Protein AF-0000000082298832 (afdb_homodimer)

Foldseek 3Di:
DDDCVDDPPPPPPPPPPPVPPPPWAPQPPCDPVNARFLEFALLPFFDATPVLVVLLVVLVPDDPVDFDDVVLLQLLLVLLCVLQVHDSLQKAKAFDLLQVLLLVLVLVLVVQQVDPDQQAAEEEDEPQADVSNPVSNVVSQVVCVPPPRHHYYDYQYADPPLCFPQVSLVVCCVVQLSHAAEYEEEQAGSQFFTGHPQLSVQVSCVVSVYAYEYAHQSPGLQAHHHCVSRVHQKYKYACGHNLSFDRTMIMMGGDLVCLVSGAAPDDDDQQADCPVDDPCVPDPPQADPVGHDDHGDSGNNNHYYDDGDDSNRSSSSSVSSVCSVPPHDNVCSQVLLCVLQVLVVVLCVVPVQAWDWSSHDGTRQKGWIAGHVCLDPLVRVVVLQVCCCPVPNYHFDRGPRTTIGGDGNPRHSVSNNVVSVVSCVSVVVSVVVD/DDDPDPDPPPPPPPPPPPPPPPCKAPQPPCDPVNARFLEFALLPFFDATPVLVVLLVVLVPDDPVDFDDVVLLQLLLVLLCVLQVHDSLQKAKAFDLLQVLLLVLVLVLVVQQVDPDQQAAEEEDEPQADVSNPVSNVVSQVVCVPPPRHHYYDYQYADPVLPFDQVSLVVCCVVQLSHAAEYEEEQAGSQFFTGHPLLSVLVSCVVSVYAYEYAHQSPGLQAHHHCVRSVHQKYKYACGHNLSFDRTMIMMGGHLVCLVSGAAPDDDDQQADPPPDDPCVPDPPQADPVGHDDHGDSGNNNHYYDDGDDSNRSSSSSVSSVCSVPPHDNVCSQVLLCVLQVLVVVLCVVVVQAWDWSSHDGTRQKGWIAGHVCLDPLVNVVVLQVCCCPVPNYHFDRGPRTTIGGDGNPRHSVSNNVVSVVSCVSVVVSVVVD

Sequence (868 aa):
MVENPKSFEEDRIESTSCGGCNPMFDPNINTSSGRDVIYLNNAGQAWLDPDVQAVGRESVNYPPFVQPSAEISSKIRQSFAQLIQAQPKEIAIVPSTAFAITMAAKNILRLCEKGKGHERNKILLLQDQMCSAVYPWQGICDESEQSDYPLSLHIVPYPKDGSGWTDAVLSHLSAHANEILVACLPPLHWSDGAIVDLSQIDPVCRANRILLVIDATQAVGIMPLNVQQLQPAMLACSIHKWLRGPSGASLVYIDKSLFETWSPLDQHGRSRDMKDGPSWESYPNEMTTKGYPDKFLPDARKFDGGGKPNPIILPMLQKSLEQVLERVNLHTCQSQLRTIVNPLLTWITANPDRFEMPKSPHVYHLIGIRPTDGWLSVTQMLKIAKTLQTDHQIFLAVRCGAFRISPYLNTTEHDMNEFVRIFDGVVTKFWSGRMVENPKSFEEDRIESTSCGGCNPMFDPNINTSSGRDVIYLNNAGQAWLDPDVQAVGRESVNYPPFVQPSAEISSKIRQSFAQLIQAQPKEIAIVPSTAFAITMAAKNILRLCEKGKGHERNKILLLQDQMCSAVYPWQGICDESEQSDYPLSLHIVPYPKDGSGWTDAVLSHLSAHANEILVACLPPLHWSDGAIVDLSQIDPVCRANRILLVIDATQAVGIMPLNVQQLQPAMLACSIHKWLRGPSGASLVYIDKSLFETWSPLDQHGRSRDMKDGPSWESYPNEMTTKGYPDKFLPDARKFDGGGKPNPIILPMLQKSLEQVLERVNLHTCQSQLRTIVNPLLTWITANPDRFEMPKSPHVYHLIGIRPTDGWLSVTQMLKIAKTLQTDHQIFLAVRCGAFRISPYLNTTEHDMNEFVRIFDGVVTKFWSGR

Solvent-accessible surface area (backbone atoms only — not comparable to full-atom values): 45494 Å² total; per-residue (Å²): 139,72,84,72,79,75,78,83,75,79,74,78,77,76,79,74,82,77,70,74,71,72,82,61,72,74,76,74,66,63,44,92,79,70,52,75,71,42,71,20,34,31,80,76,36,23,66,68,47,62,70,31,33,51,45,28,41,53,35,50,66,51,52,58,86,63,59,66,46,77,55,54,60,49,50,38,25,42,50,52,15,60,66,30,50,53,53,41,60,28,34,19,52,29,52,13,40,14,43,51,44,20,27,53,34,53,39,52,51,52,51,52,70,72,42,93,69,72,79,38,39,24,37,35,36,53,57,71,51,64,46,38,74,40,36,18,53,44,48,47,21,62,71,20,56,86,46,99,66,48,37,42,60,40,64,43,68,78,61,82,82,53,66,25,50,40,52,50,52,49,52,49,47,67,76,38,42,75,35,37,38,33,38,47,46,41,57,38,44,90,42,33,18,38,38,24,52,52,83,69,46,47,60,57,30,57,76,54,69,25,43,34,35,31,52,32,36,92,34,49,58,56,38,77,49,47,47,70,82,35,80,44,51,31,40,30,23,39,29,24,21,50,35,34,16,56,64,62,35,15,44,30,42,42,38,74,87,42,63,82,77,50,58,49,74,48,29,36,61,86,22,34,55,58,78,94,43,74,57,71,58,31,44,58,79,57,42,54,73,74,39,59,86,79,51,57,36,97,43,28,48,34,48,29,47,53,55,68,81,34,51,38,53,51,59,18,32,39,48,18,44,51,46,40,68,72,69,48,53,46,86,48,42,49,61,54,33,43,60,34,46,38,55,49,52,52,51,35,69,75,33,58,75,53,30,39,69,63,78,26,68,56,52,46,53,32,33,16,38,27,45,31,93,58,77,55,52,59,68,56,49,50,51,50,45,48,47,34,35,76,77,58,41,31,39,56,43,60,20,46,51,12,50,23,43,7,46,55,92,84,55,43,54,66,53,33,46,52,45,45,55,52,49,50,57,60,50,43,67,65,51,71,77,104,138,79,82,72,80,78,77,79,72,78,74,77,76,76,79,74,86,66,75,70,72,72,79,60,71,72,76,73,68,63,45,91,79,71,53,75,73,43,71,20,34,31,78,76,35,22,66,67,47,55,68,31,33,52,46,28,42,52,34,48,66,51,54,59,86,63,58,68,46,76,57,54,59,49,52,38,25,42,48,52,15,61,65,31,50,55,53,42,60,25,34,20,51,29,54,12,40,14,43,52,43,22,27,52,34,52,39,52,50,52,51,52,72,71,41,91,68,71,78,38,39,25,36,34,35,52,58,70,50,64,46,38,75,39,37,18,54,43,48,48,20,62,70,21,56,86,47,100,65,47,36,42,61,39,65,44,69,77,60,82,81,52,69,24,52,40,53,51,52,51,51,50,47,67,75,37,42,76,35,36,38,33,39,46,46,40,58,38,44,90,41,33,18,37,38,25,53,49,80,69,44,32,60,56,29,57,76,56,69,24,42,35,36,32,52,31,36,91,33,48,58,56,38,78,50,49,46,70,80,46,60,41,51,30,38,29,23,39,29,22,22,50,36,34,16,56,64,61,34,14,46,30,41,43,37,76,88,41,64,81,77,49,60,49,74,47,30,35,61,83,21,34,54,59,78,95,44,72,58,70,57,31,44,57,79,58,40,55,74,71,39,60,86,77,52,56,36,95,41,28,49,32,49,30,45,52,52,68,82,33,52,38,55,51,58,18,32,39,48,19,42,52,46,39,68,73,69,47,54,46,88,49,42,48,62,54,33,43,61,34,45,36,56,49,54,52,50,35,70,74,34,59,74,53,29,38,66,63,77,28,68,54,52,47,54,32,35,16,37,27,45,30,93,59,77,57,51,59,70,57,48,50,52,50,48,48,47,34,35,76,76,58,39,31,39,56,44,61,22,45,52,12,49,23,43,8,47,55,91,86,55,42,56,66,52,34,47,54,46,45,55,51,49,50,56,61,51,45,68,66,50,71,78,103

InterPro domains:
  IPR000192 Aminotransferase class V domain [PF00266] (70-273)

Nearest PDB structures (foldseek):
  7s3v-assembly1_A  TM=8.031E-01  e=6.432E-20  Homo sapiens
  3e9k-assembly1_A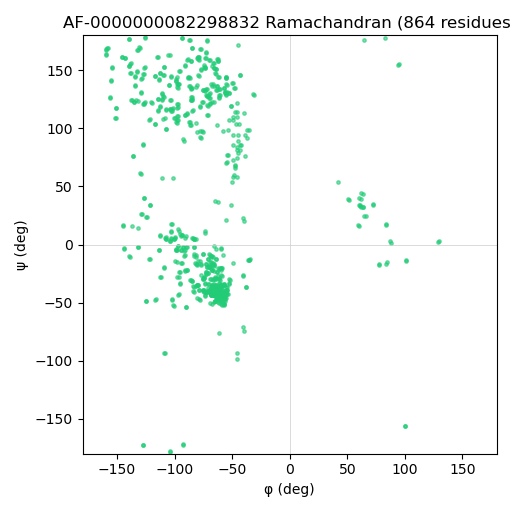-2  TM=7.953E-01  e=7.465E-19  Homo sapiens
  2hzp-assembly1_A-2  TM=7.963E-01  e=1.690E-18  Homo sapiens
  8dl5-assembly1_A  TM=7.812E-01  e=7.913E-19  Penicillium expansum
  8dl5-assembly1_B  TM=7.648E-01  e=6.642E-19  Penicillium expansum

pLDDT: mean 88.07, std 19.81, range [18.5, 98.94]

Structure (mmCIF, N/CA/C/O backbone):
data_AF-0000000082298832-model_v1
#
loop_
_entity.id
_entity.type
_entity.pdbx_description
1 polymer Aminotransferase
#
loop_
_atom_site.group_PDB
_atom_site.id
_atom_site.type_symbol
_atom_site.label_atom_id
_atom_site.label_alt_id
_atom_site.label_comp_id
_atom_site.label_asym_id
_atom_site.label_entity_id
_atom_site.label_seq_id
_atom_site.pdbx_PDB_ins_code
_atom_site.Cartn_x
_atom_site.Cartn_y
_atom_site.Cartn_z
_atom_site.occupancy
_atom_sit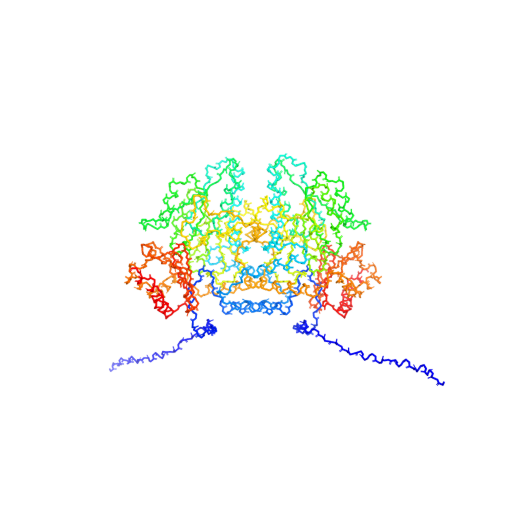e.B_iso_or_equiv
_atom_site.auth_seq_id
_atom_site.auth_comp_id
_atom_site.auth_asym_id
_atom_site.auth_atom_id
_atom_site.pdbx_PDB_model_num
ATOM 1 N N . MET A 1 1 ? -25.359 -76.875 36.125 1 22.11 1 MET A N 1
ATOM 2 C CA . MET A 1 1 ? -26.516 -76.438 35.375 1 22.11 1 MET A CA 1
ATOM 3 C C . MET A 1 1 ? -26.281 -75 34.875 1 22.11 1 MET A C 1
ATOM 5 O O . MET A 1 1 ? -27.203 -74.375 34.406 1 22.11 1 MET A O 1
ATOM 9 N N . VAL A 1 2 ? -25.141 -74.562 35.156 1 18.5 2 VAL A N 1
ATOM 10 C CA . VAL A 1 2 ? -24.688 -73.188 35.344 1 18.5 2 VAL A CA 1
ATOM 11 C C . VAL A 1 2 ? -24.891 -72.375 34.062 1 18.5 2 VAL A C 1
ATOM 13 O O . VAL A 1 2 ? -25.469 -71.312 34.062 1 18.5 2 VAL A O 1
ATOM 16 N N . GLU A 1 3 ? -24.078 -72.562 33.094 1 21.36 3 GLU A N 1
ATOM 17 C CA . GLU A 1 3 ? -23.25 -71.438 32.531 1 21.36 3 GLU A CA 1
ATOM 18 C C . GLU A 1 3 ? -23.844 -70.938 31.25 1 21.36 3 GLU A C 1
ATOM 20 O O . GLU A 1 3 ? -23.75 -71.562 30.188 1 21.36 3 GLU A O 1
ATOM 25 N N . ASN A 1 4 ? -25.141 -70.5 31.344 1 21.45 4 ASN A N 1
ATOM 26 C CA . ASN A 1 4 ? -25.875 -70.25 30.109 1 21.45 4 ASN A CA 1
ATOM 27 C C . ASN A 1 4 ? -25.234 -69.125 29.312 1 21.45 4 ASN A C 1
ATOM 29 O O . ASN A 1 4 ? -25.062 -68 29.828 1 21.45 4 ASN A O 1
ATOM 33 N N . PRO A 1 5 ? -24.484 -69.25 28.25 1 22.58 5 PRO A N 1
ATOM 34 C CA . PRO A 1 5 ? -23.578 -68.312 27.547 1 22.58 5 PRO A CA 1
ATOM 35 C C . PRO A 1 5 ? -24.312 -67.125 26.922 1 22.58 5 PRO A C 1
ATOM 37 O O . PRO A 1 5 ? -24.859 -67.25 25.828 1 22.58 5 PRO A O 1
ATOM 40 N N . LYS A 1 6 ? -25.328 -66.625 27.625 1 22.44 6 LYS A N 1
ATOM 41 C CA . LYS A 1 6 ? -26.344 -66 26.766 1 22.44 6 LYS A CA 1
ATOM 42 C C . LYS A 1 6 ? -25.719 -65.125 25.703 1 22.44 6 LYS A C 1
ATOM 44 O O . LYS A 1 6 ? -24.609 -64.625 25.891 1 22.44 6 LYS A O 1
ATOM 49 N N . SER A 1 7 ? -26.531 -64.562 24.656 1 19.77 7 SER A N 1
ATOM 50 C CA . SER A 1 7 ? -26.719 -64.062 23.312 1 19.77 7 SER A CA 1
ATOM 51 C C . SER A 1 7 ? -26.25 -62.625 23.188 1 19.77 7 SER A C 1
ATOM 53 O O . SER A 1 7 ? -26.562 -61.812 24.047 1 19.77 7 SER A O 1
ATOM 55 N N . PHE A 1 8 ? -25.109 -62.344 22.578 1 23.92 8 PHE A N 1
ATOM 56 C CA . PHE A 1 8 ? -24.438 -61.094 22.25 1 23.92 8 PHE A CA 1
ATOM 57 C C . PHE A 1 8 ? -25.422 -60.125 21.609 1 23.92 8 PHE A C 1
ATOM 59 O O . PHE A 1 8 ? -25.875 -60.312 20.484 1 23.92 8 PHE A O 1
ATOM 66 N N . GLU A 1 9 ? -26.391 -59.656 22.281 1 21.86 9 GLU A N 1
ATOM 67 C CA . GLU A 1 9 ? -27.391 -58.781 21.703 1 21.86 9 GLU A CA 1
ATOM 68 C C . GLU A 1 9 ? -26.734 -57.625 20.922 1 21.86 9 GLU A C 1
ATOM 70 O O . GLU A 1 9 ? -25.828 -56.969 21.406 1 21.86 9 GLU A O 1
ATOM 75 N N . GLU A 1 10 ? -26.844 -57.656 19.594 1 22.05 10 GLU A N 1
ATOM 76 C CA . GLU A 1 10 ? -26.438 -56.75 18.516 1 22.05 10 GLU A CA 1
ATOM 77 C C . GLU A 1 10 ? -26.875 -55.312 18.797 1 22.05 10 GLU A C 1
ATOM 79 O O . GLU A 1 10 ? -28.062 -55.031 18.859 1 22.05 10 GLU A O 1
ATOM 84 N N . ASP A 1 11 ? -26.281 -54.656 19.688 1 20.55 11 ASP A N 1
ATOM 85 C CA . ASP A 1 11 ? -26.609 -53.281 20.062 1 20.55 11 ASP A CA 1
ATOM 86 C C . ASP A 1 11 ? -26.828 -52.406 18.828 1 20.55 11 ASP A C 1
ATOM 88 O O . ASP A 1 11 ? -25.969 -52.344 17.938 1 20.55 11 ASP A O 1
ATOM 92 N N . ARG A 1 12 ? -28.031 -52.094 18.484 1 21.94 12 ARG A N 1
ATOM 93 C CA . ARG A 1 12 ? -28.562 -51.125 17.516 1 21.94 12 ARG A CA 1
ATOM 94 C C . ARG A 1 12 ? -27.859 -49.781 17.641 1 21.94 12 ARG A C 1
ATOM 96 O O . ARG A 1 12 ? -28 -49.094 18.641 1 21.94 12 ARG A O 1
ATOM 103 N N . ILE A 1 13 ? -26.641 -49.625 17.188 1 21.12 13 ILE A N 1
ATOM 104 C CA . ILE A 1 13 ? -25.969 -48.344 17.125 1 21.12 13 ILE A CA 1
ATOM 105 C C . ILE A 1 13 ? -26.844 -47.344 16.359 1 21.12 13 ILE A C 1
ATOM 107 O O . ILE A 1 13 ? -27.125 -47.531 15.172 1 21.12 13 ILE A O 1
ATOM 111 N N . GLU A 1 14 ? -27.844 -46.812 16.938 1 21.06 14 GLU A N 1
ATOM 112 C CA . GLU A 1 14 ? -28.672 -45.75 16.359 1 21.06 14 GLU A CA 1
ATOM 113 C C . GLU A 1 14 ? -27.812 -44.625 15.82 1 21.06 14 GLU A C 1
ATOM 115 O O . GLU A 1 14 ? -27 -44.031 16.547 1 21.06 14 GLU A O 1
ATOM 120 N N . SER A 1 15 ? -27.438 -44.594 14.531 1 20.83 15 SER A N 1
ATOM 121 C CA . SER A 1 15 ? -26.781 -43.625 13.664 1 20.83 15 SER A CA 1
ATOM 122 C C . SER A 1 15 ? -27.422 -42.25 13.789 1 20.83 15 SER A C 1
ATOM 124 O O . SER A 1 15 ? -28.547 -42.031 13.32 1 20.83 15 SER A O 1
ATOM 126 N N . THR A 1 16 ? -27.484 -41.594 14.875 1 23.52 16 THR A N 1
ATOM 127 C CA . THR A 1 16 ? -28.016 -40.25 14.984 1 23.52 16 THR A CA 1
ATOM 128 C C . THR A 1 16 ? -27.406 -39.344 13.93 1 23.52 16 THR A C 1
ATOM 130 O O . THR A 1 16 ? -26.172 -39.25 13.805 1 23.52 16 THR A O 1
ATOM 133 N N . SER A 1 17 ? -28.125 -38.938 12.859 1 21.97 17 SER A N 1
ATOM 134 C CA . SER A 1 17 ? -28.047 -38.094 11.672 1 21.97 17 SER A CA 1
ATOM 135 C C . SER A 1 17 ? -27.547 -36.688 12.023 1 21.97 17 SER A C 1
ATOM 137 O O . SER A 1 17 ? -28.297 -35.875 12.57 1 21.97 17 SER A O 1
ATOM 139 N N . CYS A 1 18 ? -26.469 -36.469 12.664 1 21.91 18 CYS A N 1
ATOM 140 C CA . CYS A 1 18 ? -25.797 -35.219 13.039 1 21.91 18 CYS A CA 1
ATOM 141 C C . CYS A 1 18 ? -25.625 -34.312 11.828 1 21.91 18 CYS A C 1
ATOM 143 O O . CYS A 1 18 ? -24.531 -34.25 11.266 1 21.91 18 CYS A O 1
ATOM 145 N N . GLY A 1 19 ? -26.516 -34.281 10.891 1 24.39 19 GLY A N 1
ATOM 146 C CA . GLY A 1 19 ? -26.422 -33.438 9.695 1 24.39 19 GLY A CA 1
ATOM 147 C C . GLY A 1 19 ? -26.25 -31.969 10 1 24.39 19 GLY A C 1
ATOM 148 O O . GLY A 1 19 ? -27.188 -31.188 9.812 1 24.39 19 GLY A O 1
ATOM 149 N N . GLY A 1 20 ? -25.812 -31.562 11.117 1 24.8 20 GLY A N 1
ATOM 150 C CA . GLY A 1 20 ? -25.75 -30.125 11.297 1 24.8 20 GLY A CA 1
ATOM 151 C C . GLY A 1 20 ? -25.078 -29.406 10.141 1 24.8 20 GLY A C 1
ATOM 152 O O . GLY A 1 20 ? -23.906 -29.656 9.852 1 24.8 20 GLY A O 1
ATOM 153 N N . CYS A 1 21 ? -25.844 -29.078 9.086 1 25.55 21 CYS A N 1
ATOM 154 C CA . CYS A 1 21 ? -25.484 -28.203 7.98 1 25.55 21 CYS A CA 1
ATOM 155 C C . CYS A 1 21 ? -24.828 -26.922 8.492 1 25.55 21 CYS A C 1
ATOM 157 O O . CYS A 1 21 ? -25.375 -26.234 9.344 1 25.55 21 CYS A O 1
ATOM 159 N N . ASN A 1 22 ? -23.656 -26.922 8.742 1 27.3 22 ASN A N 1
ATOM 160 C CA . ASN A 1 22 ? -22.938 -25.688 9.086 1 27.3 22 ASN A CA 1
ATOM 161 C C . ASN A 1 22 ? -23.422 -24.5 8.25 1 27.3 22 ASN A C 1
ATOM 163 O O . ASN A 1 22 ? -23.359 -24.531 7.02 1 27.3 22 ASN A O 1
ATOM 167 N N . PRO A 1 23 ? -24.375 -23.703 8.75 1 32.94 23 PRO A N 1
ATOM 168 C CA . PRO A 1 23 ? -24.953 -22.516 8.094 1 32.94 23 PRO A CA 1
ATOM 169 C C . PRO A 1 23 ? -23.906 -21.672 7.367 1 32.94 23 PRO A C 1
ATOM 171 O O . PRO A 1 23 ? -24.078 -20.453 7.227 1 32.94 23 PRO A O 1
ATOM 174 N N . MET A 1 24 ? -22.828 -22.219 7.004 1 32.09 24 MET A N 1
ATOM 175 C CA . MET A 1 24 ? -21.75 -21.406 6.488 1 32.09 24 MET A CA 1
ATOM 176 C C . MET A 1 24 ? -22.266 -20.391 5.473 1 32.09 24 MET A C 1
ATOM 178 O O . MET A 1 24 ? -22 -19.188 5.582 1 32.09 24 MET A O 1
ATOM 182 N N . PHE A 1 25 ? -22.094 -20.781 4.078 1 32.03 25 PHE A N 1
ATOM 183 C CA . PHE A 1 25 ? -22.281 -19.922 2.922 1 32.03 25 PHE A CA 1
ATOM 184 C C . PHE A 1 25 ? -23.766 -19.75 2.613 1 32.03 25 PHE A C 1
ATOM 186 O O . PHE A 1 25 ? -24.531 -20.703 2.652 1 32.03 25 PHE A O 1
ATOM 193 N N . ASP A 1 26 ? -24.391 -18.719 3.029 1 33.47 26 ASP A N 1
ATOM 194 C CA . ASP A 1 26 ? -25.703 -18.562 2.404 1 33.47 26 ASP A CA 1
ATOM 195 C C . ASP A 1 26 ? -25.625 -18.781 0.895 1 33.47 26 ASP A C 1
ATOM 197 O O . ASP A 1 26 ? -25.031 -17.969 0.177 1 33.47 26 ASP A O 1
ATOM 201 N N . PRO A 1 27 ? -25.625 -19.922 0.351 1 35.47 27 PRO A N 1
ATOM 202 C CA . PRO A 1 27 ? -25.641 -20.188 -1.088 1 35.47 27 PRO A CA 1
ATOM 203 C C . PRO A 1 27 ? -26.578 -19.25 -1.852 1 35.47 27 PRO A C 1
ATOM 205 O O . PRO A 1 27 ? -26.609 -19.281 -3.084 1 35.47 27 PRO A O 1
ATOM 208 N N . ASN A 1 28 ? -27.547 -18.766 -1.211 1 34.56 28 ASN A N 1
ATOM 209 C CA . ASN A 1 28 ? -28.625 -18.094 -1.935 1 34.56 28 ASN A CA 1
ATOM 210 C C . ASN A 1 28 ? -28.188 -16.719 -2.455 1 34.56 28 ASN A C 1
ATOM 212 O O . ASN A 1 28 ? -28.75 -15.695 -2.076 1 34.56 28 ASN A O 1
ATOM 216 N N . ILE A 1 29 ? -26.906 -16.344 -2.451 1 37.78 29 ILE A N 1
ATOM 217 C CA . ILE A 1 29 ? -26.766 -15.117 -3.221 1 37.78 29 ILE A CA 1
ATOM 218 C C . ILE A 1 29 ? -27.344 -15.312 -4.621 1 37.78 29 ILE A C 1
ATOM 220 O O . ILE A 1 29 ? -26.797 -16.078 -5.422 1 37.78 29 ILE A O 1
ATOM 224 N N . ASN A 1 30 ? -28.578 -15.398 -4.742 1 33.94 30 ASN A N 1
ATOM 225 C CA . ASN A 1 30 ? -29.312 -15.406 -5.996 1 33.94 30 ASN A CA 1
ATOM 226 C C . ASN A 1 30 ? -28.797 -14.359 -6.973 1 33.94 30 ASN A C 1
ATOM 228 O O . ASN A 1 30 ? -28.781 -13.172 -6.664 1 33.94 30 ASN A O 1
ATOM 232 N N . THR A 1 31 ? -27.797 -14.68 -7.727 1 40.84 31 THR A N 1
ATOM 233 C CA . THR A 1 31 ? -27.578 -13.766 -8.844 1 40.84 31 THR A CA 1
ATOM 234 C C . THR A 1 31 ? -28.891 -13.398 -9.508 1 40.84 31 THR A C 1
ATOM 236 O O . THR A 1 31 ? -29.906 -14.078 -9.305 1 40.84 31 THR A O 1
ATOM 239 N N . SER A 1 32 ? -28.969 -12.227 -9.977 1 37.06 32 SER A N 1
ATOM 240 C CA . SER A 1 32 ? -30.156 -11.781 -10.695 1 37.06 32 SER A CA 1
ATOM 241 C C . SER A 1 32 ? -30.734 -12.891 -11.57 1 37.06 32 SER A C 1
ATOM 243 O O . SER A 1 32 ? -31.891 -12.828 -11.984 1 37.06 32 SER A O 1
ATOM 245 N N . SER A 1 33 ? -29.922 -13.695 -12.156 1 38.88 33 SER A N 1
ATOM 246 C CA . SER A 1 33 ? -30.453 -14.586 -13.188 1 38.88 33 SER A CA 1
ATOM 247 C C . SER A 1 33 ? -31.078 -15.836 -12.562 1 38.88 33 SER A C 1
ATOM 249 O O . SER A 1 33 ? -31.609 -16.688 -13.273 1 38.88 33 SER A O 1
ATOM 251 N N . GLY A 1 34 ? -31.203 -16.016 -11.328 1 44.81 34 GLY A N 1
ATOM 252 C CA . GLY A 1 34 ? -31.812 -17.188 -10.742 1 44.81 34 GLY A CA 1
ATOM 253 C C . GLY A 1 34 ? -30.891 -18.391 -10.742 1 44.81 34 GLY A C 1
ATOM 254 O O . GLY A 1 34 ? -31.25 -19.453 -10.219 1 44.81 34 GLY A O 1
ATOM 255 N N . ARG A 1 35 ? -29.844 -18.375 -11.516 1 48.88 35 ARG A N 1
ATOM 256 C CA . ARG A 1 35 ? -28.984 -19.547 -11.617 1 48.88 35 ARG A CA 1
ATOM 257 C C . ARG A 1 35 ? -27.906 -19.531 -10.555 1 48.88 35 ARG A C 1
ATOM 259 O O . ARG A 1 35 ? -27.438 -18.453 -10.148 1 48.88 35 ARG A O 1
ATOM 266 N N . ASP A 1 36 ? -27.594 -20.703 -10.07 1 80.12 36 ASP A N 1
ATOM 267 C CA . ASP A 1 36 ? -26.547 -20.922 -9.07 1 80.12 36 ASP A CA 1
ATOM 268 C C . ASP A 1 36 ? -25.172 -20.625 -9.641 1 80.12 36 ASP A C 1
ATOM 270 O O . ASP A 1 36 ? -24.875 -20.969 -10.789 1 80.12 36 ASP A O 1
ATOM 274 N N . VAL A 1 37 ? -24.359 -19.719 -9.07 1 91.25 37 VAL A N 1
ATOM 275 C CA . VAL A 1 37 ? -23 -19.359 -9.453 1 91.25 37 VAL A CA 1
ATOM 276 C C . VAL A 1 37 ? -22.047 -20.531 -9.148 1 91.25 37 VAL A C 1
ATOM 278 O O . VAL A 1 37 ? -22.094 -21.109 -8.062 1 91.25 37 VAL A O 1
ATOM 281 N N . ILE A 1 38 ? -21.359 -21.031 -10.188 1 96.62 38 ILE A N 1
ATOM 282 C CA . ILE A 1 38 ? -20.234 -21.953 -9.992 1 96.62 38 ILE A CA 1
ATOM 283 C C . ILE A 1 38 ? -18.922 -21.172 -10.086 1 96.62 38 ILE A C 1
ATOM 285 O O . ILE A 1 38 ? -18.5 -20.781 -11.18 1 96.62 38 ILE A O 1
ATOM 289 N N . TYR A 1 39 ? -18.344 -20.969 -8.945 1 95.88 39 TYR A N 1
ATOM 290 C CA . TYR A 1 39 ? -17.141 -20.109 -8.891 1 95.88 39 TYR A CA 1
ATOM 291 C C . TYR A 1 39 ? -15.883 -20.969 -8.82 1 95.88 39 TYR A C 1
ATOM 293 O O . TYR A 1 39 ? -15.594 -21.578 -7.789 1 95.88 39 TYR A O 1
ATOM 301 N N . LEU A 1 40 ? -15.109 -21 -9.922 1 97.81 40 LEU A N 1
ATOM 302 C CA . LEU A 1 40 ? -13.891 -21.781 -10.055 1 97.81 40 LEU A CA 1
ATOM 303 C C . LEU A 1 40 ? -12.695 -20.891 -10.359 1 97.81 40 LEU A C 1
ATOM 305 O O . LEU A 1 40 ? -11.828 -21.25 -11.156 1 97.81 40 LEU A O 1
ATOM 309 N N . ASN A 1 41 ? -12.703 -19.672 -9.805 1 97.19 41 ASN A N 1
ATOM 310 C CA . ASN A 1 41 ? -11.617 -18.719 -10.008 1 97.19 41 ASN A CA 1
ATOM 311 C C . ASN A 1 41 ? -11.078 -18.203 -8.672 1 97.19 41 ASN A C 1
ATOM 313 O O . ASN A 1 41 ? -10.766 -17.016 -8.547 1 97.19 41 ASN A O 1
ATOM 317 N N . ASN A 1 42 ? -10.961 -19.094 -7.652 1 97.19 42 ASN A N 1
ATOM 318 C CA . ASN A 1 42 ? -10.461 -18.719 -6.336 1 97.19 42 ASN A CA 1
ATOM 319 C C . ASN A 1 42 ? -8.977 -18.344 -6.383 1 97.19 42 ASN A C 1
ATOM 321 O O . ASN A 1 42 ? -8.477 -17.656 -5.496 1 97.19 42 ASN A O 1
ATOM 325 N N . ALA A 1 43 ? -8.25 -18.797 -7.398 1 97.75 43 ALA A N 1
ATOM 326 C CA . ALA A 1 43 ? -6.848 -18.438 -7.586 1 97.75 43 ALA A CA 1
ATOM 327 C C . ALA A 1 43 ? -6.711 -16.984 -8.047 1 97.75 43 ALA A C 1
ATOM 329 O O . ALA A 1 43 ? -5.617 -16.422 -8.008 1 97.75 43 ALA A O 1
ATOM 330 N N . GLY A 1 44 ? -7.781 -16.375 -8.523 1 95.06 44 GLY A N 1
ATOM 331 C CA . GLY A 1 44 ? -7.812 -14.961 -8.852 1 95.06 44 GLY A CA 1
ATOM 332 C C . GLY A 1 44 ? -8.234 -14.094 -7.688 1 95.06 44 GLY A C 1
ATOM 333 O O . GLY A 1 44 ? -7.527 -13.148 -7.324 1 95.06 44 GLY A O 1
ATOM 334 N N . GLN A 1 45 ? -9.328 -14.406 -7.145 1 93.69 45 GLN A N 1
ATOM 335 C CA . GLN A 1 45 ? -9.906 -13.75 -5.98 1 93.69 45 GLN A CA 1
ATOM 336 C C . GLN A 1 45 ? -10.859 -14.688 -5.242 1 93.69 45 GLN A C 1
ATOM 338 O O . GLN A 1 45 ? -11.82 -15.195 -5.832 1 93.69 45 GLN A O 1
ATOM 343 N N . ALA A 1 46 ? -10.594 -14.805 -3.977 1 93.56 46 ALA A N 1
ATOM 344 C CA . ALA A 1 46 ? -11.477 -15.672 -3.189 1 93.56 46 ALA A CA 1
ATOM 345 C C . ALA A 1 46 ? -12.797 -14.977 -2.881 1 93.56 46 ALA A C 1
ATOM 347 O O . ALA A 1 46 ? -12.844 -13.75 -2.758 1 93.56 46 ALA A O 1
ATOM 348 N N . TRP A 1 47 ? -13.812 -15.812 -2.75 1 90.81 47 TRP A N 1
ATOM 349 C CA . TRP A 1 47 ? -15.07 -15.32 -2.184 1 90.81 47 TRP A CA 1
ATOM 350 C C . TRP A 1 47 ? -14.914 -15.016 -0.696 1 90.81 47 TRP A C 1
ATOM 352 O O . TRP A 1 47 ? -14.383 -15.836 0.057 1 90.81 47 TRP A O 1
ATOM 362 N N . LEU A 1 48 ? -15.352 -13.805 -0.33 1 94.06 48 LEU A N 1
ATOM 363 C CA . LEU A 1 48 ? -15.305 -13.492 1.095 1 94.06 48 LEU A CA 1
ATOM 364 C C . LEU A 1 48 ? -16.391 -14.25 1.85 1 94.06 48 LEU A C 1
ATOM 366 O O . LEU A 1 48 ? -17.547 -14.289 1.417 1 94.06 48 LEU A O 1
ATOM 370 N N . ASP A 1 49 ? -16 -14.844 2.943 1 95.31 49 ASP A N 1
ATOM 371 C CA . ASP A 1 49 ? -16.969 -15.492 3.836 1 95.31 49 ASP A CA 1
ATOM 372 C C . ASP A 1 49 ? -17.953 -14.484 4.402 1 95.31 49 ASP A C 1
ATOM 374 O O . ASP A 1 49 ? -17.594 -13.352 4.711 1 95.31 49 ASP A O 1
ATOM 378 N N . PRO A 1 50 ? -19.234 -14.906 4.586 1 95.19 50 PRO A N 1
ATOM 379 C CA . PRO A 1 50 ? -20.25 -14 5.141 1 95.19 50 PRO A CA 1
ATOM 380 C C . PRO A 1 50 ? -19.828 -13.391 6.477 1 95.19 50 PRO A C 1
ATOM 382 O O . PRO A 1 50 ? -20.125 -12.234 6.758 1 95.19 50 PRO A O 1
ATOM 385 N N . ASP A 1 51 ? -19.125 -14.172 7.332 1 96.94 51 ASP A N 1
ATOM 386 C CA . ASP A 1 51 ? -18.672 -13.641 8.617 1 96.94 51 ASP A CA 1
ATOM 387 C C . ASP A 1 51 ? -17.594 -12.57 8.414 1 96.94 51 ASP A C 1
ATOM 389 O O . ASP A 1 51 ? -17.531 -11.602 9.18 1 96.94 51 ASP A O 1
ATOM 393 N N . VAL A 1 52 ? -16.734 -12.781 7.438 1 97.5 52 VAL A N 1
ATOM 394 C CA . VAL A 1 52 ? -15.711 -11.789 7.105 1 97.5 52 VAL A CA 1
ATOM 395 C C . VAL A 1 52 ? -16.375 -10.523 6.57 1 97.5 52 VAL A C 1
ATOM 397 O O . VAL A 1 52 ? -15.984 -9.406 6.938 1 97.5 52 VAL A O 1
ATOM 400 N N . GLN A 1 53 ? -17.406 -10.68 5.719 1 96.94 53 GLN A N 1
ATOM 401 C CA . GLN A 1 53 ? -18.172 -9.547 5.215 1 96.94 53 GLN A CA 1
ATOM 402 C C . GLN A 1 53 ? -18.844 -8.789 6.352 1 96.94 53 GLN A C 1
ATOM 404 O O . GLN A 1 53 ? -18.891 -7.555 6.352 1 96.94 53 GLN A O 1
ATOM 409 N N . ALA A 1 54 ? -19.406 -9.555 7.309 1 97.5 54 ALA A N 1
ATOM 410 C CA . ALA A 1 54 ? -20.062 -8.93 8.453 1 97.5 54 ALA A CA 1
ATOM 411 C C . ALA A 1 54 ? -19.094 -8.047 9.234 1 97.5 54 ALA A C 1
ATOM 413 O O . ALA A 1 54 ? -19.453 -6.938 9.641 1 97.5 54 ALA A O 1
ATOM 414 N N . VAL A 1 55 ? -17.891 -8.531 9.445 1 96.94 55 VAL A N 1
ATOM 415 C CA . VAL A 1 55 ? -16.859 -7.742 10.125 1 96.94 55 VAL A CA 1
ATOM 416 C C . VAL A 1 55 ? -16.547 -6.484 9.32 1 96.94 55 VAL A C 1
ATOM 418 O O . VAL A 1 55 ? -16.375 -5.402 9.883 1 96.94 55 VAL A O 1
ATOM 421 N N . GLY A 1 56 ? -16.469 -6.613 7.965 1 96.31 56 GLY A N 1
ATOM 422 C CA . GLY A 1 56 ? -16.234 -5.461 7.105 1 96.31 56 GLY A CA 1
ATOM 423 C C . GLY A 1 56 ? -17.328 -4.41 7.219 1 96.31 56 GLY A C 1
ATOM 424 O O . GLY A 1 56 ? -17.031 -3.221 7.352 1 96.31 56 GLY A O 1
ATOM 425 N N . ARG A 1 57 ? -18.562 -4.863 7.195 1 96.44 57 ARG A N 1
ATOM 426 C CA . ARG A 1 57 ? -19.703 -3.941 7.309 1 96.44 57 ARG A CA 1
ATOM 427 C C . ARG A 1 57 ? -19.672 -3.219 8.648 1 96.44 57 ARG A C 1
ATOM 429 O O . ARG A 1 57 ? -19.953 -2.02 8.719 1 96.44 57 ARG A O 1
ATOM 436 N N . GLU A 1 58 ? -19.328 -3.934 9.648 1 94.94 58 GLU A N 1
ATOM 437 C CA . GLU A 1 58 ? -19.234 -3.33 10.969 1 94.94 58 GLU A CA 1
ATOM 438 C C . GLU A 1 58 ? -18.078 -2.326 11.031 1 94.94 58 GLU A C 1
ATOM 440 O O . GLU A 1 58 ? -18.234 -1.232 11.586 1 94.94 58 GLU A O 1
ATOM 445 N N . SER A 1 59 ? -16.953 -2.65 10.492 1 93.69 59 SER A N 1
ATOM 446 C CA . SER A 1 59 ? -15.758 -1.828 10.547 1 93.69 59 SER A CA 1
ATOM 447 C C . SER A 1 59 ? -15.953 -0.513 9.805 1 93.69 59 SER A C 1
ATOM 449 O O . SER A 1 59 ? -15.398 0.517 10.195 1 93.69 59 SER A O 1
ATOM 451 N N . VAL A 1 60 ? -16.688 -0.521 8.734 1 93.81 60 VAL A N 1
ATOM 452 C CA . VAL A 1 60 ? -16.953 0.669 7.934 1 93.81 60 VAL A CA 1
ATOM 453 C C . VAL A 1 60 ? -17.719 1.693 8.766 1 93.81 60 VAL A C 1
ATOM 455 O O . VAL A 1 60 ? -17.641 2.896 8.516 1 93.81 60 VAL A O 1
ATOM 458 N N . ASN A 1 61 ? -18.406 1.237 9.773 1 91.12 61 ASN A N 1
ATOM 459 C CA . ASN A 1 61 ? -19.281 2.092 10.57 1 91.12 61 ASN A CA 1
ATOM 460 C C . ASN A 1 61 ? -18.562 2.625 11.812 1 91.12 61 ASN A C 1
ATOM 462 O O . ASN A 1 61 ? -19.109 3.461 12.539 1 91.12 61 ASN A O 1
ATOM 466 N N . TYR A 1 62 ? -17.344 2.186 12.039 1 85.75 62 TYR A N 1
ATOM 467 C CA . TYR A 1 62 ? -16.656 2.613 13.25 1 85.75 62 TYR A CA 1
ATOM 468 C C . TYR A 1 62 ? -16.344 4.105 13.203 1 85.75 62 TYR A C 1
ATOM 470 O O . TYR A 1 62 ? -15.977 4.637 12.148 1 85.75 62 TYR A O 1
ATOM 478 N N . PRO A 1 63 ? -16.594 4.758 14.344 1 86.81 63 PRO A N 1
ATOM 479 C CA . PRO A 1 63 ? -16.141 6.148 14.43 1 86.81 63 PRO A CA 1
ATOM 480 C C . PRO A 1 63 ? -14.617 6.281 14.312 1 86.81 63 PRO A C 1
ATOM 482 O O . PRO A 1 63 ? -13.891 5.305 14.516 1 86.81 63 PRO A O 1
ATOM 485 N N . PRO A 1 64 ? -14.203 7.43 13.969 1 83.25 64 PRO A N 1
ATOM 486 C CA . PRO A 1 64 ? -12.781 7.613 13.688 1 83.25 64 PRO A CA 1
ATOM 487 C C . PRO A 1 64 ? -11.906 7.418 14.922 1 83.25 64 PRO A C 1
ATOM 489 O O . PRO A 1 64 ? -10.688 7.258 14.805 1 83.25 64 PRO A O 1
ATOM 492 N N . PHE A 1 65 ? -12.5 7.477 16.062 1 80.06 65 PHE A N 1
ATOM 493 C CA . PHE A 1 65 ? -11.695 7.359 17.266 1 80.06 65 PHE A CA 1
ATOM 494 C C . PHE A 1 65 ? -11.602 5.902 17.719 1 80.06 65 PHE A C 1
ATOM 496 O O . PHE A 1 65 ? -10.867 5.582 18.656 1 80.06 65 PHE A O 1
ATOM 503 N N . VAL A 1 66 ? -12.344 5.059 17.016 1 70.62 66 VAL A N 1
ATOM 504 C CA . VAL A 1 66 ? -12.18 3.621 17.219 1 70.62 66 VAL A CA 1
ATOM 505 C C . VAL A 1 66 ? -11.156 3.07 16.219 1 70.62 66 VAL A C 1
ATOM 507 O O . VAL A 1 66 ? -11.367 3.111 15.008 1 70.62 66 VAL A O 1
ATOM 510 N N . GLN A 1 67 ? -9.961 3.053 16.594 1 63.31 67 GLN A N 1
ATOM 511 C CA . GLN A 1 67 ? -8.898 2.594 15.703 1 63.31 67 GLN A CA 1
ATOM 512 C C . GLN A 1 67 ? -8.539 1.138 15.984 1 63.31 67 GLN A C 1
ATOM 514 O O . GLN A 1 67 ? -8.672 0.667 17.109 1 63.31 67 GLN A O 1
ATOM 519 N N . PRO A 1 68 ? -8.375 0.507 14.727 1 61.31 68 PRO A N 1
ATOM 520 C CA . PRO A 1 68 ? -7.844 -0.827 15 1 61.31 68 PRO A CA 1
ATOM 521 C C . PRO A 1 68 ? -6.617 -0.792 15.914 1 61.31 68 PRO A C 1
ATOM 523 O O . PRO A 1 68 ? -5.719 0.028 15.719 1 61.31 68 PRO A O 1
ATOM 526 N N . SER A 1 69 ? -6.766 -1.375 16.938 1 58.28 69 SER A N 1
ATOM 527 C CA . SER A 1 69 ? -5.715 -1.354 17.938 1 58.28 69 SER A CA 1
ATOM 528 C C . SER A 1 69 ? -4.449 -2.045 17.438 1 58.28 69 SER A C 1
ATOM 530 O O . SER A 1 69 ? -4.488 -2.764 16.438 1 58.28 69 SER A O 1
ATOM 532 N N . ALA A 1 70 ? -3.402 -1.58 17.859 1 67.62 70 ALA A N 1
ATOM 533 C CA . ALA A 1 70 ? -2.164 -2.354 17.812 1 67.62 70 ALA A CA 1
ATOM 534 C C . ALA A 1 70 ? -2.434 -3.836 18.047 1 67.62 70 ALA A C 1
ATOM 536 O O . ALA A 1 70 ? -1.696 -4.695 17.562 1 67.62 70 ALA A O 1
ATOM 537 N N . GLU A 1 71 ? -3.57 -4.062 18.484 1 83.19 71 GLU A N 1
ATOM 538 C CA . GLU A 1 71 ? -3.916 -5.434 18.844 1 83.19 71 GLU A CA 1
ATOM 539 C C . GLU A 1 71 ? -4.297 -6.254 17.625 1 83.19 71 GLU A C 1
ATOM 541 O O . GLU A 1 71 ? -3.939 -7.426 17.516 1 83.19 71 GLU A O 1
ATOM 546 N N . ILE A 1 72 ? -4.934 -5.633 16.656 1 91.25 72 ILE A N 1
ATOM 547 C CA . ILE A 1 72 ? -5.379 -6.367 15.469 1 91.25 72 ILE A CA 1
ATOM 548 C C . ILE A 1 72 ? -4.168 -6.801 14.648 1 91.25 72 ILE A C 1
ATOM 550 O O . ILE A 1 72 ? -4.102 -7.941 14.188 1 91.25 72 ILE A O 1
ATOM 554 N N . SER A 1 73 ? -3.209 -5.895 14.484 1 94 73 SER A N 1
ATOM 555 C CA . SER A 1 73 ? -1.988 -6.242 13.766 1 94 73 SER A CA 1
ATOM 556 C C . SER A 1 73 ? -1.241 -7.379 14.453 1 94 73 SER A C 1
ATOM 558 O O . SER A 1 73 ? -0.705 -8.266 13.789 1 94 73 SER A O 1
ATOM 560 N N . SER A 1 74 ? -1.24 -7.359 15.797 1 95.12 74 SER A N 1
ATOM 561 C CA . SER A 1 74 ? -0.575 -8.414 16.562 1 95.12 74 SER A CA 1
ATOM 562 C C . SER A 1 74 ? -1.252 -9.758 16.344 1 95.12 74 SER A C 1
ATOM 564 O O . SER A 1 74 ? -0.579 -10.781 16.172 1 95.12 74 SER A O 1
ATOM 566 N N . LYS A 1 75 ? -2.533 -9.758 16.359 1 96.69 75 LYS A N 1
ATOM 567 C CA . LYS A 1 75 ? -3.289 -10.984 16.156 1 96.69 75 LYS A CA 1
ATOM 568 C C . LYS A 1 75 ? -3.082 -11.531 14.742 1 96.69 75 LYS A C 1
ATOM 570 O O . LYS A 1 75 ? -2.977 -12.742 14.547 1 96.69 75 LYS A O 1
ATOM 575 N N . ILE A 1 76 ? -3.016 -10.633 13.789 1 98.12 76 ILE A N 1
ATOM 576 C CA . ILE A 1 76 ? -2.768 -11.016 12.406 1 98.12 76 ILE A CA 1
ATOM 577 C C . ILE A 1 76 ? -1.395 -11.672 12.289 1 98.12 76 ILE A C 1
ATOM 579 O O . ILE A 1 76 ? -1.261 -12.742 11.688 1 98.12 76 ILE A O 1
ATOM 583 N N . ARG A 1 77 ? -0.373 -11.07 12.898 1 98.31 77 ARG A N 1
ATOM 584 C CA . ARG A 1 77 ? 0.978 -11.617 12.875 1 98.31 77 ARG A CA 1
ATOM 585 C C . ARG A 1 77 ? 1.021 -12.992 13.531 1 98.31 77 ARG A C 1
ATOM 587 O O . ARG A 1 77 ? 1.687 -13.906 13.031 1 98.31 77 ARG A O 1
ATOM 594 N N . GLN A 1 78 ? 0.28 -13.141 14.609 1 98.56 78 GLN A N 1
ATOM 595 C CA . GLN A 1 78 ? 0.234 -14.422 15.32 1 98.56 78 GLN A CA 1
ATOM 596 C C . GLN A 1 78 ? -0.404 -15.508 14.453 1 98.56 78 GLN A C 1
ATOM 598 O O . GLN A 1 78 ? 0.128 -16.609 14.344 1 98.56 78 GLN A O 1
ATOM 603 N N . SER A 1 79 ? -1.512 -15.18 13.914 1 98.75 79 SER A N 1
ATOM 604 C CA . SER A 1 79 ? -2.242 -16.141 13.102 1 98.75 79 SER A CA 1
ATOM 605 C C . SER A 1 79 ? -1.436 -16.562 11.875 1 98.75 79 SER A C 1
ATOM 607 O O . SER A 1 79 ? -1.359 -17.75 11.555 1 98.75 79 SER A O 1
ATOM 609 N N . PHE A 1 80 ? -0.871 -15.609 11.188 1 98.88 80 PHE A N 1
ATOM 610 C CA . PHE A 1 80 ? -0.087 -15.93 10 1 98.88 80 PHE A CA 1
ATOM 611 C C . PHE A 1 80 ? 1.142 -16.75 10.367 1 98.88 80 PHE A C 1
ATOM 613 O O . PHE A 1 80 ? 1.489 -17.703 9.664 1 98.88 80 PHE A O 1
ATOM 620 N N . ALA A 1 81 ? 1.82 -16.328 11.43 1 98.88 81 ALA A N 1
ATOM 621 C CA . ALA A 1 81 ? 2.973 -17.078 11.922 1 98.88 81 ALA A CA 1
ATOM 622 C C . ALA A 1 81 ? 2.604 -18.531 12.188 1 98.88 81 ALA A C 1
ATOM 624 O O . ALA A 1 81 ? 3.363 -19.438 11.852 1 98.88 81 ALA A O 1
ATOM 625 N N . GLN A 1 82 ? 1.5 -18.719 12.758 1 98.44 82 GLN A N 1
ATOM 626 C CA . GLN A 1 82 ? 1.04 -20.078 13.039 1 98.44 82 GLN A CA 1
ATOM 627 C C . GLN A 1 82 ? 0.833 -20.859 11.742 1 98.44 82 GLN A C 1
ATOM 629 O O . GLN A 1 82 ? 1.215 -22.016 11.648 1 98.44 82 GLN A O 1
ATOM 634 N N . LEU A 1 83 ? 0.303 -20.266 10.758 1 98.25 83 LEU A N 1
ATOM 635 C CA . LEU A 1 83 ? -0.016 -20.922 9.484 1 98.25 83 LEU A CA 1
ATOM 636 C C . LEU A 1 83 ? 1.251 -21.406 8.797 1 98.25 83 LEU A C 1
ATOM 638 O O . LEU A 1 83 ? 1.236 -22.453 8.133 1 98.25 83 LEU A O 1
ATOM 642 N N . ILE A 1 84 ? 2.359 -20.656 8.891 1 98.62 84 ILE A N 1
ATOM 643 C CA . ILE A 1 84 ? 3.553 -21 8.133 1 98.62 84 ILE A CA 1
ATOM 644 C C . ILE A 1 84 ? 4.668 -21.438 9.086 1 98.62 84 ILE A C 1
ATOM 646 O O . ILE A 1 84 ? 5.824 -21.547 8.688 1 98.62 84 ILE A O 1
ATOM 650 N N . GLN A 1 85 ? 4.367 -21.594 10.422 1 98.25 85 GLN A N 1
ATOM 651 C CA . GLN A 1 85 ? 5.281 -22.047 11.469 1 98.25 85 GLN A CA 1
ATOM 652 C C . GLN A 1 85 ? 6.441 -21.062 11.641 1 98.25 85 GLN A C 1
ATOM 654 O O . GLN A 1 85 ? 7.605 -21.469 11.656 1 98.25 85 GLN A O 1
ATOM 659 N N . ALA A 1 86 ? 6.172 -19.859 11.648 1 98.69 86 ALA A N 1
ATOM 660 C CA . ALA A 1 86 ? 7.109 -18.781 11.938 1 98.69 86 ALA A CA 1
ATOM 661 C C . ALA A 1 86 ? 6.891 -18.234 13.344 1 98.69 86 ALA A C 1
ATOM 663 O O . ALA A 1 86 ? 6.168 -18.828 14.148 1 98.69 86 ALA A O 1
ATOM 664 N N . GLN A 1 87 ? 7.633 -17.234 13.75 1 98.62 87 GLN A N 1
ATOM 665 C CA . GLN A 1 87 ? 7.387 -16.422 14.93 1 98.62 87 GLN A CA 1
ATOM 666 C C . GLN A 1 87 ? 6.703 -15.102 14.547 1 98.62 87 GLN A C 1
ATOM 668 O O . GLN A 1 87 ? 7.008 -14.516 13.508 1 98.62 87 GLN A O 1
ATOM 673 N N . PRO A 1 88 ? 5.738 -14.656 15.391 1 98.5 88 PRO A N 1
ATOM 674 C CA . PRO A 1 88 ? 5.035 -13.414 15.07 1 98.5 88 PRO A CA 1
ATOM 675 C C . PRO A 1 88 ? 5.988 -12.25 14.805 1 98.5 88 PRO A C 1
ATOM 677 O O . PRO A 1 88 ? 5.719 -11.406 13.938 1 98.5 88 PRO A O 1
ATOM 680 N N . LYS A 1 89 ? 7.133 -12.18 15.461 1 98.38 89 LYS A N 1
ATOM 681 C CA . LYS A 1 89 ? 8.102 -11.102 15.328 1 98.38 89 LYS A CA 1
ATOM 682 C C . LYS A 1 89 ? 8.789 -11.133 13.969 1 98.38 89 LYS A C 1
ATOM 684 O O . LYS A 1 89 ? 9.492 -10.188 13.602 1 98.38 89 LYS A O 1
ATOM 689 N N . GLU A 1 90 ? 8.57 -12.172 13.172 1 98.81 90 GLU A N 1
ATOM 690 C CA . GLU A 1 90 ? 9.188 -12.32 11.859 1 98.81 90 GLU A CA 1
ATOM 691 C C . GLU A 1 90 ? 8.219 -11.914 10.75 1 98.81 90 GLU A C 1
ATOM 693 O O . GLU A 1 90 ? 8.508 -12.094 9.562 1 98.81 90 GLU A O 1
ATOM 698 N N . ILE A 1 91 ? 7.023 -11.375 11.156 1 98.81 91 ILE A N 1
ATOM 699 C CA . ILE A 1 91 ? 5.977 -11.117 10.18 1 98.81 91 ILE A CA 1
ATOM 700 C C . ILE A 1 91 ? 5.812 -9.609 9.977 1 98.81 91 ILE A C 1
ATOM 702 O O . ILE A 1 91 ? 5.621 -8.867 10.945 1 98.81 91 ILE A O 1
ATOM 706 N N . ALA A 1 92 ? 5.867 -9.156 8.75 1 98.56 92 ALA A N 1
ATOM 707 C CA . ALA A 1 92 ? 5.562 -7.785 8.359 1 98.56 92 ALA A CA 1
ATOM 708 C C . ALA A 1 92 ? 4.246 -7.711 7.59 1 98.56 92 ALA A C 1
ATOM 710 O O . ALA A 1 92 ? 3.805 -8.703 7.004 1 98.56 92 ALA A O 1
ATOM 711 N N . ILE A 1 93 ? 3.582 -6.609 7.645 1 97.88 93 ILE A N 1
ATOM 712 C CA . ILE A 1 93 ? 2.365 -6.316 6.895 1 97.88 93 ILE A CA 1
ATOM 713 C C . ILE A 1 93 ? 2.646 -5.223 5.867 1 97.88 93 ILE A C 1
ATOM 715 O O . ILE A 1 93 ? 3.057 -4.117 6.219 1 97.88 93 ILE A O 1
ATOM 719 N N . VAL A 1 94 ? 2.473 -5.547 4.594 1 97.94 94 VAL A N 1
ATOM 720 C CA . VAL A 1 94 ? 2.82 -4.621 3.52 1 97.94 94 VAL A CA 1
ATOM 721 C C . VAL A 1 94 ? 1.655 -4.504 2.539 1 97.94 94 VAL A C 1
ATOM 723 O O . VAL A 1 94 ? 0.69 -5.266 2.619 1 97.94 94 VAL A O 1
ATOM 726 N N . PRO A 1 95 ? 1.707 -3.566 1.644 1 96.44 95 PRO A N 1
ATOM 727 C CA . PRO A 1 95 ? 0.538 -3.309 0.8 1 96.44 95 PRO A CA 1
ATOM 728 C C . PRO A 1 95 ? 0.337 -4.379 -0.272 1 96.44 95 PRO A C 1
ATOM 730 O O . PRO A 1 95 ? -0.788 -4.59 -0.732 1 96.44 95 PRO A O 1
ATOM 733 N N . SER A 1 96 ? 1.434 -5.023 -0.736 1 97.19 96 SER A N 1
ATOM 734 C CA . SER A 1 96 ? 1.295 -6 -1.812 1 97.19 96 SER A CA 1
ATOM 735 C C . SER A 1 96 ? 2.488 -6.949 -1.855 1 97.19 96 SER A C 1
ATOM 737 O O . SER A 1 96 ? 3.527 -6.676 -1.252 1 97.19 96 SER A O 1
ATOM 739 N N . THR A 1 97 ? 2.281 -8.016 -2.541 1 98.12 97 THR A N 1
ATOM 740 C CA . THR A 1 97 ? 3.383 -8.953 -2.758 1 98.12 97 THR A CA 1
ATOM 741 C C . THR A 1 97 ? 4.477 -8.312 -3.609 1 98.12 97 THR A C 1
ATOM 743 O O . THR A 1 97 ? 5.664 -8.523 -3.365 1 98.12 97 THR A O 1
ATOM 746 N N . ALA A 1 98 ? 4.066 -7.531 -4.621 1 97.69 98 ALA A N 1
ATOM 747 C CA . ALA A 1 98 ? 5.039 -6.809 -5.434 1 97.69 98 ALA A CA 1
ATOM 748 C C . ALA A 1 98 ? 5.898 -5.887 -4.574 1 97.69 98 ALA A C 1
ATOM 750 O O . ALA A 1 98 ? 7.105 -5.766 -4.793 1 97.69 98 ALA A O 1
ATOM 751 N N . PHE A 1 99 ? 5.285 -5.203 -3.598 1 98.5 99 PHE A N 1
ATOM 752 C CA . PHE A 1 99 ? 6.004 -4.359 -2.648 1 98.5 99 PHE A CA 1
ATOM 753 C C . PHE A 1 99 ? 7.066 -5.168 -1.908 1 98.5 99 PHE A C 1
ATOM 755 O O . PHE A 1 99 ? 8.219 -4.746 -1.816 1 98.5 99 PHE A O 1
ATOM 762 N N . ALA A 1 100 ? 6.703 -6.328 -1.433 1 98.81 100 ALA A N 1
ATOM 763 C CA . ALA A 1 100 ? 7.59 -7.184 -0.649 1 98.81 100 ALA A CA 1
ATOM 764 C C . ALA A 1 100 ? 8.766 -7.668 -1.49 1 98.81 100 ALA A C 1
ATOM 766 O O . ALA A 1 100 ? 9.922 -7.598 -1.057 1 98.81 100 ALA A O 1
ATOM 767 N N . ILE A 1 101 ? 8.477 -8.164 -2.662 1 98.88 101 ILE A N 1
ATOM 768 C CA . ILE A 1 101 ? 9.539 -8.727 -3.492 1 98.88 101 ILE A CA 1
ATOM 769 C C . ILE A 1 101 ? 10.438 -7.605 -4.012 1 98.88 101 ILE A C 1
ATOM 771 O O . ILE A 1 101 ? 11.648 -7.781 -4.141 1 98.88 101 ILE A O 1
ATOM 775 N N . THR A 1 102 ? 9.883 -6.398 -4.289 1 98.81 102 THR A N 1
ATOM 776 C CA . THR A 1 102 ? 10.711 -5.25 -4.633 1 98.81 102 THR A CA 1
ATOM 777 C C . THR A 1 102 ? 11.672 -4.914 -3.49 1 98.81 102 THR A C 1
ATOM 779 O O . THR A 1 102 ? 12.836 -4.59 -3.725 1 98.81 102 THR A O 1
ATOM 782 N N . MET A 1 103 ? 11.141 -4.953 -2.266 1 98.75 103 MET A N 1
ATOM 783 C CA . MET A 1 103 ? 11.992 -4.707 -1.1 1 98.75 103 MET A CA 1
ATOM 784 C C . MET A 1 103 ? 13.156 -5.684 -1.062 1 98.75 103 MET A C 1
ATOM 786 O O . MET A 1 103 ? 14.305 -5.277 -0.849 1 98.75 103 MET A O 1
ATOM 790 N N . ALA A 1 104 ? 12.922 -6.973 -1.282 1 98.75 104 ALA A N 1
ATOM 791 C CA . ALA A 1 104 ? 13.984 -7.969 -1.33 1 98.75 104 ALA A CA 1
ATOM 792 C C . ALA A 1 104 ? 14.984 -7.652 -2.441 1 98.75 104 ALA A C 1
ATOM 794 O O . ALA A 1 104 ? 16.203 -7.652 -2.215 1 98.75 104 ALA A O 1
ATOM 795 N N . ALA A 1 105 ? 14.453 -7.355 -3.627 1 98.56 105 ALA A N 1
ATOM 796 C CA . ALA A 1 105 ? 15.297 -7.078 -4.789 1 98.56 105 ALA A CA 1
ATOM 797 C C . ALA A 1 105 ? 16.203 -5.879 -4.535 1 98.56 105 ALA A C 1
ATOM 799 O O . ALA A 1 105 ? 17.406 -5.93 -4.812 1 98.56 105 ALA A O 1
ATOM 800 N N . LYS A 1 106 ? 15.656 -4.82 -3.992 1 97.44 106 LYS A N 1
ATOM 801 C CA . LYS A 1 106 ? 16.422 -3.604 -3.74 1 97.44 106 LYS A CA 1
ATOM 802 C C . LYS A 1 106 ? 17.516 -3.85 -2.697 1 97.44 106 LYS A C 1
ATOM 804 O O . LYS A 1 106 ? 18.594 -3.268 -2.775 1 97.44 106 LYS A O 1
ATOM 809 N N . ASN A 1 107 ? 17.203 -4.637 -1.687 1 97.06 107 ASN A N 1
ATOM 810 C CA . ASN A 1 107 ? 18.219 -4.977 -0.696 1 97.06 107 ASN A CA 1
ATOM 811 C C . ASN A 1 107 ? 19.344 -5.801 -1.311 1 97.06 107 ASN A C 1
ATOM 813 O O . ASN A 1 107 ? 20.516 -5.594 -0.988 1 97.06 107 ASN A O 1
ATOM 817 N N . ILE A 1 108 ? 19 -6.727 -2.203 1 95.62 108 ILE A N 1
ATOM 818 C CA . ILE A 1 108 ? 20 -7.531 -2.895 1 95.62 108 ILE A CA 1
ATOM 819 C C . ILE A 1 108 ? 20.891 -6.625 -3.75 1 95.62 108 ILE A C 1
ATOM 821 O O . ILE A 1 108 ? 22.109 -6.754 -3.734 1 95.62 108 ILE A O 1
ATOM 825 N N . LEU A 1 109 ? 20.25 -5.719 -4.48 1 94.38 109 LEU A N 1
ATOM 826 C CA . LEU A 1 109 ? 21 -4.777 -5.305 1 94.38 109 LEU A CA 1
ATOM 827 C C . LEU A 1 109 ? 22 -3.982 -4.457 1 94.38 109 LEU A C 1
ATOM 829 O O . LEU A 1 109 ? 23.172 -3.859 -4.812 1 94.38 109 LEU A O 1
ATOM 833 N N . ARG A 1 110 ? 21.531 -3.461 -3.371 1 90.31 110 ARG A N 1
ATOM 834 C CA . ARG A 1 110 ? 22.359 -2.652 -2.482 1 90.31 110 ARG A CA 1
ATOM 835 C C . ARG A 1 110 ? 23.547 -3.457 -1.952 1 90.31 110 ARG A C 1
ATOM 837 O O . ARG A 1 110 ? 24.672 -2.955 -1.897 1 90.31 110 ARG A O 1
ATOM 844 N N . LEU A 1 111 ? 23.266 -4.676 -1.554 1 88.38 111 LEU A N 1
ATOM 845 C CA . LEU A 1 111 ? 24.312 -5.52 -0.987 1 88.38 111 LEU A CA 1
ATOM 846 C C . LEU A 1 111 ? 25.344 -5.887 -2.045 1 88.38 111 LEU A C 1
ATOM 848 O O . LEU A 1 111 ? 26.531 -5.961 -1.751 1 88.38 111 LEU A O 1
ATOM 852 N N . CYS A 1 112 ? 24.891 -6.078 -3.234 1 88.31 112 CYS A N 1
ATOM 853 C CA . CYS A 1 112 ? 25.812 -6.398 -4.332 1 88.31 112 CYS A CA 1
ATOM 854 C C . CYS A 1 112 ? 26.672 -5.199 -4.68 1 88.31 112 CYS A C 1
ATOM 856 O O . CYS A 1 112 ? 27.859 -5.355 -4.988 1 88.31 112 CYS A O 1
ATOM 858 N N . GLU A 1 113 ? 26.125 -4.051 -4.645 1 82.94 113 GLU A N 1
ATOM 859 C CA . GLU A 1 113 ? 26.875 -2.836 -4.957 1 82.94 113 GLU A CA 1
ATOM 860 C C . GLU A 1 113 ? 27.938 -2.549 -3.898 1 82.94 113 GLU A C 1
ATOM 862 O O . GLU A 1 113 ? 29.016 -2.043 -4.211 1 82.94 113 GLU A O 1
ATOM 867 N N . LYS A 1 114 ? 27.641 -2.855 -2.707 1 76.94 114 LYS A N 1
ATOM 868 C CA . LYS A 1 114 ? 28.578 -2.602 -1.615 1 76.94 114 LYS A CA 1
ATOM 869 C C . LYS A 1 114 ? 29.656 -3.674 -1.561 1 76.94 114 LYS A C 1
ATOM 871 O O . LYS A 1 114 ? 30.781 -3.416 -1.096 1 76.94 114 LYS A O 1
ATOM 876 N N . GLY A 1 115 ? 29.297 -4.891 -1.885 1 69.69 115 GLY A N 1
ATOM 877 C CA . GLY A 1 115 ? 30.219 -6.004 -1.718 1 69.69 115 GLY A CA 1
ATOM 878 C C . GLY A 1 115 ? 31.062 -6.266 -2.945 1 69.69 115 GLY A C 1
ATOM 879 O O . GLY A 1 115 ? 30.625 -6.043 -4.074 1 69.69 115 GLY A O 1
ATOM 880 N N . LYS A 1 116 ? 32.375 -6.066 -3.02 1 53.88 116 LYS A N 1
ATOM 881 C CA . LYS A 1 116 ? 33.375 -6.219 -4.082 1 53.88 116 LYS A CA 1
ATOM 882 C C . LYS A 1 116 ? 33.438 -7.66 -4.566 1 53.88 116 LYS A C 1
ATOM 884 O O . LYS A 1 116 ? 34 -7.934 -5.641 1 53.88 116 LYS A O 1
ATOM 889 N N . GLY A 1 117 ? 32.688 -8.531 -3.959 1 52.81 117 GLY A N 1
ATOM 890 C CA . GLY A 1 117 ? 33.281 -9.805 -4.344 1 52.81 117 GLY A CA 1
ATOM 891 C C . GLY A 1 117 ? 32.25 -10.852 -4.707 1 52.81 117 GLY A C 1
ATOM 892 O O . GLY A 1 117 ? 32.531 -12.047 -4.672 1 52.81 117 GLY A O 1
ATOM 893 N N . HIS A 1 118 ? 30.953 -10.406 -4.961 1 60.81 118 HIS A N 1
ATOM 894 C CA . HIS A 1 118 ? 30.141 -11.578 -5.238 1 60.81 118 HIS A CA 1
ATOM 895 C C . HIS A 1 118 ? 30.234 -11.984 -6.707 1 60.81 118 HIS A C 1
ATOM 897 O O . HIS A 1 118 ? 30.188 -11.133 -7.594 1 60.81 118 HIS A O 1
ATOM 903 N N . GLU A 1 119 ? 30.828 -13.203 -6.863 1 76.44 119 GLU A N 1
ATOM 904 C CA . GLU A 1 119 ? 30.922 -13.766 -8.203 1 76.44 119 GLU A CA 1
ATOM 905 C C . GLU A 1 119 ? 29.547 -14.141 -8.742 1 76.44 119 GLU A C 1
ATOM 907 O O . GLU A 1 119 ? 29.328 -14.172 -9.961 1 76.44 119 GLU A O 1
ATOM 912 N N . ARG A 1 120 ? 28.531 -14.102 -7.895 1 92.38 120 ARG A N 1
ATOM 913 C CA . ARG A 1 120 ? 27.203 -14.523 -8.344 1 92.38 120 ARG A CA 1
ATOM 914 C C . ARG A 1 120 ? 26.359 -13.328 -8.734 1 92.38 120 ARG A C 1
ATOM 916 O O . ARG A 1 120 ? 26.297 -12.336 -8 1 92.38 120 ARG A O 1
ATOM 923 N N . ASN A 1 121 ? 25.672 -13.43 -9.867 1 95 121 ASN A N 1
ATOM 924 C CA . ASN A 1 121 ? 24.953 -12.258 -10.344 1 95 121 ASN A CA 1
ATOM 925 C C . ASN A 1 121 ? 23.641 -12.648 -11.023 1 95 121 ASN A C 1
ATOM 927 O O . ASN A 1 121 ? 23.047 -11.852 -11.758 1 95 121 ASN A O 1
ATOM 931 N N . LYS A 1 122 ? 23.172 -13.883 -10.805 1 97.25 122 LYS A N 1
ATOM 932 C CA . LYS A 1 122 ? 21.953 -14.32 -11.492 1 97.25 122 LYS A CA 1
ATOM 933 C C . LYS A 1 122 ? 20.812 -14.539 -10.508 1 97.25 122 LYS A C 1
ATOM 935 O O . LYS A 1 122 ? 21.031 -15.016 -9.391 1 97.25 122 LYS A O 1
ATOM 940 N N . ILE A 1 123 ? 19.656 -14.164 -10.945 1 98.38 123 ILE A N 1
ATOM 941 C CA . ILE A 1 123 ? 18.406 -14.398 -10.227 1 98.38 123 ILE A CA 1
ATOM 942 C C . ILE A 1 123 ? 17.594 -15.492 -10.93 1 98.38 123 ILE A C 1
ATOM 944 O O . ILE A 1 123 ? 17.156 -15.305 -12.062 1 98.38 123 ILE A O 1
ATOM 948 N N . LEU A 1 124 ? 17.391 -16.578 -10.297 1 98.81 124 LEU A N 1
ATOM 949 C CA . LEU A 1 124 ? 16.672 -17.703 -10.883 1 98.81 124 LEU A CA 1
ATOM 950 C C . LEU A 1 124 ? 15.172 -17.547 -10.719 1 98.81 124 LEU A C 1
ATOM 952 O O . LEU A 1 124 ? 14.68 -17.328 -9.617 1 98.81 124 LEU A O 1
ATOM 956 N N . LEU A 1 125 ? 14.445 -17.609 -11.789 1 98.56 125 LEU A N 1
ATOM 957 C CA . LEU A 1 125 ? 12.992 -17.562 -11.875 1 98.56 125 LEU A CA 1
ATOM 958 C C . LEU A 1 125 ? 12.461 -18.656 -12.781 1 98.56 125 LEU A C 1
ATOM 960 O O . LEU A 1 125 ? 13.227 -19.297 -13.508 1 98.56 125 LEU A O 1
ATOM 964 N N . LEU A 1 126 ? 11.164 -18.875 -12.734 1 97.69 126 LEU A N 1
ATOM 965 C CA . LEU A 1 126 ? 10.516 -19.812 -13.641 1 97.69 126 LEU A CA 1
ATOM 966 C C . LEU A 1 126 ? 9.938 -19.094 -14.852 1 97.69 126 LEU A C 1
ATOM 968 O O . LEU A 1 126 ? 9.516 -17.938 -14.75 1 97.69 126 LEU A O 1
ATOM 972 N N . GLN A 1 127 ? 9.93 -19.828 -15.945 1 96.25 127 GLN A N 1
ATOM 973 C CA . GLN A 1 127 ? 9.227 -19.312 -17.109 1 96.25 127 GLN A CA 1
ATOM 974 C C . GLN A 1 127 ? 7.773 -18.984 -16.781 1 96.25 127 GLN A C 1
ATOM 976 O O . GLN A 1 127 ? 7.062 -19.812 -16.203 1 96.25 127 GLN A O 1
ATOM 981 N N . ASP A 1 128 ? 7.32 -17.766 -17.125 1 94.69 128 ASP A N 1
ATOM 982 C CA . ASP A 1 128 ? 5.949 -17.297 -17 1 94.69 128 ASP A CA 1
ATOM 983 C C . ASP A 1 128 ? 5.508 -17.297 -15.531 1 94.69 128 ASP A C 1
ATOM 985 O O . ASP A 1 128 ? 4.359 -17.641 -15.227 1 94.69 128 ASP A O 1
ATOM 989 N N . GLN A 1 129 ? 6.426 -17.047 -14.664 1 96.38 129 GLN A N 1
ATOM 990 C CA . GLN A 1 129 ? 6.086 -16.812 -13.266 1 96.38 129 GLN A CA 1
ATOM 991 C C . GLN A 1 129 ? 5.246 -15.555 -13.102 1 96.38 129 GLN A C 1
ATOM 993 O O . GLN A 1 129 ? 5.266 -14.672 -13.969 1 96.38 129 GLN A O 1
ATOM 998 N N . MET A 1 130 ? 4.398 -15.539 -12.078 1 95.38 130 MET A N 1
ATOM 999 C CA . MET A 1 130 ? 3.568 -14.352 -11.859 1 95.38 130 MET A CA 1
ATOM 1000 C C . MET A 1 130 ? 4.414 -13.086 -11.875 1 95.38 130 MET A C 1
ATOM 1002 O O . MET A 1 130 ? 5.488 -13.039 -11.273 1 95.38 130 MET A O 1
ATOM 1006 N N . CYS A 1 131 ? 3.959 -12.023 -12.484 1 94 131 CYS A N 1
ATOM 1007 C CA . CYS A 1 131 ? 4.762 -10.844 -12.805 1 94 131 CYS A CA 1
ATOM 1008 C C . CYS A 1 131 ? 5.156 -10.094 -11.539 1 94 131 CYS A C 1
ATOM 1010 O O . CYS A 1 131 ? 6.191 -9.43 -11.508 1 94 131 CYS A O 1
ATOM 1012 N N . SER A 1 132 ? 4.328 -10.148 -10.477 1 95 132 SER A N 1
ATOM 1013 C CA . SER A 1 132 ? 4.684 -9.5 -9.219 1 95 132 SER A CA 1
ATOM 1014 C C . SER A 1 132 ? 5.977 -10.078 -8.648 1 95 132 SER A C 1
ATOM 1016 O O . SER A 1 132 ? 6.641 -9.43 -7.836 1 95 132 SER A O 1
ATOM 1018 N N . ALA A 1 133 ? 6.328 -11.281 -9.086 1 97.19 133 ALA A N 1
ATOM 1019 C CA . ALA A 1 133 ? 7.559 -11.922 -8.625 1 97.19 133 ALA A CA 1
ATOM 1020 C C . ALA A 1 133 ? 8.648 -11.836 -9.695 1 97.19 133 ALA A C 1
ATOM 1022 O O . ALA A 1 133 ? 9.719 -12.43 -9.547 1 97.19 133 ALA A O 1
ATOM 1023 N N . VAL A 1 134 ? 8.406 -11.148 -10.797 1 97.06 134 VAL A N 1
ATOM 1024 C CA . VAL A 1 134 ? 9.383 -11.07 -11.875 1 97.06 134 VAL A CA 1
ATOM 1025 C C . VAL A 1 134 ? 9.852 -9.633 -12.047 1 97.06 134 VAL A C 1
ATOM 1027 O O . VAL A 1 134 ? 11.055 -9.359 -12.031 1 97.06 134 VAL A O 1
ATOM 1030 N N . TYR A 1 135 ? 8.977 -8.695 -12.086 1 96.69 135 TYR A N 1
ATOM 1031 C CA . TYR A 1 135 ? 9.289 -7.305 -12.414 1 96.69 135 TYR A CA 1
ATOM 1032 C C . TYR A 1 135 ? 10.25 -6.703 -11.398 1 96.69 135 TYR A C 1
ATOM 1034 O O . TYR A 1 135 ? 11.125 -5.914 -11.758 1 96.69 135 TYR A O 1
ATOM 1042 N N . PRO A 1 136 ? 10.125 -7 -10.094 1 98.38 136 PRO A N 1
ATOM 1043 C CA . PRO A 1 136 ? 11.102 -6.465 -9.141 1 98.38 136 PRO A CA 1
ATOM 1044 C C . PRO A 1 136 ? 12.539 -6.84 -9.492 1 98.38 136 PRO A C 1
ATOM 1046 O O . PRO A 1 136 ? 13.438 -5.992 -9.445 1 98.38 136 PRO A O 1
ATOM 1049 N N . TRP A 1 137 ? 12.727 -8.047 -9.914 1 98.44 137 TRP A N 1
ATOM 1050 C CA . TRP A 1 137 ? 14.062 -8.523 -10.258 1 98.44 137 TRP A CA 1
ATOM 1051 C C . TRP A 1 137 ? 14.516 -7.957 -11.602 1 98.44 137 TRP A C 1
ATOM 1053 O O . TRP A 1 137 ? 15.68 -7.598 -11.766 1 98.44 137 TRP A O 1
ATOM 1063 N N . GLN A 1 138 ? 13.531 -7.906 -12.539 1 96.62 138 GLN A N 1
ATOM 1064 C CA . GLN A 1 138 ? 13.828 -7.23 -13.797 1 96.62 138 GLN A CA 1
ATOM 1065 C C . GLN A 1 138 ? 14.289 -5.797 -13.555 1 96.62 138 GLN A C 1
ATOM 1067 O O . GLN A 1 138 ? 15.211 -5.312 -14.219 1 96.62 138 GLN A O 1
ATOM 1072 N N . GLY A 1 139 ? 13.633 -5.164 -12.656 1 96.19 139 GLY A N 1
ATOM 1073 C CA . GLY A 1 139 ? 13.945 -3.779 -12.336 1 96.19 139 GLY A CA 1
ATOM 1074 C C . GLY A 1 139 ? 15.375 -3.582 -11.867 1 96.19 139 GLY A C 1
ATOM 1075 O O . GLY A 1 139 ? 16.062 -2.668 -12.32 1 96.19 139 GLY A O 1
ATOM 1076 N N . ILE A 1 140 ? 15.844 -4.445 -10.961 1 96.62 140 ILE A N 1
ATOM 1077 C CA . ILE A 1 140 ? 17.188 -4.246 -10.438 1 96.62 140 ILE A CA 1
ATOM 1078 C C . ILE A 1 140 ? 18.219 -4.672 -11.477 1 96.62 140 ILE A C 1
ATOM 1080 O O . ILE A 1 140 ? 19.344 -4.172 -11.484 1 96.62 140 ILE A O 1
ATOM 1084 N N . CYS A 1 141 ? 17.875 -5.664 -12.352 1 96.62 141 CYS A N 1
ATOM 1085 C CA . CYS A 1 141 ? 18.766 -6 -13.461 1 96.62 141 CYS A CA 1
ATOM 1086 C C . CYS A 1 141 ? 18.984 -4.797 -14.375 1 96.62 141 CYS A C 1
ATOM 1088 O O . CYS A 1 141 ? 20.109 -4.5 -14.758 1 96.62 141 CYS A O 1
ATOM 1090 N N . ASP A 1 142 ? 17.891 -4.09 -14.656 1 94.25 142 ASP A N 1
ATOM 1091 C CA . ASP A 1 142 ? 17.984 -2.881 -15.469 1 94.25 142 ASP A CA 1
ATOM 1092 C C . ASP A 1 142 ? 18.828 -1.812 -14.773 1 94.25 142 ASP A C 1
ATOM 1094 O O . ASP A 1 142 ? 19.656 -1.165 -15.406 1 94.25 142 ASP A O 1
ATOM 1098 N N . GLU A 1 143 ? 18.625 -1.649 -13.531 1 92.19 143 GLU A N 1
ATOM 1099 C CA . GLU A 1 143 ? 19.297 -0.615 -12.758 1 92.19 143 GLU A CA 1
ATOM 1100 C C . GLU A 1 143 ? 20.797 -0.896 -12.664 1 92.19 143 GLU A C 1
ATOM 1102 O O . GLU A 1 143 ? 21.609 0.033 -12.594 1 92.19 143 GLU A O 1
ATOM 1107 N N . SER A 1 144 ? 21.156 -2.137 -12.695 1 92.75 144 SER A N 1
ATOM 1108 C CA . SER A 1 144 ? 22.547 -2.512 -12.477 1 92.75 144 SER A CA 1
ATOM 1109 C C . SER A 1 144 ? 23.281 -2.723 -13.797 1 92.75 144 SER A C 1
ATOM 1111 O O . SER A 1 144 ? 24.469 -3.043 -13.812 1 92.75 144 SER A O 1
ATOM 1113 N N . GLU A 1 145 ? 22.594 -2.574 -14.859 1 91.06 145 GLU A N 1
ATOM 1114 C CA . GLU A 1 145 ? 23.125 -2.936 -16.172 1 91.06 145 GLU A CA 1
ATOM 1115 C C . GLU A 1 145 ? 24.469 -2.246 -16.438 1 91.06 145 GLU A C 1
ATOM 1117 O O . GLU A 1 145 ? 25.391 -2.852 -16.984 1 91.06 145 GLU A O 1
ATOM 1122 N N . GLN A 1 146 ? 24.641 -0.989 -16.047 1 86.19 146 GLN A N 1
ATOM 1123 C CA . GLN A 1 146 ? 25.844 -0.229 -16.344 1 86.19 146 GLN A CA 1
ATOM 1124 C C . GLN A 1 146 ? 26.75 -0.131 -15.109 1 86.19 146 GLN A C 1
ATOM 1126 O O . GLN A 1 146 ? 27.703 0.641 -15.094 1 86.19 146 GLN A O 1
ATOM 1131 N N . SER A 1 147 ? 26.375 -0.928 -14.133 1 86 147 SER A N 1
ATOM 1132 C CA . SER A 1 147 ? 27.172 -0.904 -12.914 1 86 147 SER A CA 1
ATOM 1133 C C . SER A 1 147 ? 28.359 -1.871 -13.008 1 86 147 SER A C 1
ATOM 1135 O O . SER A 1 147 ? 28.5 -2.588 -14 1 86 147 SER A O 1
ATOM 1137 N N . ASP A 1 148 ? 29.234 -1.901 -12.008 1 84.81 148 ASP A N 1
ATOM 1138 C CA . ASP A 1 148 ? 30.375 -2.811 -11.93 1 84.81 148 ASP A CA 1
ATOM 1139 C C . ASP A 1 148 ? 29.922 -4.242 -11.664 1 84.81 148 ASP A C 1
ATOM 1141 O O . ASP A 1 148 ? 30.688 -5.188 -11.836 1 84.81 148 ASP A O 1
ATOM 1145 N N . TYR A 1 149 ? 28.688 -4.305 -11.32 1 88.12 149 TYR A N 1
ATOM 1146 C CA . TYR A 1 149 ? 28.141 -5.613 -10.969 1 88.12 149 TYR A CA 1
ATOM 1147 C C . TYR A 1 149 ? 26.766 -5.816 -11.602 1 88.12 149 TYR A C 1
ATOM 1149 O O . TYR A 1 149 ? 25.75 -5.848 -10.898 1 88.12 149 TYR A O 1
ATOM 1157 N N . PRO A 1 150 ? 26.734 -6.078 -12.805 1 93 150 PRO A N 1
ATOM 1158 C CA . PRO A 1 150 ? 25.438 -6.234 -13.469 1 93 150 PRO A CA 1
ATOM 1159 C C . PRO A 1 150 ? 24.734 -7.539 -13.094 1 93 150 PRO A C 1
ATOM 1161 O O . PRO A 1 150 ? 25.344 -8.609 -13.125 1 93 150 PRO A O 1
ATOM 1164 N N . LEU A 1 151 ? 23.562 -7.395 -12.711 1 96.06 151 LEU A N 1
ATOM 1165 C CA . LEU A 1 151 ? 22.703 -8.539 -12.406 1 96.06 151 LEU A CA 1
ATOM 1166 C C . LEU A 1 151 ? 21.922 -8.977 -13.641 1 96.06 151 LEU A C 1
ATOM 1168 O O . LEU A 1 151 ? 21.703 -8.18 -14.555 1 96.06 151 LEU A O 1
ATOM 1172 N N . SER A 1 152 ? 21.547 -10.25 -13.703 1 97 152 SER A N 1
ATOM 1173 C CA . SER A 1 152 ? 20.734 -10.766 -14.805 1 97 152 SER A CA 1
ATOM 1174 C C . SER A 1 152 ? 19.766 -11.852 -14.336 1 97 152 SER A C 1
ATOM 1176 O O . SER A 1 152 ? 19.953 -12.414 -13.25 1 97 152 SER A O 1
ATOM 1178 N N . LEU A 1 153 ? 18.766 -12.117 -15.117 1 98.19 153 LEU A N 1
ATOM 1179 C CA . LEU A 1 153 ? 17.797 -13.172 -14.812 1 98.19 153 LEU A CA 1
ATOM 1180 C C . LEU A 1 153 ? 18.281 -14.516 -15.344 1 98.19 153 LEU A C 1
ATOM 1182 O O . LEU A 1 153 ? 19 -14.57 -16.359 1 98.19 153 LEU A O 1
ATOM 1186 N N . HIS A 1 154 ? 18.031 -15.531 -14.656 1 98.38 154 HIS A N 1
ATOM 1187 C CA . HIS A 1 154 ? 18.156 -16.922 -15.086 1 98.38 154 HIS A CA 1
ATOM 1188 C C . HIS A 1 154 ? 16.797 -17.625 -15.07 1 98.38 154 HIS A C 1
ATOM 1190 O O . HIS A 1 154 ? 16.328 -18.062 -14.016 1 98.38 154 HIS A O 1
ATOM 1196 N N . ILE A 1 155 ? 16.234 -17.797 -16.266 1 97.88 155 ILE A N 1
ATOM 1197 C CA . ILE A 1 155 ? 14.867 -18.312 -16.375 1 97.88 155 ILE A CA 1
ATOM 1198 C C . ILE A 1 155 ? 14.906 -19.812 -16.641 1 97.88 155 ILE A C 1
ATOM 1200 O O . ILE A 1 155 ? 15.5 -20.266 -17.625 1 97.88 155 ILE A O 1
ATOM 1204 N N . VAL A 1 156 ? 14.305 -20.578 -15.766 1 97.5 156 VAL A N 1
ATOM 1205 C CA . VAL A 1 156 ? 14.117 -22.016 -15.992 1 97.5 156 VAL A CA 1
ATOM 1206 C C . VAL A 1 156 ? 12.961 -22.234 -16.953 1 97.5 156 VAL A C 1
ATOM 1208 O O . VAL A 1 156 ? 11.82 -21.859 -16.672 1 97.5 156 VAL A O 1
ATOM 1211 N N . PRO A 1 157 ? 13.203 -22.828 -18.062 1 94.81 157 PRO A N 1
ATOM 1212 C CA . PRO A 1 157 ? 12.117 -23.062 -19.016 1 94.81 157 PRO A CA 1
ATOM 1213 C C . PRO A 1 157 ? 11.125 -24.125 -18.531 1 94.81 157 PRO A C 1
ATOM 1215 O O . PRO A 1 157 ? 11.461 -24.922 -17.656 1 94.81 157 PRO A O 1
ATOM 1218 N N . TYR A 1 158 ? 9.945 -24.062 -19.109 1 89.44 158 TYR A N 1
ATOM 1219 C CA . TYR A 1 158 ? 8.969 -25.109 -18.828 1 89.44 158 TYR A CA 1
ATOM 1220 C C . TYR A 1 158 ? 9.531 -26.484 -19.156 1 89.44 158 TYR A C 1
ATOM 1222 O O . TYR A 1 158 ? 10.062 -26.703 -20.25 1 89.44 158 TYR A O 1
ATOM 1230 N N . PRO A 1 159 ? 9.367 -27.375 -18.188 1 87.5 159 PRO A N 1
ATOM 1231 C CA . PRO A 1 159 ? 9.852 -28.719 -18.516 1 87.5 159 PRO A CA 1
ATOM 1232 C C . PRO A 1 159 ? 9 -29.422 -19.562 1 87.5 159 PRO A C 1
ATOM 1234 O O . PRO A 1 159 ? 7.77 -29.453 -19.453 1 87.5 159 PRO A O 1
ATOM 1237 N N . LYS A 1 160 ? 9.641 -29.891 -20.641 1 76.56 160 LYS A N 1
ATOM 1238 C CA . LYS A 1 160 ? 8.906 -30.516 -21.75 1 76.56 160 LYS A CA 1
ATOM 1239 C C . LYS A 1 160 ? 8.938 -32.031 -21.625 1 76.56 160 LYS A C 1
ATOM 1241 O O . LYS A 1 160 ? 8.117 -32.719 -22.25 1 76.56 160 LYS A O 1
ATOM 1246 N N . ASP A 1 161 ? 9.758 -32.531 -20.859 1 71.69 161 ASP A N 1
ATOM 1247 C CA . ASP A 1 161 ? 9.992 -33.969 -20.859 1 71.69 161 ASP A CA 1
ATOM 1248 C C . ASP A 1 161 ? 9.195 -34.656 -19.75 1 71.69 161 ASP A C 1
ATOM 1250 O O . ASP A 1 161 ? 9.445 -35.812 -19.438 1 71.69 161 ASP A O 1
ATOM 1254 N N . GLY A 1 162 ? 8.273 -33.938 -19.203 1 74.31 162 GLY A N 1
ATOM 1255 C CA . GLY A 1 162 ? 7.488 -34.562 -18.156 1 74.31 162 GLY A CA 1
ATOM 1256 C C . GLY A 1 162 ? 8.156 -34.5 -16.797 1 74.31 162 GLY A C 1
ATOM 1257 O O . GLY A 1 162 ? 7.551 -34.875 -15.781 1 74.31 162 GLY A O 1
ATOM 1258 N N . SER A 1 163 ? 9.523 -34.219 -16.641 1 78.69 163 SER A N 1
ATOM 1259 C CA . SER A 1 163 ? 10.281 -34.188 -15.391 1 78.69 163 SER A CA 1
ATOM 1260 C C . SER A 1 163 ? 9.711 -33.156 -14.422 1 78.69 163 SER A C 1
ATOM 1262 O O . SER A 1 163 ? 10 -33.219 -13.219 1 78.69 163 SER A O 1
ATOM 1264 N N . GLY A 1 164 ? 8.812 -32.344 -14.516 1 92.5 164 GLY A N 1
ATOM 1265 C CA . GLY A 1 164 ? 8.18 -31.344 -13.664 1 92.5 164 GLY A CA 1
ATOM 1266 C C . GLY A 1 164 ? 9.109 -30.219 -13.281 1 92.5 164 GLY A C 1
ATOM 1267 O O . GLY A 1 164 ? 10.312 -30.266 -13.547 1 92.5 164 GLY A O 1
ATOM 1268 N N . TRP A 1 165 ? 8.656 -29.188 -12.57 1 96.38 165 TRP A N 1
ATOM 1269 C CA . TRP A 1 165 ? 9.375 -27.969 -12.203 1 96.38 165 TRP A CA 1
ATOM 1270 C C . TRP A 1 165 ? 10.477 -28.281 -11.195 1 96.38 165 TRP A C 1
ATOM 1272 O O . TRP A 1 165 ? 11.57 -27.703 -11.273 1 96.38 165 TRP A O 1
ATOM 1282 N N . THR A 1 166 ? 10.211 -29.188 -10.227 1 97.44 166 THR A N 1
ATOM 1283 C CA . THR A 1 166 ? 11.188 -29.5 -9.18 1 97.44 166 THR A CA 1
ATOM 1284 C C . THR A 1 166 ? 12.492 -29.984 -9.789 1 97.44 166 THR A C 1
ATOM 1286 O O . THR A 1 166 ? 13.562 -29.453 -9.5 1 97.44 166 THR A O 1
ATOM 1289 N N . ASP A 1 167 ? 12.383 -30.953 -10.68 1 96.25 167 ASP A N 1
ATOM 1290 C CA . ASP A 1 167 ? 13.562 -31.516 -11.328 1 96.25 167 ASP A CA 1
ATOM 1291 C C . ASP A 1 167 ? 14.273 -30.484 -12.188 1 96.25 167 ASP A C 1
ATOM 1293 O O . ASP A 1 167 ? 15.508 -30.406 -12.203 1 96.25 167 ASP A O 1
ATOM 1297 N N . ALA A 1 168 ? 13.523 -29.734 -12.898 1 96.69 168 ALA A N 1
ATOM 1298 C CA . ALA A 1 168 ? 14.094 -28.703 -13.758 1 96.69 168 ALA A CA 1
ATOM 1299 C C . ALA A 1 168 ? 14.883 -27.672 -12.938 1 96.69 168 ALA A C 1
ATOM 1301 O O . ALA A 1 168 ? 16.016 -27.328 -13.289 1 96.69 168 ALA A O 1
ATOM 1302 N N . VAL A 1 169 ? 14.32 -27.172 -11.844 1 98.31 169 VAL A N 1
ATOM 1303 C CA . VAL A 1 169 ? 14.969 -26.188 -10.977 1 98.31 169 VAL A CA 1
ATOM 1304 C C . VAL A 1 169 ? 16.234 -26.781 -10.391 1 98.31 169 VAL A C 1
ATOM 1306 O O . VAL A 1 169 ? 17.297 -26.141 -10.398 1 98.31 169 VAL A O 1
ATOM 1309 N N . LEU A 1 170 ? 16.156 -28.047 -9.891 1 97.88 170 LEU A N 1
ATOM 1310 C CA . LEU A 1 170 ? 17.312 -28.703 -9.297 1 97.88 170 LEU A CA 1
ATOM 1311 C C . LEU A 1 170 ? 18.438 -28.844 -10.312 1 97.88 170 LEU A C 1
ATOM 1313 O O . LEU A 1 170 ? 19.609 -28.672 -9.977 1 97.88 170 LEU A O 1
ATOM 1317 N N . SER A 1 171 ? 18.062 -29.203 -11.5 1 96.88 171 SER A N 1
ATOM 1318 C CA . SER A 1 171 ? 19.062 -29.328 -12.57 1 96.88 171 SER A CA 1
ATOM 1319 C C . SER A 1 171 ? 19.766 -28 -12.812 1 96.88 171 SER A C 1
ATOM 1321 O O . SER A 1 171 ? 21 -27.969 -12.945 1 96.88 171 SER A O 1
ATOM 1323 N N . HIS A 1 172 ? 19.062 -26.906 -12.883 1 97.69 172 HIS A N 1
ATOM 1324 C CA . HIS A 1 172 ? 19.641 -25.594 -13.125 1 97.69 172 HIS A CA 1
ATOM 1325 C C . HIS A 1 172 ? 20.484 -25.141 -11.93 1 97.69 172 HIS A C 1
ATOM 1327 O O . HIS A 1 172 ? 21.531 -24.516 -12.102 1 97.69 172 HIS A O 1
ATOM 1333 N N . LEU A 1 173 ? 19.984 -25.406 -10.727 1 97.94 173 LEU A N 1
ATOM 1334 C CA . LEU A 1 173 ? 20.75 -25.047 -9.531 1 97.94 173 LEU A CA 1
ATOM 1335 C C . LEU A 1 173 ? 22.078 -25.797 -9.5 1 97.94 173 LEU A C 1
ATOM 1337 O O . LEU A 1 173 ? 23.109 -25.219 -9.102 1 97.94 173 LEU A O 1
ATOM 1341 N N . SER A 1 174 ? 22.031 -27.016 -9.906 1 95.75 174 SER A N 1
ATOM 1342 C CA . SER A 1 174 ? 23.266 -27.812 -9.93 1 95.75 174 SER A CA 1
ATOM 1343 C C . SER A 1 174 ? 24.234 -27.297 -10.992 1 95.75 174 SER A C 1
ATOM 1345 O O . SER A 1 174 ? 25.422 -27.188 -10.742 1 95.75 174 SER A O 1
ATOM 1347 N N . ALA A 1 175 ? 23.75 -27 -12.078 1 96.88 175 ALA A N 1
ATOM 1348 C CA . ALA A 1 175 ? 24.562 -26.609 -13.219 1 96.88 175 ALA A CA 1
ATOM 1349 C C . ALA A 1 175 ? 25.109 -25.203 -13.055 1 96.88 175 ALA A C 1
ATOM 1351 O O . ALA A 1 175 ? 26.188 -24.875 -13.562 1 96.88 175 ALA A O 1
ATOM 1352 N N . HIS A 1 176 ? 24.406 -24.344 -12.312 1 96.88 176 HIS A N 1
ATOM 1353 C CA . HIS A 1 176 ? 24.75 -22.922 -12.281 1 96.88 176 HIS A CA 1
ATOM 1354 C C . HIS A 1 176 ? 24.875 -22.422 -10.852 1 96.88 176 HIS A C 1
ATOM 1356 O O . HIS A 1 176 ? 24.656 -21.234 -10.578 1 96.88 176 HIS A O 1
ATOM 1362 N N . ALA A 1 177 ? 25.188 -23.25 -9.938 1 94.31 177 ALA A N 1
ATOM 1363 C CA . ALA A 1 177 ? 25.219 -22.922 -8.516 1 94.31 177 ALA A CA 1
ATOM 1364 C C . ALA A 1 177 ? 26.156 -21.75 -8.234 1 94.31 177 ALA A C 1
ATOM 1366 O O . ALA A 1 177 ? 25.906 -20.938 -7.355 1 94.31 177 ALA A O 1
ATOM 1367 N N . ASN A 1 178 ? 27.203 -21.656 -8.977 1 94.81 178 ASN A N 1
ATOM 1368 C CA . ASN A 1 178 ? 28.219 -20.641 -8.727 1 94.81 178 ASN A CA 1
ATOM 1369 C C . ASN A 1 178 ? 27.844 -19.312 -9.352 1 94.81 178 ASN A C 1
ATOM 1371 O O . ASN A 1 178 ? 28.516 -18.297 -9.125 1 94.81 178 ASN A O 1
ATOM 1375 N N . GLU A 1 179 ? 26.734 -19.281 -10.031 1 96.31 179 GLU A N 1
ATOM 1376 C CA . GLU A 1 179 ? 26.297 -18.062 -10.703 1 96.31 179 GLU A CA 1
ATOM 1377 C C . GLU A 1 179 ? 25.031 -17.5 -10.047 1 96.31 179 GLU A C 1
ATOM 1379 O O . GLU A 1 179 ? 24.781 -16.281 -10.117 1 96.31 179 GLU A O 1
ATOM 1384 N N . ILE A 1 180 ? 24.25 -18.297 -9.477 1 97.69 180 ILE A N 1
ATOM 1385 C CA . ILE A 1 180 ? 22.938 -17.906 -8.977 1 97.69 180 ILE A CA 1
ATOM 1386 C C . ILE A 1 180 ? 23.078 -17.312 -7.574 1 97.69 180 ILE A C 1
ATOM 1388 O O . ILE A 1 180 ? 23.672 -17.922 -6.688 1 97.69 180 ILE A O 1
ATOM 1392 N N . LEU A 1 181 ? 22.547 -16.141 -7.41 1 96.44 181 LEU A N 1
ATOM 1393 C CA . LEU A 1 181 ? 22.578 -15.406 -6.152 1 96.44 181 LEU A CA 1
ATOM 1394 C C . LEU A 1 181 ? 21.281 -15.617 -5.371 1 96.44 181 LEU A C 1
ATOM 1396 O O . LEU A 1 181 ? 21.297 -15.75 -4.148 1 96.44 181 LEU A O 1
ATOM 1400 N N . VAL A 1 182 ? 20.172 -15.562 -6.062 1 98 182 VAL A N 1
ATOM 1401 C CA . VAL A 1 182 ? 18.828 -15.648 -5.5 1 98 182 VAL A CA 1
ATOM 1402 C C . VAL A 1 182 ? 17.984 -16.609 -6.332 1 98 182 VAL A C 1
ATOM 1404 O O . VAL A 1 182 ? 18.094 -16.641 -7.559 1 98 182 VAL A O 1
ATOM 1407 N N . ALA A 1 183 ? 17.25 -17.422 -5.703 1 98.81 183 ALA A N 1
ATOM 1408 C CA . ALA A 1 183 ? 16.156 -18.156 -6.32 1 98.81 183 ALA A CA 1
ATOM 1409 C C . ALA A 1 183 ? 14.805 -17.641 -5.82 1 98.81 183 ALA A C 1
ATOM 1411 O O . ALA A 1 183 ? 14.477 -17.781 -4.641 1 98.81 183 ALA A O 1
ATOM 1412 N N . CYS A 1 184 ? 14.07 -16.953 -6.648 1 98.88 184 CYS A N 1
ATOM 1413 C CA . CYS A 1 184 ? 12.711 -16.531 -6.332 1 98.88 184 CYS A CA 1
ATOM 1414 C C . CYS A 1 184 ? 11.688 -17.484 -6.941 1 98.88 184 CYS A C 1
ATOM 1416 O O . CYS A 1 184 ? 11.461 -17.469 -8.148 1 98.88 184 CYS A O 1
ATOM 1418 N N . LEU A 1 185 ? 11.039 -18.297 -6.133 1 98.88 185 LEU A N 1
ATOM 1419 C CA . LEU A 1 185 ? 10.219 -19.391 -6.609 1 98.88 185 LEU A CA 1
ATOM 1420 C C . LEU A 1 185 ? 8.883 -19.438 -5.883 1 98.88 185 LEU A C 1
ATOM 1422 O O . LEU A 1 185 ? 8.797 -19.062 -4.711 1 98.88 185 LEU A O 1
ATOM 1426 N N . PRO A 1 186 ? 7.852 -19.797 -6.543 1 98.75 186 PRO A N 1
ATOM 1427 C CA . PRO A 1 186 ? 6.598 -20.156 -5.883 1 98.75 186 PRO A CA 1
ATOM 1428 C C . PRO A 1 186 ? 6.523 -21.641 -5.531 1 98.75 186 PRO A C 1
ATOM 1430 O O . PRO A 1 186 ? 7.262 -22.453 -6.098 1 98.75 186 PRO A O 1
ATOM 1433 N N . PRO A 1 187 ? 5.664 -22.031 -4.578 1 98.62 187 PRO A N 1
ATOM 1434 C CA . PRO A 1 187 ? 5.488 -23.453 -4.27 1 98.62 187 PRO A CA 1
ATOM 1435 C C . PRO A 1 187 ? 4.797 -24.219 -5.395 1 98.62 187 PRO A C 1
ATOM 1437 O O . PRO A 1 187 ? 4.871 -25.453 -5.445 1 98.62 187 PRO A O 1
ATOM 1440 N N . LEU A 1 188 ? 4.152 -23.531 -6.227 1 98.31 188 LEU A N 1
ATOM 1441 C CA . LEU A 1 188 ? 3.5 -24.078 -7.41 1 98.31 188 LEU A CA 1
ATOM 1442 C C . LEU A 1 188 ? 3.363 -23.016 -8.492 1 98.31 188 LEU A C 1
ATOM 1444 O O . LEU A 1 188 ? 3.355 -21.812 -8.195 1 98.31 188 LEU A O 1
ATOM 1448 N N . HIS A 1 189 ? 3.34 -23.453 -9.695 1 97.12 189 HIS A N 1
ATOM 1449 C CA . HIS A 1 189 ? 3.17 -22.484 -10.773 1 97.12 189 HIS A CA 1
ATOM 1450 C C . HIS A 1 189 ? 1.728 -22 -10.859 1 97.12 189 HIS A C 1
ATOM 1452 O O . HIS A 1 189 ? 0.795 -22.812 -10.875 1 97.12 189 HIS A O 1
ATOM 1458 N N . TRP A 1 190 ? 1.495 -20.766 -10.953 1 97.19 190 TRP A N 1
ATOM 1459 C CA . TRP A 1 190 ? 0.209 -20.094 -10.789 1 97.19 190 TRP A CA 1
ATOM 1460 C C . TRP A 1 190 ? -0.725 -20.422 -11.953 1 97.19 190 TRP A C 1
ATOM 1462 O O . TRP A 1 190 ? -1.941 -20.25 -11.844 1 97.19 190 TRP A O 1
ATOM 1472 N N . SER A 1 191 ? -0.241 -20.875 -13.078 1 95.5 191 SER A N 1
ATOM 1473 C CA . SER A 1 191 ? -1.044 -21.047 -14.289 1 95.5 191 SER A CA 1
ATOM 1474 C C . SER A 1 191 ? -1.744 -22.406 -14.297 1 95.5 191 SER A C 1
ATOM 1476 O O . SER A 1 191 ? -2.828 -22.547 -14.867 1 95.5 191 SER A O 1
ATOM 1478 N N . ASP A 1 192 ? -1.04 -23.453 -13.617 1 95.44 192 ASP A N 1
ATOM 1479 C CA . ASP A 1 192 ? -1.607 -24.781 -13.828 1 95.44 192 ASP A CA 1
ATOM 1480 C C . ASP A 1 192 ? -1.491 -25.641 -12.57 1 95.44 192 ASP A C 1
ATOM 1482 O O . ASP A 1 192 ? -1.899 -26.797 -12.562 1 95.44 192 ASP A O 1
ATOM 1486 N N . GLY A 1 193 ? -0.891 -25.141 -11.578 1 97.12 193 GLY A N 1
ATOM 1487 C CA . GLY A 1 193 ? -0.854 -25.844 -10.305 1 97.12 193 GLY A CA 1
ATOM 1488 C C . GLY A 1 193 ? 0.293 -26.828 -10.203 1 97.12 193 GLY A C 1
ATOM 1489 O O . GLY A 1 193 ? 0.429 -27.516 -9.195 1 97.12 193 GLY A O 1
ATOM 1490 N N . ALA A 1 194 ? 1.15 -26.891 -11.25 1 96.19 194 ALA A N 1
ATOM 1491 C CA . ALA A 1 194 ? 2.309 -27.781 -11.18 1 96.19 194 ALA A CA 1
ATOM 1492 C C . ALA A 1 194 ? 3.182 -27.453 -9.977 1 96.19 194 ALA A C 1
ATOM 1494 O O . ALA A 1 194 ? 3.514 -26.281 -9.734 1 96.19 194 ALA A O 1
ATOM 1495 N N . ILE A 1 195 ? 3.596 -28.453 -9.266 1 97.12 195 ILE A N 1
ATOM 1496 C CA . ILE A 1 195 ? 4.25 -28.281 -7.977 1 97.12 195 ILE A CA 1
ATOM 1497 C C . ILE A 1 195 ? 5.723 -27.938 -8.188 1 97.12 195 ILE A C 1
ATOM 1499 O O . ILE A 1 195 ? 6.375 -28.484 -9.07 1 97.12 195 ILE A O 1
ATOM 1503 N N . VAL A 1 196 ? 6.23 -27 -7.477 1 98.06 196 VAL A N 1
ATOM 1504 C CA . VAL A 1 196 ? 7.641 -26.734 -7.219 1 98.06 196 VAL A CA 1
ATOM 1505 C C . VAL A 1 196 ? 7.988 -27.109 -5.781 1 98.06 196 VAL A C 1
ATOM 1507 O O . VAL A 1 196 ? 7.758 -26.344 -4.852 1 98.06 196 VAL A O 1
ATOM 1510 N N . ASP A 1 197 ? 8.578 -28.281 -5.629 1 97.88 197 ASP A N 1
ATOM 1511 C CA . ASP A 1 197 ? 8.797 -28.812 -4.293 1 97.88 197 ASP A CA 1
ATOM 1512 C C . ASP A 1 197 ? 9.961 -28.109 -3.598 1 97.88 197 ASP A C 1
ATOM 1514 O O . ASP A 1 197 ? 11.109 -28.547 -3.695 1 97.88 197 ASP A O 1
ATOM 1518 N N . LEU A 1 198 ? 9.617 -27.141 -2.773 1 98.56 198 LEU A N 1
ATOM 1519 C CA . LEU A 1 198 ? 10.625 -26.312 -2.117 1 98.56 198 LEU A CA 1
ATOM 1520 C C . LEU A 1 198 ? 11.375 -27.109 -1.051 1 98.56 198 LEU A C 1
ATOM 1522 O O . LEU A 1 198 ? 12.477 -26.734 -0.653 1 98.56 198 LEU A O 1
ATOM 1526 N N . SER A 1 199 ? 10.758 -28.172 -0.517 1 97.75 199 SER A N 1
ATOM 1527 C CA . SER A 1 199 ? 11.438 -28.984 0.479 1 97.75 199 SER A CA 1
ATOM 1528 C C . SER A 1 199 ? 12.656 -29.688 -0.12 1 97.75 199 SER A C 1
ATOM 1530 O O . SER A 1 199 ? 13.625 -29.969 0.586 1 97.75 199 SER A O 1
ATOM 1532 N N . GLN A 1 200 ? 12.617 -29.969 -1.393 1 97.88 200 GLN A N 1
ATOM 1533 C CA . GLN A 1 200 ? 13.766 -30.547 -2.088 1 97.88 200 GLN A CA 1
ATOM 1534 C C . GLN A 1 200 ? 14.734 -29.469 -2.549 1 97.88 200 GLN A C 1
ATOM 1536 O O . GLN A 1 200 ? 15.945 -29.688 -2.594 1 97.88 200 GLN A O 1
ATOM 1541 N N . ILE A 1 201 ? 14.273 -28.328 -2.857 1 98.5 201 ILE A N 1
ATOM 1542 C CA . ILE A 1 201 ? 15.047 -27.266 -3.49 1 98.5 201 ILE A CA 1
ATOM 1543 C C . ILE A 1 201 ? 15.812 -26.484 -2.428 1 98.5 201 ILE A C 1
ATOM 1545 O O . ILE A 1 201 ? 16.984 -26.141 -2.629 1 98.5 201 ILE A O 1
ATOM 1549 N N . ASP A 1 202 ? 15.188 -26.234 -1.3 1 98.31 202 ASP A N 1
ATOM 1550 C CA . ASP A 1 202 ? 15.727 -25.375 -0.251 1 98.31 202 ASP A CA 1
ATOM 1551 C C . ASP A 1 202 ? 17.078 -25.875 0.231 1 98.31 202 ASP A C 1
ATOM 1553 O O . ASP A 1 202 ? 18.016 -25.094 0.388 1 98.31 202 ASP A O 1
ATOM 1557 N N . PRO A 1 203 ? 17.297 -27.203 0.502 1 97.75 203 PRO A N 1
ATOM 1558 C CA . PRO A 1 203 ? 18.594 -27.688 0.944 1 97.75 203 PRO A CA 1
ATOM 1559 C C . PRO A 1 203 ? 19.703 -27.406 -0.065 1 97.75 203 PRO A C 1
ATOM 1561 O O . PRO A 1 203 ? 20.844 -27.109 0.325 1 97.75 203 PRO A O 1
ATOM 1564 N N . VAL A 1 204 ? 19.391 -27.5 -1.336 1 98 204 VAL A N 1
ATOM 1565 C CA . VAL A 1 204 ? 20.375 -27.219 -2.379 1 98 204 VAL A CA 1
ATOM 1566 C C . VAL A 1 204 ? 20.734 -25.734 -2.369 1 98 204 VAL A C 1
ATOM 1568 O O . VAL A 1 204 ? 21.906 -25.375 -2.484 1 98 204 VAL A O 1
ATOM 1571 N N . CYS A 1 205 ? 19.75 -24.859 -2.213 1 97.75 205 CYS A N 1
ATOM 1572 C CA . CYS A 1 205 ? 19.984 -23.438 -2.105 1 97.75 205 CYS A CA 1
ATOM 1573 C C . CYS A 1 205 ? 20.875 -23.125 -0.907 1 97.75 205 CYS A C 1
ATOM 1575 O O . CYS A 1 205 ? 21.875 -22.406 -1.038 1 97.75 205 CYS A O 1
ATOM 1577 N N . ARG A 1 206 ? 20.594 -23.719 0.197 1 96.62 206 ARG A N 1
ATOM 1578 C CA . ARG A 1 206 ? 21.344 -23.484 1.426 1 96.62 206 ARG A CA 1
ATOM 1579 C C . ARG A 1 206 ? 22.781 -23.953 1.293 1 96.62 206 ARG A C 1
ATOM 1581 O O . ARG A 1 206 ? 23.719 -23.25 1.677 1 96.62 206 ARG A O 1
ATOM 1588 N N . ALA A 1 207 ? 22.938 -25.078 0.742 1 96.88 207 ALA A N 1
ATOM 1589 C CA . ALA A 1 207 ? 24.266 -25.641 0.575 1 96.88 207 ALA A CA 1
ATOM 1590 C C . ALA A 1 207 ? 25.141 -24.766 -0.316 1 96.88 207 ALA A C 1
ATOM 1592 O O . ALA A 1 207 ? 26.359 -24.734 -0.173 1 96.88 207 ALA A O 1
ATOM 1593 N N . ASN A 1 208 ? 24.516 -24.062 -1.161 1 95.69 208 ASN A N 1
ATOM 1594 C CA . ASN A 1 208 ? 25.266 -23.234 -2.107 1 95.69 208 ASN A CA 1
ATOM 1595 C C . ASN A 1 208 ? 25.125 -21.75 -1.768 1 95.69 208 ASN A C 1
ATOM 1597 O O . ASN A 1 208 ? 25.5 -20.891 -2.568 1 95.69 208 ASN A O 1
ATOM 1601 N N . ARG A 1 209 ? 24.484 -21.391 -0.65 1 94.12 209 ARG A N 1
ATOM 1602 C CA . ARG A 1 209 ? 24.328 -20.031 -0.15 1 94.12 209 ARG A CA 1
ATOM 1603 C C . ARG A 1 209 ? 23.516 -19.172 -1.124 1 94.12 209 ARG A C 1
ATOM 1605 O O . ARG A 1 209 ? 23.859 -18.031 -1.385 1 94.12 209 ARG A O 1
ATOM 1612 N N . ILE A 1 210 ? 22.594 -19.797 -1.802 1 96.5 210 ILE A N 1
ATOM 1613 C CA . ILE A 1 210 ? 21.625 -19.125 -2.648 1 96.5 210 ILE A CA 1
ATOM 1614 C C . ILE A 1 210 ? 20.422 -18.688 -1.811 1 96.5 210 ILE A C 1
ATOM 1616 O O . ILE A 1 210 ? 19.828 -19.5 -1.094 1 96.5 210 ILE A O 1
ATOM 1620 N N . LEU A 1 211 ? 20.062 -17.438 -1.806 1 97.25 211 LEU A N 1
ATOM 1621 C CA . LEU A 1 211 ? 18.922 -16.938 -1.057 1 97.25 211 LEU A CA 1
ATOM 1622 C C . LEU A 1 211 ? 17.609 -17.391 -1.697 1 97.25 211 LEU A C 1
ATOM 1624 O O . LEU A 1 211 ? 17.422 -17.266 -2.91 1 97.25 211 LEU A O 1
ATOM 1628 N N . LEU A 1 212 ? 16.797 -17.953 -0.926 1 98.62 212 LEU A N 1
ATOM 1629 C CA . LEU A 1 212 ? 15.477 -18.375 -1.4 1 98.62 212 LEU A CA 1
ATOM 1630 C C . LEU A 1 212 ? 14.422 -17.328 -1.031 1 98.62 212 LEU A C 1
ATOM 1632 O O . LEU A 1 212 ? 14.242 -17.016 0.146 1 98.62 212 LEU A O 1
ATOM 1636 N N . VAL A 1 213 ? 13.773 -16.719 -1.994 1 98.88 213 VAL A N 1
ATOM 1637 C CA . VAL A 1 213 ? 12.625 -15.828 -1.848 1 98.88 213 VAL A CA 1
ATOM 1638 C C . VAL A 1 213 ? 11.375 -16.5 -2.402 1 98.88 213 VAL A C 1
ATOM 1640 O O . VAL A 1 213 ? 11.375 -17 -3.533 1 98.88 213 VAL A O 1
ATOM 1643 N N . ILE A 1 214 ? 10.297 -16.484 -1.613 1 98.88 214 ILE A N 1
ATOM 1644 C CA . ILE A 1 214 ? 9.148 -17.297 -1.988 1 98.88 214 ILE A CA 1
ATOM 1645 C C . ILE A 1 214 ? 7.926 -16.406 -2.178 1 98.88 214 ILE A C 1
ATOM 1647 O O . ILE A 1 214 ? 7.582 -15.617 -1.294 1 98.88 214 ILE A O 1
ATOM 1651 N N . ASP A 1 215 ? 7.297 -16.422 -3.334 1 98.81 215 ASP A N 1
ATOM 1652 C CA . ASP A 1 215 ? 5.918 -15.953 -3.502 1 98.81 215 ASP A CA 1
ATOM 1653 C C . ASP A 1 215 ? 4.926 -17.078 -3.209 1 98.81 215 ASP A C 1
ATOM 1655 O O . ASP A 1 215 ? 4.672 -17.922 -4.062 1 98.81 215 ASP A O 1
ATOM 1659 N N . ALA A 1 216 ? 4.336 -17.016 -2.059 1 98.75 216 ALA A N 1
ATOM 1660 C CA . ALA A 1 216 ? 3.523 -18.125 -1.578 1 98.75 216 ALA A CA 1
ATOM 1661 C C . ALA A 1 216 ? 2.035 -17.828 -1.73 1 98.75 216 ALA A C 1
ATOM 1663 O O . ALA A 1 216 ? 1.196 -18.484 -1.104 1 98.75 216 ALA A O 1
ATOM 1664 N N . THR A 1 217 ? 1.671 -16.844 -2.574 1 98.5 217 THR A N 1
ATOM 1665 C CA . THR A 1 217 ? 0.309 -16.344 -2.715 1 98.5 217 THR A CA 1
ATOM 1666 C C . THR A 1 217 ? -0.647 -17.469 -3.096 1 98.5 217 THR A C 1
ATOM 1668 O O . THR A 1 217 ? -1.787 -17.5 -2.627 1 98.5 217 THR A O 1
ATOM 1671 N N . GLN A 1 218 ? -0.173 -18.422 -3.9 1 98.69 218 GLN A N 1
ATOM 1672 C CA . GLN A 1 218 ? -1.066 -19.469 -4.375 1 98.69 218 GLN A CA 1
ATOM 1673 C C . GLN A 1 218 ? -1.004 -20.688 -3.467 1 98.69 218 GLN A C 1
ATOM 1675 O O . GLN A 1 218 ? -1.587 -21.734 -3.779 1 98.69 218 GLN A O 1
ATOM 1680 N N . ALA A 1 219 ? -0.311 -20.625 -2.295 1 98.56 219 ALA A N 1
ATOM 1681 C CA . ALA A 1 219 ? -0.083 -21.828 -1.507 1 98.56 219 ALA A CA 1
ATOM 1682 C C . ALA A 1 219 ? -0.588 -21.656 -0.077 1 98.56 219 ALA A C 1
ATOM 1684 O O . ALA A 1 219 ? -1.313 -22.516 0.44 1 98.56 219 ALA A O 1
ATOM 1685 N N . VAL A 1 220 ? -0.227 -20.547 0.583 1 98.62 220 VAL A N 1
ATOM 1686 C CA . VAL A 1 220 ? -0.521 -20.375 2.002 1 98.62 220 VAL A CA 1
ATOM 1687 C C . VAL A 1 220 ? -2.033 -20.359 2.219 1 98.62 220 VAL A C 1
ATOM 1689 O O . VAL A 1 220 ? -2.752 -19.641 1.52 1 98.62 220 VAL A O 1
ATOM 1692 N N . GLY A 1 221 ? -2.492 -21.078 3.148 1 98.31 221 GLY A N 1
ATOM 1693 C CA . GLY A 1 221 ? -3.906 -21.141 3.482 1 98.31 221 GLY A CA 1
ATOM 1694 C C . GLY A 1 221 ? -4.586 -22.391 2.932 1 98.31 221 GLY A C 1
ATOM 1695 O O . GLY A 1 221 ? -5.703 -22.719 3.336 1 98.31 221 GLY A O 1
ATOM 1696 N N . ILE A 1 222 ? -3.873 -23.156 1.913 1 98.12 222 ILE A N 1
ATOM 1697 C CA . ILE A 1 222 ? -4.543 -24.281 1.28 1 98.12 222 ILE A CA 1
ATOM 1698 C C . ILE A 1 222 ? -3.557 -25.438 1.118 1 98.12 222 ILE A C 1
ATOM 1700 O O . ILE A 1 222 ? -3.953 -26.562 0.775 1 98.12 222 ILE A O 1
ATOM 1704 N N . MET A 1 223 ? -2.299 -25.203 1.346 1 95.94 223 MET A N 1
ATOM 1705 C CA . MET A 1 223 ? -1.266 -26.234 1.438 1 95.94 223 MET A CA 1
ATOM 1706 C C . MET A 1 223 ? -0.292 -25.922 2.57 1 95.94 223 MET A C 1
ATOM 1708 O O . MET A 1 223 ? -0.099 -24.766 2.93 1 95.94 223 MET A O 1
ATOM 1712 N N . PRO A 1 224 ? 0.343 -26.953 3.135 1 95.94 224 PRO A N 1
ATOM 1713 C CA . PRO A 1 224 ? 1.29 -26.719 4.227 1 95.94 224 PRO A CA 1
ATOM 1714 C C . PRO A 1 224 ? 2.588 -26.062 3.744 1 95.94 224 PRO A C 1
ATOM 1716 O O . PRO A 1 224 ? 3.139 -26.469 2.717 1 95.94 224 PRO A O 1
ATOM 1719 N N . LEU A 1 225 ? 3.021 -25.094 4.395 1 96.94 225 LEU A N 1
ATOM 1720 C CA . LEU A 1 225 ? 4.316 -24.438 4.23 1 96.94 225 LEU A CA 1
ATOM 1721 C C . LEU A 1 225 ? 4.945 -24.125 5.586 1 96.94 225 LEU A C 1
ATOM 1723 O O . LEU A 1 225 ? 4.309 -23.516 6.441 1 96.94 225 LEU A O 1
ATOM 1727 N N . ASN A 1 226 ? 6.152 -24.594 5.82 1 97.81 226 ASN A N 1
ATOM 1728 C CA . ASN A 1 226 ? 6.863 -24.469 7.086 1 97.81 226 ASN A CA 1
ATOM 1729 C C . ASN A 1 226 ? 8.195 -23.75 6.906 1 97.81 226 ASN A C 1
ATOM 1731 O O . ASN A 1 226 ? 9.18 -24.344 6.465 1 97.81 226 ASN A O 1
ATOM 1735 N N . VAL A 1 227 ? 8.258 -22.484 7.379 1 98.31 227 VAL A N 1
ATOM 1736 C CA . VAL A 1 227 ? 9.445 -21.688 7.113 1 98.31 227 VAL A CA 1
ATOM 1737 C C . VAL A 1 227 ? 10.578 -22.125 8.039 1 98.31 227 VAL A C 1
ATOM 1739 O O . VAL A 1 227 ? 11.742 -21.781 7.816 1 98.31 227 VAL A O 1
ATOM 1742 N N . GLN A 1 228 ? 10.25 -22.828 9.109 1 96.94 228 GLN A N 1
ATOM 1743 C CA . GLN A 1 228 ? 11.305 -23.375 9.945 1 96.94 228 GLN A CA 1
ATOM 1744 C C . GLN A 1 228 ? 12.055 -24.5 9.227 1 96.94 228 GLN A C 1
ATOM 1746 O O . GLN A 1 228 ? 13.266 -24.656 9.383 1 96.94 228 GLN A O 1
ATOM 1751 N N . GLN A 1 229 ? 11.18 -25.25 8.602 1 96 229 GLN A N 1
ATOM 1752 C CA . GLN A 1 229 ? 11.781 -26.328 7.812 1 96 229 GLN A CA 1
ATOM 1753 C C . GLN A 1 229 ? 12.445 -25.781 6.555 1 96 229 GLN A C 1
ATOM 1755 O O . GLN A 1 229 ? 13.555 -26.188 6.203 1 96 229 GLN A O 1
ATOM 1760 N N . LEU A 1 230 ? 11.594 -24.812 6.051 1 93.44 230 LEU A N 1
ATOM 1761 C CA . LEU A 1 230 ? 12.164 -24.062 4.941 1 93.44 230 LEU A CA 1
ATOM 1762 C C . LEU A 1 230 ? 13 -22.891 5.445 1 93.44 230 LEU A C 1
ATOM 1764 O O . LEU A 1 230 ? 12.68 -22.297 6.477 1 93.44 230 LEU A O 1
ATOM 1768 N N . GLN A 1 231 ? 14.062 -22.5 5.16 1 94.69 231 GLN A N 1
ATOM 1769 C CA . GLN A 1 231 ? 14.875 -21.375 5.602 1 94.69 231 GLN A CA 1
ATOM 1770 C C . GLN A 1 231 ? 15.023 -20.328 4.496 1 94.69 231 GLN A C 1
ATOM 1772 O O . GLN A 1 231 ? 16.141 -19.938 4.156 1 94.69 231 GLN A O 1
ATOM 1777 N N . PRO A 1 232 ? 13.742 -19.875 4.078 1 98.62 232 PRO A N 1
ATOM 1778 C CA . PRO A 1 232 ? 13.844 -18.828 3.066 1 98.62 232 PRO A CA 1
ATOM 1779 C C . PRO A 1 232 ? 14.281 -17.484 3.652 1 98.62 232 PRO A C 1
ATOM 1781 O O . PRO A 1 232 ? 14.117 -17.25 4.852 1 98.62 232 PRO A O 1
ATOM 1784 N N . ALA A 1 233 ? 14.875 -16.703 2.814 1 98.5 233 ALA A N 1
ATOM 1785 C CA . ALA A 1 233 ? 15.156 -15.32 3.205 1 98.5 233 ALA A CA 1
ATOM 1786 C C . ALA A 1 233 ? 13.867 -14.547 3.441 1 98.5 233 ALA A C 1
ATOM 1788 O O . ALA A 1 233 ? 13.773 -13.75 4.379 1 98.5 233 ALA A O 1
ATOM 1789 N N . MET A 1 234 ? 12.883 -14.781 2.609 1 98.88 234 MET A N 1
ATOM 1790 C CA . MET A 1 234 ? 11.602 -14.086 2.668 1 98.88 234 MET A CA 1
ATOM 1791 C C . MET A 1 234 ? 10.492 -14.93 2.041 1 98.88 234 MET A C 1
ATOM 1793 O O . MET A 1 234 ? 10.734 -15.656 1.078 1 98.88 234 MET A O 1
ATOM 1797 N N . LEU A 1 235 ? 9.344 -14.898 2.611 1 98.94 235 LEU A N 1
ATOM 1798 C CA . LEU A 1 235 ? 8.117 -15.461 2.068 1 98.94 235 LEU A CA 1
ATOM 1799 C C . LEU A 1 235 ? 6.996 -14.43 2.066 1 98.94 235 LEU A C 1
ATOM 1801 O O . LEU A 1 235 ? 6.668 -13.859 3.111 1 98.94 235 LEU A O 1
ATOM 1805 N N . ALA A 1 236 ? 6.453 -14.133 0.894 1 98.88 236 ALA A N 1
ATOM 1806 C CA . ALA A 1 236 ? 5.371 -13.156 0.757 1 98.88 236 ALA A CA 1
ATOM 1807 C C . ALA A 1 236 ? 4.074 -13.836 0.32 1 98.88 236 ALA A C 1
ATOM 1809 O O . ALA A 1 236 ? 4.098 -14.797 -0.454 1 98.88 236 ALA A O 1
ATOM 1810 N N . CYS A 1 237 ? 2.967 -13.281 0.778 1 98.75 237 CYS A N 1
ATOM 1811 C CA . CYS A 1 237 ? 1.671 -13.875 0.46 1 98.75 237 CYS A CA 1
ATOM 1812 C C . CYS A 1 237 ? 0.581 -12.805 0.429 1 98.75 237 CYS A C 1
ATOM 1814 O O . CYS A 1 237 ? 0.312 -12.156 1.441 1 98.75 237 CYS A O 1
ATOM 1816 N N . SER A 1 238 ? -0.018 -12.648 -0.746 1 98.12 238 SER A N 1
ATOM 1817 C CA . SER A 1 238 ? -1.205 -11.805 -0.811 1 98.12 238 SER A CA 1
ATOM 1818 C C . SER A 1 238 ? -2.361 -12.414 -0.026 1 98.12 238 SER A C 1
ATOM 1820 O O . SER A 1 238 ? -2.512 -13.641 0.019 1 98.12 238 SER A O 1
ATOM 1822 N N . ILE A 1 239 ? -3.256 -11.609 0.477 1 97.81 239 ILE A N 1
ATOM 1823 C CA . ILE A 1 239 ? -4.215 -12.086 1.468 1 97.81 239 ILE A CA 1
ATOM 1824 C C . ILE A 1 239 ? -5.539 -12.422 0.785 1 97.81 239 ILE A C 1
ATOM 1826 O O . ILE A 1 239 ? -6.426 -13.023 1.397 1 97.81 239 ILE A O 1
ATOM 1830 N N . HIS A 1 240 ? -5.711 -12.172 -0.52 1 96.62 240 HIS A N 1
ATOM 1831 C CA . HIS A 1 240 ? -7.043 -12.156 -1.111 1 96.62 240 HIS A CA 1
ATOM 1832 C C . HIS A 1 240 ? -7.348 -13.461 -1.835 1 96.62 240 HIS A C 1
ATOM 1834 O O . HIS A 1 240 ? -8.32 -13.547 -2.586 1 96.62 240 HIS A O 1
ATOM 1840 N N . LYS A 1 241 ? -6.52 -14.453 -1.81 1 97.06 241 LYS A N 1
ATOM 1841 C CA . LYS A 1 241 ? -6.758 -15.727 -2.479 1 97.06 241 LYS A CA 1
ATOM 1842 C C . LYS A 1 241 ? -7.047 -16.828 -1.467 1 97.06 241 LYS A C 1
ATOM 1844 O O . LYS A 1 241 ? -8.125 -16.875 -0.875 1 97.06 241 LYS A O 1
ATOM 1849 N N . TRP A 1 242 ? -6.062 -17.578 -1.038 1 98.44 242 TRP A N 1
ATOM 1850 C CA . TRP A 1 242 ? -6.32 -18.781 -0.268 1 98.44 242 TRP A CA 1
ATOM 1851 C C . TRP A 1 242 ? -6.332 -18.484 1.229 1 98.44 242 TRP A C 1
ATOM 1853 O O . TRP A 1 242 ? -6.754 -19.328 2.031 1 98.44 242 TRP A O 1
ATOM 1863 N N . LEU A 1 243 ? -5.93 -17.281 1.583 1 98.44 243 LEU A N 1
ATOM 1864 C CA . LEU A 1 243 ? -6.156 -16.797 2.941 1 98.44 243 LEU A CA 1
ATOM 1865 C C . LEU A 1 243 ? -7.574 -16.266 3.1 1 98.44 243 LEU A C 1
ATOM 1867 O O . LEU A 1 243 ? -7.98 -15.875 4.199 1 98.44 243 LEU A O 1
ATOM 1871 N N . ARG A 1 244 ? -8.258 -16.125 2.066 1 97.19 244 ARG A N 1
ATOM 1872 C CA . ARG A 1 244 ? -9.68 -15.828 2 1 97.19 244 ARG A CA 1
ATOM 1873 C C . ARG A 1 244 ? -9.977 -14.438 2.555 1 97.19 244 ARG A C 1
ATOM 1875 O O . ARG A 1 244 ? -11.039 -14.203 3.135 1 97.19 244 ARG A O 1
ATOM 1882 N N . GLY A 1 245 ? -9.023 -13.57 2.533 1 96.69 245 GLY A N 1
ATOM 1883 C CA . GLY A 1 245 ? -9.188 -12.211 3.016 1 96.69 245 GLY A CA 1
ATOM 1884 C C . GLY A 1 245 ? -9.578 -11.234 1.923 1 96.69 245 GLY A C 1
ATOM 1885 O O . GLY A 1 245 ? -9.766 -11.625 0.77 1 96.69 245 GLY A O 1
ATOM 1886 N N . PRO A 1 246 ? -9.773 -9.992 2.369 1 94.62 246 PRO A N 1
ATOM 1887 C CA . PRO A 1 246 ? -10 -8.938 1.379 1 94.62 246 PRO A CA 1
ATOM 1888 C C . PRO A 1 246 ? -8.734 -8.562 0.618 1 94.62 246 PRO A C 1
ATOM 1890 O O . PRO A 1 246 ? -7.648 -9.039 0.949 1 94.62 246 PRO A O 1
ATOM 1893 N N . SER A 1 247 ? -8.891 -7.82 -0.541 1 91.62 247 SER A N 1
ATOM 1894 C CA . SER A 1 247 ? -7.715 -7.242 -1.185 1 91.62 247 SER A CA 1
ATOM 1895 C C . SER A 1 247 ? -7.18 -6.055 -0.392 1 91.62 247 SER A C 1
ATOM 1897 O O . SER A 1 247 ? -7.918 -5.422 0.361 1 91.62 247 SER A O 1
ATOM 1899 N N . GLY A 1 248 ? -5.816 -5.852 -0.541 1 92 248 GLY A N 1
ATOM 1900 C CA . GLY A 1 248 ? -5.332 -4.598 0.015 1 92 248 GLY A CA 1
ATOM 1901 C C . GLY A 1 248 ? -4.137 -4.773 0.936 1 92 248 GLY A C 1
ATOM 1902 O O . GLY A 1 248 ? -3.66 -3.809 1.533 1 92 248 GLY A O 1
ATOM 1903 N N . ALA A 1 249 ? -3.641 -5.996 1.085 1 95.62 249 ALA A N 1
ATOM 1904 C CA . ALA A 1 249 ? -2.447 -6.207 1.901 1 95.62 249 ALA A CA 1
ATOM 1905 C C . ALA A 1 249 ? -1.768 -7.527 1.548 1 95.62 249 ALA A C 1
ATOM 1907 O O . ALA A 1 249 ? -2.312 -8.328 0.787 1 95.62 249 ALA A O 1
ATOM 1908 N N . SER A 1 250 ? -0.596 -7.668 2.027 1 98.12 250 SER A N 1
ATOM 1909 C CA . SER A 1 250 ? 0.169 -8.914 1.999 1 98.12 250 SER A CA 1
ATOM 1910 C C . SER A 1 250 ? 0.888 -9.148 3.324 1 98.12 250 SER A C 1
ATOM 1912 O O . SER A 1 250 ? 1.199 -8.195 4.043 1 98.12 250 SER A O 1
ATOM 1914 N N . LEU A 1 251 ? 1.024 -10.32 3.658 1 98.81 251 LEU A N 1
ATOM 1915 C CA . LEU A 1 251 ? 1.786 -10.734 4.832 1 98.81 251 LEU A CA 1
ATOM 1916 C C . LEU A 1 251 ? 3.133 -11.328 4.426 1 98.81 251 LEU A C 1
ATOM 1918 O O . LEU A 1 251 ? 3.219 -12.07 3.443 1 98.81 251 LEU A O 1
ATOM 1922 N N . VAL A 1 252 ? 4.195 -10.945 5.18 1 98.88 252 VAL A N 1
ATOM 1923 C CA . VAL A 1 252 ? 5.551 -11.258 4.73 1 98.88 252 VAL A CA 1
ATOM 1924 C C . VAL A 1 252 ? 6.371 -11.797 5.898 1 98.88 252 VAL A C 1
ATOM 1926 O O . VAL A 1 252 ? 6.484 -11.141 6.938 1 98.88 252 VAL A O 1
ATOM 1929 N N . TYR A 1 253 ? 6.887 -12.984 5.727 1 98.94 253 TYR A N 1
ATOM 1930 C CA . TYR A 1 253 ? 7.922 -13.5 6.609 1 98.94 253 TYR A CA 1
ATOM 1931 C C . TYR A 1 253 ? 9.305 -13.047 6.156 1 98.94 253 TYR A C 1
ATOM 1933 O O . TYR A 1 253 ? 9.625 -13.109 4.965 1 98.94 253 TYR A O 1
ATOM 1941 N N . ILE A 1 254 ? 10.094 -12.609 7.062 1 98.88 254 ILE A N 1
ATOM 1942 C CA . ILE A 1 254 ? 11.492 -12.281 6.809 1 98.88 254 ILE A CA 1
ATOM 1943 C C . ILE A 1 254 ? 12.375 -12.969 7.844 1 98.88 254 ILE A C 1
ATOM 1945 O O . ILE A 1 254 ? 12.133 -12.875 9.047 1 98.88 254 ILE A O 1
ATOM 1949 N N . ASP A 1 255 ? 13.414 -13.641 7.379 1 98.62 255 ASP A N 1
ATOM 1950 C CA . ASP A 1 255 ? 14.352 -14.312 8.273 1 98.62 255 ASP A CA 1
ATOM 1951 C C . ASP A 1 255 ? 15.031 -13.312 9.211 1 98.62 255 ASP A C 1
ATOM 1953 O O . ASP A 1 255 ? 15.5 -12.258 8.766 1 98.62 255 ASP A O 1
ATOM 1957 N N . LYS A 1 256 ? 15.102 -13.633 10.469 1 97.81 256 LYS A N 1
ATOM 1958 C CA . LYS A 1 256 ? 15.609 -12.734 11.5 1 97.81 256 LYS A CA 1
ATOM 1959 C C . LYS A 1 256 ? 17.047 -12.32 11.211 1 97.81 256 LYS A C 1
ATOM 1961 O O . LYS A 1 256 ? 17.484 -11.234 11.586 1 97.81 256 LYS A O 1
ATOM 1966 N N . SER A 1 257 ? 17.812 -13.141 10.516 1 97.25 257 SER A N 1
ATOM 1967 C CA . SER A 1 257 ? 19.219 -12.844 10.219 1 97.25 257 SER A CA 1
ATOM 1968 C C . SER A 1 257 ? 19.344 -11.648 9.289 1 97.25 257 SER A C 1
ATOM 1970 O O . SER A 1 257 ? 20.422 -11.07 9.156 1 97.25 257 SER A O 1
ATOM 1972 N N . LEU A 1 258 ? 18.25 -11.266 8.633 1 97.38 258 LEU A N 1
ATOM 1973 C CA . LEU A 1 258 ? 18.297 -10.195 7.645 1 97.38 258 LEU A CA 1
ATOM 1974 C C . LEU A 1 258 ? 17.828 -8.875 8.242 1 97.38 258 LEU A C 1
ATOM 1976 O O . LEU A 1 258 ? 17.891 -7.836 7.59 1 97.38 258 LEU A O 1
ATOM 1980 N N . PHE A 1 259 ? 17.344 -8.852 9.523 1 97.56 259 PHE A N 1
ATOM 1981 C CA . PHE A 1 259 ? 16.781 -7.664 10.148 1 97.56 259 PHE A CA 1
ATOM 1982 C C . PHE A 1 259 ? 17.797 -6.531 10.188 1 97.56 259 PHE A C 1
ATOM 1984 O O . PHE A 1 259 ? 17.438 -5.363 10 1 97.56 259 PHE A O 1
ATOM 1991 N N . GLU A 1 260 ? 19.016 -6.855 10.383 1 95.19 260 GLU A N 1
ATOM 1992 C CA . GLU A 1 260 ? 20.047 -5.84 10.531 1 95.19 260 GLU A CA 1
ATOM 1993 C C . GLU A 1 260 ? 20.5 -5.305 9.18 1 95.19 260 GLU A C 1
ATOM 1995 O O . GLU A 1 260 ? 20.766 -4.105 9.031 1 95.19 260 GLU A O 1
ATOM 2000 N N . THR A 1 261 ? 20.531 -6.145 8.203 1 94.56 261 THR A N 1
ATOM 2001 C CA . THR A 1 261 ? 21.172 -5.762 6.949 1 94.56 261 THR A CA 1
ATOM 2002 C C . THR A 1 261 ? 20.141 -5.238 5.957 1 94.56 261 THR A C 1
ATOM 2004 O O . THR A 1 261 ? 20.453 -4.383 5.125 1 94.56 261 THR A O 1
ATOM 2007 N N . TRP A 1 262 ? 18.891 -5.793 6 1 97.12 262 TRP A N 1
ATOM 2008 C CA . TRP A 1 262 ? 17.875 -5.344 5.055 1 97.12 262 TRP A CA 1
ATOM 2009 C C . TRP A 1 262 ? 17.266 -4.023 5.508 1 97.12 262 TRP A C 1
ATOM 2011 O O . TRP A 1 262 ? 17.172 -3.754 6.711 1 97.12 262 TRP A O 1
ATOM 2021 N N . SER A 1 263 ? 16.922 -3.213 4.555 1 96.69 263 SER A N 1
ATOM 2022 C CA . SER A 1 263 ? 16.219 -1.959 4.785 1 96.69 263 SER A CA 1
ATOM 2023 C C . SER A 1 263 ? 14.789 -2.031 4.27 1 96.69 263 SER A C 1
ATOM 2025 O O . SER A 1 263 ? 14.508 -2.721 3.285 1 96.69 263 SER A O 1
ATOM 2027 N N . PRO A 1 264 ? 13.852 -1.353 4.953 1 97.94 264 PRO A N 1
ATOM 2028 C CA . PRO A 1 264 ? 12.484 -1.279 4.43 1 97.94 264 PRO A CA 1
ATOM 2029 C C . PRO A 1 264 ? 12.414 -0.577 3.074 1 97.94 264 PRO A C 1
ATOM 2031 O O . PRO A 1 264 ? 13.344 0.14 2.695 1 97.94 264 PRO A O 1
ATOM 2034 N N . LEU A 1 265 ? 11.344 -0.875 2.348 1 98.31 265 LEU A N 1
ATOM 2035 C CA . LEU A 1 265 ? 11.195 -0.264 1.031 1 98.31 265 LEU A CA 1
ATOM 2036 C C . LEU A 1 265 ? 10.805 1.205 1.155 1 98.31 265 LEU A C 1
ATOM 2038 O O . LEU A 1 265 ? 11.312 2.051 0.414 1 98.31 265 LEU A O 1
ATOM 2042 N N . ASP A 1 266 ? 9.875 1.517 2.029 1 98.06 266 ASP A N 1
ATOM 2043 C CA . ASP A 1 266 ? 9.523 2.908 2.297 1 98.06 266 ASP A CA 1
ATOM 2044 C C . ASP A 1 266 ? 9.875 3.297 3.73 1 98.06 266 ASP A C 1
ATOM 2046 O O . ASP A 1 266 ? 10.18 2.436 4.559 1 98.06 266 ASP A O 1
ATOM 2050 N N . GLN A 1 267 ? 9.961 4.566 3.982 1 97.5 267 GLN A N 1
ATOM 2051 C CA . GLN A 1 267 ? 10.391 5.102 5.27 1 97.5 267 GLN A CA 1
ATOM 2052 C C . GLN A 1 267 ? 9.258 5.852 5.961 1 97.5 267 GLN A C 1
ATOM 2054 O O . GLN A 1 267 ? 8.648 6.75 5.375 1 97.5 267 GLN A O 1
ATOM 2059 N N . HIS A 1 268 ? 8.945 5.492 7.148 1 94.5 268 HIS A N 1
ATOM 2060 C CA . HIS A 1 268 ? 7.867 6.102 7.922 1 94.5 268 HIS A CA 1
ATOM 2061 C C . HIS A 1 268 ? 8.055 5.863 9.414 1 94.5 268 HIS A C 1
ATOM 2063 O O . HIS A 1 268 ? 8.898 5.059 9.82 1 94.5 268 HIS A O 1
ATOM 2069 N N . GLY A 1 269 ? 7.285 6.543 10.195 1 91.25 269 GLY A N 1
ATOM 2070 C CA . GLY A 1 269 ? 7.453 6.516 11.641 1 91.25 269 GLY A CA 1
ATOM 2071 C C . GLY A 1 269 ? 7.004 5.207 12.266 1 91.25 269 GLY A C 1
ATOM 2072 O O . GLY A 1 269 ? 7.512 4.812 13.32 1 91.25 269 GLY A O 1
ATOM 2073 N N . ARG A 1 270 ? 6.156 4.43 11.703 1 88.62 270 ARG A N 1
ATOM 2074 C CA . ARG A 1 270 ? 5.582 3.229 12.297 1 88.62 270 ARG A CA 1
ATOM 2075 C C . ARG A 1 270 ? 6.617 2.109 12.383 1 88.62 270 ARG A C 1
ATOM 2077 O O . ARG A 1 270 ? 6.43 1.139 13.117 1 88.62 270 ARG A O 1
ATOM 2084 N N . SER A 1 271 ? 7.637 2.213 11.617 1 92.12 271 SER A N 1
ATOM 2085 C CA . SER A 1 271 ? 8.695 1.21 11.633 1 92.12 271 SER A CA 1
ATOM 2086 C C . SER A 1 271 ? 9.773 1.555 12.656 1 92.12 271 SER A C 1
ATOM 2088 O O . SER A 1 271 ? 10.727 0.799 12.836 1 92.12 271 SER A O 1
ATOM 2090 N N . ARG A 1 272 ? 9.594 2.729 13.336 1 91.69 272 ARG A N 1
ATOM 2091 C CA . ARG A 1 272 ? 10.609 3.203 14.266 1 91.69 272 ARG A CA 1
ATOM 2092 C C . ARG A 1 272 ? 10.195 2.945 15.711 1 91.69 272 ARG A C 1
ATOM 2094 O O . ARG A 1 272 ? 9 2.941 16.031 1 91.69 272 ARG A O 1
ATOM 2101 N N . ASP A 1 273 ? 11.203 2.639 16.531 1 85.94 273 ASP A N 1
ATOM 2102 C CA . ASP A 1 273 ? 11.023 2.42 17.953 1 85.94 273 ASP A CA 1
ATOM 2103 C C . ASP A 1 273 ? 10.891 3.744 18.703 1 85.94 273 ASP A C 1
ATOM 2105 O O . ASP A 1 273 ? 11.898 4.348 19.078 1 85.94 273 ASP A O 1
ATOM 2109 N N . MET A 1 274 ? 9.672 4.102 18.828 1 67.94 274 MET A N 1
ATOM 2110 C CA . MET A 1 274 ? 9.461 5.402 19.469 1 67.94 274 MET A CA 1
ATOM 2111 C C . MET A 1 274 ? 9.312 5.258 20.969 1 67.94 274 MET A C 1
ATOM 2113 O O . MET A 1 274 ? 8.734 6.125 21.625 1 67.94 274 MET A O 1
ATOM 2117 N N . LYS A 1 275 ? 9.516 3.885 21.688 1 59.5 275 LYS A N 1
ATOM 2118 C CA . LYS A 1 275 ? 9.312 3.549 23.094 1 59.5 275 LYS A CA 1
ATOM 2119 C C . LYS A 1 275 ? 9.82 4.66 24 1 59.5 275 LYS A C 1
ATOM 2121 O O . LYS A 1 275 ? 9.148 5.051 24.953 1 59.5 275 LYS A O 1
ATOM 2126 N N . ASP A 1 276 ? 11.227 4.754 24.016 1 48.44 276 ASP A N 1
ATOM 2127 C CA . ASP A 1 276 ? 11.797 5.52 25.125 1 48.44 276 ASP A CA 1
ATOM 2128 C C . ASP A 1 276 ? 11.406 6.992 25.031 1 48.44 276 ASP A C 1
ATOM 2130 O O . ASP A 1 276 ? 11.773 7.793 25.906 1 48.44 276 ASP A O 1
ATOM 2134 N N . GLY A 1 277 ? 10.688 7.488 24.078 1 47.31 277 GLY A N 1
ATOM 2135 C CA . GLY A 1 277 ? 10.5 8.93 24.109 1 47.31 277 GLY A CA 1
ATOM 2136 C C . GLY A 1 277 ? 9.047 9.344 24.031 1 47.31 277 GLY A C 1
ATOM 2137 O O . GLY A 1 277 ? 8.172 8.516 23.781 1 47.31 277 GLY A O 1
ATOM 2138 N N . PRO A 1 278 ? 8.781 10.414 24.688 1 45.72 278 PRO A N 1
ATOM 2139 C CA . PRO A 1 278 ? 7.496 11.055 24.422 1 45.72 278 PRO A CA 1
ATOM 2140 C C . PRO A 1 278 ? 7.043 10.875 22.969 1 45.72 278 PRO A C 1
ATOM 2142 O O . PRO A 1 278 ? 7.875 10.695 22.078 1 45.72 278 PRO A O 1
ATOM 2145 N N . SER A 1 279 ? 5.824 10.438 22.75 1 58.34 279 SER A N 1
ATOM 2146 C CA . SER A 1 279 ? 5.336 10.328 21.391 1 58.34 279 SER A CA 1
ATOM 2147 C C . SER A 1 279 ? 5.848 11.469 20.516 1 58.34 279 SER A C 1
ATOM 2149 O O . SER A 1 279 ? 5.613 12.641 20.828 1 58.34 279 SER A O 1
ATOM 2151 N N . TRP A 1 280 ? 6.836 11.328 19.75 1 64.44 280 TRP A N 1
ATOM 2152 C CA . TRP A 1 280 ? 7.441 12.328 18.875 1 64.44 280 TRP A CA 1
ATOM 2153 C C . TRP A 1 280 ? 6.379 13.25 18.297 1 64.44 280 TRP A C 1
ATOM 2155 O O . TRP A 1 280 ? 6.68 14.383 17.906 1 64.44 280 TRP A O 1
ATOM 2165 N N . GLU A 1 281 ? 5.188 12.844 18.453 1 80.5 281 GLU A N 1
ATOM 2166 C CA . GLU A 1 281 ? 4.141 13.664 17.859 1 80.5 281 GLU A CA 1
ATOM 2167 C C . GLU A 1 281 ? 3.65 14.734 18.828 1 80.5 281 GLU A C 1
ATOM 2169 O O . GLU A 1 281 ? 3.182 15.789 18.406 1 80.5 281 GLU A O 1
ATOM 2174 N N . SER A 1 282 ? 3.889 14.484 20.156 1 84.38 282 SER A N 1
ATOM 2175 C CA . SER A 1 282 ? 3.26 15.359 21.125 1 84.38 282 SER A CA 1
ATOM 2176 C C . SER A 1 282 ? 4.223 16.453 21.594 1 84.38 282 SER A C 1
ATOM 2178 O O . SER A 1 282 ? 3.799 17.547 21.953 1 84.38 282 SER A O 1
ATOM 2180 N N . TYR A 1 283 ? 5.512 16.172 21.562 1 82.88 283 TYR A N 1
ATOM 2181 C CA . TYR A 1 283 ? 6.5 17.094 22.094 1 82.88 283 TYR A CA 1
ATOM 2182 C C . TYR A 1 283 ? 7.125 17.922 20.984 1 82.88 283 TYR A C 1
ATOM 2184 O O . TYR A 1 283 ? 7.379 17.406 19.891 1 82.88 283 TYR A O 1
ATOM 2192 N N . PRO A 1 284 ? 7.387 19.172 21.266 1 84.5 284 PRO A N 1
ATOM 2193 C CA . PRO A 1 284 ? 8.055 20 20.281 1 84.5 284 PRO A CA 1
ATOM 2194 C C . PRO A 1 284 ? 9.562 19.766 20.219 1 84.5 284 PRO A C 1
ATOM 2196 O O . PRO A 1 284 ? 10.148 19.25 21.172 1 84.5 284 PRO A O 1
ATOM 2199 N N . ASN A 1 285 ? 10.172 20.125 19.125 1 84.56 285 ASN A N 1
ATOM 2200 C CA . ASN A 1 285 ? 11.617 20.141 18.922 1 84.56 285 ASN A CA 1
ATOM 2201 C C . ASN A 1 285 ? 12.219 18.75 19.062 1 84.56 285 ASN A C 1
ATOM 2203 O O . ASN A 1 285 ? 13.258 18.578 19.719 1 84.56 285 ASN A O 1
ATOM 2207 N N . GLU A 1 286 ? 11.492 17.844 18.562 1 82.25 286 GLU A N 1
ATOM 2208 C CA . GLU A 1 286 ? 11.984 16.469 18.625 1 82.25 286 GLU A CA 1
ATOM 2209 C C . GLU A 1 286 ? 12.992 16.188 17.516 1 82.25 286 GLU A C 1
ATOM 2211 O O . GLU A 1 286 ? 13.727 15.203 17.562 1 82.25 286 GLU A O 1
ATOM 2216 N N . MET A 1 287 ? 13 17.016 16.531 1 90.31 287 MET A N 1
ATOM 2217 C CA . MET A 1 287 ? 13.922 16.844 15.414 1 90.31 287 MET A CA 1
ATOM 2218 C C . MET A 1 287 ? 15.258 17.516 15.711 1 90.31 287 MET A C 1
ATOM 2220 O O . MET A 1 287 ? 15.297 18.625 16.25 1 90.31 287 MET A O 1
ATOM 2224 N N . THR A 1 288 ? 16.328 16.875 15.414 1 90.81 288 THR A N 1
ATOM 2225 C CA . THR A 1 288 ? 17.656 17.484 15.352 1 90.81 288 THR A CA 1
ATOM 2226 C C . THR A 1 288 ? 17.953 17.953 13.93 1 90.81 288 THR A C 1
ATOM 2228 O O . THR A 1 288 ? 17.094 17.906 13.055 1 90.81 288 THR A O 1
ATOM 2231 N N . THR A 1 289 ? 19.234 18.359 13.742 1 91.5 289 THR A N 1
ATOM 2232 C CA . THR A 1 289 ? 19.672 18.766 12.406 1 91.5 289 THR A CA 1
ATOM 2233 C C . THR A 1 289 ? 19.703 17.562 11.469 1 91.5 289 THR A C 1
ATOM 2235 O O . THR A 1 289 ? 19.781 17.719 10.25 1 91.5 289 THR A O 1
ATOM 2238 N N . LYS A 1 290 ? 19.562 16.406 12.047 1 92.88 290 LYS A N 1
ATOM 2239 C CA . LYS A 1 290 ? 19.594 15.18 11.242 1 92.88 290 LYS A CA 1
ATOM 2240 C C . LYS A 1 290 ? 18.203 14.562 11.125 1 92.88 290 LYS A C 1
ATOM 2242 O O . LYS A 1 290 ? 18.047 13.477 10.57 1 92.88 290 LYS A O 1
ATOM 2247 N N . GLY A 1 291 ? 17.234 15.242 11.641 1 93.69 291 GLY A N 1
ATOM 2248 C CA . GLY A 1 291 ? 15.875 14.742 11.57 1 93.69 291 GLY A CA 1
ATOM 2249 C C . GLY A 1 291 ? 15.406 14.078 12.852 1 93.69 291 GLY A C 1
ATOM 2250 O O . GLY A 1 291 ? 15.82 14.477 13.945 1 93.69 291 GLY A O 1
ATOM 2251 N N . TYR A 1 292 ? 14.43 13.203 12.758 1 93.12 292 TYR A N 1
ATOM 2252 C CA . TYR A 1 292 ? 13.836 12.492 13.891 1 93.12 292 TYR A CA 1
ATOM 2253 C C . TYR A 1 292 ? 14.719 11.336 14.328 1 93.12 292 TYR A C 1
ATOM 2255 O O . TYR A 1 292 ? 15.57 10.875 13.57 1 93.12 292 TYR A O 1
ATOM 2263 N N . PRO A 1 293 ? 14.492 10.859 15.57 1 89 293 PRO A N 1
ATOM 2264 C CA . PRO A 1 293 ? 15.156 9.609 15.945 1 89 293 PRO A CA 1
ATOM 2265 C C . PRO A 1 293 ? 14.867 8.469 14.977 1 89 293 PRO A C 1
ATOM 2267 O O . PRO A 1 293 ? 13.727 8.305 14.539 1 89 293 PRO A O 1
ATOM 2270 N N . ASP A 1 294 ? 15.859 7.699 14.641 1 90.06 294 ASP A N 1
ATOM 2271 C CA . ASP A 1 294 ? 15.742 6.809 13.492 1 90.06 294 ASP A CA 1
ATOM 2272 C C . ASP A 1 294 ? 16.031 5.363 13.883 1 90.06 294 ASP A C 1
ATOM 2274 O O . ASP A 1 294 ? 16.406 4.547 13.039 1 90.06 294 ASP A O 1
ATOM 2278 N N . LYS A 1 295 ? 15.852 5.039 15.141 1 91.44 295 LYS A N 1
ATOM 2279 C CA . LYS A 1 295 ? 16.031 3.646 15.539 1 91.44 295 LYS A CA 1
ATOM 2280 C C . LYS A 1 295 ? 14.836 2.797 15.117 1 91.44 295 LYS A C 1
ATOM 2282 O O . LYS A 1 295 ? 13.695 3.078 15.492 1 91.44 295 LYS A O 1
ATOM 2287 N N . PHE A 1 296 ? 15.055 1.752 14.328 1 94.62 296 PHE A N 1
ATOM 2288 C CA . PHE A 1 296 ? 14 0.86 13.867 1 94.62 296 PHE A CA 1
ATOM 2289 C C . PHE A 1 296 ? 13.523 -0.048 14.992 1 94.62 296 PHE A C 1
ATOM 2291 O O . PHE A 1 296 ? 14.266 -0.319 15.938 1 94.62 296 PHE A O 1
ATOM 2298 N N . LEU A 1 297 ? 12.25 -0.463 14.883 1 94 297 LEU A N 1
ATOM 2299 C CA . LEU A 1 297 ? 11.789 -1.578 15.703 1 94 297 LEU A CA 1
ATOM 2300 C C . LEU A 1 297 ? 12.672 -2.807 15.492 1 94 297 LEU A C 1
ATOM 2302 O O . LEU A 1 297 ? 13.133 -3.059 14.375 1 94 297 LEU A O 1
ATOM 2306 N N . PRO A 1 298 ? 12.945 -3.623 16.469 1 94.19 298 PRO A N 1
ATOM 2307 C CA . PRO A 1 298 ? 13.945 -4.691 16.406 1 94.19 298 PRO A CA 1
ATOM 2308 C C . PRO A 1 298 ? 13.406 -5.965 15.75 1 94.19 298 PRO A C 1
ATOM 2310 O O . PRO A 1 298 ? 14.047 -7.02 15.828 1 94.19 298 PRO A O 1
ATOM 2313 N N . ASP A 1 299 ? 12.188 -5.93 15.25 1 96.94 299 ASP A N 1
ATOM 2314 C CA . ASP A 1 299 ? 11.562 -7.094 14.617 1 96.94 299 ASP A CA 1
ATOM 2315 C C . ASP A 1 299 ? 11.031 -6.75 13.234 1 96.94 299 ASP A C 1
ATOM 2317 O O . ASP A 1 299 ? 11.398 -5.727 12.656 1 96.94 299 ASP A O 1
ATOM 2321 N N . ALA A 1 300 ? 10.289 -7.688 12.586 1 98.19 300 ALA A N 1
ATOM 2322 C CA . ALA A 1 300 ? 9.898 -7.566 11.188 1 98.19 300 ALA A CA 1
ATOM 2323 C C . ALA A 1 300 ? 8.969 -6.375 10.977 1 98.19 300 ALA A C 1
ATOM 2325 O O . ALA A 1 300 ? 8.719 -5.969 9.836 1 98.19 300 ALA A O 1
ATOM 2326 N N . ARG A 1 301 ? 8.414 -5.75 12.102 1 96.62 301 ARG A N 1
ATOM 2327 C CA . ARG A 1 301 ? 7.609 -4.539 11.984 1 96.62 301 ARG A CA 1
ATOM 2328 C C . ARG A 1 301 ? 8.406 -3.406 11.352 1 96.62 301 ARG A C 1
ATOM 2330 O O . ARG A 1 301 ? 7.832 -2.461 10.805 1 96.62 301 ARG A O 1
ATOM 2337 N N . LYS A 1 302 ? 9.75 -3.51 11.383 1 97.12 302 LYS A N 1
ATOM 2338 C CA . LYS A 1 302 ? 10.656 -2.613 10.672 1 97.12 302 LYS A CA 1
ATOM 2339 C C . LYS A 1 302 ? 10.289 -2.523 9.195 1 97.12 302 LYS A C 1
ATOM 2341 O O . LYS A 1 302 ? 10.469 -1.477 8.57 1 97.12 302 LYS A O 1
ATOM 2346 N N . PHE A 1 303 ? 9.734 -3.578 8.672 1 98.44 303 PHE A N 1
ATOM 2347 C CA . PHE A 1 303 ? 9.547 -3.701 7.23 1 98.44 303 PHE A CA 1
ATOM 2348 C C . PHE A 1 303 ? 8.094 -3.453 6.852 1 98.44 303 PHE A C 1
ATOM 2350 O O . PHE A 1 303 ? 7.723 -3.574 5.684 1 98.44 303 PHE A O 1
ATOM 2357 N N . ASP A 1 304 ? 7.203 -3.092 7.852 1 97.19 304 ASP A N 1
ATOM 2358 C CA . ASP A 1 304 ? 5.816 -2.764 7.535 1 97.19 304 ASP A CA 1
ATOM 2359 C C . ASP A 1 304 ? 5.738 -1.646 6.496 1 97.19 304 ASP A C 1
ATOM 2361 O O . ASP A 1 304 ? 6.586 -0.752 6.477 1 97.19 304 ASP A O 1
ATOM 2365 N N . GLY A 1 305 ? 4.73 -1.758 5.598 1 95.88 305 GLY A N 1
ATOM 2366 C CA . GLY A 1 305 ? 4.457 -0.612 4.746 1 95.88 305 GLY A CA 1
ATOM 2367 C C . GLY A 1 305 ? 3.941 0.592 5.512 1 95.88 305 GLY A C 1
ATOM 2368 O O . GLY A 1 305 ? 3.334 0.445 6.574 1 95.88 305 GLY A O 1
ATOM 2369 N N . GLY A 1 306 ? 4.148 1.734 4.926 1 92.62 306 GLY A N 1
ATOM 2370 C CA . GLY A 1 306 ? 3.672 2.963 5.539 1 92.62 306 GLY A CA 1
ATOM 2371 C C . GLY A 1 306 ? 2.164 3.117 5.477 1 92.62 306 GLY A C 1
ATOM 2372 O O . GLY A 1 306 ? 1.476 2.295 4.871 1 92.62 306 GLY A O 1
ATOM 2373 N N . GLY A 1 307 ? 1.68 4.191 6.121 1 86.62 307 GLY A N 1
ATOM 2374 C CA . GLY A 1 307 ? 0.25 4.449 6.188 1 86.62 307 GLY A CA 1
ATOM 2375 C C . GLY A 1 307 ? -0.396 3.912 7.449 1 86.62 307 GLY A C 1
ATOM 2376 O O . GLY A 1 307 ? 0.08 2.934 8.031 1 86.62 307 GLY A O 1
ATOM 2377 N N . LYS A 1 308 ? -1.438 4.512 7.766 1 77.81 308 LYS A N 1
ATOM 2378 C CA . LYS A 1 308 ? -2.234 4.039 8.891 1 77.81 308 LYS A CA 1
ATOM 2379 C C . LYS A 1 308 ? -2.781 2.641 8.633 1 77.81 308 LYS A C 1
ATOM 2381 O O . LYS A 1 308 ? -3.225 2.34 7.52 1 77.81 308 LYS A O 1
ATOM 2386 N N . PRO A 1 309 ? -2.664 1.803 9.719 1 83.12 309 PRO A N 1
ATOM 2387 C CA . PRO A 1 309 ? -3.354 0.52 9.555 1 83.12 309 PRO A CA 1
ATOM 2388 C C . PRO A 1 309 ? -4.816 0.683 9.156 1 83.12 309 PRO A C 1
ATOM 2390 O O . PRO A 1 309 ? -5.547 1.459 9.773 1 83.12 309 PRO A O 1
ATOM 2393 N N . ASN A 1 310 ? -5.18 -0.008 8.164 1 89.06 310 ASN A N 1
ATOM 2394 C CA . ASN A 1 310 ? -6.523 0.174 7.629 1 89.06 310 ASN A CA 1
ATOM 2395 C C . ASN A 1 310 ? -7.582 -0.391 8.57 1 89.06 310 ASN A C 1
ATOM 2397 O O . ASN A 1 310 ? -7.629 -1.601 8.805 1 89.06 310 ASN A O 1
ATOM 2401 N N . PRO A 1 311 ? -8.453 0.393 9.039 1 91.5 311 PRO A N 1
ATOM 2402 C CA . PRO A 1 311 ? -9.398 -0.055 10.062 1 91.5 311 PRO A CA 1
ATOM 2403 C C . PRO A 1 311 ? -10.508 -0.943 9.492 1 91.5 311 PRO A C 1
ATOM 2405 O O . PRO A 1 311 ? -11.305 -1.503 10.258 1 91.5 311 PRO A O 1
ATOM 2408 N N . ILE A 1 312 ? -10.57 -1.056 8.219 1 94.12 312 ILE A N 1
ATOM 2409 C CA . ILE A 1 312 ? -11.602 -1.884 7.594 1 94.12 312 ILE A CA 1
ATOM 2410 C C . ILE A 1 312 ? -10.992 -3.217 7.16 1 94.12 312 ILE A C 1
ATOM 2412 O O . ILE A 1 312 ? -11.477 -4.281 7.559 1 94.12 312 ILE A O 1
ATOM 2416 N N . ILE A 1 313 ? -9.844 -3.203 6.492 1 94.75 313 ILE A N 1
ATOM 2417 C CA . ILE A 1 313 ? -9.242 -4.359 5.844 1 94.75 313 ILE A CA 1
ATOM 2418 C C . ILE A 1 313 ? -8.625 -5.285 6.895 1 94.75 313 ILE A C 1
ATOM 2420 O O . ILE A 1 313 ? -8.766 -6.504 6.812 1 94.75 313 ILE A O 1
ATOM 2424 N N . LEU A 1 314 ? -7.988 -4.742 7.934 1 95.12 314 LEU A N 1
ATOM 2425 C CA . LEU A 1 314 ? -7.223 -5.562 8.867 1 95.12 314 LEU A CA 1
ATOM 2426 C C . LEU A 1 314 ? -8.148 -6.387 9.75 1 95.12 314 LEU A C 1
ATOM 2428 O O . LEU A 1 314 ? -7.895 -7.57 10 1 95.12 314 LEU A O 1
ATOM 2432 N N . PRO A 1 315 ? -9.289 -5.785 10.234 1 95.44 315 PRO A N 1
ATOM 2433 C CA . PRO A 1 315 ? -10.219 -6.641 10.977 1 95.44 315 PRO A CA 1
ATOM 2434 C C . PRO A 1 315 ? -10.789 -7.77 10.117 1 95.44 315 PRO A C 1
ATOM 2436 O O . PRO A 1 315 ? -10.969 -8.891 10.602 1 95.44 315 PRO A O 1
ATOM 2439 N N . MET A 1 316 ? -11.102 -7.469 8.898 1 96.94 316 MET A N 1
ATOM 2440 C CA . MET A 1 316 ? -11.578 -8.508 7.988 1 96.94 316 MET A CA 1
ATOM 2441 C C . MET A 1 316 ? -10.531 -9.609 7.828 1 96.94 316 MET A C 1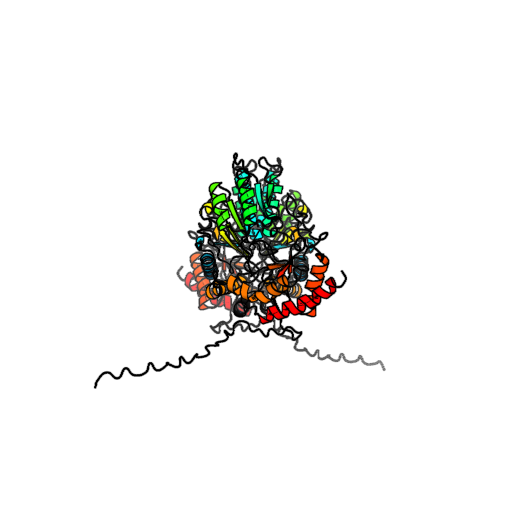
ATOM 2443 O O . MET A 1 316 ? -10.859 -10.797 7.855 1 96.94 316 MET A O 1
ATOM 2447 N N . LEU A 1 317 ? -9.273 -9.227 7.648 1 97.69 317 LEU A N 1
ATOM 2448 C CA . LEU A 1 317 ? -8.172 -10.164 7.488 1 97.69 317 LEU A CA 1
ATOM 2449 C C . LEU A 1 317 ? -8.016 -11.023 8.742 1 97.69 317 LEU A C 1
ATOM 2451 O O . LEU A 1 317 ? -7.797 -12.234 8.641 1 97.69 317 LEU A O 1
ATOM 2455 N N . GLN A 1 318 ? -8.094 -10.391 9.891 1 97.44 318 GLN A N 1
ATOM 2456 C CA . GLN A 1 318 ? -8 -11.148 11.133 1 97.44 318 GLN A CA 1
ATOM 2457 C C . GLN A 1 318 ? -9.047 -12.258 11.188 1 97.44 318 GLN A C 1
ATOM 2459 O O . GLN A 1 318 ? -8.727 -13.398 11.531 1 97.44 318 GLN A O 1
ATOM 2464 N N . LYS A 1 319 ? -10.25 -11.906 10.844 1 97.75 319 LYS A N 1
ATOM 2465 C CA . LYS A 1 319 ? -11.344 -12.875 10.859 1 97.75 319 LYS A CA 1
ATOM 2466 C C . LYS A 1 319 ? -11.094 -14 9.852 1 97.75 319 LYS A C 1
ATOM 2468 O O . LYS A 1 319 ? -11.336 -15.172 10.156 1 97.75 319 LYS A O 1
ATOM 2473 N N . SER A 1 320 ? -10.633 -13.648 8.672 1 98.31 320 SER A N 1
ATOM 2474 C CA . SER A 1 320 ? -10.383 -14.664 7.652 1 98.31 320 SER A CA 1
ATOM 2475 C C . SER A 1 320 ? -9.273 -15.617 8.078 1 98.31 320 SER A C 1
ATOM 2477 O O . SER A 1 320 ? -9.375 -16.828 7.863 1 98.31 320 SER A O 1
ATOM 2479 N N . LEU A 1 321 ? -8.203 -15.094 8.664 1 98.62 321 LEU A N 1
ATOM 2480 C CA . LEU A 1 321 ? -7.105 -15.93 9.133 1 98.62 321 LEU A CA 1
ATOM 2481 C C . LEU A 1 321 ? -7.578 -16.891 10.211 1 98.62 321 LEU A C 1
ATOM 2483 O O . LEU A 1 321 ? -7.184 -18.062 10.227 1 98.62 321 LEU A O 1
ATOM 2487 N N . GLU A 1 322 ? -8.398 -16.391 11.102 1 98 322 GLU A N 1
ATOM 2488 C CA . GLU A 1 322 ? -8.984 -17.25 12.125 1 98 322 GLU A CA 1
ATOM 2489 C C . GLU A 1 322 ? -9.766 -18.391 11.492 1 98 322 GLU A C 1
ATOM 2491 O O . GLU A 1 322 ? -9.641 -19.547 11.922 1 98 322 GLU A O 1
ATOM 2496 N N . GLN A 1 323 ? -10.5 -18.094 10.523 1 97.88 323 GLN A N 1
ATOM 2497 C CA . GLN A 1 323 ? -11.32 -19.109 9.852 1 97.88 323 GLN A CA 1
ATOM 2498 C C . GLN A 1 323 ? -10.453 -20.125 9.125 1 97.88 323 GLN A C 1
ATOM 2500 O O . GLN A 1 323 ? -10.742 -21.328 9.156 1 97.88 323 GLN A O 1
ATOM 2505 N N . VAL A 1 324 ? -9.422 -19.672 8.445 1 98.19 324 VAL A N 1
ATOM 2506 C CA . VAL A 1 324 ? -8.523 -20.594 7.746 1 98.19 324 VAL A CA 1
ATOM 2507 C C . VAL A 1 324 ? -7.871 -21.547 8.742 1 98.19 324 VAL A C 1
ATOM 2509 O O . VAL A 1 324 ? -7.832 -22.766 8.523 1 98.19 324 VAL A O 1
ATOM 2512 N N . LEU A 1 325 ? -7.406 -21.016 9.875 1 98 325 LEU A N 1
ATOM 2513 C CA . LEU A 1 325 ? -6.746 -21.812 10.898 1 98 325 LEU A CA 1
ATOM 2514 C C . LEU A 1 325 ? -7.715 -22.828 11.5 1 98 325 LEU A C 1
ATOM 2516 O O . LEU A 1 325 ? -7.32 -23.953 11.82 1 98 325 LEU A O 1
ATOM 2520 N N . GLU A 1 326 ? -8.953 -22.453 11.617 1 97.06 326 GLU A N 1
ATOM 2521 C CA . GLU A 1 326 ? -9.953 -23.281 12.289 1 97.06 326 GLU A CA 1
ATOM 2522 C C . GLU A 1 326 ? -10.531 -24.312 11.336 1 97.06 326 GLU A C 1
ATOM 2524 O O . GLU A 1 326 ? -10.797 -25.453 11.734 1 97.06 326 GLU A O 1
ATOM 2529 N N . ARG A 1 327 ? -10.672 -23.938 10.109 1 95.31 327 ARG A N 1
ATOM 2530 C CA . ARG A 1 327 ? -11.562 -24.719 9.25 1 95.31 327 ARG A CA 1
ATOM 2531 C C . ARG A 1 327 ? -10.766 -25.5 8.211 1 95.31 327 ARG A C 1
ATOM 2533 O O . ARG A 1 327 ? -11.289 -26.422 7.594 1 95.31 327 ARG A O 1
ATOM 2540 N N . VAL A 1 328 ? -9.586 -25.109 7.949 1 97 328 VAL A N 1
ATOM 2541 C CA . VAL A 1 328 ? -8.836 -25.75 6.875 1 97 328 VAL A CA 1
ATOM 2542 C C . VAL A 1 328 ? -7.793 -26.703 7.469 1 97 328 VAL A C 1
ATOM 2544 O O . VAL A 1 328 ? -6.926 -26.266 8.234 1 97 328 VAL A O 1
ATOM 2547 N N . ASN A 1 329 ? -7.922 -27.938 7.203 1 96.62 329 ASN A N 1
ATOM 2548 C CA . ASN A 1 329 ? -6.848 -28.891 7.48 1 96.62 329 ASN A CA 1
ATOM 2549 C C . ASN A 1 329 ? -5.859 -28.984 6.324 1 96.62 329 ASN A C 1
ATOM 2551 O O . ASN A 1 329 ? -6.117 -29.672 5.332 1 96.62 329 ASN A O 1
ATOM 2555 N N . LEU A 1 330 ? -4.699 -28.422 6.453 1 96.06 330 LEU A N 1
ATOM 2556 C CA . LEU A 1 330 ? -3.725 -28.234 5.383 1 96.06 330 LEU A CA 1
ATOM 2557 C C . LEU A 1 330 ? -3.145 -29.578 4.938 1 96.06 330 LEU A C 1
ATOM 2559 O O . LEU A 1 330 ? -2.617 -29.688 3.828 1 96.06 330 LEU A O 1
ATOM 2563 N N . HIS A 1 331 ? -3.338 -30.594 5.719 1 93.94 331 HIS A N 1
ATOM 2564 C CA . HIS A 1 331 ? -2.75 -31.891 5.402 1 93.94 331 HIS A CA 1
ATOM 2565 C C . HIS A 1 331 ? -3.729 -32.781 4.625 1 93.94 331 HIS A C 1
ATOM 2567 O O . HIS A 1 331 ? -3.32 -33.719 3.955 1 93.94 331 HIS A O 1
ATOM 2573 N N . THR A 1 332 ? -4.996 -32.438 4.621 1 95.25 332 THR A N 1
ATOM 2574 C CA . THR A 1 332 ? -5.965 -33.312 3.965 1 95.25 332 THR A CA 1
ATOM 2575 C C . THR A 1 332 ? -6.715 -32.562 2.871 1 95.25 332 THR A C 1
ATOM 2577 O O . THR A 1 332 ? -7.41 -33.156 2.055 1 95.25 332 THR A O 1
ATOM 2580 N N . CYS A 1 333 ? -6.555 -31.266 2.883 1 95.25 333 CYS A N 1
ATOM 2581 C CA . CYS A 1 333 ? -7.387 -30.469 1.989 1 95.25 333 CYS A CA 1
ATOM 2582 C C . CYS A 1 333 ? -7.156 -30.859 0.535 1 95.25 333 CYS A C 1
ATOM 2584 O O . CYS A 1 333 ? -8.094 -30.875 -0.263 1 95.25 333 CYS A O 1
ATOM 2586 N N . GLN A 1 334 ? -5.949 -31.234 0.152 1 96.31 334 GLN A N 1
ATOM 2587 C CA . GLN A 1 334 ? -5.684 -31.609 -1.23 1 96.31 334 GLN A CA 1
ATOM 2588 C C . GLN A 1 334 ? -6.418 -32.906 -1.598 1 96.31 334 GLN A C 1
ATOM 2590 O O . GLN A 1 334 ? -6.918 -33.031 -2.717 1 96.31 334 GLN A O 1
ATOM 2595 N N . SER A 1 335 ? -6.434 -33.844 -0.685 1 96.06 335 SER A N 1
ATOM 2596 C CA . SER A 1 335 ? -7.191 -35.062 -0.924 1 96.06 335 SER A CA 1
ATOM 2597 C C . SER A 1 335 ? -8.68 -34.781 -1.082 1 96.06 335 SER A C 1
ATOM 2599 O O . SER A 1 335 ? -9.344 -35.375 -1.93 1 96.06 335 SER A O 1
ATOM 2601 N N . GLN A 1 336 ? -9.195 -33.938 -0.278 1 95.88 336 GLN A N 1
ATOM 2602 C CA . GLN A 1 336 ? -10.586 -33.5 -0.381 1 95.88 336 GLN A CA 1
ATOM 2603 C C . GLN A 1 336 ? -10.867 -32.844 -1.724 1 95.88 336 GLN A C 1
ATOM 2605 O O . GLN A 1 336 ? -11.867 -33.125 -2.375 1 95.88 336 GLN A O 1
ATOM 2610 N N . LEU A 1 337 ? -10 -31.969 -2.127 1 97.25 337 LEU A N 1
ATOM 2611 C CA . LEU A 1 337 ? -10.164 -31.234 -3.377 1 97.25 337 LEU A CA 1
ATOM 2612 C C . LEU A 1 337 ? -10.047 -32.188 -4.574 1 97.25 337 LEU A C 1
ATOM 2614 O O . LEU A 1 337 ? -10.75 -32 -5.578 1 97.25 337 LEU A O 1
ATOM 2618 N N . ARG A 1 338 ? -9.188 -33.156 -4.453 1 96.56 338 ARG A N 1
ATOM 2619 C CA . ARG A 1 338 ? -9.094 -34.188 -5.504 1 96.56 338 ARG A CA 1
ATOM 2620 C C . ARG A 1 338 ? -10.43 -34.875 -5.707 1 96.56 338 ARG A C 1
ATOM 2622 O O . ARG A 1 338 ? -10.836 -35.125 -6.844 1 96.56 338 ARG A O 1
ATOM 2629 N N . THR A 1 339 ? -11.047 -35.188 -4.645 1 96.94 339 THR A N 1
ATOM 2630 C CA . THR A 1 339 ? -12.359 -35.844 -4.707 1 96.94 339 THR A CA 1
ATOM 2631 C C . THR A 1 339 ? -13.383 -34.906 -5.352 1 96.94 339 THR A C 1
ATOM 2633 O O . THR A 1 339 ? -14.18 -35.344 -6.18 1 96.94 339 THR A O 1
ATOM 2636 N N . ILE A 1 340 ? -13.305 -33.688 -4.973 1 96.12 340 ILE A N 1
ATOM 2637 C CA . ILE A 1 340 ? -14.242 -32.688 -5.473 1 96.12 340 ILE A CA 1
ATOM 2638 C C . ILE A 1 340 ? -14.086 -32.562 -6.984 1 96.12 340 ILE A C 1
ATOM 2640 O O . ILE A 1 340 ? -15.086 -32.469 -7.711 1 96.12 340 ILE A O 1
ATOM 2644 N N . VAL A 1 341 ? -12.867 -32.625 -7.535 1 97.12 341 VAL A N 1
ATOM 2645 C CA . VAL A 1 341 ? -12.648 -32.312 -8.945 1 97.12 341 VAL A CA 1
ATOM 2646 C C . VAL A 1 341 ? -12.672 -33.625 -9.758 1 97.12 341 VAL A C 1
ATOM 2648 O O . VAL A 1 341 ? -12.414 -33.594 -10.969 1 97.12 341 VAL A O 1
ATOM 2651 N N . ASN A 1 342 ? -13.039 -34.719 -9.172 1 96.88 342 ASN A N 1
ATOM 2652 C CA . ASN A 1 342 ? -13.031 -36.031 -9.805 1 96.88 342 ASN A CA 1
ATOM 2653 C C . ASN A 1 342 ? -13.859 -36.031 -11.094 1 96.88 342 ASN A C 1
ATOM 2655 O O . ASN A 1 342 ? -13.477 -36.656 -12.078 1 96.88 342 ASN A O 1
ATOM 2659 N N . PRO A 1 343 ? -15.07 -35.406 -11.117 1 97.69 343 PRO A N 1
ATOM 2660 C CA . PRO A 1 343 ? -15.82 -35.375 -12.375 1 97.69 343 PRO A CA 1
ATOM 2661 C C . PRO A 1 343 ? -15 -34.781 -13.523 1 97.69 343 PRO A C 1
ATOM 2663 O O . PRO A 1 343 ? -15.086 -35.25 -14.656 1 97.69 343 PRO A O 1
ATOM 2666 N N . LEU A 1 344 ? -14.25 -33.75 -13.258 1 97.69 344 LEU A N 1
ATOM 2667 C CA . LEU A 1 344 ? -13.391 -33.156 -14.266 1 97.69 344 LEU A CA 1
ATOM 2668 C C . LEU A 1 344 ? -12.289 -34.094 -14.703 1 97.69 344 LEU A C 1
ATOM 2670 O O . LEU A 1 344 ? -12.023 -34.25 -15.898 1 97.69 344 LEU A O 1
ATOM 2674 N N . LEU A 1 345 ? -11.688 -34.781 -13.758 1 96.56 345 LEU A N 1
ATOM 2675 C CA . LEU A 1 345 ? -10.625 -35.75 -14.039 1 96.56 345 LEU A CA 1
ATOM 2676 C C . LEU A 1 345 ? -11.148 -36.875 -14.914 1 96.56 345 LEU A C 1
ATOM 2678 O O . LEU A 1 345 ? -10.484 -37.281 -15.875 1 96.56 345 LEU A O 1
ATOM 2682 N N . THR A 1 346 ? -12.25 -37.344 -14.547 1 97.25 346 THR A N 1
ATOM 2683 C CA . THR A 1 346 ? -12.883 -38.438 -15.297 1 97.25 346 THR A CA 1
ATOM 2684 C C . THR A 1 346 ? -13.172 -38 -16.734 1 97.25 346 THR A C 1
ATOM 2686 O O . THR A 1 346 ? -12.914 -38.75 -17.672 1 97.25 346 THR A O 1
ATOM 2689 N N . TRP A 1 347 ? -13.711 -36.844 -16.812 1 97.38 347 TRP A N 1
ATOM 2690 C CA . TRP A 1 347 ? -14.062 -36.312 -18.125 1 97.38 347 TRP A CA 1
ATOM 2691 C C . TRP A 1 347 ? -12.82 -36.156 -18.984 1 97.38 347 TRP A C 1
ATOM 2693 O O . TRP A 1 347 ? -12.836 -36.5 -20.172 1 97.38 347 TRP A O 1
ATOM 2703 N N . ILE A 1 348 ? -11.734 -35.656 -18.516 1 97.06 348 ILE A N 1
ATOM 2704 C CA . ILE A 1 348 ? -10.492 -35.469 -19.25 1 97.06 348 ILE A CA 1
ATOM 2705 C C . ILE A 1 348 ? -9.922 -36.812 -19.688 1 97.06 348 ILE A C 1
ATOM 2707 O O . ILE A 1 348 ? -9.438 -36.938 -20.828 1 97.06 348 ILE A O 1
ATOM 2711 N N . THR A 1 349 ? -9.977 -37.781 -18.797 1 96 349 THR A N 1
ATOM 2712 C CA . THR A 1 349 ? -9.492 -39.125 -19.094 1 96 349 THR A CA 1
ATOM 2713 C C . THR A 1 349 ? -10.289 -39.719 -20.25 1 96 349 THR A C 1
ATOM 2715 O O . THR A 1 349 ? -9.742 -40.469 -21.062 1 96 349 THR A O 1
ATOM 2718 N N . ALA A 1 350 ? -11.492 -39.375 -20.297 1 96.44 350 ALA A N 1
ATOM 2719 C CA . ALA A 1 350 ? -12.375 -39.906 -21.328 1 96.44 350 ALA A CA 1
ATOM 2720 C C . ALA A 1 350 ? -12.195 -39.156 -22.641 1 96.44 350 ALA A C 1
ATOM 2722 O O . ALA A 1 350 ? -12.625 -39.594 -23.703 1 96.44 350 ALA A O 1
ATOM 2723 N N . ASN A 1 351 ? -11.578 -37.969 -22.578 1 94.75 351 ASN A N 1
ATOM 2724 C CA . ASN A 1 351 ? -11.406 -37.156 -23.75 1 94.75 351 ASN A CA 1
ATOM 2725 C C . ASN A 1 351 ? -9.953 -36.688 -23.906 1 94.75 351 ASN A C 1
ATOM 2727 O O . ASN A 1 351 ? -9.68 -35.5 -24.016 1 94.75 351 ASN A O 1
ATOM 2731 N N . PRO A 1 352 ? -9.008 -37.594 -24.062 1 94.12 352 PRO A N 1
ATOM 2732 C CA . PRO A 1 352 ? -7.582 -37.281 -24.094 1 94.12 352 PRO A CA 1
ATOM 2733 C C . PRO A 1 352 ? -7.191 -36.469 -25.344 1 94.12 352 PRO A C 1
ATOM 2735 O O . PRO A 1 352 ? -6.145 -35.812 -25.359 1 94.12 352 PRO A O 1
ATOM 2738 N N . ASP A 1 353 ? -7.98 -36.531 -26.359 1 93.69 353 ASP A N 1
ATOM 2739 C CA . ASP A 1 353 ? -7.691 -35.812 -27.594 1 93.69 353 ASP A CA 1
ATOM 2740 C C . ASP A 1 353 ? -8.07 -34.344 -27.453 1 93.69 353 ASP A C 1
ATOM 2742 O O . ASP A 1 353 ? -7.633 -33.5 -28.234 1 93.69 353 ASP A O 1
ATOM 2746 N N . ARG A 1 354 ? -8.852 -34 -26.406 1 95 354 ARG A N 1
ATOM 2747 C CA . ARG A 1 354 ? -9.359 -32.656 -26.266 1 95 354 ARG A CA 1
ATOM 2748 C C . ARG A 1 354 ? -8.539 -31.859 -25.266 1 95 354 ARG A C 1
ATOM 2750 O O . ARG A 1 354 ? -8.086 -30.75 -25.562 1 95 354 ARG A O 1
ATOM 2757 N N . PHE A 1 355 ? -8.422 -32.469 -24.109 1 96.25 355 PHE A N 1
ATOM 2758 C CA . PHE A 1 355 ? -7.695 -31.734 -23.078 1 96.25 355 PHE A CA 1
ATOM 2759 C C . PHE A 1 355 ? -6.762 -32.688 -22.328 1 96.25 355 PHE A C 1
ATOM 2761 O O . PHE A 1 355 ? -6.992 -33.875 -22.266 1 96.25 355 PHE A O 1
ATOM 2768 N N . GLU A 1 356 ? -5.746 -32.094 -21.75 1 94.38 356 GLU A N 1
ATOM 2769 C CA . GLU A 1 356 ? -4.805 -32.844 -20.922 1 94.38 356 GLU A CA 1
ATOM 2770 C C . GLU A 1 356 ? -4.543 -32.125 -19.609 1 94.38 356 GLU A C 1
ATOM 2772 O O . GLU A 1 356 ? -4.602 -30.891 -19.547 1 94.38 356 GLU A O 1
ATOM 2777 N N . MET A 1 357 ? -4.289 -32.906 -18.609 1 91.44 357 MET A N 1
ATOM 2778 C CA . MET A 1 357 ? -3.844 -32.406 -17.312 1 91.44 357 MET A CA 1
ATOM 2779 C C . MET A 1 357 ? -2.352 -32.094 -17.328 1 91.44 357 MET A C 1
ATOM 2781 O O . MET A 1 357 ? -1.628 -32.531 -18.219 1 91.44 357 MET A O 1
ATOM 2785 N N . PRO A 1 358 ? -1.938 -31.219 -16.281 1 87.81 358 PRO A N 1
ATOM 2786 C CA . PRO A 1 358 ? -0.484 -31.141 -16.125 1 87.81 358 PRO A CA 1
ATOM 2787 C C . PRO A 1 358 ? 0.159 -32.531 -15.93 1 87.81 358 PRO A C 1
ATOM 2789 O O . PRO A 1 358 ? -0.356 -33.344 -15.164 1 87.81 358 PRO A O 1
ATOM 2792 N N . LYS A 1 359 ? 1.166 -32.781 -16.656 1 84.75 359 LYS A N 1
ATOM 2793 C CA . LYS A 1 359 ? 1.828 -34.062 -16.594 1 84.75 359 LYS A CA 1
ATOM 2794 C C . LYS A 1 359 ? 2.635 -34.219 -15.312 1 84.75 359 LYS A C 1
ATOM 2796 O O . LYS A 1 359 ? 2.836 -35.344 -14.836 1 84.75 359 LYS A O 1
ATOM 2801 N N . SER A 1 360 ? 3.033 -33.156 -14.773 1 88.38 360 SER A N 1
ATOM 2802 C CA . SER A 1 360 ? 3.809 -33.125 -13.539 1 88.38 360 SER A CA 1
ATOM 2803 C C . SER A 1 360 ? 2.9 -33.156 -12.312 1 88.38 360 SER A C 1
ATOM 2805 O O . SER A 1 360 ? 1.702 -32.906 -12.414 1 88.38 360 SER A O 1
ATOM 2807 N N . PRO A 1 361 ? 3.557 -33.625 -11.164 1 91.25 361 PRO A N 1
ATOM 2808 C CA . PRO A 1 361 ? 2.762 -33.5 -9.945 1 91.25 361 PRO A CA 1
ATOM 2809 C C . PRO A 1 361 ? 2.135 -32.125 -9.789 1 91.25 361 PRO A C 1
ATOM 2811 O O . PRO A 1 361 ? 2.77 -31.125 -10.109 1 91.25 361 PRO A O 1
ATOM 2814 N N . HIS A 1 362 ? 0.907 -32.156 -9.438 1 94.75 362 HIS A N 1
ATOM 2815 C CA . HIS A 1 362 ? 0.186 -30.906 -9.344 1 94.75 362 HIS A CA 1
ATOM 2816 C C . HIS A 1 362 ? -0.801 -30.906 -8.188 1 94.75 362 HIS A C 1
ATOM 2818 O O . HIS A 1 362 ? -1.144 -31.984 -7.664 1 94.75 362 HIS A O 1
ATOM 2824 N N . VAL A 1 363 ? -1.191 -29.719 -7.777 1 97.44 363 VAL A N 1
ATOM 2825 C CA . VAL A 1 363 ? -2.186 -29.547 -6.723 1 97.44 363 VAL A CA 1
ATOM 2826 C C . VAL A 1 363 ? -3.59 -29.609 -7.32 1 97.44 363 VAL A C 1
ATOM 2828 O O . VAL A 1 363 ? -3.75 -29.641 -8.547 1 97.44 363 VAL A O 1
ATOM 2831 N N . TYR A 1 364 ? -4.602 -29.688 -6.418 1 97.69 364 TYR A N 1
ATOM 2832 C CA . TYR A 1 364 ? -5.957 -29.859 -6.922 1 97.69 364 TYR A CA 1
ATOM 2833 C C . TYR A 1 364 ? -6.812 -28.625 -6.625 1 97.69 364 TYR A C 1
ATOM 2835 O O . TYR A 1 364 ? -7.945 -28.531 -7.098 1 97.69 364 TYR A O 1
ATOM 2843 N N . HIS A 1 365 ? -6.285 -27.578 -5.859 1 98.38 365 HIS A N 1
ATOM 2844 C CA . HIS A 1 365 ? -7.035 -26.359 -5.645 1 98.38 365 HIS A CA 1
ATOM 2845 C C . HIS A 1 365 ? -6.867 -25.391 -6.82 1 98.38 365 HIS A C 1
ATOM 2847 O O . HIS A 1 365 ? -7.539 -24.359 -6.887 1 98.38 365 HIS A O 1
ATOM 2853 N N . LEU A 1 366 ? -6.012 -25.688 -7.691 1 98.25 366 LEU A N 1
ATOM 2854 C CA . LEU A 1 366 ? -5.695 -24.922 -8.898 1 98.25 366 LEU A CA 1
ATOM 2855 C C . LEU A 1 366 ? -5.184 -25.859 -10 1 98.25 366 LEU A C 1
ATOM 2857 O O . LEU A 1 366 ? -4.082 -26.391 -9.898 1 98.25 366 LEU A O 1
ATOM 2861 N N . ILE A 1 367 ? -5.969 -26.094 -11.055 1 97.75 367 ILE A N 1
ATOM 2862 C CA . ILE A 1 367 ? -5.605 -27.031 -12.117 1 97.75 367 ILE A CA 1
ATOM 2863 C C . ILE A 1 367 ? -5.688 -26.328 -13.469 1 97.75 367 ILE A C 1
ATOM 2865 O O . ILE A 1 367 ? -6.719 -25.75 -13.812 1 97.75 367 ILE A O 1
ATOM 2869 N N . GLY A 1 368 ? -4.57 -26.328 -14.156 1 97.19 368 GLY A N 1
ATOM 2870 C CA . GLY A 1 368 ? -4.578 -25.828 -15.523 1 97.19 368 GLY A CA 1
ATOM 2871 C C . GLY A 1 368 ? -4.703 -26.922 -16.562 1 97.19 368 GLY A C 1
ATOM 2872 O O . GLY A 1 368 ? -3.773 -27.703 -16.781 1 97.19 368 GLY A O 1
ATOM 2873 N N . ILE A 1 369 ? -5.859 -27.016 -17.266 1 97.31 369 ILE A N 1
ATOM 2874 C CA . ILE A 1 369 ? -6.016 -27.984 -18.344 1 97.31 369 ILE A CA 1
ATOM 2875 C C . ILE A 1 369 ? -5.746 -27.328 -19.688 1 97.31 369 ILE A C 1
ATOM 2877 O O . ILE A 1 369 ? -6.105 -26.172 -19.906 1 97.31 369 ILE A O 1
ATOM 2881 N N . ARG A 1 370 ? -5.047 -28.031 -20.531 1 95.5 370 ARG A N 1
ATOM 2882 C CA . ARG A 1 370 ? -4.621 -27.484 -21.812 1 95.5 370 ARG A CA 1
ATOM 2883 C C . ARG A 1 370 ? -5.246 -28.266 -22.969 1 95.5 370 ARG A C 1
ATOM 2885 O O . ARG A 1 370 ? -5.438 -29.484 -22.875 1 95.5 370 ARG A O 1
ATOM 2892 N N . PRO A 1 371 ? -5.574 -27.531 -24.062 1 95.94 371 PRO A N 1
ATOM 2893 C CA . PRO A 1 371 ? -5.992 -28.266 -25.266 1 95.94 371 PRO A CA 1
ATOM 2894 C C . PRO A 1 371 ? -4.898 -29.172 -25.797 1 95.94 371 PRO A C 1
ATOM 2896 O O . PRO A 1 371 ? -3.771 -28.734 -26.031 1 95.94 371 PRO A O 1
ATOM 2899 N N . THR A 1 372 ? -5.32 -30.422 -25.953 1 93.88 372 THR A N 1
ATOM 2900 C CA . THR A 1 372 ? -4.359 -31.375 -26.484 1 93.88 372 THR A CA 1
ATOM 2901 C C . THR A 1 372 ? -3.908 -30.969 -27.891 1 93.88 372 THR A C 1
ATOM 2903 O O . THR A 1 372 ? -4.734 -30.625 -28.734 1 93.88 372 THR A O 1
ATOM 2906 N N . ASP A 1 373 ? -2.576 -30.922 -28.078 1 88.75 373 ASP A N 1
ATOM 2907 C CA . ASP A 1 373 ? -1.961 -30.594 -29.359 1 88.75 373 ASP A CA 1
ATOM 2908 C C . ASP A 1 373 ? -2.379 -29.203 -29.844 1 88.75 373 ASP A C 1
ATOM 2910 O O . ASP A 1 373 ? -2.434 -28.938 -31.047 1 88.75 373 ASP A O 1
ATOM 2914 N N . GLY A 1 374 ? -2.902 -28.391 -29 1 89.94 374 GLY A N 1
ATOM 2915 C CA . GLY A 1 374 ? -3.15 -26.984 -29.266 1 89.94 374 GLY A CA 1
ATOM 2916 C C . GLY A 1 374 ? -4.305 -26.75 -30.234 1 89.94 374 GLY A C 1
ATOM 2917 O O . GLY A 1 374 ? -4.25 -25.844 -31.078 1 89.94 374 GLY A O 1
ATOM 2918 N N . TRP A 1 375 ? -5.316 -27.609 -30.156 1 92.88 375 TRP A N 1
ATOM 2919 C CA . TRP A 1 375 ? -6.418 -27.5 -31.109 1 92.88 375 TRP A CA 1
ATOM 2920 C C . TRP A 1 375 ? -7.254 -26.25 -30.844 1 92.88 375 TRP A C 1
ATOM 2922 O O . TRP A 1 375 ? -7.996 -25.797 -31.703 1 92.88 375 TRP A O 1
ATOM 2932 N N . LEU A 1 376 ? -7.16 -25.688 -29.703 1 93.88 376 LEU A N 1
ATOM 2933 C CA . LEU A 1 376 ? -7.828 -24.438 -29.328 1 93.88 376 LEU A CA 1
ATOM 2934 C C . LEU A 1 376 ? -6.816 -23.312 -29.156 1 93.88 376 LEU A C 1
ATOM 2936 O O . LEU A 1 376 ? -5.848 -23.453 -28.422 1 93.88 376 LEU A O 1
ATOM 2940 N N . SER A 1 377 ? -7.004 -22.219 -29.875 1 92.56 377 SER A N 1
ATOM 2941 C CA . SER A 1 377 ? -6.168 -21.047 -29.641 1 92.56 377 SER A CA 1
ATOM 2942 C C . SER A 1 377 ? -6.523 -20.359 -28.328 1 92.56 377 SER A C 1
ATOM 2944 O O . SER A 1 377 ? -7.613 -20.562 -27.797 1 92.56 377 SER A O 1
ATOM 2946 N N . VAL A 1 378 ? -5.629 -19.562 -27.797 1 93.44 378 VAL A N 1
ATOM 2947 C CA . VAL A 1 378 ? -5.871 -18.828 -26.562 1 93.44 378 VAL A CA 1
ATOM 2948 C C . VAL A 1 378 ? -7.066 -17.891 -26.75 1 93.44 378 VAL A C 1
ATOM 2950 O O . VAL A 1 378 ? -7.887 -17.734 -25.844 1 93.44 378 VAL A O 1
ATOM 2953 N N . THR A 1 379 ? -7.18 -17.281 -27.906 1 92.5 379 THR A N 1
ATOM 2954 C CA . THR A 1 379 ? -8.305 -16.391 -28.219 1 92.5 379 THR A CA 1
ATOM 2955 C C . THR A 1 379 ? -9.625 -17.141 -28.094 1 92.5 379 THR A C 1
ATOM 2957 O O . THR A 1 379 ? -10.602 -16.625 -27.562 1 92.5 379 THR A O 1
ATOM 2960 N N . GLN A 1 380 ? -9.641 -18.328 -28.656 1 94.62 380 GLN A N 1
ATOM 2961 C CA . GLN A 1 380 ? -10.836 -19.156 -28.547 1 94.62 380 GLN A CA 1
ATOM 2962 C C . GLN A 1 380 ? -11.125 -19.531 -27.109 1 94.62 380 GLN A C 1
ATOM 2964 O O . GLN A 1 380 ? -12.281 -19.578 -26.688 1 94.62 380 GLN A O 1
ATOM 2969 N N . MET A 1 381 ? -10.133 -19.812 -26.359 1 96.38 381 MET A N 1
ATOM 2970 C CA . MET A 1 381 ? -10.289 -20.156 -24.953 1 96.38 381 MET A CA 1
ATOM 2971 C C . MET A 1 381 ? -10.914 -18.984 -24.188 1 96.38 381 MET A C 1
ATOM 2973 O O . MET A 1 381 ? -11.789 -19.188 -23.344 1 96.38 381 MET A O 1
ATOM 2977 N N . LEU A 1 382 ? -10.422 -17.812 -24.469 1 94.62 382 LEU A N 1
ATOM 2978 C CA . LEU A 1 382 ? -10.961 -16.625 -23.828 1 94.62 382 LEU A CA 1
ATOM 2979 C C . LEU A 1 382 ? -12.438 -16.438 -24.156 1 94.62 382 LEU A C 1
ATOM 2981 O O . LEU A 1 382 ? -13.234 -16.031 -23.312 1 94.62 382 LEU A O 1
ATOM 2985 N N . LYS A 1 383 ? -12.812 -16.703 -25.406 1 95.75 383 LYS A N 1
ATOM 2986 C CA . LYS A 1 383 ? -14.211 -16.641 -25.812 1 95.75 383 LYS A CA 1
ATOM 2987 C C . LYS A 1 383 ? -15.055 -17.656 -25.062 1 95.75 383 LYS A C 1
ATOM 2989 O O . LYS A 1 383 ? -16.172 -17.359 -24.656 1 95.75 383 LYS A O 1
ATOM 2994 N N . ILE A 1 384 ? -14.531 -18.828 -24.906 1 97.06 384 ILE A N 1
ATOM 2995 C CA . ILE A 1 384 ? -15.219 -19.891 -24.172 1 97.06 384 ILE A CA 1
ATOM 2996 C C . ILE A 1 384 ? -15.422 -19.469 -22.719 1 97.06 384 ILE A C 1
ATOM 2998 O O . ILE A 1 384 ? -16.516 -19.578 -22.172 1 97.06 384 ILE A O 1
ATOM 3002 N N . ALA A 1 385 ? -14.352 -19 -22.078 1 96.69 385 ALA A N 1
ATOM 3003 C CA . ALA A 1 385 ? -14.445 -18.547 -20.703 1 96.69 385 ALA A CA 1
ATOM 3004 C C . ALA A 1 385 ? -15.5 -17.453 -20.562 1 96.69 385 ALA A C 1
ATOM 3006 O O . ALA A 1 385 ? -16.266 -17.438 -19.594 1 96.69 385 ALA A O 1
ATOM 3007 N N . LYS A 1 386 ? -15.523 -16.547 -21.484 1 95.38 386 LYS A N 1
ATOM 3008 C CA . LYS A 1 386 ? -16.516 -15.469 -21.469 1 95.38 386 LYS A CA 1
ATOM 3009 C C . LYS A 1 386 ? -17.922 -16.016 -21.609 1 95.38 386 LYS A C 1
ATOM 3011 O O . LYS A 1 386 ? -18.844 -15.562 -20.922 1 95.38 386 LYS A O 1
ATOM 3016 N N . THR A 1 387 ? -18.141 -16.953 -22.484 1 96.38 387 THR A N 1
ATOM 3017 C CA . THR A 1 387 ? -19.438 -17.594 -22.672 1 96.38 387 THR A CA 1
ATOM 3018 C C . THR A 1 387 ? -19.891 -18.281 -21.391 1 96.38 387 THR A C 1
ATOM 3020 O O . THR A 1 387 ? -21.047 -18.172 -21 1 96.38 387 THR A O 1
ATOM 3023 N N . LEU A 1 388 ? -18.969 -19 -20.781 1 97.25 388 LEU A N 1
ATOM 3024 C CA . LEU A 1 388 ? -19.281 -19.656 -19.516 1 97.25 388 LEU A CA 1
ATOM 3025 C C . LEU A 1 388 ? -19.734 -18.641 -18.469 1 97.25 388 LEU A C 1
ATOM 3027 O O . LEU A 1 388 ? -20.703 -18.891 -17.75 1 97.25 388 LEU A O 1
ATOM 3031 N N . GLN A 1 389 ? -19.062 -17.547 -18.438 1 95.06 389 GLN A N 1
ATOM 3032 C CA . GLN A 1 389 ? -19.359 -16.516 -17.469 1 95.06 389 GLN A CA 1
ATOM 3033 C C . GLN A 1 389 ? -20.703 -15.852 -17.75 1 95.06 389 GLN A C 1
ATOM 3035 O O . GLN A 1 389 ? -21.562 -15.766 -16.875 1 95.06 389 GLN A O 1
ATOM 3040 N N . THR A 1 390 ? -20.953 -15.414 -18.953 1 93.94 390 THR A N 1
ATOM 3041 C CA . THR A 1 390 ? -22.094 -14.586 -19.312 1 93.94 390 THR A CA 1
ATOM 3042 C C . THR A 1 390 ? -23.359 -15.445 -19.438 1 93.94 390 THR A C 1
ATOM 3044 O O . THR A 1 390 ? -24.438 -15.031 -18.984 1 93.94 390 THR A O 1
ATOM 3047 N N . ASP A 1 391 ? -23.234 -16.625 -19.984 1 94.5 391 ASP A N 1
ATOM 3048 C CA . ASP A 1 391 ? -24.422 -17.422 -20.328 1 94.5 391 ASP A CA 1
ATOM 3049 C C . ASP A 1 391 ? -24.734 -18.422 -19.219 1 94.5 391 ASP A C 1
ATOM 3051 O O . ASP A 1 391 ? -25.875 -18.875 -19.078 1 94.5 391 ASP A O 1
ATOM 3055 N N . HIS A 1 392 ? -23.703 -18.75 -18.438 1 95.38 392 HIS A N 1
ATOM 3056 C CA . HIS A 1 392 ? -23.938 -19.891 -17.547 1 95.38 392 HIS A CA 1
ATOM 3057 C C . HIS A 1 392 ? -23.5 -19.578 -16.125 1 95.38 392 HIS A C 1
ATOM 3059 O O . HIS A 1 392 ? -23.609 -20.422 -15.234 1 95.38 392 HIS A O 1
ATOM 3065 N N . GLN A 1 393 ? -22.922 -18.391 -15.805 1 94.69 393 GLN A N 1
ATOM 3066 C CA . GLN A 1 393 ? -22.484 -17.953 -14.484 1 94.69 393 GLN A CA 1
ATOM 3067 C C . GLN A 1 393 ? -21.406 -18.875 -13.922 1 94.69 393 GLN A C 1
ATOM 3069 O O . GLN A 1 393 ? -21.469 -19.281 -12.758 1 94.69 393 GLN A O 1
ATOM 3074 N N . ILE A 1 394 ? -20.609 -19.375 -14.781 1 97.06 394 ILE A N 1
ATOM 3075 C CA . ILE A 1 394 ? -19.422 -20.156 -14.422 1 97.06 394 ILE A CA 1
ATOM 3076 C C . ILE A 1 394 ? -18.172 -19.312 -14.594 1 97.06 394 ILE A C 1
ATOM 3078 O O . ILE A 1 394 ? -17.906 -18.797 -15.68 1 97.06 394 ILE A O 1
ATOM 3082 N N . PHE A 1 395 ? -17.422 -19.219 -13.5 1 96.12 395 PHE A N 1
ATOM 3083 C CA . PHE A 1 395 ? -16.266 -18.312 -13.516 1 96.12 395 PHE A CA 1
ATOM 3084 C C . PHE A 1 395 ? -14.969 -19.109 -13.398 1 96.12 395 PHE A C 1
ATOM 3086 O O . PHE A 1 395 ? -14.742 -19.812 -12.414 1 96.12 395 PHE A O 1
ATOM 3093 N N . LEU A 1 396 ? -14.164 -19.094 -14.359 1 97.06 396 LEU A N 1
ATOM 3094 C CA . LEU A 1 396 ? -12.805 -19.625 -14.398 1 97.06 396 LEU A CA 1
ATOM 3095 C C . LEU A 1 396 ? -11.883 -18.688 -15.164 1 97.06 396 LEU A C 1
ATOM 3097 O O . LEU A 1 396 ? -12.305 -17.609 -15.609 1 97.06 396 LEU A O 1
ATOM 3101 N N . ALA A 1 397 ? -10.562 -19.016 -15.234 1 96.5 397 ALA A N 1
ATOM 3102 C CA . ALA A 1 397 ? -9.617 -18.125 -15.883 1 96.5 397 ALA A CA 1
ATOM 3103 C C . ALA A 1 397 ? -8.82 -18.859 -16.969 1 96.5 397 ALA A C 1
ATOM 3105 O O . ALA A 1 397 ? -8.734 -20.078 -16.953 1 96.5 397 ALA A O 1
ATOM 3106 N N . VAL A 1 398 ? -8.375 -18.125 -17.969 1 96.25 398 VAL A N 1
ATOM 3107 C CA . VAL A 1 398 ? -7.402 -18.609 -18.938 1 96.25 398 VAL A CA 1
ATOM 3108 C C . VAL A 1 398 ? -6.023 -18.047 -18.625 1 96.25 398 VAL A C 1
ATOM 3110 O O . VAL A 1 398 ? -5.836 -16.828 -18.594 1 96.25 398 VAL A O 1
ATOM 3113 N N . ARG A 1 399 ? -5.074 -18.906 -18.297 1 95.94 399 ARG A N 1
ATOM 3114 C CA . ARG A 1 399 ? -3.73 -18.516 -17.891 1 95.94 399 ARG A CA 1
ATOM 3115 C C . ARG A 1 399 ? -2.674 -19.328 -18.641 1 95.94 399 ARG A C 1
ATOM 3117 O O . ARG A 1 399 ? -2.664 -20.562 -18.562 1 95.94 399 ARG A O 1
ATOM 3124 N N . CYS A 1 400 ? -1.761 -18.688 -19.328 1 93.25 400 CYS A N 1
ATOM 3125 C CA . CYS A 1 400 ? -0.63 -19.297 -20.016 1 93.25 400 CYS A CA 1
ATOM 3126 C C . CYS A 1 400 ? -1.092 -20.438 -20.906 1 93.25 400 CYS A C 1
ATOM 3128 O O . CYS A 1 400 ? -0.498 -21.516 -20.891 1 93.25 400 CYS A O 1
ATOM 3130 N N . GLY A 1 401 ? -2.209 -20.266 -21.547 1 93.44 401 GLY A N 1
ATOM 3131 C CA . GLY A 1 401 ? -2.684 -21.25 -22.5 1 93.44 401 GLY A CA 1
ATOM 3132 C C . GLY A 1 401 ? -3.441 -22.391 -21.859 1 93.44 401 GLY A C 1
ATOM 3133 O O . GLY A 1 401 ? -3.623 -23.438 -22.484 1 93.44 401 GLY A O 1
ATOM 3134 N N . ALA A 1 402 ? -3.875 -22.234 -20.656 1 95.81 402 ALA A N 1
ATOM 3135 C CA . ALA A 1 402 ? -4.648 -23.25 -19.953 1 95.81 402 ALA A CA 1
ATOM 3136 C C . ALA A 1 402 ? -5.93 -22.656 -19.375 1 95.81 402 ALA A C 1
ATOM 3138 O O . ALA A 1 402 ? -5.965 -21.484 -18.984 1 95.81 402 ALA A O 1
ATOM 3139 N N . PHE A 1 403 ? -7.02 -23.469 -19.406 1 97.81 403 PHE A N 1
ATOM 3140 C CA . PHE A 1 403 ? -8.133 -23.156 -18.516 1 97.81 403 PHE A CA 1
ATOM 3141 C C . PHE A 1 403 ? -7.77 -23.469 -17.062 1 97.81 403 PHE A C 1
ATOM 3143 O O . PHE A 1 403 ? -7.539 -24.625 -16.703 1 97.81 403 PHE A O 1
ATOM 3150 N N . ARG A 1 404 ? -7.645 -22.438 -16.312 1 98.19 404 ARG A N 1
ATOM 3151 C CA . ARG A 1 404 ? -7.332 -22.641 -14.891 1 98.19 404 ARG A CA 1
ATOM 3152 C C . ARG A 1 404 ? -8.609 -22.781 -14.062 1 98.19 404 ARG A C 1
ATOM 3154 O O . ARG A 1 404 ? -9.383 -21.828 -13.945 1 98.19 404 ARG A O 1
ATOM 3161 N N . ILE A 1 405 ? -8.805 -23.938 -13.531 1 98.5 405 ILE A N 1
ATOM 3162 C CA . ILE A 1 405 ? -9.938 -24.281 -12.68 1 98.5 405 ILE A CA 1
ATOM 3163 C C . ILE A 1 405 ? -9.492 -24.312 -11.219 1 98.5 405 ILE A C 1
ATOM 3165 O O . ILE A 1 405 ? -8.68 -25.156 -10.828 1 98.5 405 ILE A O 1
ATOM 3169 N N . SER A 1 406 ? -10.047 -23.391 -10.422 1 98.38 406 SER A N 1
ATOM 3170 C CA . SER A 1 406 ? -9.602 -23.266 -9.039 1 98.38 406 SER A CA 1
ATOM 3171 C C . SER A 1 406 ? -10.773 -23.312 -8.07 1 98.38 406 SER A C 1
ATOM 3173 O O . SER A 1 406 ? -11.258 -22.281 -7.609 1 98.38 406 SER A O 1
ATOM 3175 N N . PRO A 1 407 ? -11.172 -24.562 -7.68 1 97.62 407 PRO A N 1
ATOM 3176 C CA . PRO A 1 407 ? -12.242 -24.75 -6.699 1 97.62 407 PRO A CA 1
ATOM 3177 C C . PRO A 1 407 ? -11.781 -24.484 -5.266 1 97.62 407 PRO A C 1
ATOM 3179 O O . PRO A 1 407 ? -10.594 -24.266 -5.027 1 97.62 407 PRO A O 1
ATOM 3182 N N . TYR A 1 408 ? -12.688 -24.406 -4.387 1 96.75 408 TYR A N 1
ATOM 3183 C CA . TYR A 1 408 ? -12.414 -24.359 -2.953 1 96.75 408 TYR A CA 1
ATOM 3184 C C . TYR A 1 408 ? -13.18 -25.438 -2.211 1 96.75 408 TYR A C 1
ATOM 3186 O O . TYR A 1 408 ? -13.859 -26.266 -2.828 1 96.75 408 TYR A O 1
ATOM 3194 N N . LEU A 1 409 ? -12.977 -25.5 -0.954 1 95.5 409 LEU A N 1
ATOM 3195 C CA . LEU A 1 409 ? -13.484 -26.594 -0.129 1 95.5 409 LEU A CA 1
ATOM 3196 C C . LEU A 1 409 ? -15.008 -26.562 -0.056 1 95.5 409 LEU A C 1
ATOM 3198 O O . LEU A 1 409 ? -15.633 -27.562 0.291 1 95.5 409 LEU A O 1
ATOM 3202 N N . ASN A 1 410 ? -15.602 -25.422 -0.401 1 91.69 410 ASN A N 1
ATOM 3203 C CA . ASN A 1 410 ? -17.062 -25.344 -0.383 1 91.69 410 ASN A CA 1
ATOM 3204 C C . ASN A 1 410 ? -17.656 -25.672 -1.749 1 91.69 410 ASN A C 1
ATOM 3206 O O . ASN A 1 410 ? -18.875 -25.688 -1.909 1 91.69 410 ASN A O 1
ATOM 3210 N N . THR A 1 411 ? -16.844 -25.922 -2.75 1 94.5 411 THR A N 1
ATOM 3211 C CA . THR A 1 411 ? -17.312 -26.438 -4.027 1 94.5 411 THR A CA 1
ATOM 3212 C C . THR A 1 411 ? -17.859 -27.859 -3.869 1 94.5 411 THR A C 1
ATOM 3214 O O . THR A 1 411 ? -17.266 -28.688 -3.17 1 94.5 411 THR A O 1
ATOM 3217 N N . THR A 1 412 ? -18.953 -28.141 -4.516 1 92.31 412 THR A N 1
ATOM 3218 C CA . THR A 1 412 ? -19.562 -29.453 -4.355 1 92.31 412 THR A CA 1
ATOM 3219 C C . THR A 1 412 ? -19.312 -30.312 -5.594 1 92.31 412 THR A C 1
ATOM 3221 O O . THR A 1 412 ? -18.969 -29.797 -6.656 1 92.31 412 THR A O 1
ATOM 3224 N N . GLU A 1 413 ? -19.516 -31.562 -5.34 1 90.62 413 GLU A N 1
ATOM 3225 C CA . GLU A 1 413 ? -19.438 -32.469 -6.477 1 90.62 413 GLU A CA 1
ATOM 3226 C C . GLU A 1 413 ? -20.484 -32.125 -7.523 1 90.62 413 GLU A C 1
ATOM 3228 O O . GLU A 1 413 ? -20.25 -32.281 -8.727 1 90.62 413 GLU A O 1
ATOM 3233 N N . HIS A 1 414 ? -21.641 -31.703 -7.012 1 92.62 414 HIS A N 1
ATOM 3234 C CA . HIS A 1 414 ? -22.703 -31.281 -7.918 1 92.62 414 HIS A CA 1
ATOM 3235 C C . HIS A 1 414 ? -22.234 -30.094 -8.781 1 92.62 414 HIS A C 1
ATOM 3237 O O . HIS A 1 414 ? -22.484 -30.078 -9.984 1 92.62 414 HIS A O 1
ATOM 3243 N N . ASP A 1 415 ? -21.562 -29.141 -8.156 1 95.69 415 ASP A N 1
ATOM 3244 C CA . ASP A 1 415 ? -21.016 -28.016 -8.891 1 95.69 415 ASP A CA 1
ATOM 3245 C C . ASP A 1 415 ? -20.062 -28.484 -10 1 95.69 415 ASP A C 1
ATOM 3247 O O . ASP A 1 415 ? -20.141 -28 -11.133 1 95.69 415 ASP A O 1
ATOM 3251 N N . MET A 1 416 ? -19.281 -29.438 -9.742 1 97.12 416 MET A N 1
ATOM 3252 C CA . MET A 1 416 ? -18.266 -29.906 -10.695 1 97.12 416 MET A CA 1
ATOM 3253 C C . MET A 1 416 ? -18.922 -30.688 -11.828 1 97.12 416 MET A C 1
ATOM 3255 O O . MET A 1 416 ? -18.5 -30.578 -12.984 1 97.12 416 MET A O 1
ATOM 3259 N N . ASN A 1 417 ? -19.891 -31.5 -11.492 1 97.19 417 ASN A N 1
ATOM 3260 C CA . ASN A 1 417 ? -20.609 -32.25 -12.531 1 97.19 417 ASN A CA 1
ATOM 3261 C C . ASN A 1 417 ? -21.312 -31.281 -13.5 1 97.19 417 ASN A C 1
ATOM 3263 O O . ASN A 1 417 ? -21.266 -31.484 -14.711 1 97.19 417 ASN A O 1
ATOM 3267 N N . GLU A 1 418 ? -21.953 -30.312 -12.867 1 96.94 418 GLU A N 1
ATOM 3268 C CA . GLU A 1 418 ? -22.625 -29.312 -13.695 1 96.94 418 GLU A CA 1
ATOM 3269 C C . GLU A 1 418 ? -21.641 -28.531 -14.547 1 96.94 418 GLU A C 1
ATOM 3271 O O . GLU A 1 418 ? -21.906 -28.25 -15.719 1 96.94 418 GLU A O 1
ATOM 3276 N N . PHE A 1 419 ? -20.562 -28.188 -13.984 1 98 419 PHE A N 1
ATOM 3277 C CA . PHE A 1 419 ? -19.516 -27.516 -14.727 1 98 419 PHE A CA 1
ATOM 3278 C C . PHE A 1 419 ? -19.062 -28.344 -15.922 1 98 419 PHE A C 1
ATOM 3280 O O . PHE A 1 419 ? -19.031 -27.859 -17.047 1 98 419 PHE A O 1
ATOM 3287 N N . VAL A 1 420 ? -18.734 -29.578 -15.719 1 98.12 420 VAL A N 1
ATOM 3288 C CA . VAL A 1 420 ? -18.219 -30.453 -16.766 1 98.12 420 VAL A CA 1
ATOM 3289 C C . VAL A 1 420 ? -19.234 -30.578 -17.891 1 98.12 420 VAL A C 1
ATOM 3291 O O . VAL A 1 420 ? -18.891 -30.516 -19.062 1 98.12 420 VAL A O 1
ATOM 3294 N N . ARG A 1 421 ? -20.469 -30.75 -17.516 1 97.62 421 ARG A N 1
ATOM 3295 C CA . ARG A 1 421 ? -21.531 -30.891 -18.516 1 97.62 421 ARG A CA 1
ATOM 3296 C C . ARG A 1 421 ? -21.609 -29.656 -19.406 1 97.62 421 ARG A C 1
ATOM 3298 O O . ARG A 1 421 ? -21.625 -29.766 -20.625 1 97.62 421 ARG A O 1
ATOM 3305 N N . ILE A 1 422 ? -21.672 -28.531 -18.781 1 97.69 422 ILE A N 1
ATOM 3306 C CA . ILE A 1 422 ? -21.828 -27.281 -19.516 1 97.69 422 ILE A CA 1
ATOM 3307 C C . ILE A 1 422 ? -20.562 -26.984 -20.312 1 97.69 422 ILE A C 1
ATOM 3309 O O . ILE A 1 422 ? -20.641 -26.578 -21.484 1 97.69 422 ILE A O 1
ATOM 3313 N N . PHE A 1 423 ? -19.422 -27.203 -19.672 1 98 423 PHE A N 1
ATOM 3314 C CA . PHE A 1 423 ? -18.125 -27 -20.328 1 98 423 PHE A CA 1
ATOM 3315 C C . PHE A 1 423 ? -18.016 -27.859 -21.578 1 98 423 PHE A C 1
ATOM 3317 O O . PHE A 1 423 ? -17.609 -27.359 -22.641 1 98 423 PHE A O 1
ATOM 3324 N N . ASP A 1 424 ? -18.344 -29.062 -21.5 1 97.06 424 ASP A N 1
ATOM 3325 C CA . ASP A 1 424 ? -18.344 -29.969 -22.641 1 97.06 424 ASP A CA 1
ATOM 3326 C C . ASP A 1 424 ? -19.219 -29.422 -23.781 1 97.06 424 ASP A C 1
ATOM 3328 O O . ASP A 1 424 ? -18.812 -29.453 -24.938 1 97.06 424 ASP A O 1
ATOM 3332 N N . GLY A 1 425 ? -20.344 -28.969 -23.391 1 96 425 GLY A N 1
ATOM 3333 C CA . GLY A 1 425 ? -21.25 -28.422 -24.391 1 96 425 GLY A CA 1
ATOM 3334 C C . GLY A 1 425 ? -20.672 -27.203 -25.109 1 96 425 GLY A C 1
ATOM 3335 O O . GLY A 1 425 ? -20.812 -27.062 -26.328 1 96 425 GLY A O 1
ATOM 3336 N N . VAL A 1 426 ? -20.094 -26.328 -24.359 1 96.19 426 VAL A N 1
ATOM 3337 C CA . VAL A 1 426 ? -19.578 -25.078 -24.922 1 96.19 426 VAL A CA 1
ATOM 3338 C C . VAL A 1 426 ? -18.344 -25.375 -25.781 1 96.19 426 VAL A C 1
ATOM 3340 O O . VAL A 1 426 ? -18.203 -24.812 -26.875 1 96.19 426 VAL A O 1
ATOM 3343 N N . VAL A 1 427 ? -17.484 -26.281 -25.344 1 95.38 427 VAL A N 1
ATOM 3344 C CA . VAL A 1 427 ? -16.25 -26.578 -26.031 1 95.38 427 VAL A CA 1
ATOM 3345 C C . VAL A 1 427 ? -16.547 -27.375 -27.312 1 95.38 427 VAL A C 1
ATOM 3347 O O . VAL A 1 427 ? -15.844 -27.219 -28.312 1 95.38 427 VAL A O 1
ATOM 3350 N N . THR A 1 428 ? -17.547 -28.203 -27.312 1 92 428 THR A N 1
ATOM 3351 C CA . THR A 1 428 ? -17.906 -29.047 -28.453 1 92 428 THR A CA 1
ATOM 3352 C C . THR A 1 428 ? -18.25 -28.188 -29.672 1 92 428 THR A C 1
ATOM 3354 O O . THR A 1 428 ? -17.984 -28.578 -30.812 1 92 428 THR A O 1
ATOM 3357 N N . LYS A 1 429 ? -18.766 -27.031 -29.422 1 89.38 429 LYS A N 1
ATOM 3358 C CA . LYS A 1 429 ? -19.094 -26.125 -30.516 1 89.38 429 LYS A CA 1
ATOM 3359 C C . LYS A 1 429 ? -17.828 -25.688 -31.25 1 89.38 429 LYS A C 1
ATOM 3361 O O . LYS A 1 429 ? -17.875 -25.406 -32.469 1 89.38 429 LYS A O 1
ATOM 3366 N N . PHE A 1 430 ? -16.766 -25.656 -30.594 1 87.06 430 PHE A N 1
ATOM 3367 C CA . PHE A 1 430 ? -15.484 -25.281 -31.203 1 87.06 430 PHE A CA 1
ATOM 3368 C C . PHE A 1 430 ? -14.758 -26.516 -31.734 1 87.06 430 PHE A C 1
ATOM 3370 O O . PHE A 1 430 ? -13.875 -26.391 -32.594 1 87.06 430 PHE A O 1
ATOM 3377 N N . TRP A 1 431 ? -15.062 -27.656 -31.219 1 80.81 431 TRP A N 1
ATOM 3378 C CA . TRP A 1 431 ? -14.414 -28.922 -31.594 1 80.81 431 TRP A CA 1
ATOM 3379 C C . TRP A 1 431 ? -14.969 -29.438 -32.906 1 80.81 431 TRP A C 1
ATOM 3381 O O . TRP A 1 431 ? -14.219 -29.922 -33.75 1 80.81 431 TRP A O 1
ATOM 3391 N N . SER A 1 432 ? -16.297 -29.469 -33.125 1 72.06 432 SER A N 1
ATOM 3392 C CA . SER A 1 432 ? -16.969 -30 -34.312 1 72.06 432 SER A CA 1
ATOM 3393 C C . SER A 1 432 ? -16.562 -29.25 -35.562 1 72.06 432 SER A C 1
ATOM 3395 O O . SER A 1 432 ? -16.625 -29.781 -36.688 1 72.06 432 SER A O 1
ATOM 3397 N N . GLY A 1 433 ? -16.094 -28.141 -35.469 1 56.66 433 GLY A N 1
ATOM 3398 C CA . GLY A 1 433 ? -15.664 -27.406 -36.656 1 56.66 433 GLY A CA 1
ATOM 3399 C C . GLY A 1 433 ? -14.258 -27.766 -37.094 1 56.66 433 GLY A C 1
ATOM 3400 O O . GLY A 1 433 ? -13.75 -27.219 -38.062 1 56.66 433 GLY A O 1
ATOM 3401 N N . ARG A 1 434 ? -13.688 -28.75 -36.438 1 58.72 434 ARG A N 1
ATOM 3402 C CA . ARG A 1 434 ? -12.352 -29.188 -36.844 1 58.72 434 ARG A CA 1
ATOM 3403 C C . ARG A 1 434 ? -12.438 -30.391 -37.781 1 58.72 434 ARG A C 1
ATOM 3405 O O . ARG A 1 434 ? -13.359 -31.203 -37.688 1 58.72 434 ARG A O 1
ATOM 3412 N N . MET B 1 1 ? -59.156 63.438 -17.125 1 22.59 1 MET B N 1
ATOM 3413 C CA . MET B 1 1 ? -59.5 62.5 -16.047 1 22.59 1 MET B CA 1
ATOM 3414 C C . MET B 1 1 ? -58.469 61.406 -15.922 1 22.59 1 MET B C 1
ATOM 3416 O O . MET B 1 1 ? -58.438 60.469 -16.719 1 22.59 1 MET B O 1
ATOM 3420 N N . VAL B 1 2 ? -57.281 61.719 -15.742 1 23.75 2 VAL B N 1
ATOM 3421 C CA . VAL B 1 2 ? -55.906 61.281 -15.617 1 23.75 2 VAL B CA 1
ATOM 3422 C C . VAL B 1 2 ? -55.781 60.188 -14.555 1 23.75 2 VAL B C 1
ATOM 3424 O O . VAL B 1 2 ? -56.281 60.344 -13.438 1 23.75 2 VAL B O 1
ATOM 3427 N N . GLU B 1 3 ? -55.562 58.938 -15.008 1 23 3 GLU B N 1
ATOM 3428 C CA . GLU B 1 3 ? -55.625 57.531 -14.562 1 23 3 GLU B CA 1
ATOM 3429 C C . GLU B 1 3 ? -54.719 57.312 -13.344 1 23 3 GLU B C 1
ATOM 3431 O O . GLU B 1 3 ? -53.562 57.75 -13.336 1 23 3 GLU B O 1
ATOM 3436 N N . ASN B 1 4 ? -55.281 57.344 -12.195 1 22.92 4 ASN B N 1
ATOM 3437 C CA . ASN B 1 4 ? -54.75 57.219 -10.844 1 22.92 4 ASN B CA 1
ATOM 3438 C C . ASN B 1 4 ? -53.781 56.062 -10.734 1 22.92 4 ASN B C 1
ATOM 3440 O O . ASN B 1 4 ? -54 55 -11.289 1 22.92 4 ASN B O 1
ATOM 3444 N N . PRO B 1 5 ? -52.562 56.344 -10.328 1 22.88 5 PRO B N 1
ATOM 3445 C CA . PRO B 1 5 ? -51.375 55.5 -10.203 1 22.88 5 PRO B CA 1
ATOM 3446 C C . PRO B 1 5 ? -51.656 54.25 -9.359 1 22.88 5 PRO B C 1
ATOM 3448 O O . PRO B 1 5 ? -52.188 54.344 -8.266 1 22.88 5 PRO B O 1
ATOM 3451 N N . LYS B 1 6 ? -51.906 53.188 -10.055 1 25.36 6 LYS B N 1
ATOM 3452 C CA . LYS B 1 6 ? -52.219 51.844 -9.57 1 25.36 6 LYS B CA 1
ATOM 3453 C C . LYS B 1 6 ? -51.375 51.469 -8.359 1 25.36 6 LYS B C 1
ATOM 3455 O O . LYS B 1 6 ? -50.156 51.75 -8.344 1 25.36 6 LYS B O 1
ATOM 3460 N N . SER B 1 7 ? -51.906 51.312 -7.223 1 20.09 7 SER B N 1
ATOM 3461 C CA . SER B 1 7 ? -51.531 50.969 -5.859 1 20.09 7 SER B CA 1
ATOM 3462 C C . SER B 1 7 ? -50.625 49.75 -5.84 1 20.09 7 SER B C 1
ATOM 3464 O O . SER B 1 7 ? -50.812 48.781 -6.582 1 20.09 7 SER B O 1
ATOM 3466 N N . PHE B 1 8 ? -49.344 49.875 -5.426 1 24.2 8 PHE B N 1
ATOM 3467 C CA . PHE B 1 8 ? -48.219 49 -5.18 1 24.2 8 PHE B CA 1
ATOM 3468 C C . PHE B 1 8 ? -48.625 47.812 -4.312 1 24.2 8 PHE B C 1
ATOM 3470 O O . PHE B 1 8 ? -48.875 47.969 -3.119 1 24.2 8 PHE B O 1
ATOM 3477 N N . GLU B 1 9 ? -49.562 47.062 -4.75 1 22.11 9 GLU B N 1
ATOM 3478 C CA . GLU B 1 9 ? -49.969 45.969 -3.898 1 22.11 9 GLU B CA 1
ATOM 3479 C C . GLU B 1 9 ? -48.75 45.219 -3.338 1 22.11 9 GLU B C 1
ATOM 3481 O O . GLU B 1 9 ? -47.812 44.938 -4.07 1 22.11 9 GLU B O 1
ATOM 3486 N N . GLU B 1 10 ? -48.531 45.281 -2.035 1 22.14 10 GLU B N 1
ATOM 3487 C CA . GLU B 1 10 ? -47.594 44.656 -1.109 1 22.14 10 GLU B CA 1
ATOM 3488 C C . GLU B 1 10 ? -47.5 43.156 -1.327 1 22.14 10 GLU B C 1
ATOM 3490 O O . GLU B 1 10 ? -48.469 42.438 -1.089 1 22.14 10 GLU B O 1
ATOM 3495 N N . ASP B 1 11 ? -46.969 42.688 -2.404 1 21.34 11 ASP B N 1
ATOM 3496 C CA . ASP B 1 11 ? -46.875 41.25 -2.67 1 21.34 11 ASP B CA 1
ATOM 3497 C C . ASP B 1 11 ? -46.344 40.5 -1.452 1 21.34 11 ASP B C 1
ATOM 3499 O O . ASP B 1 11 ? -45.281 40.844 -0.922 1 21.34 11 ASP B O 1
ATOM 3503 N N . ARG B 1 12 ? -47.156 39.812 -0.691 1 23.5 12 ARG B N 1
ATOM 3504 C CA . ARG B 1 12 ? -46.938 38.844 0.373 1 23.5 12 ARG B CA 1
ATOM 3505 C C . ARG B 1 12 ? -45.875 37.844 -0.023 1 23.5 12 ARG B C 1
ATOM 3507 O O . ARG B 1 12 ? -46.062 37.031 -0.926 1 23.5 12 ARG B O 1
ATOM 3514 N N . ILE B 1 13 ? -44.594 38.188 0.046 1 21.88 13 ILE B N 1
ATOM 3515 C CA . ILE B 1 13 ? -43.5 37.219 -0.167 1 21.88 13 ILE B CA 1
ATOM 3516 C C . ILE B 1 13 ? -43.688 36.031 0.779 1 21.88 13 ILE B C 1
ATOM 3518 O O . ILE B 1 13 ? -43.625 36.188 2 1 21.88 13 ILE B O 1
ATOM 3522 N N . GLU B 1 14 ? -44.594 35.125 0.495 1 22.16 14 GLU B N 1
ATOM 3523 C CA . GLU B 1 14 ? -44.688 33.875 1.232 1 22.16 14 GLU B CA 1
ATOM 3524 C C . GLU B 1 14 ? -43.312 33.25 1.443 1 22.16 14 GLU B C 1
ATOM 3526 O O . GLU B 1 14 ? -42.594 33 0.481 1 22.16 14 GLU B O 1
ATOM 3531 N N . SER B 1 15 ? -42.656 33.5 2.564 1 21.47 15 SER B N 1
ATOM 3532 C CA . SER B 1 15 ? -41.438 32.938 3.145 1 21.47 15 SER B CA 1
ATOM 3533 C C . SER B 1 15 ? -41.406 31.422 3.084 1 21.47 15 SER B C 1
ATOM 3535 O O . SER B 1 15 ? -42.156 30.766 3.814 1 21.47 15 SER B O 1
ATOM 3537 N N . THR B 1 16 ? -41.5 30.75 1.973 1 24.5 16 THR B N 1
ATOM 3538 C CA . THR B 1 16 ? -41.438 29.297 1.852 1 24.5 16 THR B CA 1
ATOM 3539 C C . THR B 1 16 ? -40.281 28.734 2.66 1 24.5 16 THR B C 1
ATOM 3541 O O . THR B 1 16 ? -39.156 29.219 2.551 1 24.5 16 THR B O 1
ATOM 3544 N N . SER B 1 17 ? -40.562 28.016 3.791 1 22.42 17 SER B N 1
ATOM 3545 C CA . SER B 1 17 ? -39.844 27.281 4.836 1 22.42 17 SER B CA 1
ATOM 3546 C C . SER B 1 17 ? -38.812 26.344 4.246 1 22.42 17 SER B C 1
ATOM 3548 O O . SER B 1 17 ? -39.125 25.328 3.633 1 22.42 17 SER B O 1
ATOM 3550 N N . CYS B 1 18 ? -37.781 26.812 3.643 1 22.28 18 CYS B N 1
ATOM 3551 C CA . CYS B 1 18 ? -36.594 26.266 3 1 22.28 18 CYS B CA 1
ATOM 3552 C C . CYS B 1 18 ? -35.906 25.25 3.91 1 22.28 18 CYS B C 1
ATOM 3554 O O . CYS B 1 18 ? -34.781 24.812 3.621 1 22.28 18 CYS B O 1
ATOM 3556 N N . GLY B 1 19 ? -36.219 25.234 5.176 1 24.7 19 GLY B N 1
ATOM 3557 C CA . GLY B 1 19 ? -35.125 24.703 5.969 1 24.7 19 GLY B CA 1
ATOM 3558 C C . GLY B 1 19 ? -34.781 23.266 5.641 1 24.7 19 GLY B C 1
ATOM 3559 O O . GLY B 1 19 ? -35.312 22.344 6.234 1 24.7 19 GLY B O 1
ATOM 3560 N N . GLY B 1 20 ? -34.844 22.844 4.441 1 25 20 GLY B N 1
ATOM 3561 C CA . GLY B 1 20 ? -34.531 21.453 4.168 1 25 20 GLY B CA 1
ATOM 3562 C C . GLY B 1 20 ? -33.281 20.969 4.879 1 25 20 GLY B C 1
ATOM 3563 O O . GLY B 1 20 ? -32.219 21.562 4.723 1 25 20 GLY B O 1
ATOM 3564 N N . CYS B 1 21 ? -33.406 20.453 6.117 1 25.53 21 CYS B N 1
ATOM 3565 C CA . CYS B 1 21 ? -32.406 19.703 6.875 1 25.53 21 CYS B CA 1
ATOM 3566 C C . CYS B 1 21 ? -31.625 18.75 5.977 1 25.53 21 CYS B C 1
ATOM 3568 O O . CYS B 1 21 ? -32.219 17.891 5.32 1 25.53 21 CYS B O 1
ATOM 3570 N N . ASN B 1 22 ? -30.766 19.188 5.242 1 27.23 22 ASN B N 1
ATOM 3571 C CA . ASN B 1 22 ? -29.922 18.234 4.523 1 27.23 22 ASN B CA 1
ATOM 3572 C C . ASN B 1 22 ? -29.609 17.016 5.375 1 27.23 22 ASN B C 1
ATOM 3574 O O . ASN B 1 22 ? -28.984 17.141 6.438 1 27.23 22 ASN B O 1
ATOM 3578 N N . PRO B 1 23 ? -30.391 15.945 5.32 1 33.28 23 PRO B N 1
ATOM 3579 C CA . PRO B 1 23 ? -30.219 14.688 6.047 1 33.28 23 PRO B CA 1
ATOM 3580 C C . PRO B 1 23 ? -28.75 14.242 6.117 1 33.28 23 PRO B C 1
ATOM 3582 O O . PRO B 1 23 ? -28.469 13.039 6.199 1 33.28 23 PRO B O 1
ATOM 3585 N N . MET B 1 24 ? -27.844 15.125 5.934 1 32.59 24 MET B N 1
ATOM 3586 C CA . MET B 1 24 ? -26.469 14.656 5.801 1 32.59 24 MET B CA 1
ATOM 3587 C C . MET B 1 24 ? -26.125 13.633 6.875 1 32.59 24 MET B C 1
ATOM 3589 O O . MET B 1 24 ? -25.609 12.555 6.57 1 32.59 24 MET B O 1
ATOM 3593 N N . PHE B 1 25 ? -25.5 14.172 8.086 1 32.38 25 PHE B N 1
ATOM 3594 C CA . PHE B 1 25 ? -24.906 13.375 9.156 1 32.38 25 PHE B CA 1
ATOM 3595 C C . PHE B 1 25 ? -25.984 12.844 10.094 1 32.38 25 PHE B C 1
ATOM 3597 O O . PHE B 1 25 ? -26.922 13.57 10.438 1 32.38 25 PHE B O 1
ATOM 3604 N N . ASP B 1 26 ? -26.438 11.688 9.961 1 33.56 26 ASP B N 1
ATOM 3605 C CA . ASP B 1 26 ? -27.234 11.234 11.102 1 33.56 26 ASP B CA 1
ATOM 3606 C C . ASP B 1 26 ? -26.562 11.602 12.422 1 33.56 26 ASP B C 1
ATOM 3608 O O . ASP B 1 26 ? -25.531 11.039 12.766 1 33.56 26 ASP B O 1
ATOM 3612 N N . PRO B 1 27 ? -26.641 12.75 12.953 1 35.47 27 PRO B N 1
ATOM 3613 C CA . PRO B 1 27 ? -26.109 13.117 14.273 1 35.47 27 PRO B CA 1
ATOM 3614 C C . PRO B 1 27 ? -26.328 12.031 15.32 1 35.47 27 PRO B C 1
ATOM 3616 O O . PRO B 1 27 ? -25.812 12.133 16.438 1 35.47 27 PRO B O 1
ATOM 3619 N N . ASN B 1 28 ? -27.312 11.258 15.148 1 34.62 28 ASN B N 1
ATOM 3620 C CA . ASN B 1 28 ? -27.734 10.383 16.234 1 34.62 28 ASN B CA 1
ATOM 3621 C C . ASN B 1 28 ? -26.766 9.219 16.438 1 34.62 28 ASN B C 1
ATOM 3623 O O . ASN B 1 28 ? -27.172 8.055 16.344 1 34.62 28 ASN B O 1
ATOM 3627 N N . ILE B 1 29 ? -25.594 9.18 15.82 1 37.56 29 ILE B N 1
ATOM 3628 C CA . ILE B 1 29 ? -24.812 8.086 16.375 1 37.56 29 ILE B CA 1
ATOM 3629 C C . ILE B 1 29 ? -24.703 8.25 17.891 1 37.56 29 ILE B C 1
ATOM 3631 O O . ILE B 1 29 ? -24.047 9.172 18.375 1 37.56 29 ILE B O 1
ATOM 3635 N N . ASN B 1 30 ? -25.719 8.078 18.578 1 33.41 30 ASN B N 1
ATOM 3636 C CA . ASN B 1 30 ? -25.781 8 20.031 1 33.41 30 ASN B CA 1
ATOM 3637 C C . ASN B 1 30 ? -24.641 7.164 20.594 1 33.41 30 ASN B C 1
ATOM 3639 O O . ASN B 1 30 ? -24.5 5.984 20.266 1 33.41 30 ASN B O 1
ATOM 3643 N N . THR B 1 31 ? -23.5 7.746 20.828 1 40.31 31 THR B N 1
ATOM 3644 C CA . THR B 1 31 ? -22.578 6.977 21.656 1 40.31 31 THR B CA 1
ATOM 3645 C C . THR B 1 31 ? -23.328 6.348 22.828 1 40.31 31 THR B C 1
ATOM 3647 O O . THR B 1 31 ? -24.438 6.758 23.156 1 40.31 31 THR B O 1
ATOM 3650 N N . SER B 1 32 ? -22.922 5.211 23.203 1 37.09 32 SER B N 1
ATOM 3651 C CA . SER B 1 32 ? -23.5 4.535 24.359 1 37.09 32 SER B CA 1
ATOM 3652 C C . SER B 1 32 ? -23.828 5.531 25.469 1 37.09 32 SER B C 1
ATOM 3654 O O . SER B 1 32 ? -24.578 5.211 26.391 1 37.09 32 SER B O 1
ATOM 3656 N N . SER B 1 33 ? -23.047 6.52 25.672 1 38.81 33 SER B N 1
ATOM 3657 C CA . SER B 1 33 ? -23.219 7.312 26.891 1 38.81 33 SER B CA 1
ATOM 3658 C C . SER B 1 33 ? -24.344 8.336 26.719 1 38.81 33 SER B C 1
ATOM 3660 O O . SER B 1 33 ? -24.672 9.062 27.672 1 38.81 33 SER B O 1
ATOM 3662 N N . GLY B 1 34 ? -25.078 8.414 25.703 1 44.78 34 GLY B N 1
ATOM 3663 C CA . GLY B 1 34 ? -26.141 9.391 25.562 1 44.78 34 GLY B CA 1
ATOM 3664 C C . GLY B 1 34 ? -25.641 10.773 25.219 1 44.78 34 GLY B C 1
ATOM 3665 O O . GLY B 1 34 ? -26.438 11.688 25 1 44.78 34 GLY B O 1
ATOM 3666 N N . ARG B 1 35 ? -24.391 11.047 25.422 1 48.84 35 ARG B N 1
ATOM 3667 C CA . ARG B 1 35 ? -23.891 12.398 25.188 1 48.84 35 ARG B CA 1
ATOM 3668 C C . ARG B 1 35 ? -23.453 12.578 23.734 1 48.84 35 ARG B C 1
ATOM 3670 O O . ARG B 1 35 ? -22.984 11.633 23.094 1 48.84 35 ARG B O 1
ATOM 3677 N N . ASP B 1 36 ? -23.703 13.758 23.234 1 79.88 36 ASP B N 1
ATOM 3678 C CA . ASP B 1 36 ? -23.344 14.172 21.891 1 79.88 36 ASP B CA 1
ATOM 3679 C C . ASP B 1 36 ? -21.828 14.242 21.719 1 79.88 36 ASP B C 1
ATOM 3681 O O . ASP B 1 36 ? -21.109 14.711 22.625 1 79.88 36 ASP B O 1
ATOM 3685 N N . VAL B 1 37 ? -21.188 13.539 20.781 1 91 37 VAL B N 1
ATOM 3686 C CA . VAL B 1 37 ? -19.766 13.547 20.453 1 91 37 VAL B CA 1
ATOM 3687 C C . VAL B 1 37 ? -19.391 14.883 19.812 1 91 37 VAL B C 1
ATOM 3689 O O . VAL B 1 37 ? -20.078 15.359 18.906 1 91 37 VAL B O 1
ATOM 3692 N N . ILE B 1 38 ? -18.438 15.609 20.453 1 96.5 38 ILE B N 1
ATOM 3693 C CA . ILE B 1 38 ? -17.797 16.75 19.812 1 96.5 38 ILE B CA 1
ATOM 3694 C C . ILE B 1 38 ? -16.453 16.328 19.234 1 96.5 38 ILE B C 1
ATOM 3696 O O . ILE B 1 38 ? -15.492 16.109 19.969 1 96.5 38 ILE B O 1
ATOM 3700 N N . TYR B 1 39 ? -16.438 16.188 17.938 1 95.75 39 TYR B N 1
ATOM 3701 C CA . TYR B 1 39 ? -15.242 15.656 17.281 1 95.75 39 TYR B CA 1
ATOM 3702 C C . TYR B 1 39 ? -14.406 16.781 16.688 1 95.75 39 TYR B C 1
ATOM 3704 O O . TYR B 1 39 ? -14.797 17.391 15.688 1 95.75 39 TYR B O 1
ATOM 3712 N N . LEU B 1 40 ? -13.242 17.062 17.297 1 97.75 40 LEU B N 1
ATOM 3713 C CA . LEU B 1 40 ? -12.336 18.141 16.891 1 97.75 40 LEU B CA 1
ATOM 3714 C C . LEU B 1 40 ? -10.961 17.578 16.547 1 97.75 40 LEU B C 1
ATOM 3716 O O . LEU B 1 40 ? -9.938 18.188 16.859 1 97.75 40 LEU B O 1
ATOM 3720 N N . ASN B 1 41 ? -10.922 16.359 15.992 1 97.12 41 ASN B N 1
ATOM 3721 C CA . ASN B 1 41 ? -9.68 15.719 15.594 1 97.12 41 ASN B CA 1
ATOM 3722 C C . ASN B 1 41 ? -9.719 15.266 14.141 1 97.12 41 ASN B C 1
ATOM 3724 O O . ASN B 1 41 ? -9.219 14.188 13.805 1 97.12 41 ASN B O 1
ATOM 3728 N N . ASN B 1 42 ? -10.312 16.094 13.242 1 97.06 42 ASN B N 1
ATOM 3729 C CA . ASN B 1 42 ? -10.414 15.781 11.82 1 97.06 42 ASN B CA 1
ATOM 3730 C C . ASN B 1 42 ? -9.039 15.781 11.148 1 97.06 42 ASN B C 1
ATOM 3732 O O . ASN B 1 42 ? -8.867 15.188 10.086 1 97.06 42 ASN B O 1
ATOM 3736 N N . ALA B 1 43 ? -8.062 16.453 11.734 1 97.69 43 ALA B N 1
ATOM 3737 C CA . ALA B 1 43 ? -6.695 16.453 11.219 1 97.69 43 ALA B CA 1
ATOM 3738 C C . ALA B 1 43 ? -6.008 15.117 11.469 1 97.69 43 ALA B C 1
ATOM 3740 O O . ALA B 1 43 ? -4.957 14.836 10.891 1 97.69 43 ALA B O 1
ATOM 3741 N N . GLY B 1 44 ? -6.555 14.305 12.359 1 95.06 44 GLY B N 1
ATOM 3742 C CA . GLY B 1 44 ? -6.082 12.953 12.578 1 95.06 44 GLY B CA 1
ATOM 3743 C C . GLY B 1 44 ? -6.77 11.93 11.695 1 95.06 44 GLY B C 1
ATOM 3744 O O . GLY B 1 44 ? -6.109 11.164 10.992 1 95.06 44 GLY B O 1
ATOM 3745 N N . GLN B 1 45 ? -8.031 11.938 11.742 1 93.56 45 GLN B N 1
ATOM 3746 C CA . GLN B 1 45 ? -8.906 11.078 10.953 1 93.56 45 GLN B CA 1
ATOM 3747 C C . GLN B 1 45 ? -10.289 11.703 10.805 1 93.56 45 GLN B C 1
ATOM 3749 O O . GLN B 1 45 ? -10.953 12 11.797 1 93.56 45 GLN B O 1
ATOM 3754 N N . ALA B 1 46 ? -10.688 11.805 9.562 1 93.44 46 ALA B N 1
ATOM 3755 C CA . ALA B 1 46 ? -12.008 12.375 9.336 1 93.44 46 ALA B CA 1
ATOM 3756 C C . ALA B 1 46 ? -13.109 11.359 9.641 1 93.44 46 ALA B C 1
ATOM 3758 O O . ALA B 1 46 ? -12.906 10.156 9.477 1 93.44 46 ALA B O 1
ATOM 3759 N N . TRP B 1 47 ? -14.227 11.922 10.055 1 90.69 47 TRP B N 1
ATOM 3760 C CA . TRP B 1 47 ? -15.438 11.102 10.109 1 90.69 47 TRP B CA 1
ATOM 3761 C C . TRP B 1 47 ? -15.922 10.75 8.703 1 90.69 47 TRP B C 1
ATOM 3763 O O . TRP B 1 47 ? -16.016 11.625 7.836 1 90.69 47 TRP B O 1
ATOM 3773 N N . LEU B 1 48 ? -16.188 9.445 8.508 1 93.94 48 LEU B N 1
ATOM 3774 C CA . LEU B 1 48 ? -16.734 9.062 7.219 1 93.94 48 LEU B CA 1
ATOM 3775 C C . LEU B 1 48 ? -18.203 9.484 7.105 1 93.94 48 LEU B C 1
ATOM 3777 O O . LEU B 1 48 ? -18.984 9.266 8.023 1 93.94 48 LEU B O 1
ATOM 3781 N N . ASP B 1 49 ? -18.516 10.102 5.996 1 95.19 49 ASP B N 1
ATOM 3782 C CA . ASP B 1 49 ? -19.906 10.445 5.695 1 95.19 49 ASP B CA 1
ATOM 3783 C C . ASP B 1 49 ? -20.766 9.188 5.598 1 95.19 49 ASP B C 1
ATOM 3785 O O . ASP B 1 49 ? -20.328 8.164 5.078 1 95.19 49 ASP B O 1
ATOM 3789 N N . PRO B 1 50 ? -22.047 9.281 6.062 1 95.06 50 PRO B N 1
ATOM 3790 C CA . PRO B 1 50 ? -22.938 8.117 5.984 1 95.06 50 PRO B CA 1
ATOM 3791 C C . PRO B 1 50 ? -23.062 7.555 4.57 1 95.06 50 PRO B C 1
ATOM 3793 O O . PRO B 1 50 ? -23.172 6.34 4.391 1 95.06 50 PRO B O 1
ATOM 3796 N N . ASP B 1 51 ? -23.062 8.43 3.535 1 96.81 51 ASP B N 1
ATOM 3797 C CA . ASP B 1 51 ? -23.141 7.949 2.158 1 96.81 51 ASP B CA 1
ATOM 3798 C C . ASP B 1 51 ? -21.875 7.184 1.771 1 96.81 51 ASP B C 1
ATOM 3800 O O . ASP B 1 51 ? -21.938 6.215 1.01 1 96.81 51 ASP B O 1
ATOM 3804 N N . VAL B 1 52 ? -20.734 7.648 2.236 1 97.44 52 VAL B N 1
ATOM 3805 C CA . VAL B 1 52 ? -19.469 6.957 1.995 1 97.44 52 VAL B CA 1
ATOM 3806 C C . VAL B 1 52 ? -19.484 5.602 2.699 1 97.44 52 VAL B C 1
ATOM 3808 O O . VAL B 1 52 ? -19.047 4.594 2.127 1 97.44 52 VAL B O 1
ATOM 3811 N N . GLN B 1 53 ? -20 5.562 3.945 1 96.88 53 GLN B N 1
ATOM 3812 C CA . GLN B 1 53 ? -20.141 4.305 4.676 1 96.88 53 GLN B CA 1
ATOM 3813 C C . GLN B 1 53 ? -21.062 3.338 3.938 1 96.88 53 GLN B C 1
ATOM 3815 O O . GLN B 1 53 ? -20.781 2.137 3.879 1 96.88 53 GLN B O 1
ATOM 3820 N N . ALA B 1 54 ? -22.172 3.895 3.408 1 97.44 54 ALA B N 1
ATOM 3821 C CA . ALA B 1 54 ? -23.109 3.059 2.67 1 97.44 54 ALA B CA 1
ATOM 3822 C C . ALA B 1 54 ? -22.438 2.393 1.476 1 97.44 54 ALA B C 1
ATOM 3824 O O . ALA B 1 54 ? -22.656 1.208 1.212 1 97.44 54 ALA B O 1
ATOM 3825 N N . VAL B 1 55 ? -21.625 3.135 0.749 1 96.88 55 VAL B N 1
ATOM 3826 C CA . VAL B 1 55 ? -20.875 2.586 -0.377 1 96.88 55 VAL B CA 1
ATOM 3827 C C . VAL B 1 55 ? -19.922 1.49 0.115 1 96.88 55 VAL B C 1
ATOM 3829 O O . VAL B 1 55 ? -19.781 0.452 -0.535 1 96.88 55 VAL B O 1
ATOM 3832 N N . GLY B 1 56 ? -19.25 1.712 1.271 1 96.31 56 GLY B N 1
ATOM 3833 C CA . GLY B 1 56 ? -18.375 0.707 1.851 1 96.31 56 GLY B CA 1
ATOM 3834 C C . GLY B 1 56 ? -19.094 -0.584 2.197 1 96.31 56 GLY B C 1
ATOM 3835 O O . GLY B 1 56 ? -18.609 -1.672 1.87 1 96.31 56 GLY B O 1
ATOM 3836 N N . ARG B 1 57 ? -20.25 -0.443 2.826 1 96.44 57 ARG B N 1
ATOM 3837 C CA . ARG B 1 57 ? -21.031 -1.617 3.193 1 96.44 57 ARG B CA 1
ATOM 3838 C C . ARG B 1 57 ? -21.469 -2.396 1.955 1 96.44 57 ARG B C 1
ATOM 3840 O O . ARG B 1 57 ? -21.438 -3.629 1.951 1 96.44 57 ARG B O 1
ATOM 3847 N N . GLU B 1 58 ? -21.812 -1.682 0.958 1 95 58 GLU B N 1
ATOM 3848 C CA . GLU B 1 58 ? -22.203 -2.322 -0.296 1 95 58 GLU B CA 1
ATOM 3849 C C . GLU B 1 58 ? -21 -3.016 -0.949 1 95 58 GLU B C 1
ATOM 3851 O O . GLU B 1 58 ? -21.125 -4.145 -1.428 1 95 58 GLU B O 1
ATOM 3856 N N . SER B 1 59 ? -19.875 -2.398 -0.974 1 93.75 59 SER B N 1
ATOM 3857 C CA . SER B 1 59 ? -18.688 -2.902 -1.634 1 93.75 59 SER B CA 1
ATOM 3858 C C . SER B 1 59 ? -18.172 -4.176 -0.964 1 93.75 59 SER B C 1
ATOM 3860 O O . SER B 1 59 ? -17.641 -5.062 -1.631 1 93.75 59 SER B O 1
ATOM 3862 N N . VAL B 1 60 ? -18.312 -4.281 0.324 1 93.88 60 VAL B N 1
ATOM 3863 C CA . VAL B 1 60 ? -17.875 -5.449 1.083 1 93.88 60 VAL B CA 1
ATOM 3864 C C . VAL B 1 60 ? -18.672 -6.68 0.638 1 93.88 60 VAL B C 1
ATOM 3866 O O . VAL B 1 60 ? -18.188 -7.809 0.751 1 93.88 60 VAL B O 1
ATOM 3869 N N . ASN B 1 61 ? -19.828 -6.465 0.106 1 91.31 61 ASN B N 1
ATOM 3870 C CA . ASN B 1 61 ? -20.734 -7.555 -0.241 1 91.31 61 ASN B CA 1
ATOM 3871 C C . ASN B 1 61 ? -20.578 -7.973 -1.7 1 91.31 61 ASN B C 1
ATOM 3873 O O . ASN B 1 61 ? -21.172 -8.961 -2.137 1 91.31 61 ASN B O 1
ATOM 3877 N N . TYR B 1 62 ? -19.766 -7.266 -2.441 1 86 62 TYR B N 1
ATOM 3878 C CA . TYR B 1 62 ? -19.625 -7.586 -3.859 1 86 62 TYR B CA 1
ATOM 3879 C C . TYR B 1 62 ? -18.984 -8.953 -4.051 1 86 62 TYR B C 1
ATOM 3881 O O . TYR B 1 62 ? -18.047 -9.305 -3.33 1 86 62 TYR B O 1
ATOM 3889 N N . PRO B 1 63 ? -19.562 -9.711 -4.988 1 87.12 63 PRO B N 1
ATOM 3890 C CA . PRO B 1 63 ? -18.875 -10.953 -5.359 1 87.12 63 PRO B CA 1
ATOM 3891 C C . PRO B 1 63 ? -17.5 -10.703 -5.977 1 87.12 63 PRO B C 1
ATOM 3893 O O . PRO B 1 63 ? -17.219 -9.594 -6.434 1 87.12 63 PRO B O 1
ATOM 3896 N N . PRO B 1 64 ? -16.703 -11.695 -5.941 1 83.56 64 PRO B N 1
ATOM 3897 C CA . PRO B 1 64 ? -15.312 -11.508 -6.371 1 83.56 64 PRO B CA 1
ATOM 3898 C C . PRO B 1 64 ? -15.195 -11.18 -7.859 1 83.56 64 PRO B C 1
ATOM 3900 O O . PRO B 1 64 ? -14.141 -10.727 -8.312 1 83.56 64 PRO B O 1
ATOM 3903 N N . PHE B 1 65 ? -16.219 -11.461 -8.586 1 80.25 65 PHE B N 1
ATOM 3904 C CA . PHE B 1 65 ? -16.125 -11.219 -10.023 1 80.25 65 PHE B CA 1
ATOM 3905 C C . PHE B 1 65 ? -16.609 -9.82 -10.367 1 80.25 65 PHE B C 1
ATOM 3907 O O . PHE B 1 65 ? -16.5 -9.391 -11.523 1 80.25 65 PHE B O 1
ATOM 3914 N N . VAL B 1 66 ? -17.109 -9.125 -9.344 1 70.88 66 VAL B N 1
ATOM 3915 C CA . VAL B 1 66 ? -17.406 -7.707 -9.508 1 70.88 66 VAL B CA 1
ATOM 3916 C C . VAL B 1 66 ? -16.203 -6.867 -9.086 1 70.88 66 VAL B C 1
ATOM 3918 O O . VAL B 1 66 ? -15.82 -6.875 -7.918 1 70.88 66 VAL B O 1
ATOM 3921 N N . GLN B 1 67 ? -15.352 -6.602 -9.969 1 63.41 67 GLN B N 1
ATOM 3922 C CA . GLN B 1 67 ? -14.148 -5.844 -9.656 1 63.41 67 GLN B CA 1
ATOM 3923 C C . GLN B 1 67 ? -14.328 -4.363 -9.984 1 63.41 67 GLN B C 1
ATOM 3925 O O . GLN B 1 67 ? -15.094 -4.008 -10.883 1 63.41 67 GLN B O 1
ATOM 3930 N N . PRO B 1 68 ? -13.75 -3.641 -8.914 1 61.31 68 PRO B N 1
ATOM 3931 C CA . PRO B 1 68 ? -13.766 -2.236 -9.328 1 61.31 68 PRO B CA 1
ATOM 3932 C C . PRO B 1 68 ? -13.164 -2.021 -10.711 1 61.31 68 PRO B C 1
ATOM 3934 O O . PRO B 1 68 ? -12.102 -2.572 -11.023 1 61.31 68 PRO B O 1
ATOM 3937 N N . SER B 1 69 ? -13.914 -1.557 -11.484 1 58.38 69 SER B N 1
ATOM 3938 C CA . SER B 1 69 ? -13.492 -1.371 -12.867 1 58.38 69 SER B CA 1
ATOM 3939 C C . SER B 1 69 ? -12.352 -0.367 -12.977 1 58.38 69 SER B C 1
ATOM 3941 O O . SER B 1 69 ? -12.086 0.383 -12.031 1 58.38 69 SER B O 1
ATOM 3943 N N . ALA B 1 70 ? -11.555 -0.574 -13.859 1 67.88 70 ALA B N 1
ATOM 3944 C CA . ALA B 1 70 ? -10.664 0.476 -14.336 1 67.88 70 ALA B CA 1
ATOM 3945 C C . ALA B 1 70 ? -11.359 1.834 -14.336 1 67.88 70 ALA B C 1
ATOM 3947 O O . ALA B 1 70 ? -10.703 2.871 -14.188 1 67.88 70 ALA B O 1
ATOM 3948 N N . GLU B 1 71 ? -12.578 1.755 -14.188 1 83.5 71 GLU B N 1
ATOM 3949 C CA . GLU B 1 71 ? -13.375 2.979 -14.266 1 83.5 71 GLU B CA 1
ATOM 3950 C C . GLU B 1 71 ? -13.32 3.752 -12.945 1 83.5 71 GLU B C 1
ATOM 3952 O O . GLU B 1 71 ? -13.25 4.984 -12.945 1 83.5 71 GLU B O 1
ATOM 3957 N N . ILE B 1 72 ? -13.266 3.055 -11.836 1 91.31 72 ILE B N 1
ATOM 3958 C CA . ILE B 1 72 ? -13.273 3.727 -10.539 1 91.31 72 ILE B CA 1
ATOM 3959 C C . ILE B 1 72 ? -11.969 4.492 -10.352 1 91.31 72 ILE B C 1
ATOM 3961 O O . ILE B 1 72 ? -11.969 5.641 -9.898 1 91.31 72 ILE B O 1
ATOM 3965 N N . SER B 1 73 ? -10.852 3.861 -10.719 1 94 73 SER B N 1
ATOM 3966 C CA . SER B 1 73 ? -9.562 4.535 -10.625 1 94 73 SER B CA 1
ATOM 3967 C C . SER B 1 73 ? -9.523 5.777 -11.516 1 94 73 SER B C 1
ATOM 3969 O O . SER B 1 73 ? -8.977 6.809 -11.125 1 94 73 SER B O 1
ATOM 3971 N N . SER B 1 74 ? -10.148 5.676 -12.695 1 95.12 74 SER B N 1
ATOM 3972 C CA . SER B 1 74 ? -10.195 6.809 -13.609 1 95.12 74 SER B CA 1
ATOM 3973 C C . SER B 1 74 ? -11 7.965 -13.023 1 95.12 74 SER B C 1
ATOM 3975 O O . SER B 1 74 ? -10.594 9.125 -13.117 1 95.12 74 SER B O 1
ATOM 3977 N N . LYS B 1 75 ? -12.094 7.645 -12.438 1 96.69 75 LYS B N 1
ATOM 3978 C CA . LYS B 1 75 ? -12.938 8.664 -11.828 1 96.69 75 LYS B CA 1
ATOM 3979 C C . LYS B 1 75 ? -12.234 9.328 -10.648 1 96.69 75 LYS B C 1
ATOM 3981 O O . LYS B 1 75 ? -12.352 10.539 -10.445 1 96.69 75 LYS B O 1
ATOM 3986 N N . ILE B 1 76 ? -11.516 8.531 -9.898 1 98.12 76 ILE B N 1
ATOM 3987 C CA . ILE B 1 76 ? -10.75 9.047 -8.773 1 98.12 76 ILE B CA 1
ATOM 3988 C C . ILE B 1 76 ? -9.688 10.023 -9.266 1 98.12 76 ILE B C 1
ATOM 3990 O O . ILE B 1 76 ? -9.555 11.133 -8.734 1 98.12 76 ILE B O 1
ATOM 3994 N N . ARG B 1 77 ? -8.961 9.656 -10.312 1 98.38 77 ARG B N 1
ATOM 3995 C CA . ARG B 1 77 ? -7.934 10.516 -10.898 1 98.38 77 ARG B CA 1
ATOM 3996 C C . ARG B 1 77 ? -8.539 11.82 -11.406 1 98.38 77 ARG B C 1
ATOM 3998 O O . ARG B 1 77 ? -7.961 12.891 -11.227 1 98.38 77 ARG B O 1
ATOM 4005 N N . GLN B 1 78 ? -9.703 11.719 -12.008 1 98.56 78 GLN B N 1
ATOM 4006 C CA . GLN B 1 78 ? -10.383 12.898 -12.531 1 98.56 78 GLN B CA 1
ATOM 4007 C C . GLN B 1 78 ? -10.789 13.852 -11.398 1 98.56 78 GLN B C 1
ATOM 4009 O O . GLN B 1 78 ? -10.555 15.055 -11.484 1 98.56 78 GLN B O 1
ATOM 4014 N N . SER B 1 79 ? -11.391 13.289 -10.422 1 98.75 79 SER B N 1
ATOM 4015 C CA . SER B 1 79 ? -11.875 14.094 -9.305 1 98.75 79 SER B CA 1
ATOM 4016 C C . SER B 1 79 ? -10.719 14.773 -8.578 1 98.75 79 SER B C 1
ATOM 4018 O O . SER B 1 79 ? -10.789 15.961 -8.258 1 98.75 79 SER B O 1
ATOM 4020 N N . PHE B 1 80 ? -9.688 14.031 -8.297 1 98.88 80 PHE B N 1
ATOM 4021 C CA . PHE B 1 80 ? -8.547 14.602 -7.594 1 98.88 80 PHE B CA 1
ATOM 4022 C C . PHE B 1 80 ? -7.871 15.68 -8.438 1 98.88 80 PHE B C 1
ATOM 4024 O O . PHE B 1 80 ? -7.484 16.719 -7.926 1 98.88 80 PHE B O 1
ATOM 4031 N N . ALA B 1 81 ? -7.68 15.359 -9.719 1 98.88 81 ALA B N 1
ATOM 4032 C CA . ALA B 1 81 ? -7.113 16.344 -10.648 1 98.88 81 ALA B CA 1
ATOM 4033 C C . ALA B 1 81 ? -7.906 17.641 -10.625 1 98.88 81 ALA B C 1
ATOM 4035 O O . ALA B 1 81 ? -7.328 18.734 -10.625 1 98.88 81 ALA B O 1
ATOM 4036 N N . GLN B 1 82 ? -9.156 17.516 -10.602 1 98.44 82 GLN B N 1
ATOM 4037 C CA . GLN B 1 82 ? -10.008 18.703 -10.547 1 98.44 82 GLN B CA 1
ATOM 4038 C C . GLN B 1 82 ? -9.773 19.484 -9.258 1 98.44 82 GLN B C 1
ATOM 4040 O O . GLN B 1 82 ? -9.695 20.719 -9.281 1 98.44 82 GLN B O 1
ATOM 4045 N N . LEU B 1 83 ? -9.617 18.844 -8.18 1 98.25 83 LEU B N 1
ATOM 4046 C CA . LEU B 1 83 ? -9.461 19.469 -6.875 1 98.25 83 LEU B CA 1
ATOM 4047 C C . LEU B 1 83 ? -8.18 20.297 -6.82 1 98.25 83 LEU B C 1
ATOM 4049 O O . LEU B 1 83 ? -8.141 21.344 -6.164 1 98.25 83 LEU B O 1
ATOM 4053 N N . ILE B 1 84 ? -7.102 19.828 -7.469 1 98.62 84 ILE B N 1
ATOM 4054 C CA . ILE B 1 84 ? -5.816 20.5 -7.332 1 98.62 84 ILE B CA 1
ATOM 4055 C C . ILE B 1 84 ? -5.418 21.125 -8.664 1 98.62 84 ILE B C 1
ATOM 4057 O O . ILE B 1 84 ? -4.273 21.547 -8.844 1 98.62 84 ILE B O 1
ATOM 4061 N N . GLN B 1 85 ? -6.34 21.141 -9.695 1 98.25 85 GLN B N 1
ATOM 4062 C CA . GLN B 1 85 ? -6.16 21.734 -11.016 1 98.25 85 GLN B CA 1
ATOM 4063 C C . GLN B 1 85 ? -5.012 21.062 -11.766 1 98.25 85 GLN B C 1
ATOM 4065 O O . GLN B 1 85 ? -4.133 21.734 -12.305 1 98.25 85 GLN B O 1
ATOM 4070 N N . ALA B 1 86 ? -4.957 19.828 -11.727 1 98.69 86 ALA B N 1
ATOM 4071 C CA . ALA B 1 86 ? -4.031 19 -12.484 1 98.69 86 ALA B CA 1
ATOM 4072 C C . ALA B 1 86 ? -4.734 18.328 -13.664 1 98.69 86 ALA B C 1
ATOM 4074 O O . ALA B 1 86 ? -5.871 18.672 -14 1 98.69 86 ALA B O 1
ATOM 4075 N N . GLN B 1 87 ? -4.055 17.516 -14.422 1 98.62 87 GLN B N 1
ATOM 4076 C CA . GLN B 1 87 ? -4.613 16.578 -15.398 1 98.62 87 GLN B CA 1
ATOM 4077 C C . GLN B 1 87 ? -4.695 15.172 -14.828 1 98.62 87 GLN B C 1
ATOM 4079 O O . GLN B 1 87 ? -3.805 14.742 -14.086 1 98.62 87 GLN B O 1
ATOM 4084 N N . PRO B 1 88 ? -5.797 14.453 -15.148 1 98.5 88 PRO B N 1
ATOM 4085 C CA . PRO B 1 88 ? -5.938 13.094 -14.617 1 98.5 88 PRO B CA 1
ATOM 4086 C C . PRO B 1 88 ? -4.723 12.219 -14.898 1 98.5 88 PRO B C 1
ATOM 4088 O O . PRO B 1 88 ? -4.34 11.398 -14.062 1 98.5 88 PRO B O 1
ATOM 4091 N N . LYS B 1 89 ? -4.043 12.398 -16.031 1 98.38 89 LYS B N 1
ATOM 4092 C CA . LYS B 1 89 ? -2.895 11.594 -16.438 1 98.38 89 LYS B CA 1
ATOM 4093 C C . LYS B 1 89 ? -1.687 11.867 -15.539 1 98.38 89 LYS B C 1
ATOM 4095 O O . LYS B 1 89 ? -0.688 11.148 -15.602 1 98.38 89 LYS B O 1
ATOM 4100 N N . GLU B 1 90 ? -1.755 12.875 -14.672 1 98.81 90 GLU B N 1
ATOM 4101 C CA . GLU B 1 90 ? -0.652 13.242 -13.789 1 98.81 90 GLU B CA 1
ATOM 4102 C C . GLU B 1 90 ? -0.862 12.68 -12.383 1 98.81 90 GLU B C 1
ATOM 4104 O O . GLU B 1 90 ? -0.103 13 -11.461 1 98.81 90 GLU B O 1
ATOM 4109 N N . ILE B 1 91 ? -1.93 11.844 -12.234 1 98.88 91 ILE B N 1
ATOM 4110 C CA . ILE B 1 91 ? -2.301 11.406 -10.891 1 98.88 91 ILE B CA 1
ATOM 4111 C C . ILE B 1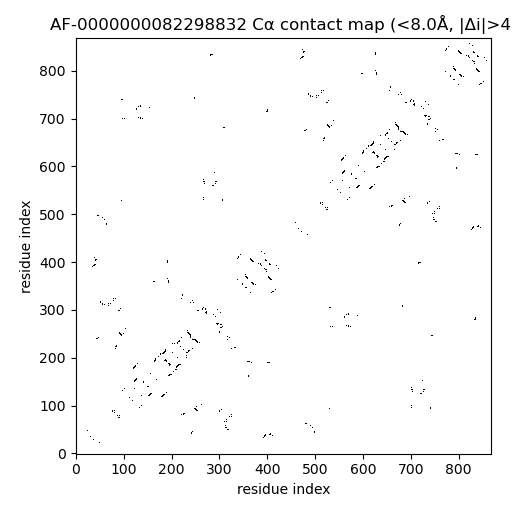 91 ? -1.983 9.922 -10.727 1 98.88 91 ILE B C 1
ATOM 4113 O O . ILE B 1 91 ? -2.416 9.094 -11.539 1 98.88 91 ILE B O 1
ATOM 4117 N N . ALA B 1 92 ? -1.257 9.57 -9.695 1 98.62 92 ALA B N 1
ATOM 4118 C CA . ALA B 1 92 ? -1.002 8.188 -9.289 1 98.62 92 ALA B CA 1
ATOM 4119 C C . ALA B 1 92 ? -1.747 7.848 -8 1 98.62 92 ALA B C 1
ATOM 4121 O O . ALA B 1 92 ? -2.09 8.734 -7.219 1 98.62 92 ALA B O 1
ATOM 4122 N N . ILE B 1 93 ? -2.068 6.613 -7.809 1 97.88 93 ILE B N 1
ATOM 4123 C CA . ILE B 1 93 ? -2.68 6.078 -6.594 1 97.88 93 ILE B CA 1
ATOM 4124 C C . ILE B 1 93 ? -1.693 5.152 -5.883 1 97.88 93 ILE B C 1
ATOM 4126 O O . ILE B 1 93 ? -1.24 4.16 -6.457 1 97.88 93 ILE B O 1
ATOM 4130 N N . VAL B 1 94 ? -1.33 5.504 -4.656 1 98 94 VAL B N 1
ATOM 4131 C CA . VAL B 1 94 ? -0.307 4.758 -3.932 1 98 94 VAL B CA 1
ATOM 4132 C C . VAL B 1 94 ? -0.812 4.418 -2.531 1 98 94 VAL B C 1
ATOM 4134 O O . VAL B 1 94 ? -1.855 4.918 -2.102 1 98 94 VAL B O 1
ATOM 4137 N N . PRO B 1 95 ? -0.109 3.576 -1.821 1 96.5 95 PRO B N 1
ATOM 4138 C CA . PRO B 1 95 ? -0.644 3.094 -0.546 1 96.5 95 PRO B CA 1
ATOM 4139 C C . PRO B 1 95 ? -0.575 4.145 0.559 1 96.5 95 PRO B C 1
ATOM 4141 O O . PRO B 1 95 ? -1.368 4.105 1.503 1 96.5 95 PRO B O 1
ATOM 4144 N N . SER B 1 96 ? 0.415 5.066 0.497 1 97.19 96 SER B N 1
ATOM 4145 C CA . SER B 1 96 ? 0.564 6.043 1.571 1 97.19 96 SER B CA 1
ATOM 4146 C C . SER B 1 96 ? 1.365 7.258 1.11 1 97.19 96 SER B C 1
ATOM 4148 O O . SER B 1 96 ? 2.033 7.207 0.074 1 97.19 96 SER B O 1
ATOM 4150 N N . THR B 1 97 ? 1.243 8.289 1.875 1 98.12 97 THR B N 1
ATOM 4151 C CA . THR B 1 97 ? 2.051 9.469 1.605 1 98.12 97 THR B CA 1
ATOM 4152 C C . THR B 1 97 ? 3.533 9.172 1.809 1 98.12 97 THR B C 1
ATOM 4154 O O . THR B 1 97 ? 4.379 9.656 1.055 1 98.12 97 THR B O 1
ATOM 4157 N N . ALA B 1 98 ? 3.854 8.375 2.85 1 97.69 98 ALA B N 1
ATOM 4158 C CA . ALA B 1 98 ? 5.238 7.965 3.068 1 97.69 98 ALA B CA 1
ATOM 4159 C C . ALA B 1 98 ? 5.789 7.227 1.852 1 97.69 98 ALA B C 1
ATOM 4161 O O . ALA B 1 98 ? 6.949 7.422 1.475 1 97.69 98 ALA B O 1
ATOM 4162 N N . PHE B 1 99 ? 4.98 6.359 1.234 1 98.5 99 PHE B N 1
ATOM 4163 C CA . PHE B 1 99 ? 5.352 5.66 0.007 1 98.5 99 PHE B CA 1
ATOM 4164 C C . PHE B 1 99 ? 5.711 6.656 -1.091 1 98.5 99 PHE B C 1
ATOM 4166 O O . PHE B 1 99 ? 6.75 6.523 -1.738 1 98.5 99 PHE B O 1
ATOM 4173 N N . ALA B 1 100 ? 4.898 7.664 -1.275 1 98.81 100 ALA B N 1
ATOM 4174 C CA . ALA B 1 100 ? 5.078 8.664 -2.326 1 98.81 100 ALA B CA 1
ATOM 4175 C C . ALA B 1 100 ? 6.352 9.469 -2.105 1 98.81 100 ALA B C 1
ATOM 4177 O O . ALA B 1 100 ? 7.145 9.656 -3.033 1 98.81 100 ALA B O 1
ATOM 4178 N N . ILE B 1 101 ? 6.535 9.953 -0.906 1 98.88 101 ILE B N 1
ATOM 4179 C CA . ILE B 1 101 ? 7.688 10.805 -0.635 1 98.88 101 ILE B CA 1
ATOM 4180 C C . ILE B 1 101 ? 8.969 9.969 -0.667 1 98.88 101 ILE B C 1
ATOM 4182 O O . ILE B 1 101 ? 10.016 10.438 -1.11 1 98.88 101 ILE B O 1
ATOM 4186 N N . THR B 1 102 ? 8.922 8.68 -0.24 1 98.81 102 THR B N 1
ATOM 4187 C CA . THR B 1 102 ? 10.062 7.789 -0.398 1 98.81 102 THR B CA 1
ATOM 4188 C C . THR B 1 102 ? 10.422 7.625 -1.873 1 98.81 102 THR B C 1
ATOM 4190 O O . THR B 1 102 ? 11.602 7.605 -2.232 1 98.81 102 THR B O 1
ATOM 4193 N N . MET B 1 103 ? 9.391 7.457 -2.701 1 98.75 103 MET B N 1
ATOM 4194 C CA . MET B 1 103 ? 9.617 7.355 -4.141 1 98.75 103 MET B CA 1
ATOM 4195 C C . MET B 1 103 ? 10.359 8.586 -4.66 1 98.75 103 MET B C 1
ATOM 4197 O O . MET B 1 103 ? 11.336 8.453 -5.406 1 98.75 103 MET B O 1
ATOM 4201 N N . ALA B 1 104 ? 9.945 9.789 -4.273 1 98.75 104 ALA B N 1
ATOM 4202 C CA . ALA B 1 104 ? 10.633 11.016 -4.668 1 98.75 104 ALA B CA 1
ATOM 4203 C C . ALA B 1 104 ? 12.078 11.016 -4.176 1 98.75 104 ALA B C 1
ATOM 4205 O O . ALA B 1 104 ? 13 11.305 -4.941 1 98.75 104 ALA B O 1
ATOM 4206 N N . ALA B 1 105 ? 12.258 10.672 -2.906 1 98.62 105 ALA B N 1
ATOM 4207 C CA . ALA B 1 105 ? 13.586 10.68 -2.293 1 98.62 105 ALA B CA 1
ATOM 4208 C C . ALA B 1 105 ? 14.531 9.727 -3.016 1 98.62 105 ALA B C 1
ATOM 4210 O O . ALA B 1 105 ? 15.664 10.086 -3.326 1 98.62 105 ALA B O 1
ATOM 4211 N N . LYS B 1 106 ? 14.062 8.531 -3.297 1 97.44 106 LYS B N 1
ATOM 4212 C CA . LYS B 1 106 ? 14.898 7.531 -3.955 1 97.44 106 LYS B CA 1
ATOM 4213 C C . LYS B 1 106 ? 15.273 7.969 -5.367 1 97.44 106 LYS B C 1
ATOM 4215 O O . LYS B 1 106 ? 16.375 7.676 -5.844 1 97.44 106 LYS B O 1
ATOM 4220 N N . ASN B 1 107 ? 14.344 8.586 -6.066 1 97.06 107 ASN B N 1
ATOM 4221 C CA . ASN B 1 107 ? 14.656 9.109 -7.395 1 97.06 107 ASN B CA 1
ATOM 4222 C C . ASN B 1 107 ? 15.703 10.219 -7.328 1 97.06 107 ASN B C 1
ATOM 4224 O O . ASN B 1 107 ? 16.594 10.281 -8.172 1 97.06 107 ASN B O 1
ATOM 4228 N N . ILE B 1 108 ? 15.602 11.086 -6.324 1 95.62 108 ILE B N 1
ATOM 4229 C CA . ILE B 1 108 ? 16.578 12.148 -6.133 1 95.62 108 ILE B CA 1
ATOM 4230 C C . ILE B 1 108 ? 17.953 11.547 -5.848 1 95.62 108 ILE B C 1
ATOM 4232 O O . ILE B 1 108 ? 18.953 11.969 -6.426 1 95.62 108 ILE B O 1
ATOM 4236 N N . LEU B 1 109 ? 17.984 10.547 -4.961 1 94.31 109 LEU B N 1
ATOM 4237 C CA . LEU B 1 109 ? 19.234 9.875 -4.645 1 94.31 109 LEU B CA 1
ATOM 4238 C C . LEU B 1 109 ? 19.875 9.289 -5.902 1 94.31 109 LEU B C 1
ATOM 4240 O O . LEU B 1 109 ? 21.062 9.484 -6.145 1 94.31 109 LEU B O 1
ATOM 4244 N N . ARG B 1 110 ? 19.094 8.617 -6.676 1 90.25 110 ARG B N 1
ATOM 4245 C CA . ARG B 1 110 ? 19.578 7.98 -7.895 1 90.25 110 ARG B CA 1
ATOM 4246 C C . ARG B 1 110 ? 20.141 9.016 -8.867 1 90.25 110 ARG B C 1
ATOM 4248 O O . ARG B 1 110 ? 21.203 8.797 -9.469 1 90.25 110 ARG B O 1
ATOM 4255 N N . LEU B 1 111 ? 19.422 10.094 -9.008 1 88.25 111 LEU B N 1
ATOM 4256 C CA . LEU B 1 111 ? 19.844 11.133 -9.938 1 88.25 111 LEU B CA 1
ATOM 4257 C C . LEU B 1 111 ? 21.125 11.805 -9.469 1 88.25 111 LEU B C 1
ATOM 4259 O O . LEU B 1 111 ? 21.984 12.156 -10.281 1 88.25 111 LEU B O 1
ATOM 4263 N N . CYS B 1 112 ? 21.266 11.953 -8.203 1 88.38 112 CYS B N 1
ATOM 4264 C CA . CYS B 1 112 ? 22.469 12.555 -7.641 1 88.38 112 CYS B CA 1
ATOM 4265 C C . CYS B 1 112 ? 23.672 11.625 -7.816 1 88.38 112 CYS B C 1
ATOM 4267 O O . CYS B 1 112 ? 24.781 12.086 -8.086 1 88.38 112 CYS B O 1
ATOM 4269 N N . GLU B 1 113 ? 23.469 10.375 -7.656 1 82.94 113 GLU B N 1
ATOM 4270 C CA . GLU B 1 113 ? 24.547 9.398 -7.801 1 82.94 113 GLU B CA 1
ATOM 4271 C C . GLU B 1 113 ? 25.016 9.312 -9.25 1 82.94 113 GLU B C 1
ATOM 4273 O O . GLU B 1 113 ? 26.203 9.094 -9.508 1 82.94 113 GLU B O 1
ATOM 4278 N N . LYS B 1 114 ? 24.141 9.461 -10.148 1 76.94 114 LYS B N 1
ATOM 4279 C CA . LYS B 1 114 ? 24.484 9.367 -11.562 1 76.94 114 LYS B CA 1
ATOM 4280 C C . LYS B 1 114 ? 25.125 10.664 -12.055 1 76.94 114 LYS B C 1
ATOM 4282 O O . LYS B 1 114 ? 25.922 10.656 -13 1 76.94 114 LYS B O 1
ATOM 4287 N N . GLY B 1 115 ? 24.656 11.766 -11.516 1 69.44 115 GLY B N 1
ATOM 4288 C CA . GLY B 1 115 ? 25.094 13.055 -12.023 1 69.44 115 GLY B CA 1
ATOM 4289 C C . GLY B 1 115 ? 26.312 13.594 -11.312 1 69.44 115 GLY B C 1
ATOM 4290 O O . GLY B 1 115 ? 26.516 13.328 -10.125 1 69.44 115 GLY B O 1
ATOM 4291 N N . LYS B 1 116 ? 27.531 13.727 -11.828 1 53.88 116 LYS B N 1
ATOM 4292 C CA . LYS B 1 116 ? 28.828 14.188 -11.328 1 53.88 116 LYS B CA 1
ATOM 4293 C C . LYS B 1 116 ? 28.734 15.617 -10.812 1 53.88 116 LYS B C 1
ATOM 4295 O O . LYS B 1 116 ? 29.609 16.078 -10.078 1 53.88 116 LYS B O 1
ATOM 4300 N N . GLY B 1 117 ? 27.609 16.266 -11.055 1 52.62 117 GLY B N 1
ATOM 4301 C CA . GLY B 1 117 ? 27.984 17.656 -10.914 1 52.62 117 GLY B CA 1
ATOM 4302 C C . GLY B 1 117 ? 27.031 18.453 -10.039 1 52.62 117 GLY B C 1
ATOM 4303 O O . GLY B 1 117 ? 27 19.672 -10.109 1 52.62 117 GLY B O 1
ATOM 4304 N N . HIS B 1 118 ? 26.125 17.734 -9.258 1 60.72 118 HIS B N 1
ATOM 4305 C CA . HIS B 1 118 ? 25.297 18.719 -8.562 1 60.72 118 HIS B CA 1
ATOM 4306 C C . HIS B 1 118 ? 25.969 19.203 -7.289 1 60.72 118 HIS B C 1
ATOM 4308 O O . HIS B 1 118 ? 26.531 18.406 -6.535 1 60.72 118 HIS B O 1
ATOM 4314 N N . GLU B 1 119 ? 26.266 20.531 -7.332 1 76.62 119 GLU B N 1
ATOM 4315 C CA . GLU B 1 119 ? 26.828 21.172 -6.152 1 76.62 119 GLU B CA 1
ATOM 4316 C C . GLU B 1 119 ? 25.812 21.234 -5.012 1 76.62 119 GLU B C 1
ATOM 4318 O O . GLU B 1 119 ? 26.188 21.297 -3.842 1 76.62 119 GLU B O 1
ATOM 4323 N N . ARG B 1 120 ? 24.578 20.906 -5.312 1 92.56 120 ARG B N 1
ATOM 4324 C CA . ARG B 1 120 ? 23.547 21.016 -4.273 1 92.56 120 ARG B CA 1
ATOM 4325 C C . ARG B 1 120 ? 23.297 19.672 -3.602 1 92.56 120 ARG B C 1
ATOM 4327 O O . ARG B 1 120 ? 23.156 18.656 -4.281 1 92.56 120 ARG B O 1
ATOM 4334 N N . ASN B 1 121 ? 23.219 19.672 -2.273 1 95.06 121 ASN B N 1
ATOM 4335 C CA . ASN B 1 121 ? 23.109 18.391 -1.584 1 95.06 121 ASN B CA 1
ATOM 4336 C C . ASN B 1 121 ? 22.219 18.484 -0.35 1 95.06 121 ASN B C 1
ATOM 4338 O O . ASN B 1 121 ? 22.25 17.625 0.521 1 95.06 121 ASN B O 1
ATOM 4342 N N . LYS B 1 122 ? 21.406 19.562 -0.252 1 97.25 122 LYS B N 1
ATOM 4343 C CA . LYS B 1 122 ? 20.594 19.734 0.947 1 97.25 122 LYS B CA 1
ATOM 4344 C C . LYS B 1 122 ? 19.109 19.594 0.627 1 97.25 122 LYS B C 1
ATOM 4346 O O . LYS B 1 122 ? 18.656 20.047 -0.427 1 97.25 122 LYS B O 1
ATOM 4351 N N . ILE B 1 123 ? 18.422 18.984 1.535 1 98.38 123 ILE B N 1
ATOM 4352 C CA . ILE B 1 123 ? 16.969 18.859 1.494 1 98.38 123 ILE B CA 1
ATOM 4353 C C . ILE B 1 123 ? 16.359 19.766 2.559 1 98.38 123 ILE B C 1
ATOM 4355 O O . ILE B 1 123 ? 16.547 19.531 3.756 1 98.38 123 ILE B O 1
ATOM 4359 N N . LEU B 1 124 ? 15.609 20.734 2.168 1 98.81 124 LEU B N 1
ATOM 4360 C CA . LEU B 1 124 ? 15.008 21.688 3.086 1 98.81 124 LEU B CA 1
ATOM 4361 C C . LEU B 1 124 ? 13.695 21.156 3.645 1 98.81 124 LEU B C 1
ATOM 4363 O O . LEU B 1 124 ? 12.805 20.75 2.885 1 98.81 124 LEU B O 1
ATOM 4367 N N . LEU B 1 125 ? 13.562 21.094 4.926 1 98.56 125 LEU B N 1
ATOM 4368 C CA . LEU B 1 125 ? 12.375 20.703 5.684 1 98.56 125 LEU B CA 1
ATOM 4369 C C . LEU B 1 125 ? 12.086 21.703 6.801 1 98.56 125 LEU B C 1
ATOM 4371 O O . LEU B 1 125 ? 12.922 22.547 7.117 1 98.56 125 LEU B O 1
ATOM 4375 N N . LEU B 1 126 ? 10.906 21.578 7.375 1 97.69 126 LEU B N 1
ATOM 4376 C CA . LEU B 1 126 ? 10.547 22.391 8.531 1 97.69 126 LEU B CA 1
ATOM 4377 C C . LEU B 1 126 ? 10.797 21.625 9.828 1 97.69 126 LEU B C 1
ATOM 4379 O O . LEU B 1 126 ? 10.672 20.406 9.867 1 97.69 126 LEU B O 1
ATOM 4383 N N . GLN B 1 127 ? 11.125 22.391 10.836 1 96.25 127 GLN B N 1
ATOM 4384 C CA . GLN B 1 127 ? 11.203 21.797 12.172 1 96.25 127 GLN B CA 1
ATOM 4385 C C . GLN B 1 127 ? 9.891 21.109 12.539 1 96.25 127 GLN B C 1
ATOM 4387 O O . GLN B 1 127 ? 8.812 21.688 12.406 1 96.25 127 GLN B O 1
ATOM 4392 N N . ASP B 1 128 ? 9.969 19.844 12.977 1 94.69 128 ASP B N 1
ATOM 4393 C CA . ASP B 1 128 ? 8.859 19.031 13.469 1 94.69 128 ASP B CA 1
ATOM 4394 C C . ASP B 1 128 ? 7.797 18.844 12.391 1 94.69 128 ASP B C 1
ATOM 4396 O O . ASP B 1 128 ? 6.598 18.859 12.68 1 94.69 128 ASP B O 1
ATOM 4400 N N . GLN B 1 129 ? 8.234 18.781 11.188 1 96.38 129 GLN B N 1
ATOM 4401 C CA . GLN B 1 129 ? 7.348 18.375 10.102 1 96.38 129 GLN B CA 1
ATOM 4402 C C . GLN B 1 129 ? 6.867 16.938 10.273 1 96.38 129 GLN B C 1
ATOM 4404 O O . GLN B 1 129 ? 7.504 16.156 10.969 1 96.38 129 GLN B O 1
ATOM 4409 N N . MET B 1 130 ? 5.664 16.656 9.758 1 95.31 130 MET B N 1
ATOM 4410 C CA . MET B 1 130 ? 5.145 15.297 9.875 1 95.31 130 MET B CA 1
ATOM 4411 C C . MET B 1 130 ? 6.184 14.281 9.422 1 95.31 130 MET B C 1
ATOM 4413 O O . MET B 1 130 ? 6.82 14.461 8.383 1 95.31 130 MET B O 1
ATOM 4417 N N . CYS B 1 131 ? 6.332 13.18 10.102 1 94 131 CYS B N 1
ATOM 4418 C CA . CYS B 1 131 ? 7.453 12.258 9.938 1 94 131 CYS B CA 1
ATOM 4419 C C . CYS B 1 131 ? 7.379 11.547 8.594 1 94 131 CYS B C 1
ATOM 4421 O O . CYS B 1 131 ? 8.406 11.148 8.039 1 94 131 CYS B O 1
ATOM 4423 N N . SER B 1 132 ? 6.176 11.328 8.039 1 94.94 132 SER B N 1
ATOM 4424 C CA . SER B 1 132 ? 6.043 10.711 6.723 1 94.94 132 SER B CA 1
ATOM 4425 C C . SER B 1 132 ? 6.742 11.547 5.652 1 94.94 132 SER B C 1
ATOM 4427 O O . SER B 1 132 ? 7.086 11.031 4.586 1 94.94 132 SER B O 1
ATOM 4429 N N . ALA B 1 133 ? 6.945 12.828 5.945 1 97.19 133 ALA B N 1
ATOM 4430 C CA . ALA B 1 133 ? 7.625 13.719 5.012 1 97.19 133 ALA B CA 1
ATOM 4431 C C . ALA B 1 133 ? 9.07 13.969 5.441 1 97.19 133 ALA B C 1
ATOM 4433 O O . ALA B 1 133 ? 9.758 14.812 4.863 1 97.19 133 ALA B O 1
ATOM 4434 N N . VAL B 1 134 ? 9.547 13.305 6.477 1 97.12 134 VAL B N 1
ATOM 4435 C CA . VAL B 1 134 ? 10.898 13.539 6.977 1 97.12 134 VAL B CA 1
ATOM 4436 C C . VAL B 1 134 ? 11.727 12.266 6.82 1 97.12 134 VAL B C 1
ATOM 4438 O O . VAL B 1 134 ? 12.812 12.297 6.227 1 97.12 134 VAL B O 1
ATOM 4441 N N . TYR B 1 135 ? 11.242 11.148 7.203 1 96.62 135 TYR B N 1
ATOM 4442 C CA . TYR B 1 135 ? 11.992 9.898 7.262 1 96.62 135 TYR B CA 1
ATOM 4443 C C . TYR B 1 135 ? 12.484 9.492 5.879 1 96.62 135 TYR B C 1
ATOM 4445 O O . TYR B 1 135 ? 13.594 8.969 5.734 1 96.62 135 TYR B O 1
ATOM 4453 N N . PRO B 1 136 ? 11.695 9.664 4.809 1 98.31 136 PRO B N 1
ATOM 4454 C CA . PRO B 1 136 ? 12.211 9.336 3.477 1 98.31 136 PRO B CA 1
ATOM 4455 C C . PRO B 1 136 ? 13.5 10.07 3.141 1 98.31 136 PRO B C 1
ATOM 4457 O O . PRO B 1 136 ? 14.445 9.469 2.623 1 98.31 136 PRO B O 1
ATOM 4460 N N . TRP B 1 137 ? 13.562 11.312 3.492 1 98.44 137 TRP B N 1
ATOM 4461 C CA . TRP B 1 137 ? 14.742 12.125 3.207 1 98.44 137 TRP B CA 1
ATOM 4462 C C . TRP B 1 137 ? 15.891 11.773 4.141 1 98.44 137 TRP B C 1
ATOM 4464 O O . TRP B 1 137 ? 17.047 11.719 3.719 1 98.44 137 TRP B O 1
ATOM 4474 N N . GLN B 1 138 ? 15.508 11.523 5.422 1 96.62 138 GLN B N 1
ATOM 4475 C CA . GLN B 1 138 ? 16.516 11.023 6.352 1 96.62 138 GLN B CA 1
ATOM 4476 C C . GLN B 1 138 ? 17.156 9.734 5.836 1 96.62 138 GLN B C 1
ATOM 4478 O O . GLN B 1 138 ? 18.359 9.539 5.961 1 96.62 138 GLN B O 1
ATOM 4483 N N . GLY B 1 139 ? 16.312 8.906 5.312 1 96.19 139 GLY B N 1
ATOM 4484 C CA . GLY B 1 139 ? 16.766 7.625 4.797 1 96.19 139 GLY B CA 1
ATOM 4485 C C . GLY B 1 139 ? 17.812 7.758 3.703 1 96.19 139 GLY B C 1
ATOM 4486 O O . GLY B 1 139 ? 18.828 7.066 3.727 1 96.19 139 GLY B O 1
ATOM 4487 N N . ILE B 1 140 ? 17.578 8.648 2.738 1 96.62 140 ILE B N 1
ATOM 4488 C CA . ILE B 1 140 ? 18.516 8.75 1.632 1 96.62 140 ILE B CA 1
ATOM 4489 C C . ILE B 1 140 ? 19.781 9.477 2.098 1 96.62 140 ILE B C 1
ATOM 4491 O O . ILE B 1 140 ? 20.859 9.273 1.545 1 96.62 140 ILE B O 1
ATOM 4495 N N . CYS B 1 141 ? 19.656 10.414 3.1 1 96.69 141 CYS B N 1
ATOM 4496 C CA . CYS B 1 141 ? 20.859 11.016 3.684 1 96.69 141 CYS B CA 1
ATOM 4497 C C . CYS B 1 141 ? 21.75 9.961 4.309 1 96.69 141 CYS B C 1
ATOM 4499 O O . CYS B 1 141 ? 22.969 9.977 4.102 1 96.69 141 CYS B O 1
ATOM 4501 N N . ASP B 1 142 ? 21.125 9.031 5.02 1 94.31 142 ASP B N 1
ATOM 4502 C CA . ASP B 1 142 ? 21.875 7.93 5.621 1 94.31 142 ASP B CA 1
ATOM 4503 C C . ASP B 1 142 ? 22.531 7.055 4.551 1 94.31 142 ASP B C 1
ATOM 4505 O O . ASP B 1 142 ? 23.688 6.668 4.68 1 94.31 142 ASP B O 1
ATOM 4509 N N . GLU B 1 143 ? 21.812 6.773 3.535 1 92.25 143 GLU B N 1
ATOM 4510 C CA . GLU B 1 143 ? 22.281 5.891 2.473 1 92.25 143 GLU B CA 1
ATOM 4511 C C . GLU B 1 143 ? 23.453 6.523 1.705 1 92.25 143 GLU B C 1
ATOM 4513 O O . GLU B 1 143 ? 24.328 5.816 1.209 1 92.25 143 GLU B O 1
ATOM 4518 N N . SER B 1 144 ? 23.453 7.812 1.644 1 92.81 144 SER B N 1
ATOM 4519 C CA . SER B 1 144 ? 24.453 8.5 0.824 1 92.81 144 SER B CA 1
ATOM 4520 C C . SER B 1 144 ? 25.641 8.969 1.663 1 92.81 144 SER B C 1
ATOM 4522 O O . SER B 1 144 ? 26.578 9.57 1.141 1 92.81 144 SER B O 1
ATOM 4524 N N . GLU B 1 145 ? 25.594 8.727 2.91 1 91.25 145 GLU B N 1
ATOM 4525 C CA . GLU B 1 145 ? 26.578 9.289 3.842 1 91.25 145 GLU B CA 1
ATOM 4526 C C . GLU B 1 145 ? 28 8.961 3.41 1 91.25 145 GLU B C 1
ATOM 4528 O O . GLU B 1 145 ? 28.891 9.805 3.508 1 91.25 145 GLU B O 1
ATOM 4533 N N . GLN B 1 146 ? 28.266 7.766 2.914 1 86.31 146 GLN B N 1
ATOM 4534 C CA . GLN B 1 146 ? 29.625 7.348 2.561 1 86.31 146 GLN B CA 1
ATOM 4535 C C . GLN B 1 146 ? 29.828 7.395 1.051 1 86.31 146 GLN B C 1
ATOM 4537 O O . GLN B 1 146 ? 30.828 6.887 0.543 1 86.31 146 GLN B O 1
ATOM 4542 N N . SER B 1 147 ? 28.859 8.008 0.403 1 86.06 147 SER B N 1
ATOM 4543 C CA . SER B 1 147 ? 28.984 8.102 -1.048 1 86.06 147 SER B CA 1
ATOM 4544 C C . SER B 1 147 ? 29.781 9.336 -1.453 1 86.06 147 SER B C 1
ATOM 4546 O O . SER B 1 147 ? 30.203 10.117 -0.599 1 86.06 147 SER B O 1
ATOM 4548 N N . ASP B 1 148 ? 30.062 9.531 -2.744 1 84.88 148 ASP B N 1
ATOM 4549 C CA . ASP B 1 148 ? 30.766 10.68 -3.289 1 84.88 148 ASP B CA 1
ATOM 4550 C C . ASP B 1 148 ? 29.906 11.938 -3.225 1 84.88 148 ASP B C 1
ATOM 4552 O O . ASP B 1 148 ? 30.406 13.055 -3.371 1 84.88 148 ASP B O 1
ATOM 4556 N N . TYR B 1 149 ? 28.688 11.68 -2.949 1 88.25 149 TYR B N 1
ATOM 4557 C CA . TYR B 1 149 ? 27.734 12.789 -2.92 1 88.25 149 TYR B CA 1
ATOM 4558 C C . TYR B 1 149 ? 26.812 12.688 -1.712 1 88.25 149 TYR B C 1
ATOM 4560 O O . TYR B 1 149 ? 25.625 12.414 -1.856 1 88.25 149 TYR B O 1
ATOM 4568 N N . PRO B 1 150 ? 27.281 13 -0.616 1 93 150 PRO B N 1
ATOM 4569 C CA . PRO B 1 150 ? 26.453 12.883 0.588 1 93 150 PRO B CA 1
ATOM 4570 C C . PRO B 1 150 ? 25.359 13.945 0.664 1 93 150 PRO B C 1
ATOM 4572 O O . PRO B 1 150 ? 25.641 15.133 0.472 1 93 150 PRO B O 1
ATOM 4575 N N . LEU B 1 151 ? 24.219 13.492 0.864 1 96.12 151 LEU B N 1
ATOM 4576 C CA . LEU B 1 151 ? 23.078 14.375 1.063 1 96.12 151 LEU B CA 1
ATOM 4577 C C . LEU B 1 151 ? 22.875 14.688 2.543 1 96.12 151 LEU B C 1
ATOM 4579 O O . LEU B 1 151 ? 23.328 13.93 3.406 1 96.12 151 LEU B O 1
ATOM 4583 N N . SER B 1 152 ? 22.266 15.828 2.852 1 97 152 SER B N 1
ATOM 4584 C CA . SER B 1 152 ? 21.969 16.203 4.23 1 97 152 SER B CA 1
ATOM 4585 C C . SER B 1 152 ? 20.672 16.984 4.328 1 97 152 SER B C 1
ATOM 4587 O O . SER B 1 152 ? 20.172 17.5 3.322 1 97 152 SER B O 1
ATOM 4589 N N . LEU B 1 153 ? 20.125 17.047 5.508 1 98.19 153 LEU B N 1
ATOM 4590 C CA . LEU B 1 153 ? 18.906 17.812 5.754 1 98.19 153 LEU B CA 1
ATOM 4591 C C . LEU B 1 153 ? 19.25 19.266 6.082 1 98.19 153 LEU B C 1
ATOM 4593 O O . LEU B 1 153 ? 20.297 19.547 6.652 1 98.19 153 LEU B O 1
ATOM 4597 N N . HIS B 1 154 ? 18.453 20.156 5.648 1 98.38 154 HIS B N 1
ATOM 4598 C CA . HIS B 1 154 ? 18.422 21.547 6.059 1 98.38 154 HIS B CA 1
ATOM 4599 C C . HIS B 1 154 ? 17.094 21.891 6.723 1 98.38 154 HIS B C 1
ATOM 4601 O O . HIS B 1 154 ? 16.094 22.141 6.039 1 98.38 154 HIS B O 1
ATOM 4607 N N . ILE B 1 155 ? 17.125 22 8.047 1 97.88 155 ILE B N 1
ATOM 4608 C CA . ILE B 1 155 ? 15.891 22.172 8.812 1 97.88 155 ILE B CA 1
ATOM 4609 C C . ILE B 1 155 ? 15.68 23.656 9.133 1 97.88 155 ILE B C 1
ATOM 4611 O O . ILE B 1 155 ? 16.547 24.281 9.742 1 97.88 155 ILE B O 1
ATOM 4615 N N . VAL B 1 156 ? 14.57 24.188 8.688 1 97.5 156 VAL B N 1
ATOM 4616 C CA . VAL B 1 156 ? 14.172 25.547 9.055 1 97.5 156 VAL B CA 1
ATOM 4617 C C . VAL B 1 156 ? 13.586 25.547 10.469 1 97.5 156 VAL B C 1
ATOM 4619 O O . VAL B 1 156 ? 12.578 24.891 10.727 1 97.5 156 VAL B O 1
ATOM 4622 N N . PRO B 1 157 ? 14.164 26.234 11.367 1 94.88 157 PRO B N 1
ATOM 4623 C CA . PRO B 1 157 ? 13.625 26.266 12.734 1 94.88 157 PRO B CA 1
ATOM 4624 C C . PRO B 1 157 ? 12.305 27 12.828 1 94.88 157 PRO B C 1
ATOM 4626 O O . PRO B 1 157 ? 11.977 27.812 11.961 1 94.88 157 PRO B O 1
ATOM 4629 N N . TYR B 1 158 ? 11.578 26.688 13.883 1 89.44 158 TYR B N 1
ATOM 4630 C CA . TYR B 1 158 ? 10.359 27.453 14.156 1 89.44 158 TYR B CA 1
ATOM 4631 C C . TYR B 1 158 ? 10.656 28.938 14.273 1 89.44 158 TYR B C 1
ATOM 4633 O O . TYR B 1 158 ? 11.562 29.344 15.008 1 89.44 158 TYR B O 1
ATOM 4641 N N . PRO B 1 159 ? 9.859 29.719 13.547 1 87.5 159 PRO B N 1
ATOM 4642 C CA . PRO B 1 159 ? 10.086 31.156 13.695 1 87.5 159 PRO B CA 1
ATOM 4643 C C . PRO B 1 159 ? 9.68 31.672 15.07 1 87.5 159 PRO B C 1
ATOM 4645 O O . PRO B 1 159 ? 8.555 31.422 15.523 1 87.5 159 PRO B O 1
ATOM 4648 N N . LYS B 1 160 ? 10.586 32.344 15.758 1 76.81 160 LYS B N 1
ATOM 4649 C CA . LYS B 1 160 ? 10.312 32.812 17.109 1 76.81 160 LYS B CA 1
ATOM 4650 C C . LYS B 1 160 ? 9.922 34.281 17.094 1 76.81 160 LYS B C 1
ATOM 4652 O O . LYS B 1 160 ? 9.344 34.812 18.062 1 76.81 160 LYS B O 1
ATOM 4657 N N . ASP B 1 161 ? 10.148 34.938 16.047 1 72.31 161 ASP B N 1
ATOM 4658 C CA . ASP B 1 161 ? 9.992 36.375 16.016 1 72.31 161 ASP B CA 1
ATOM 4659 C C . ASP B 1 161 ? 8.633 36.781 15.461 1 72.31 161 ASP B C 1
ATOM 4661 O O . ASP B 1 161 ? 8.406 37.938 15.141 1 72.31 161 ASP B O 1
ATOM 4665 N N . GLY B 1 162 ? 7.75 35.812 15.336 1 74.56 162 GLY B N 1
ATOM 4666 C CA . GLY B 1 162 ? 6.434 36.156 14.82 1 74.56 162 GLY B CA 1
ATOM 4667 C C . GLY B 1 162 ? 6.375 36.188 13.305 1 74.56 162 GLY B C 1
ATOM 4668 O O . GLY B 1 162 ? 5.301 36.344 12.719 1 74.56 162 GLY B O 1
ATOM 4669 N N . SER B 1 163 ? 7.445 36.219 12.547 1 79.44 163 SER B N 1
ATOM 4670 C CA . SER B 1 163 ? 7.5 36.312 11.094 1 79.44 163 SER B CA 1
ATOM 4671 C C . SER B 1 163 ? 6.781 35.156 10.422 1 79.44 163 SER B C 1
ATOM 4673 O O . SER B 1 163 ? 6.297 35.281 9.297 1 79.44 163 SER B O 1
ATOM 4675 N N . GLY B 1 164 ? 6.516 34.094 10.914 1 92.44 164 GLY B N 1
ATOM 4676 C CA . GLY B 1 164 ? 5.812 32.938 10.375 1 92.44 164 GLY B CA 1
ATOM 4677 C C . GLY B 1 164 ? 6.699 32.031 9.531 1 92.44 164 GLY B C 1
ATOM 4678 O O . GLY B 1 164 ? 7.832 32.406 9.211 1 92.44 164 GLY B O 1
ATOM 4679 N N . TRP B 1 165 ? 6.199 30.938 9.031 1 96.38 165 TRP B N 1
ATOM 4680 C CA . TRP B 1 165 ? 6.934 29.906 8.297 1 96.38 165 TRP B CA 1
ATOM 4681 C C . TRP B 1 165 ? 7.332 30.422 6.91 1 96.38 165 TRP B C 1
ATOM 4683 O O . TRP B 1 165 ? 8.438 30.141 6.438 1 96.38 165 TRP B O 1
ATOM 4693 N N . THR B 1 166 ? 6.43 31.172 6.234 1 97.44 166 THR B N 1
ATOM 4694 C CA . THR B 1 166 ? 6.691 31.641 4.879 1 97.44 166 THR B CA 1
ATOM 4695 C C . THR B 1 166 ? 7.973 32.469 4.832 1 97.44 166 THR B C 1
ATOM 4697 O O . THR B 1 166 ? 8.867 32.188 4.035 1 97.44 166 THR B O 1
ATOM 4700 N N . ASP B 1 167 ? 8.047 33.438 5.727 1 96.25 167 ASP B N 1
ATOM 4701 C CA . ASP B 1 167 ? 9.211 34.312 5.773 1 96.25 167 ASP B CA 1
ATOM 4702 C C . ASP B 1 167 ? 10.469 33.531 6.137 1 96.25 167 ASP B C 1
ATOM 4704 O O . ASP B 1 167 ? 11.539 33.781 5.574 1 96.25 167 ASP B O 1
ATOM 4708 N N . ALA B 1 168 ? 10.344 32.688 7.062 1 96.75 168 ALA B N 1
ATOM 4709 C CA . ALA B 1 168 ? 11.484 31.859 7.488 1 96.75 168 ALA B CA 1
ATOM 4710 C C . ALA B 1 168 ? 12.023 31.016 6.332 1 96.75 168 ALA B C 1
ATOM 4712 O O . ALA B 1 168 ? 13.227 30.984 6.098 1 96.75 168 ALA B O 1
ATOM 4713 N N . VAL B 1 169 ? 11.148 30.328 5.609 1 98.31 169 VAL B N 1
ATOM 4714 C CA . VAL B 1 169 ? 11.531 29.484 4.484 1 98.31 169 VAL B CA 1
ATOM 4715 C C . VAL B 1 169 ? 12.195 30.328 3.402 1 98.31 169 VAL B C 1
ATOM 4717 O O . VAL B 1 169 ? 13.25 29.969 2.877 1 98.31 169 VAL B O 1
ATOM 4720 N N . LEU B 1 170 ? 11.578 31.5 3.084 1 97.88 170 LEU B N 1
ATOM 4721 C CA . LEU B 1 170 ? 12.125 32.375 2.055 1 97.88 170 LEU B CA 1
ATOM 4722 C C . LEU B 1 170 ? 13.523 32.875 2.434 1 97.88 170 LEU B C 1
ATOM 4724 O O . LEU B 1 170 ? 14.406 32.938 1.577 1 97.88 170 LEU B O 1
ATOM 4728 N N . SER B 1 171 ? 13.68 33.188 3.678 1 96.88 171 SER B N 1
ATOM 4729 C CA . SER B 1 171 ? 14.984 33.625 4.16 1 96.88 171 SER B CA 1
ATOM 4730 C C . SER B 1 171 ? 16.031 32.531 3.965 1 96.88 171 SER B C 1
ATOM 4732 O O . SER B 1 171 ? 17.141 32.781 3.502 1 96.88 171 SER B O 1
ATOM 4734 N N . HIS B 1 172 ? 15.727 31.297 4.285 1 97.62 172 HIS B N 1
ATOM 4735 C CA . HIS B 1 172 ? 16.656 30.172 4.145 1 97.62 172 HIS B CA 1
ATOM 4736 C C . HIS B 1 172 ? 16.922 29.859 2.676 1 97.62 172 HIS B C 1
ATOM 4738 O O . HIS B 1 172 ? 18.047 29.531 2.297 1 97.62 172 HIS B O 1
ATOM 4744 N N . LEU B 1 173 ? 15.867 29.922 1.858 1 97.94 173 LEU B N 1
ATOM 4745 C CA . LEU B 1 173 ? 16.047 29.703 0.428 1 97.94 173 LEU B CA 1
ATOM 4746 C C . LEU B 1 173 ? 16.984 30.734 -0.175 1 97.94 173 LEU B C 1
ATOM 4748 O O . LEU B 1 173 ? 17.797 30.422 -1.042 1 97.94 173 LEU B O 1
ATOM 4752 N N . SER B 1 174 ? 16.828 31.953 0.279 1 95.75 174 SER B N 1
ATOM 4753 C CA . SER B 1 174 ? 17.688 33.031 -0.219 1 95.75 174 SER B CA 1
ATOM 4754 C C . SER B 1 174 ? 19.141 32.812 0.235 1 95.75 174 SER B C 1
ATOM 4756 O O . SER B 1 174 ? 20.062 33 -0.555 1 95.75 174 SER B O 1
ATOM 4758 N N . ALA B 1 175 ? 19.297 32.469 1.396 1 96.94 175 ALA B N 1
ATOM 4759 C CA . ALA B 1 175 ? 20.625 32.375 1.994 1 96.94 175 ALA B CA 1
ATOM 4760 C C . ALA B 1 175 ? 21.359 31.141 1.505 1 96.94 175 ALA B C 1
ATOM 4762 O O . ALA B 1 175 ? 22.594 31.125 1.429 1 96.94 175 ALA B O 1
ATOM 4763 N N . HIS B 1 176 ? 20.609 30.078 1.145 1 96.88 176 HIS B N 1
ATOM 4764 C CA . HIS B 1 176 ? 21.234 28.797 0.868 1 96.88 176 HIS B CA 1
ATOM 4765 C C . HIS B 1 176 ? 20.797 28.25 -0.487 1 96.88 176 HIS B C 1
ATOM 4767 O O . HIS B 1 176 ? 20.781 27.031 -0.697 1 96.88 176 HIS B O 1
ATOM 4773 N N . ALA B 1 177 ? 20.438 29.062 -1.382 1 94.31 177 ALA B N 1
ATOM 4774 C CA . ALA B 1 177 ? 19.875 28.672 -2.674 1 94.31 177 ALA B CA 1
ATOM 4775 C C . ALA B 1 177 ? 20.844 27.75 -3.434 1 94.31 177 ALA B C 1
ATOM 4777 O O . ALA B 1 177 ? 20.406 26.844 -4.141 1 94.31 177 ALA B O 1
ATOM 4778 N N . ASN B 1 178 ? 22.094 27.953 -3.287 1 94.81 178 ASN B N 1
ATOM 4779 C CA . ASN B 1 178 ? 23.094 27.203 -4.051 1 94.81 178 ASN B CA 1
ATOM 4780 C C . ASN B 1 178 ? 23.391 25.859 -3.4 1 94.81 178 ASN B C 1
ATOM 4782 O O . ASN B 1 178 ? 24.094 25.031 -3.975 1 94.81 178 ASN B O 1
ATOM 4786 N N . GLU B 1 179 ? 22.766 25.609 -2.277 1 96.31 179 GLU B N 1
ATOM 4787 C CA . GLU B 1 179 ? 23 24.359 -1.558 1 96.31 179 GLU B CA 1
ATOM 4788 C C . GLU B 1 179 ? 21.766 23.469 -1.581 1 96.31 179 GLU B C 1
ATOM 4790 O O . GLU B 1 179 ? 21.875 22.234 -1.474 1 96.31 179 GLU B O 1
ATOM 4795 N N . ILE B 1 180 ? 20.641 24.016 -1.673 1 97.69 180 ILE B N 1
ATOM 4796 C CA . ILE B 1 180 ? 19.391 23.281 -1.521 1 97.69 180 ILE B CA 1
ATOM 4797 C C . ILE B 1 180 ? 18.984 22.656 -2.855 1 97.69 180 ILE B C 1
ATOM 4799 O O . ILE B 1 180 ? 18.922 23.344 -3.877 1 97.69 180 ILE B O 1
ATOM 4803 N N . LEU B 1 181 ? 18.75 21.375 -2.822 1 96.44 181 LEU B N 1
ATOM 4804 C CA . LEU B 1 181 ? 18.359 20.594 -3.988 1 96.44 181 LEU B CA 1
ATOM 4805 C C . LEU B 1 181 ? 16.844 20.422 -4.059 1 96.44 181 LEU B C 1
ATOM 4807 O O . LEU B 1 181 ? 16.266 20.484 -5.141 1 96.44 181 LEU B O 1
ATOM 4811 N N . VAL B 1 182 ? 16.25 20.156 -2.932 1 98 182 VAL B N 1
ATOM 4812 C CA . VAL B 1 182 ? 14.82 19.875 -2.793 1 98 182 VAL B CA 1
ATOM 4813 C C . VAL B 1 182 ? 14.258 20.656 -1.605 1 98 182 VAL B C 1
ATOM 4815 O O . VAL B 1 182 ? 14.914 20.797 -0.574 1 98 182 VAL B O 1
ATOM 4818 N N . ALA B 1 183 ? 13.148 21.234 -1.769 1 98.81 183 ALA B N 1
ATOM 4819 C CA . ALA B 1 183 ? 12.32 21.703 -0.665 1 98.81 183 ALA B CA 1
ATOM 4820 C C . ALA B 1 183 ? 11.07 20.844 -0.506 1 98.81 183 ALA B C 1
ATOM 4822 O O . ALA B 1 183 ? 10.203 20.844 -1.386 1 98.81 183 ALA B O 1
ATOM 4823 N N . CYS B 1 184 ? 11 20.047 0.525 1 98.88 184 CYS B N 1
ATOM 4824 C CA . CYS B 1 184 ? 9.805 19.281 0.858 1 98.88 184 CYS B CA 1
ATOM 4825 C C . CYS B 1 184 ? 8.984 20 1.929 1 98.88 184 CYS B C 1
ATOM 4827 O O . CYS B 1 184 ? 9.359 20 3.102 1 98.88 184 CYS B O 1
ATOM 4829 N N . LEU B 1 185 ? 7.859 20.578 1.563 1 98.88 185 LEU B N 1
ATOM 4830 C CA . LEU B 1 185 ? 7.117 21.469 2.438 1 98.88 185 LEU B CA 1
ATOM 4831 C C . LEU B 1 185 ? 5.629 21.141 2.424 1 98.88 185 LEU B C 1
ATOM 4833 O O . LEU B 1 185 ? 5.102 20.672 1.411 1 98.88 185 LEU B O 1
ATOM 4837 N N . PRO B 1 186 ? 4.969 21.281 3.51 1 98.75 186 PRO B N 1
ATOM 4838 C CA . PRO B 1 186 ? 3.506 21.297 3.537 1 98.75 186 PRO B CA 1
ATOM 4839 C C . PRO B 1 186 ? 2.922 22.688 3.346 1 98.75 186 PRO B C 1
ATOM 4841 O O . PRO B 1 186 ? 3.619 23.688 3.551 1 98.75 186 PRO B O 1
ATOM 4844 N N . PRO B 1 187 ? 1.658 22.797 2.939 1 98.62 187 PRO B N 1
ATOM 4845 C CA . PRO B 1 187 ? 1.021 24.109 2.834 1 98.62 187 PRO B CA 1
ATOM 4846 C C . PRO B 1 187 ? 0.776 24.766 4.195 1 98.62 187 PRO B C 1
ATOM 4848 O O . PRO B 1 187 ? 0.563 25.969 4.281 1 98.62 187 PRO B O 1
ATOM 4851 N N . LEU B 1 188 ? 0.787 23.984 5.191 1 98.31 188 LEU B N 1
ATOM 4852 C CA . LEU B 1 188 ? 0.653 24.438 6.574 1 98.31 188 LEU B CA 1
ATOM 4853 C C . LEU B 1 188 ? 1.303 23.438 7.527 1 98.31 188 LEU B C 1
ATOM 4855 O O . LEU B 1 188 ? 1.45 22.25 7.195 1 98.31 188 LEU B O 1
ATOM 4859 N N . HIS B 1 189 ? 1.734 23.938 8.625 1 97.12 189 HIS B N 1
ATOM 4860 C CA . HIS B 1 189 ? 2.328 23.016 9.594 1 97.12 189 HIS B CA 1
ATOM 4861 C C . HIS B 1 189 ? 1.259 22.203 10.312 1 97.12 189 HIS B C 1
ATOM 4863 O O . HIS B 1 189 ? 0.275 22.75 10.805 1 97.12 189 HIS B O 1
ATOM 4869 N N . TRP B 1 190 ? 1.41 20.953 10.43 1 97.19 190 TRP B N 1
ATOM 4870 C CA . TRP B 1 190 ? 0.405 19.969 10.844 1 97.19 190 TRP B CA 1
ATOM 4871 C C . TRP B 1 190 ? 0.071 20.141 12.328 1 97.19 190 TRP B C 1
ATOM 4873 O O . TRP B 1 190 ? -0.972 19.656 12.789 1 97.19 190 TRP B O 1
ATOM 4883 N N . SER B 1 191 ? 0.894 20.766 13.125 1 95.5 191 SER B N 1
ATOM 4884 C CA . SER B 1 191 ? 0.731 20.797 14.57 1 95.5 191 SER B CA 1
ATOM 4885 C C . SER B 1 191 ? -0.19 21.938 14.992 1 95.5 191 SER B C 1
ATOM 4887 O O . SER B 1 191 ? -0.881 21.844 16 1 95.5 191 SER B O 1
ATOM 4889 N N . ASP B 1 192 ? -0.162 23.094 14.125 1 95.38 192 ASP B N 1
ATOM 4890 C CA . ASP B 1 192 ? -0.867 24.25 14.664 1 95.38 192 ASP B CA 1
ATOM 4891 C C . ASP B 1 192 ? -1.564 25.031 13.547 1 95.38 192 ASP B C 1
ATOM 4893 O O . ASP B 1 192 ? -2.197 26.062 13.805 1 95.38 192 ASP B O 1
ATOM 4897 N N . GLY B 1 193 ? -1.387 24.641 12.359 1 97.12 193 GLY B N 1
ATOM 4898 C CA . GLY B 1 193 ? -2.123 25.25 11.266 1 97.12 193 GLY B CA 1
ATOM 4899 C C . GLY B 1 193 ? -1.436 26.469 10.695 1 97.12 193 GLY B C 1
ATOM 4900 O O . GLY B 1 193 ? -1.959 27.125 9.781 1 97.12 193 GLY B O 1
ATOM 4901 N N . ALA B 1 194 ? -0.235 26.812 11.234 1 96.19 194 ALA B N 1
ATOM 4902 C CA . ALA B 1 194 ? 0.502 27.953 10.688 1 96.19 194 ALA B CA 1
ATOM 4903 C C . ALA B 1 194 ? 0.759 27.766 9.188 1 96.19 194 ALA B C 1
ATOM 4905 O O . ALA B 1 194 ? 1.218 26.703 8.758 1 96.19 194 ALA B O 1
ATOM 4906 N N . ILE B 1 195 ? 0.531 28.797 8.438 1 97.12 195 ILE B N 1
ATOM 4907 C CA . ILE B 1 195 ? 0.525 28.703 6.98 1 97.12 195 ILE B CA 1
ATOM 4908 C C . ILE B 1 195 ? 1.959 28.734 6.457 1 97.12 195 ILE B C 1
ATOM 4910 O O . ILE B 1 195 ? 2.795 29.484 6.969 1 97.12 195 ILE B O 1
ATOM 4914 N N . VAL B 1 196 ? 2.283 27.922 5.527 1 98.06 196 VAL B N 1
ATOM 4915 C CA . VAL B 1 196 ? 3.428 27.984 4.629 1 98.06 196 VAL B CA 1
ATOM 4916 C C . VAL B 1 196 ? 2.959 28.359 3.223 1 98.06 196 VAL B C 1
ATOM 4918 O O . VAL B 1 196 ? 2.521 27.484 2.459 1 98.06 196 VAL B O 1
ATOM 4921 N N . ASP B 1 197 ? 3.109 29.609 2.883 1 97.88 197 ASP B N 1
ATOM 4922 C CA . ASP B 1 197 ? 2.543 30.109 1.632 1 97.88 197 ASP B CA 1
ATOM 4923 C C . ASP B 1 197 ? 3.377 29.656 0.434 1 97.88 197 ASP B C 1
ATOM 4925 O O . ASP B 1 197 ? 4.289 30.375 0.006 1 97.88 197 ASP B O 1
ATOM 4929 N N . LEU B 1 198 ? 2.945 28.594 -0.192 1 98.56 198 LEU B N 1
ATOM 4930 C CA . LEU B 1 198 ? 3.691 27.984 -1.292 1 98.56 198 LEU B CA 1
ATOM 4931 C C . LEU B 1 198 ? 3.635 28.875 -2.533 1 98.56 198 LEU B C 1
ATOM 4933 O O . LEU B 1 198 ? 4.48 28.75 -3.422 1 98.56 198 LEU B O 1
ATOM 4937 N N . SER B 1 199 ? 2.609 29.719 -2.65 1 97.75 199 SER B N 1
ATOM 4938 C CA . SER B 1 199 ? 2.525 30.625 -3.799 1 97.75 199 SER B CA 1
ATOM 4939 C C . SER B 1 199 ? 3.672 31.625 -3.799 1 97.75 199 SER B C 1
ATOM 4941 O O . SER B 1 199 ? 4.094 32.094 -4.859 1 97.75 199 SER B O 1
ATOM 4943 N N . GLN B 1 200 ? 4.16 31.969 -2.639 1 97.88 200 GLN B N 1
ATOM 4944 C CA . GLN B 1 200 ? 5.316 32.844 -2.525 1 97.88 200 GLN B CA 1
ATOM 4945 C C . GLN B 1 200 ? 6.621 32.062 -2.639 1 97.88 200 GLN B C 1
ATOM 4947 O O . GLN B 1 200 ? 7.613 32.562 -3.152 1 97.88 200 GLN B O 1
ATOM 4952 N N . ILE B 1 201 ? 6.641 30.859 -2.221 1 98.5 201 ILE B N 1
ATOM 4953 C CA . ILE B 1 201 ? 7.852 30.062 -2.092 1 98.5 201 ILE B CA 1
ATOM 4954 C C . ILE B 1 201 ? 8.203 29.438 -3.438 1 98.5 201 ILE B C 1
ATOM 4956 O O . ILE B 1 201 ? 9.367 29.391 -3.826 1 98.5 201 ILE B O 1
ATOM 4960 N N . ASP B 1 202 ? 7.195 28.969 -4.156 1 98.31 202 ASP B N 1
ATOM 4961 C CA . ASP B 1 202 ? 7.371 28.203 -5.387 1 98.31 202 ASP B CA 1
ATOM 4962 C C . ASP B 1 202 ? 8.18 29 -6.414 1 98.31 202 ASP B C 1
ATOM 4964 O O . ASP B 1 202 ? 9.094 28.453 -7.039 1 98.31 202 ASP B O 1
ATOM 4968 N N . PRO B 1 203 ? 7.906 30.312 -6.668 1 97.75 203 PRO B N 1
ATOM 4969 C CA . PRO B 1 203 ? 8.695 31.078 -7.637 1 97.75 203 PRO B CA 1
ATOM 4970 C C . PRO B 1 203 ? 10.18 31.125 -7.285 1 97.75 203 PRO B C 1
ATOM 4972 O O . PRO B 1 203 ? 11.031 31.094 -8.18 1 97.75 203 PRO B O 1
ATOM 4975 N N . VAL B 1 204 ? 10.469 31.234 -6.016 1 98 204 VAL B N 1
ATOM 4976 C CA . VAL B 1 204 ? 11.859 31.25 -5.574 1 98 204 VAL B CA 1
ATOM 4977 C C . VAL B 1 204 ? 12.516 29.906 -5.836 1 98 204 VAL B C 1
ATOM 4979 O O . VAL B 1 204 ? 13.648 29.828 -6.305 1 98 204 VAL B O 1
ATOM 4982 N N . CYS B 1 205 ? 11.812 28.812 -5.562 1 97.81 205 CYS B N 1
ATOM 4983 C CA . CYS B 1 205 ? 12.32 27.469 -5.859 1 97.81 205 CYS B CA 1
ATOM 4984 C C . CYS B 1 205 ? 12.594 27.312 -7.348 1 97.81 205 CYS B C 1
ATOM 4986 O O . CYS B 1 205 ? 13.672 26.859 -7.742 1 97.81 205 CYS B O 1
ATOM 4988 N N . ARG B 1 206 ? 11.688 27.766 -8.156 1 96.62 206 ARG B N 1
ATOM 4989 C CA . ARG B 1 206 ? 11.805 27.625 -9.602 1 96.62 206 ARG B CA 1
ATOM 4990 C C . ARG B 1 206 ? 12.977 28.453 -10.133 1 96.62 206 ARG B C 1
ATOM 4992 O O . ARG B 1 206 ? 13.766 27.969 -10.945 1 96.62 206 ARG B O 1
ATOM 4999 N N . ALA B 1 207 ? 13.086 29.609 -9.656 1 96.88 207 ALA B N 1
ATOM 5000 C CA . ALA B 1 207 ? 14.156 30.5 -10.094 1 96.88 207 ALA B CA 1
ATOM 5001 C C . ALA B 1 207 ? 15.523 29.906 -9.773 1 96.88 207 ALA B C 1
ATOM 5003 O O . ALA B 1 207 ? 16.5 30.172 -10.477 1 96.88 207 ALA B O 1
ATOM 5004 N N . ASN B 1 208 ? 15.57 29.141 -8.773 1 95.69 208 ASN B N 1
ATOM 5005 C CA . ASN B 1 208 ? 16.844 28.578 -8.336 1 95.69 208 ASN B CA 1
ATOM 5006 C C . ASN B 1 208 ? 16.938 27.094 -8.664 1 95.69 208 ASN B C 1
ATOM 5008 O O . ASN B 1 208 ? 17.844 26.406 -8.188 1 95.69 208 ASN B O 1
ATOM 5012 N N . ARG B 1 209 ? 15.961 26.516 -9.359 1 94.12 209 ARG B N 1
ATOM 5013 C CA . ARG B 1 209 ? 15.922 25.125 -9.812 1 94.12 209 ARG B CA 1
ATOM 5014 C C . ARG B 1 209 ? 15.898 24.156 -8.625 1 94.12 209 ARG B C 1
ATOM 5016 O O . ARG B 1 209 ? 16.594 23.141 -8.625 1 94.12 209 ARG B O 1
ATOM 5023 N N . ILE B 1 210 ? 15.281 24.578 -7.555 1 96.5 210 ILE B N 1
ATOM 5024 C CA . ILE B 1 210 ? 15.016 23.75 -6.395 1 96.5 210 ILE B CA 1
ATOM 5025 C C . ILE B 1 210 ? 13.711 22.984 -6.598 1 96.5 210 ILE B C 1
ATOM 5027 O O . ILE B 1 210 ? 12.672 23.578 -6.906 1 96.5 210 ILE B O 1
ATOM 5031 N N . LEU B 1 211 ? 13.711 21.672 -6.508 1 97.19 211 LEU B N 1
ATOM 5032 C CA . LEU B 1 211 ? 12.508 20.859 -6.668 1 97.19 211 LEU B CA 1
ATOM 5033 C C . LEU B 1 211 ? 11.586 21.031 -5.465 1 97.19 211 LEU B C 1
ATOM 5035 O O . LEU B 1 211 ? 12.023 20.922 -4.316 1 97.19 211 LEU B O 1
ATOM 5039 N N . LEU B 1 212 ? 10.391 21.344 -5.734 1 98.62 212 LEU B N 1
ATOM 5040 C CA . LEU B 1 212 ? 9.398 21.438 -4.672 1 98.62 212 LEU B CA 1
ATOM 5041 C C . LEU B 1 212 ? 8.578 20.156 -4.566 1 98.62 212 LEU B C 1
ATOM 5043 O O . LEU B 1 212 ? 7.957 19.734 -5.543 1 98.62 212 LEU B O 1
ATOM 5047 N N . VAL B 1 213 ? 8.633 19.469 -3.443 1 98.88 213 VAL B N 1
ATOM 5048 C CA . VAL B 1 213 ? 7.809 18.312 -3.092 1 98.88 213 VAL B CA 1
ATOM 5049 C C . VAL B 1 213 ? 6.84 18.688 -1.975 1 98.88 213 VAL B C 1
ATOM 5051 O O . VAL B 1 213 ? 7.25 19.234 -0.948 1 98.88 213 VAL B O 1
ATOM 5054 N N . ILE B 1 214 ? 5.559 18.375 -2.176 1 98.88 214 ILE B N 1
ATOM 5055 C CA . ILE B 1 214 ? 4.555 18.906 -1.257 1 98.88 214 ILE B CA 1
ATOM 5056 C C . ILE B 1 214 ? 3.822 17.75 -0.572 1 98.88 214 ILE B C 1
ATOM 5058 O O . ILE B 1 214 ? 3.309 16.844 -1.24 1 98.88 214 ILE B O 1
ATOM 5062 N N . ASP B 1 215 ? 3.832 17.672 0.741 1 98.81 215 ASP B N 1
ATOM 5063 C CA . ASP B 1 215 ? 2.854 16.906 1.505 1 98.81 215 ASP B CA 1
ATOM 5064 C C . ASP B 1 215 ? 1.6 17.734 1.78 1 98.81 215 ASP B C 1
ATOM 5066 O O . ASP B 1 215 ? 1.573 18.531 2.711 1 98.81 215 ASP B O 1
ATOM 5070 N N . ALA B 1 216 ? 0.573 17.469 1.037 1 98.81 216 ALA B N 1
ATOM 5071 C CA . ALA B 1 216 ? -0.614 18.312 1.063 1 98.81 216 ALA B CA 1
ATOM 5072 C C . ALA B 1 216 ? -1.733 17.672 1.875 1 98.81 216 ALA B C 1
ATOM 5074 O O . ALA B 1 216 ? -2.898 18.062 1.759 1 98.81 216 ALA B O 1
ATOM 5075 N N . THR B 1 217 ? -1.406 16.672 2.73 1 98.5 217 THR B N 1
ATOM 5076 C CA . THR B 1 217 ? -2.375 15.867 3.463 1 98.5 217 THR B CA 1
ATOM 5077 C C . THR B 1 217 ? -3.283 16.75 4.312 1 98.5 217 THR B C 1
ATOM 5079 O O . THR B 1 217 ? -4.48 16.469 4.438 1 98.5 217 THR B O 1
ATOM 5082 N N . GLN B 1 218 ? -2.734 17.844 4.855 1 98.69 218 GLN B N 1
ATOM 5083 C CA . GLN B 1 218 ? -3.527 18.672 5.754 1 98.69 218 GLN B CA 1
ATOM 5084 C C . GLN B 1 218 ? -4.199 19.812 4.996 1 98.69 218 GLN B C 1
ATOM 5086 O O . GLN B 1 218 ? -4.797 20.703 5.609 1 98.69 218 GLN B O 1
ATOM 5091 N N . ALA B 1 219 ? -4.137 19.828 3.639 1 98.56 219 ALA B N 1
ATOM 5092 C CA . ALA B 1 219 ? -4.609 21.016 2.908 1 98.56 219 ALA B CA 1
ATOM 5093 C C . ALA B 1 219 ? -5.664 20.625 1.874 1 98.56 219 ALA B C 1
ATOM 5095 O O . ALA B 1 219 ? -6.727 21.25 1.807 1 98.56 219 ALA B O 1
ATOM 5096 N N . VAL B 1 220 ? -5.398 19.594 1.062 1 98.62 220 VAL B N 1
ATOM 5097 C CA . VAL B 1 220 ? -6.273 19.281 -0.063 1 98.62 220 VAL B CA 1
ATOM 5098 C C . VAL B 1 220 ? -7.652 18.875 0.453 1 98.62 220 VAL B C 1
ATOM 5100 O O . VAL B 1 220 ? -7.766 18.047 1.361 1 98.62 220 VAL B O 1
ATOM 5103 N N . GLY B 1 221 ? -8.648 19.406 -0.103 1 98.31 221 GLY B N 1
ATOM 5104 C CA . GLY B 1 221 ? -10.031 19.125 0.268 1 98.31 221 GLY B CA 1
ATOM 5105 C C . GLY B 1 221 ? -10.648 20.188 1.149 1 98.31 221 GLY B C 1
ATOM 5106 O O . GLY B 1 221 ? -11.867 20.219 1.335 1 98.31 221 GLY B O 1
ATOM 5107 N N . ILE B 1 222 ? -9.75 21.172 1.755 1 98.12 222 ILE B N 1
ATOM 5108 C CA . ILE B 1 222 ? -10.297 22.141 2.697 1 98.12 222 ILE B CA 1
ATOM 5109 C C . ILE B 1 222 ? -9.664 23.5 2.451 1 98.12 222 ILE B C 1
ATOM 5111 O O . ILE B 1 222 ? -10.117 24.516 3 1 98.12 222 ILE B O 1
ATOM 5115 N N . MET B 1 223 ? -8.641 23.578 1.646 1 95.88 223 MET B N 1
ATOM 5116 C CA . MET B 1 223 ? -8.062 24.812 1.147 1 95.88 223 MET B CA 1
ATOM 5117 C C . MET B 1 223 ? -7.68 24.688 -0.324 1 95.88 223 MET B C 1
ATOM 5119 O O . MET B 1 223 ? -7.395 23.578 -0.802 1 95.88 223 MET B O 1
ATOM 5123 N N . PRO B 1 224 ? -7.652 25.797 -1.056 1 95.88 224 PRO B N 1
ATOM 5124 C CA . PRO B 1 224 ? -7.301 25.719 -2.475 1 95.88 224 PRO B CA 1
ATOM 5125 C C . PRO B 1 224 ? -5.816 25.453 -2.701 1 95.88 224 PRO B C 1
ATOM 5127 O O . PRO B 1 224 ? -4.965 26.031 -2.025 1 95.88 224 PRO B O 1
ATOM 5130 N N . LEU B 1 225 ? -5.516 24.562 -3.543 1 96.88 225 LEU B N 1
ATOM 5131 C CA . LEU B 1 225 ? -4.18 24.25 -4.043 1 96.88 225 LEU B CA 1
ATOM 5132 C C . LEU B 1 225 ? -4.203 24.016 -5.551 1 96.88 225 LEU B C 1
ATOM 5134 O O . LEU B 1 225 ? -5 23.219 -6.051 1 96.88 225 LEU B O 1
ATOM 5138 N N . ASN B 1 226 ? -3.389 24.766 -6.289 1 97.81 226 ASN B N 1
ATOM 5139 C CA . ASN B 1 226 ? -3.344 24.719 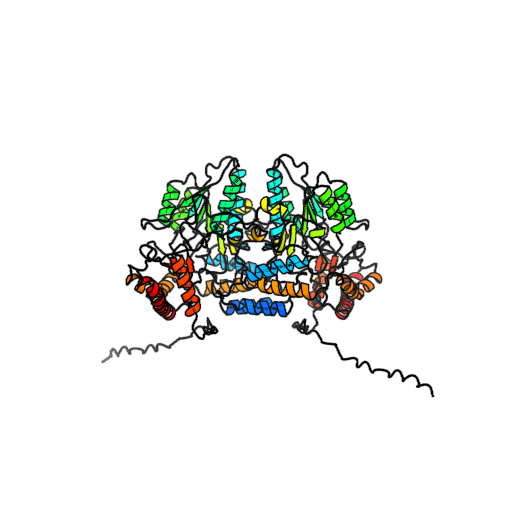-7.75 1 97.81 226 ASN B CA 1
ATOM 5140 C C . ASN B 1 226 ? -1.949 24.359 -8.258 1 97.81 226 ASN B C 1
ATOM 5142 O O . ASN B 1 226 ? -1.057 25.219 -8.281 1 97.81 226 ASN B O 1
ATOM 5146 N N . VAL B 1 227 ? -1.811 23.141 -8.781 1 98.31 227 VAL B N 1
ATOM 5147 C CA . VAL B 1 227 ? -0.477 22.672 -9.148 1 98.31 227 VAL B CA 1
ATOM 5148 C C . VAL B 1 227 ? -0.051 23.312 -10.469 1 98.31 227 VAL B C 1
ATOM 5150 O O . VAL B 1 227 ? 1.128 23.281 -10.828 1 98.31 227 VAL B O 1
ATOM 5153 N N . GLN B 1 228 ? -0.97 23.859 -11.203 1 96.94 228 GLN B N 1
ATOM 5154 C CA . GLN B 1 228 ? -0.59 24.594 -12.406 1 96.94 228 GLN B CA 1
ATOM 5155 C C . GLN B 1 228 ? 0.104 25.906 -12.047 1 96.94 228 GLN B C 1
ATOM 5157 O O . GLN B 1 228 ? 1.028 26.344 -12.742 1 96.94 228 GLN B O 1
ATOM 5162 N N . GLN B 1 229 ? -0.401 26.484 -11 1 96 229 GLN B N 1
ATOM 5163 C CA . GLN B 1 229 ? 0.205 27.719 -10.523 1 96 229 GLN B CA 1
ATOM 5164 C C . GLN B 1 229 ? 1.492 27.438 -9.75 1 96 229 GLN B C 1
ATOM 5166 O O . GLN B 1 229 ? 2.496 28.141 -9.938 1 96 229 GLN B O 1
ATOM 5171 N N . LEU B 1 230 ? 1.702 26.484 -8.727 1 95 230 LEU B N 1
ATOM 5172 C CA . LEU B 1 230 ? 2.846 26.141 -7.898 1 95 230 LEU B CA 1
ATOM 5173 C C . LEU B 1 230 ? 3.855 25.312 -8.688 1 95 230 LEU B C 1
ATOM 5175 O O . LEU B 1 230 ? 5.059 25.375 -8.422 1 95 230 LEU B O 1
ATOM 5179 N N . GLN B 1 231 ? 3.695 24.594 -9.625 1 94.88 231 GLN B N 1
ATOM 5180 C CA . GLN B 1 231 ? 4.438 23.672 -10.477 1 94.88 231 GLN B CA 1
ATOM 5181 C C . GLN B 1 231 ? 5.375 22.797 -9.641 1 94.88 231 GLN B C 1
ATOM 5183 O O . GLN B 1 231 ? 6.57 22.703 -9.922 1 94.88 231 GLN B O 1
ATOM 5188 N N . PRO B 1 232 ? 4.918 22.094 -8.609 1 98.62 232 PRO B N 1
ATOM 5189 C CA . PRO B 1 232 ? 5.75 21.172 -7.836 1 98.62 232 PRO B CA 1
ATOM 5190 C C . PRO B 1 232 ? 6.176 19.953 -8.641 1 98.62 232 PRO B C 1
ATOM 5192 O O . PRO B 1 232 ? 5.523 19.594 -9.625 1 98.62 232 PRO B O 1
ATOM 5195 N N . ALA B 1 233 ? 7.309 19.406 -8.219 1 98.56 233 ALA B N 1
ATOM 5196 C CA . ALA B 1 233 ? 7.699 18.109 -8.773 1 98.56 233 ALA B CA 1
ATOM 5197 C C . ALA B 1 233 ? 6.68 17.031 -8.422 1 98.56 233 ALA B C 1
ATOM 5199 O O . ALA B 1 233 ? 6.355 16.188 -9.258 1 98.56 233 ALA B O 1
ATOM 5200 N N . MET B 1 234 ? 6.191 17.078 -7.211 1 98.88 234 MET B N 1
ATOM 5201 C CA . MET B 1 234 ? 5.242 16.094 -6.703 1 98.88 234 MET B CA 1
ATOM 5202 C C . MET B 1 234 ? 4.395 16.672 -5.582 1 98.88 234 MET B C 1
ATOM 5204 O O . MET B 1 234 ? 4.875 17.5 -4.801 1 98.88 234 MET B O 1
ATOM 5208 N N . LEU B 1 235 ? 3.158 16.344 -5.551 1 98.94 235 LEU B N 1
ATOM 5209 C CA . LEU B 1 235 ? 2.23 16.625 -4.461 1 98.94 235 LEU B CA 1
ATOM 5210 C C . LEU B 1 235 ? 1.531 15.352 -4 1 98.94 235 LEU B C 1
ATOM 5212 O O . LEU B 1 235 ? 0.901 14.656 -4.805 1 98.94 235 LEU B O 1
ATOM 5216 N N . ALA B 1 236 ? 1.689 15 -2.732 1 98.88 236 ALA B N 1
ATOM 5217 C CA . ALA B 1 236 ? 1.072 13.805 -2.166 1 98.88 236 ALA B CA 1
ATOM 5218 C C . ALA B 1 236 ? 0.009 14.172 -1.134 1 98.88 236 ALA B C 1
ATOM 5220 O O . ALA B 1 236 ? 0.158 15.156 -0.404 1 98.88 236 ALA B O 1
ATOM 5221 N N . CYS B 1 237 ? -1.009 13.344 -1.052 1 98.75 237 CYS B N 1
ATOM 5222 C CA . CYS B 1 237 ? -2.104 13.617 -0.128 1 98.75 237 CYS B CA 1
ATOM 5223 C C . CYS B 1 237 ? -2.754 12.328 0.346 1 98.75 237 CYS B C 1
ATOM 5225 O O . CYS B 1 237 ? -3.297 11.562 -0.46 1 98.75 237 CYS B O 1
ATOM 5227 N N . SER B 1 238 ? -2.676 12.094 1.654 1 98.12 238 SER B N 1
ATOM 5228 C CA . SER B 1 238 ? -3.449 10.992 2.215 1 98.12 238 SER B CA 1
ATOM 5229 C C . SER B 1 238 ? -4.949 11.25 2.1 1 98.12 238 SER B C 1
ATOM 5231 O O . SER B 1 238 ? -5.395 12.398 2.201 1 98.12 238 SER B O 1
ATOM 5233 N N . ILE B 1 239 ? -5.746 10.227 2.027 1 97.81 239 ILE B N 1
ATOM 5234 C CA . ILE B 1 239 ? -7.141 10.398 1.629 1 97.81 239 ILE B CA 1
ATOM 5235 C C . ILE B 1 239 ? -8.031 10.438 2.871 1 97.81 239 ILE B C 1
ATOM 5237 O O . ILE B 1 239 ? -9.211 10.766 2.781 1 97.81 239 ILE B O 1
ATOM 5241 N N . HIS B 1 240 ? -7.5 10.234 4.086 1 96.62 240 HIS B N 1
ATOM 5242 C CA . HIS B 1 240 ? -8.352 9.922 5.227 1 96.62 240 HIS B CA 1
ATOM 5243 C C . HIS B 1 240 ? -8.586 11.164 6.09 1 96.62 240 HIS B C 1
ATOM 5245 O O . HIS B 1 240 ? -9.078 11.055 7.215 1 96.62 240 HIS B O 1
ATOM 5251 N N . LYS B 1 241 ? -8.141 12.32 5.738 1 97.06 241 LYS B N 1
ATOM 5252 C CA . LYS B 1 241 ? -8.344 13.531 6.52 1 97.06 241 LYS B CA 1
ATOM 5253 C C . LYS B 1 241 ? -9.328 14.469 5.828 1 97.06 241 LYS B C 1
ATOM 5255 O O . LYS B 1 241 ? -10.531 14.203 5.805 1 97.06 241 LYS B O 1
ATOM 5260 N N . TRP B 1 242 ? -8.875 15.398 5.039 1 98.44 242 TRP B N 1
ATOM 5261 C CA . TRP B 1 242 ? -9.75 16.469 4.555 1 98.44 242 TRP B CA 1
ATOM 5262 C C . TRP B 1 242 ? -10.383 16.078 3.223 1 98.44 242 TRP B C 1
ATOM 5264 O O . TRP B 1 242 ? -11.32 16.75 2.764 1 98.44 242 TRP B O 1
ATOM 5274 N N . LEU B 1 243 ? -9.906 14.984 2.645 1 98.38 243 LEU B N 1
ATOM 5275 C CA . LEU B 1 243 ? -10.617 14.383 1.521 1 98.38 243 LEU B CA 1
ATOM 5276 C C . LEU B 1 243 ? -11.766 13.508 2.01 1 98.38 243 LEU B C 1
ATOM 5278 O O . LEU B 1 243 ? -12.531 12.977 1.205 1 98.38 243 LEU B O 1
ATOM 5282 N N . ARG B 1 244 ? -11.836 13.281 3.225 1 97.12 244 ARG B N 1
ATOM 5283 C CA . ARG B 1 244 ? -12.938 12.648 3.932 1 97.12 244 ARG B CA 1
ATOM 5284 C C . ARG B 1 244 ? -13.109 11.203 3.496 1 97.12 244 ARG B C 1
ATOM 5286 O O . ARG B 1 244 ? -14.227 10.68 3.471 1 97.12 244 ARG B O 1
ATOM 5293 N N . GLY B 1 245 ? -12.078 10.594 3.014 1 96.62 245 GLY B N 1
ATOM 5294 C CA . GLY B 1 245 ? -12.117 9.211 2.582 1 96.62 245 GLY B CA 1
ATOM 5295 C C . GLY B 1 245 ? -11.695 8.234 3.668 1 96.62 245 GLY B C 1
ATOM 5296 O O . GLY B 1 245 ? -11.414 8.641 4.797 1 96.62 245 GLY B O 1
ATOM 5297 N N . PRO B 1 246 ? -11.773 6.965 3.297 1 94.62 246 PRO B N 1
ATOM 5298 C CA . PRO B 1 246 ? -11.242 5.949 4.215 1 94.62 246 PRO B CA 1
ATOM 5299 C C . PRO B 1 246 ? -9.719 5.941 4.27 1 94.62 246 PRO B C 1
ATOM 5301 O O . PRO B 1 246 ? -9.062 6.648 3.502 1 94.62 246 PRO B O 1
ATOM 5304 N N . SER B 1 247 ? -9.133 5.246 5.316 1 91.62 247 SER B N 1
ATOM 5305 C CA . SER B 1 247 ? -7.695 5.012 5.301 1 91.62 247 SER B CA 1
ATOM 5306 C C . SER B 1 247 ? -7.316 3.947 4.273 1 91.62 247 SER B C 1
ATOM 5308 O O . SER B 1 247 ? -8.148 3.107 3.912 1 91.62 247 SER B O 1
ATOM 5310 N N . GLY B 1 248 ? -6.039 4.09 3.758 1 91.94 248 GLY B N 1
ATOM 5311 C CA . GLY B 1 248 ? -5.582 2.959 2.963 1 91.94 248 GLY B CA 1
ATOM 5312 C C . GLY B 1 248 ? -5.039 3.365 1.605 1 91.94 248 GLY B C 1
ATOM 5313 O O . GLY B 1 248 ? -4.672 2.51 0.797 1 91.94 248 GLY B O 1
ATOM 5314 N N . ALA B 1 249 ? -4.992 4.656 1.319 1 95.62 249 ALA B N 1
ATOM 5315 C CA . ALA B 1 249 ? -4.41 5.102 0.055 1 95.62 249 ALA B CA 1
ATOM 5316 C C . ALA B 1 249 ? -3.99 6.566 0.13 1 95.62 249 ALA B C 1
ATOM 5318 O O . ALA B 1 249 ? -4.289 7.254 1.109 1 95.62 249 ALA B O 1
ATOM 5319 N N . SER B 1 250 ? -3.258 6.969 -0.834 1 98.12 250 SER B N 1
ATOM 5320 C CA . SER B 1 250 ? -2.896 8.359 -1.088 1 98.12 250 SER B CA 1
ATOM 5321 C C . SER B 1 250 ? -2.961 8.68 -2.576 1 98.12 250 SER B C 1
ATOM 5323 O O . SER B 1 250 ? -2.803 7.797 -3.418 1 98.12 250 SER B O 1
ATOM 5325 N N . LEU B 1 251 ? -3.281 9.82 -2.867 1 98.81 251 LEU B N 1
ATOM 5326 C CA . LEU B 1 251 ? -3.281 10.336 -4.23 1 98.81 251 LEU B CA 1
ATOM 5327 C C . LEU B 1 251 ? -2.09 11.258 -4.465 1 98.81 251 LEU B C 1
ATOM 5329 O O . LEU B 1 251 ? -1.74 12.062 -3.594 1 98.81 251 LEU B O 1
ATOM 5333 N N . VAL B 1 252 ? -1.442 11.102 -5.648 1 98.88 252 VAL B N 1
ATOM 5334 C CA . VAL B 1 252 ? -0.161 11.766 -5.867 1 98.88 252 VAL B CA 1
ATOM 5335 C C . VAL B 1 252 ? -0.145 12.414 -7.246 1 98.88 252 VAL B C 1
ATOM 5337 O O . VAL B 1 252 ? -0.375 11.75 -8.258 1 98.88 252 VAL B O 1
ATOM 5340 N N . TYR B 1 253 ? 0.082 13.703 -7.262 1 98.94 253 TYR B N 1
ATOM 5341 C CA . TYR B 1 253 ? 0.425 14.406 -8.492 1 98.94 253 TYR B CA 1
ATOM 5342 C C . TYR B 1 253 ? 1.922 14.32 -8.766 1 98.94 253 TYR B C 1
ATOM 5344 O O . TYR B 1 253 ? 2.736 14.531 -7.867 1 98.94 253 TYR B O 1
ATOM 5352 N N . ILE B 1 254 ? 2.271 14.031 -9.969 1 98.88 254 ILE B N 1
ATOM 5353 C CA . ILE B 1 254 ? 3.658 14.07 -10.422 1 98.88 254 ILE B CA 1
ATOM 5354 C C . ILE B 1 254 ? 3.76 14.891 -11.703 1 98.88 254 ILE B C 1
ATOM 5356 O O . ILE B 1 254 ? 3.008 14.656 -12.656 1 98.88 254 ILE B O 1
ATOM 5360 N N . ASP B 1 255 ? 4.695 15.82 -11.742 1 98.62 255 ASP B N 1
ATOM 5361 C CA . ASP B 1 255 ? 4.906 16.641 -12.93 1 98.62 255 ASP B CA 1
ATOM 5362 C C . ASP B 1 255 ? 5.289 15.781 -14.133 1 98.62 255 ASP B C 1
ATOM 5364 O O . ASP B 1 255 ? 6.145 14.906 -14.023 1 98.62 255 ASP B O 1
ATOM 5368 N N . LYS B 1 256 ? 4.68 16.031 -15.258 1 97.81 256 LYS B N 1
ATOM 5369 C CA . LYS B 1 256 ? 4.852 15.219 -16.453 1 97.81 256 LYS B CA 1
ATOM 5370 C C . LYS B 1 256 ? 6.312 15.195 -16.906 1 97.81 256 LYS B C 1
ATOM 5372 O O . LYS B 1 256 ? 6.766 14.219 -17.5 1 97.81 256 LYS B O 1
ATOM 5377 N N . SER B 1 257 ? 7.09 16.219 -16.594 1 97.25 257 SER B N 1
ATOM 5378 C CA . SER B 1 257 ? 8.484 16.297 -17 1 97.25 257 SER B CA 1
ATOM 5379 C C . SER B 1 257 ? 9.328 15.219 -16.328 1 97.25 257 SER B C 1
ATOM 5381 O O . SER B 1 257 ? 10.445 14.93 -16.75 1 97.25 257 SER B O 1
ATOM 5383 N N . LEU B 1 258 ? 8.781 14.617 -15.25 1 97.44 258 LEU B N 1
ATOM 5384 C CA . LEU B 1 258 ? 9.547 13.656 -14.469 1 97.44 258 LEU B CA 1
ATOM 5385 C C . LEU B 1 258 ? 9.188 12.227 -14.859 1 97.44 258 LEU B C 1
ATOM 5387 O O . LEU B 1 258 ? 9.805 11.273 -14.375 1 97.44 258 LEU B O 1
ATOM 5391 N N . PHE B 1 259 ? 8.195 12.008 -15.766 1 97.56 259 PHE B N 1
ATOM 5392 C CA . PHE B 1 259 ? 7.707 10.68 -16.125 1 97.56 259 PHE B CA 1
ATOM 5393 C C . PHE B 1 259 ? 8.836 9.828 -16.703 1 97.56 259 PHE B C 1
ATOM 5395 O O . PHE B 1 259 ? 8.906 8.625 -16.438 1 97.56 259 PHE B O 1
ATOM 5402 N N . GLU B 1 260 ? 9.695 10.43 -17.406 1 95.12 260 GLU B N 1
ATOM 5403 C CA . GLU B 1 260 ? 10.75 9.688 -18.094 1 95.12 260 GLU B CA 1
ATOM 5404 C C . GLU B 1 260 ? 11.898 9.359 -17.141 1 95.12 260 GLU B C 1
ATOM 5406 O O . GLU B 1 260 ? 12.477 8.273 -17.203 1 95.12 260 GLU B O 1
ATOM 5411 N N . THR B 1 261 ? 12.18 10.242 -16.25 1 94.56 261 THR B N 1
ATOM 5412 C CA . THR B 1 261 ? 13.406 10.109 -15.461 1 94.56 261 THR B CA 1
ATOM 5413 C C . THR B 1 261 ? 13.117 9.406 -14.133 1 94.56 261 THR B C 1
ATOM 5415 O O . THR B 1 261 ? 13.977 8.703 -13.602 1 94.56 261 THR B O 1
ATOM 5418 N N . TRP B 1 262 ? 11.914 9.648 -13.562 1 97.12 262 TRP B N 1
ATOM 5419 C CA . TRP B 1 262 ? 11.602 9.023 -12.281 1 97.12 262 TRP B CA 1
ATOM 5420 C C . TRP B 1 262 ? 11.188 7.57 -12.469 1 97.12 262 TRP B C 1
ATOM 5422 O O . TRP B 1 262 ? 10.617 7.211 -13.508 1 97.12 262 TRP B O 1
ATOM 5432 N N . SER B 1 263 ? 11.555 6.766 -11.531 1 96.69 263 SER B N 1
ATOM 5433 C CA . SER B 1 263 ? 11.156 5.363 -11.477 1 96.69 263 SER B CA 1
ATOM 5434 C C . SER B 1 263 ? 10.156 5.113 -10.344 1 96.69 263 SER B C 1
ATOM 5436 O O . SER B 1 263 ? 10.219 5.773 -9.305 1 96.69 263 SER B O 1
ATOM 5438 N N . PRO B 1 264 ? 9.211 4.188 -10.562 1 98 264 PRO B N 1
ATOM 5439 C CA . PRO B 1 264 ? 8.312 3.816 -9.461 1 98 264 PRO B CA 1
ATOM 5440 C C . PRO B 1 264 ? 9.047 3.201 -8.281 1 98 264 PRO B C 1
ATOM 5442 O O . PRO B 1 264 ? 10.195 2.756 -8.422 1 98 264 PRO B O 1
ATOM 5445 N N . LEU B 1 265 ? 8.406 3.275 -7.117 1 98.31 265 LEU B N 1
ATOM 5446 C CA . LEU B 1 265 ? 9.039 2.729 -5.926 1 98.31 265 LEU B CA 1
ATOM 5447 C C . LEU B 1 265 ? 9.008 1.203 -5.938 1 98.31 265 LEU B C 1
ATOM 5449 O O . LEU B 1 265 ? 9.984 0.552 -5.562 1 98.31 265 LEU B O 1
ATOM 5453 N N . ASP B 1 266 ? 7.891 0.626 -6.301 1 98.06 266 ASP B N 1
ATOM 5454 C CA . ASP B 1 266 ? 7.805 -0.823 -6.453 1 98.06 266 ASP B CA 1
ATOM 5455 C C . ASP B 1 266 ? 7.523 -1.207 -7.902 1 98.06 266 ASP B C 1
ATOM 5457 O O . ASP B 1 266 ? 7.176 -0.352 -8.719 1 98.06 266 ASP B O 1
ATOM 5461 N N . GLN B 1 267 ? 7.789 -2.432 -8.242 1 97.56 267 GLN B N 1
ATOM 5462 C CA . GLN B 1 267 ? 7.684 -2.93 -9.617 1 97.56 267 GLN B CA 1
ATOM 5463 C C . GLN B 1 267 ? 6.578 -3.973 -9.734 1 97.56 267 GLN B C 1
ATOM 5465 O O . GLN B 1 267 ? 6.555 -4.953 -8.992 1 97.56 267 GLN B O 1
ATOM 5470 N N . HIS B 1 268 ? 5.66 -3.77 -10.617 1 94.62 268 HIS B N 1
ATOM 5471 C CA . HIS B 1 268 ? 4.531 -4.668 -10.836 1 94.62 268 HIS B CA 1
ATOM 5472 C C . HIS B 1 268 ? 3.936 -4.484 -12.227 1 94.62 268 HIS B C 1
ATOM 5474 O O . HIS B 1 268 ? 4.273 -3.527 -12.93 1 94.62 268 HIS B O 1
ATOM 5480 N N . GLY B 1 269 ? 3.084 -5.371 -12.594 1 91.38 269 GLY B N 1
ATOM 5481 C CA . GLY B 1 269 ? 2.545 -5.395 -13.945 1 91.38 269 GLY B CA 1
ATOM 5482 C C . GLY B 1 269 ? 1.554 -4.273 -14.211 1 91.38 269 GLY B C 1
ATOM 5483 O O . GLY B 1 269 ? 1.397 -3.836 -15.352 1 91.38 269 GLY B O 1
ATOM 5484 N N . ARG B 1 270 ? 0.912 -3.697 -13.266 1 88.88 270 ARG B N 1
ATOM 5485 C CA . ARG B 1 270 ? -0.148 -2.709 -13.445 1 88.88 270 ARG B CA 1
ATOM 5486 C C . ARG B 1 270 ? 0.421 -1.38 -13.93 1 88.88 270 ARG B C 1
ATOM 5488 O O . ARG B 1 270 ? -0.317 -0.527 -14.43 1 88.88 270 ARG B O 1
ATOM 5495 N N . SER B 1 271 ? 1.674 -1.19 -13.75 1 92.31 271 SER B N 1
ATOM 5496 C CA . SER B 1 271 ? 2.328 0.037 -14.188 1 92.31 271 SER B CA 1
ATOM 5497 C C . SER B 1 271 ? 2.846 -0.096 -15.617 1 92.31 271 SER B C 1
ATOM 5499 O O . SER B 1 271 ? 3.385 0.859 -16.188 1 92.31 271 SER B O 1
ATOM 5501 N N . ARG B 1 272 ? 2.662 -1.314 -16.203 1 91.75 272 ARG B N 1
ATOM 5502 C CA . ARG B 1 272 ? 3.205 -1.584 -17.531 1 91.75 272 ARG B CA 1
ATOM 5503 C C . ARG B 1 272 ? 2.109 -1.525 -18.594 1 91.75 272 ARG B C 1
ATOM 5505 O O . ARG B 1 272 ? 0.949 -1.829 -18.312 1 91.75 272 ARG B O 1
ATOM 5512 N N . ASP B 1 273 ? 2.51 -1.023 -19.766 1 86 273 ASP B N 1
ATOM 5513 C CA . ASP B 1 273 ? 1.633 -0.942 -20.938 1 86 273 ASP B CA 1
ATOM 5514 C C . ASP B 1 273 ? 1.492 -2.303 -21.609 1 86 273 ASP B C 1
ATOM 5516 O O . ASP B 1 273 ? 2.309 -2.668 -22.453 1 86 273 ASP B O 1
ATOM 5520 N N . MET B 1 274 ? 0.508 -2.945 -21.156 1 67.94 274 MET B N 1
ATOM 5521 C CA . MET B 1 274 ? 0.35 -4.293 -21.688 1 67.94 274 MET B CA 1
ATOM 5522 C C . MET B 1 274 ? -0.522 -4.281 -22.938 1 67.94 274 MET B C 1
ATOM 5524 O O . MET B 1 274 ? -1.129 -5.297 -23.297 1 67.94 274 MET B O 1
ATOM 5528 N N . LYS B 1 275 ? -0.987 -2.914 -23.609 1 59.16 275 LYS B N 1
ATOM 5529 C CA . LYS B 1 275 ? -1.893 -2.719 -24.734 1 59.16 275 LYS B CA 1
ATOM 5530 C C . LYS B 1 275 ? -1.664 -3.775 -25.812 1 59.16 275 LYS B C 1
ATOM 5532 O O . LYS B 1 275 ? -2.617 -4.367 -26.328 1 59.16 275 LYS B O 1
ATOM 5537 N N . ASP B 1 276 ? -0.496 -3.547 -26.547 1 48.03 276 ASP B N 1
ATOM 5538 C CA . ASP B 1 276 ? -0.396 -4.234 -27.828 1 48.03 276 ASP B CA 1
ATOM 5539 C C . ASP B 1 276 ? -0.366 -5.75 -27.641 1 48.03 276 ASP B C 1
ATOM 5541 O O . ASP B 1 276 ? -0.338 -6.504 -28.609 1 48.03 276 ASP B O 1
ATOM 5545 N N . GLY B 1 277 ? -0.35 -6.363 -26.484 1 46.94 277 GLY B N 1
ATOM 5546 C CA . GLY B 1 277 ? -0.2 -7.809 -26.531 1 46.94 277 GLY B CA 1
ATOM 5547 C C . GLY B 1 277 ? -1.286 -8.539 -25.766 1 46.94 277 GLY B C 1
ATOM 5548 O O . GLY B 1 277 ? -2.076 -7.922 -25.047 1 46.94 277 GLY B O 1
ATOM 5549 N N . PRO B 1 278 ? -1.6 -9.664 -26.297 1 45.25 278 PRO B N 1
ATOM 5550 C CA . PRO B 1 278 ? -2.398 -10.578 -25.469 1 45.25 278 PRO B CA 1
ATOM 5551 C C . PRO B 1 278 ? -2.111 -10.43 -23.969 1 45.25 278 PRO B C 1
ATOM 5553 O O . PRO B 1 278 ? -1.021 -10 -23.594 1 45.25 278 PRO B O 1
ATOM 5556 N N . SER B 1 279 ? -3.162 -10.258 -23.172 1 58.22 279 SER B N 1
ATOM 5557 C CA . SER B 1 279 ? -2.934 -10.195 -21.734 1 58.22 279 SER B CA 1
ATOM 5558 C C . SER B 1 279 ? -1.805 -11.133 -21.312 1 58.22 279 SER B C 1
ATOM 5560 O O . SER B 1 279 ? -1.876 -12.336 -21.531 1 58.22 279 SER B O 1
ATOM 5562 N N . TRP B 1 280 ? -0.607 -10.695 -21.125 1 64.62 280 TRP B N 1
ATOM 5563 C CA . TRP B 1 280 ? 0.565 -11.469 -20.734 1 64.62 280 TRP B CA 1
ATOM 5564 C C . TRP B 1 280 ? 0.181 -12.594 -19.781 1 64.62 280 TRP B C 1
ATOM 5566 O O . TRP B 1 280 ? 0.893 -13.594 -19.672 1 64.62 280 TRP B O 1
ATOM 5576 N N . GLU B 1 281 ? -1.001 -12.492 -19.312 1 80.5 281 GLU B N 1
ATOM 5577 C CA . GLU B 1 281 ? -1.396 -13.508 -18.344 1 80.5 281 GLU B CA 1
ATOM 5578 C C . GLU B 1 281 ? -2.014 -14.727 -19.047 1 80.5 281 GLU B C 1
ATOM 5580 O O . GLU B 1 281 ? -1.95 -15.844 -18.531 1 80.5 281 GLU B O 1
ATOM 5585 N N . SER B 1 282 ? -2.504 -14.484 -20.297 1 84.56 282 SER B N 1
ATOM 5586 C CA . SER B 1 282 ? -3.283 -15.555 -20.922 1 84.56 282 SER B CA 1
ATOM 5587 C C . SER B 1 282 ? -2.42 -16.406 -21.844 1 84.56 282 SER B C 1
ATOM 5589 O O . SER B 1 282 ? -2.686 -17.594 -22.031 1 84.56 282 SER B O 1
ATOM 5591 N N . TYR B 1 283 ? -1.376 -15.82 -22.406 1 83 283 TYR B N 1
ATOM 5592 C CA . TYR B 1 283 ? -0.557 -16.516 -23.391 1 83 283 TYR B CA 1
ATOM 5593 C C . TYR B 1 283 ? 0.695 -17.094 -22.734 1 83 283 TYR B C 1
ATOM 5595 O O . TYR B 1 283 ? 1.294 -16.469 -21.859 1 83 283 TYR B O 1
ATOM 5603 N N . PRO B 1 284 ? 1.089 -18.25 -23.203 1 84.69 284 PRO B N 1
ATOM 5604 C CA . PRO B 1 284 ? 2.326 -18.844 -22.688 1 84.69 284 PRO B CA 1
ATOM 5605 C C . PRO B 1 284 ? 3.576 -18.234 -23.328 1 84.69 284 PRO B C 1
ATOM 5607 O O . PRO B 1 284 ? 3.504 -17.656 -24.406 1 84.69 284 PRO B O 1
ATOM 5610 N N . ASN B 1 285 ? 4.691 -18.375 -22.672 1 84.69 285 ASN B N 1
ATOM 5611 C CA . ASN B 1 285 ? 6.02 -18.016 -23.156 1 84.69 285 ASN B CA 1
ATOM 5612 C C . ASN B 1 285 ? 6.121 -16.531 -23.484 1 84.69 285 ASN B C 1
ATOM 5614 O O . ASN B 1 285 ? 6.656 -16.156 -24.531 1 84.69 285 ASN B O 1
ATOM 5618 N N . GLU B 1 286 ? 5.516 -15.797 -22.641 1 82.75 286 GLU B N 1
ATOM 5619 C CA . GLU B 1 286 ? 5.566 -14.352 -22.844 1 82.75 286 GLU B CA 1
ATOM 5620 C C . GLU B 1 286 ? 6.871 -13.766 -22.312 1 82.75 286 GLU B C 1
ATOM 5622 O O . GLU B 1 286 ? 7.227 -12.633 -22.641 1 82.75 286 GLU B O 1
ATOM 5627 N N . MET B 1 287 ? 7.543 -14.516 -21.5 1 90.44 287 MET B N 1
ATOM 5628 C CA . MET B 1 287 ? 8.805 -14.047 -20.938 1 90.44 287 MET B CA 1
ATOM 5629 C C . MET B 1 287 ? 9.969 -14.383 -21.859 1 90.44 287 MET B C 1
ATOM 5631 O O . MET B 1 287 ? 10.016 -15.477 -22.438 1 90.44 287 MET B O 1
ATOM 5635 N N . THR B 1 288 ? 10.859 -13.477 -22.062 1 91.12 288 THR B N 1
ATOM 5636 C CA . THR B 1 288 ? 12.164 -13.75 -22.656 1 91.12 288 THR B CA 1
ATOM 5637 C C . THR B 1 288 ? 13.203 -14.023 -21.562 1 91.12 288 THR B C 1
ATOM 5639 O O . THR B 1 288 ? 12.867 -14.117 -20.391 1 91.12 288 THR B O 1
ATOM 5642 N N . THR B 1 289 ? 14.469 -14.117 -22.031 1 91.88 289 THR B N 1
ATOM 5643 C CA . THR B 1 289 ? 15.562 -14.312 -21.078 1 91.88 289 THR B CA 1
ATOM 5644 C C . THR B 1 289 ? 15.742 -13.078 -20.188 1 91.88 289 THR B C 1
ATOM 5646 O O . THR B 1 289 ? 16.422 -13.133 -19.172 1 91.88 289 THR B O 1
ATOM 5649 N N . LYS B 1 290 ? 15.07 -12.023 -20.562 1 92.94 290 LYS B N 1
ATOM 5650 C CA . LYS B 1 290 ? 15.172 -10.781 -19.797 1 92.94 290 LYS B CA 1
ATOM 5651 C C . LYS B 1 290 ? 13.891 -10.523 -19.016 1 92.94 290 LYS B C 1
ATOM 5653 O O . LYS B 1 290 ? 13.75 -9.477 -18.375 1 92.94 290 LYS B O 1
ATOM 5658 N N . GLY B 1 291 ? 13.008 -11.453 -19.047 1 93.81 291 GLY B N 1
ATOM 5659 C CA . GLY B 1 291 ? 11.766 -11.297 -18.312 1 93.81 291 GLY B CA 1
ATOM 5660 C C . GLY B 1 291 ? 10.609 -10.859 -19.188 1 93.81 291 GLY B C 1
ATOM 5661 O O . GLY B 1 291 ? 10.547 -11.211 -20.375 1 93.81 291 GLY B O 1
ATOM 5662 N N . TYR B 1 292 ? 9.602 -10.234 -18.594 1 93.25 292 TYR B N 1
ATOM 5663 C CA . TYR B 1 292 ? 8.398 -9.773 -19.281 1 93.25 292 TYR B CA 1
ATOM 5664 C C . TYR B 1 292 ? 8.648 -8.461 -20 1 93.25 292 TYR B C 1
ATOM 5666 O O . TYR B 1 292 ? 9.617 -7.754 -19.703 1 93.25 292 TYR B O 1
ATOM 5674 N N . PRO B 1 293 ? 7.766 -8.133 -20.969 1 89.19 293 PRO B N 1
ATOM 5675 C CA . PRO B 1 293 ? 7.844 -6.789 -21.531 1 89.19 293 PRO B CA 1
ATOM 5676 C C . PRO B 1 293 ? 7.773 -5.695 -20.469 1 89.19 293 PRO B C 1
ATOM 5678 O O . PRO B 1 293 ? 6.969 -5.781 -19.547 1 89.19 293 PRO B O 1
ATOM 5681 N N . ASP B 1 294 ? 8.586 -4.688 -20.594 1 90.12 294 ASP B N 1
ATOM 5682 C CA . ASP B 1 294 ? 8.812 -3.783 -19.469 1 90.12 294 ASP B CA 1
ATOM 5683 C C . ASP B 1 294 ? 8.516 -2.338 -19.859 1 90.12 294 ASP B C 1
ATOM 5685 O O . ASP B 1 294 ? 9.016 -1.403 -19.234 1 90.12 294 ASP B O 1
ATOM 5689 N N . LYS B 1 295 ? 7.699 -2.139 -20.875 1 91.5 295 LYS B N 1
ATOM 5690 C CA . LYS B 1 295 ? 7.32 -0.773 -21.219 1 91.5 295 LYS B CA 1
ATOM 5691 C C . LYS B 1 295 ? 6.297 -0.218 -20.234 1 91.5 295 LYS B C 1
ATOM 5693 O O . LYS B 1 295 ? 5.223 -0.793 -20.047 1 91.5 295 LYS B O 1
ATOM 5698 N N . PHE B 1 296 ? 6.594 0.89 -19.578 1 94.69 296 PHE B N 1
ATOM 5699 C CA . PHE B 1 296 ? 5.695 1.523 -18.609 1 94.69 296 PHE B CA 1
ATOM 5700 C C . PHE B 1 296 ? 4.543 2.219 -19.328 1 94.69 296 PHE B C 1
ATOM 5702 O O . PHE B 1 296 ? 4.668 2.602 -20.5 1 94.69 296 PHE B O 1
ATOM 5709 N N . LEU B 1 297 ? 3.416 2.326 -18.609 1 94.06 297 LEU B N 1
ATOM 5710 C CA . LEU B 1 297 ? 2.373 3.244 -19.047 1 94.06 297 LEU B CA 1
ATOM 5711 C C . LEU B 1 297 ? 2.922 4.66 -19.203 1 94.06 297 LEU B C 1
ATOM 5713 O O . LEU B 1 297 ? 3.779 5.082 -18.422 1 94.06 297 LEU B O 1
ATOM 5717 N N . PRO B 1 298 ? 2.5 5.453 -20.141 1 94.25 298 PRO B N 1
ATOM 5718 C CA . PRO B 1 298 ? 3.119 6.734 -20.484 1 94.25 298 PRO B CA 1
ATOM 5719 C C . PRO B 1 298 ? 2.662 7.875 -19.578 1 94.25 298 PRO B C 1
ATOM 5721 O O . PRO B 1 298 ? 2.926 9.047 -19.875 1 94.25 298 PRO B O 1
ATOM 5724 N N . ASP B 1 299 ? 1.863 7.578 -18.562 1 96.88 299 ASP B N 1
ATOM 5725 C CA . ASP B 1 299 ? 1.351 8.594 -17.656 1 96.88 299 ASP B CA 1
ATOM 5726 C C . ASP B 1 299 ? 1.63 8.219 -16.203 1 96.88 299 ASP B C 1
ATOM 5728 O O . ASP B 1 299 ? 2.463 7.352 -15.93 1 96.88 299 ASP B O 1
ATOM 5732 N N . ALA B 1 300 ? 1.069 8.992 -15.234 1 98.19 300 ALA B N 1
ATOM 5733 C CA . ALA B 1 300 ? 1.417 8.859 -13.82 1 98.19 300 ALA B CA 1
ATOM 5734 C C . ALA B 1 300 ? 1.016 7.492 -13.281 1 98.19 300 ALA B C 1
ATOM 5736 O O . ALA B 1 300 ? 1.426 7.105 -12.18 1 98.19 300 ALA B O 1
ATOM 5737 N N . ARG B 1 301 ? 0.179 6.684 -14.047 1 96.69 301 ARG B N 1
ATOM 5738 C CA . ARG B 1 301 ? -0.158 5.32 -13.641 1 96.69 301 ARG B CA 1
ATOM 5739 C C . ARG B 1 301 ? 1.094 4.457 -13.523 1 96.69 301 ARG B C 1
ATOM 5741 O O . ARG B 1 301 ? 1.089 3.436 -12.836 1 96.69 301 ARG B O 1
ATOM 5748 N N . LYS B 1 302 ? 2.184 4.883 -14.18 1 97.19 302 LYS B N 1
ATOM 5749 C CA . LYS B 1 302 ? 3.506 4.281 -14.031 1 97.19 302 LYS B CA 1
ATOM 5750 C C . LYS B 1 302 ? 3.908 4.191 -12.562 1 97.19 302 LYS B C 1
ATOM 5752 O O . LYS B 1 302 ? 4.613 3.266 -12.156 1 97.19 302 LYS B O 1
ATOM 5757 N N . PHE B 1 303 ? 3.43 5.109 -11.773 1 98.44 303 PHE B N 1
ATOM 5758 C CA . PHE B 1 303 ? 3.914 5.27 -10.406 1 98.44 303 PHE B CA 1
ATOM 5759 C C . PHE B 1 303 ? 2.916 4.699 -9.406 1 98.44 303 PHE B C 1
ATOM 5761 O O . PHE B 1 303 ? 3.117 4.797 -8.195 1 98.44 303 PHE B O 1
ATOM 5768 N N . ASP B 1 304 ? 1.778 4.074 -9.898 1 97.19 304 ASP B N 1
ATOM 5769 C CA . ASP B 1 304 ? 0.829 3.438 -8.992 1 97.19 304 ASP B CA 1
ATOM 5770 C C . ASP B 1 304 ? 1.521 2.4 -8.109 1 97.19 304 ASP B C 1
ATOM 5772 O O . ASP B 1 304 ? 2.473 1.745 -8.539 1 97.19 304 ASP B O 1
ATOM 5776 N N . GLY B 1 305 ? 1.053 2.324 -6.836 1 95.94 305 GLY B N 1
ATOM 5777 C CA . GLY B 1 305 ? 1.501 1.201 -6.027 1 95.94 305 GLY B CA 1
ATOM 5778 C C . GLY B 1 305 ? 0.998 -0.137 -6.531 1 95.94 305 GLY B C 1
ATOM 5779 O O . GLY B 1 305 ? -0.054 -0.21 -7.172 1 95.94 305 GLY B O 1
ATOM 5780 N N . GLY B 1 306 ? 1.731 -1.15 -6.18 1 92.69 306 GLY B N 1
ATOM 5781 C CA . GLY B 1 306 ? 1.343 -2.496 -6.574 1 92.69 306 GLY B CA 1
ATOM 5782 C C . GLY B 1 306 ? 0.124 -3.006 -5.828 1 92.69 306 GLY B C 1
ATOM 5783 O O . GLY B 1 306 ? -0.388 -2.332 -4.93 1 92.69 306 GLY B O 1
ATOM 5784 N N . GLY B 1 307 ? -0.322 -4.215 -6.23 1 86.94 307 GLY B N 1
ATOM 5785 C CA . GLY B 1 307 ? -1.509 -4.812 -5.641 1 86.94 307 GLY B CA 1
ATOM 5786 C C . GLY B 1 307 ? -2.775 -4.523 -6.426 1 86.94 307 GLY B C 1
ATOM 5787 O O . GLY B 1 307 ? -2.881 -3.486 -7.082 1 86.94 307 GLY B O 1
ATOM 5788 N N . LYS B 1 308 ? -3.662 -5.379 -6.27 1 78.38 308 LYS B N 1
ATOM 5789 C CA . LYS B 1 308 ? -4.977 -5.18 -6.867 1 78.38 308 LYS B CA 1
ATOM 5790 C C . LYS B 1 308 ? -5.664 -3.945 -6.289 1 78.38 308 LYS B C 1
ATOM 5792 O O . LYS B 1 308 ? -5.594 -3.697 -5.082 1 78.38 308 LYS B O 1
ATOM 5797 N N . PRO B 1 309 ? -6.281 -3.176 -7.25 1 83.62 309 PRO B N 1
ATOM 5798 C CA . PRO B 1 309 ? -7.105 -2.098 -6.699 1 83.62 309 PRO B CA 1
ATOM 5799 C C . PRO B 1 309 ? -8.117 -2.594 -5.668 1 83.62 309 PRO B C 1
ATOM 5801 O O . PRO B 1 309 ? -8.828 -3.57 -5.914 1 83.62 309 PRO B O 1
ATOM 5804 N N . ASN B 1 310 ? -8.133 -1.946 -4.578 1 89.19 310 ASN B N 1
ATOM 5805 C CA . ASN B 1 310 ? -8.984 -2.418 -3.49 1 89.19 310 ASN B CA 1
ATOM 5806 C C . ASN B 1 310 ? -10.461 -2.188 -3.793 1 89.19 310 ASN B C 1
ATOM 5808 O O . ASN B 1 310 ? -10.906 -1.044 -3.906 1 89.19 310 ASN B O 1
ATOM 5812 N N . PRO B 1 311 ? -11.234 -3.184 -3.84 1 91.56 311 PRO B N 1
ATOM 5813 C CA . PRO B 1 311 ? -12.625 -3.045 -4.273 1 91.56 311 PRO B CA 1
ATOM 5814 C C . PRO B 1 311 ? -13.516 -2.416 -3.205 1 91.56 311 PRO B C 1
ATOM 5816 O O . PRO B 1 311 ? -14.688 -2.119 -3.467 1 91.56 311 PRO B O 1
ATOM 5819 N N . ILE B 1 312 ? -13 -2.238 -2.035 1 94.19 312 ILE B N 1
ATOM 5820 C CA . ILE B 1 312 ? -13.781 -1.647 -0.958 1 94.19 312 ILE B CA 1
ATOM 5821 C C . ILE B 1 312 ? -13.391 -0.183 -0.777 1 94.19 312 ILE B C 1
ATOM 5823 O O . ILE B 1 312 ? -14.25 0.705 -0.832 1 94.19 312 ILE B O 1
ATOM 5827 N N . ILE B 1 313 ? -12.102 0.113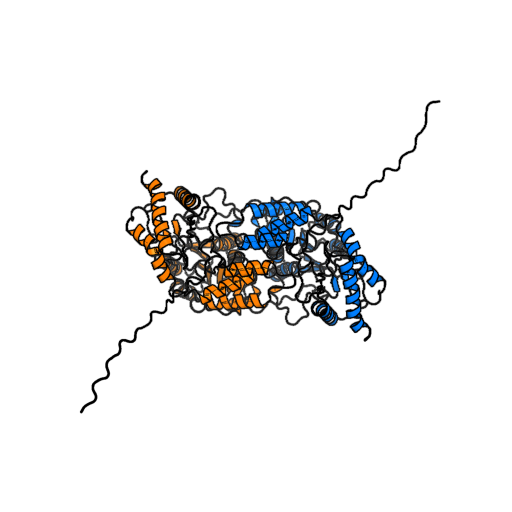 -0.731 1 94.75 313 ILE B N 1
ATOM 5828 C CA . ILE B 1 313 ? -11.562 1.42 -0.37 1 94.75 313 ILE B CA 1
ATOM 5829 C C . ILE B 1 313 ? -11.766 2.396 -1.526 1 94.75 313 ILE B C 1
ATOM 5831 O O . ILE B 1 313 ? -12.141 3.553 -1.313 1 94.75 313 ILE B O 1
ATOM 5835 N N . LEU B 1 314 ? -11.57 1.966 -2.779 1 95.19 314 LEU B N 1
ATOM 5836 C CA . LEU B 1 314 ? -11.555 2.887 -3.91 1 95.19 314 LEU B CA 1
ATOM 5837 C C . LEU B 1 314 ? -12.961 3.406 -4.203 1 95.19 314 LEU B C 1
ATOM 5839 O O . LEU B 1 314 ? -13.148 4.598 -4.469 1 95.19 314 LEU B O 1
ATOM 5843 N N . PRO B 1 315 ? -14.016 2.523 -4.133 1 95.44 315 PRO B N 1
ATOM 5844 C CA . PRO B 1 315 ? -15.359 3.08 -4.293 1 95.44 315 PRO B CA 1
ATOM 5845 C C . PRO B 1 315 ? -15.711 4.09 -3.201 1 95.44 315 PRO B C 1
ATOM 5847 O O . PRO B 1 315 ? -16.359 5.098 -3.479 1 95.44 315 PRO B O 1
ATOM 5850 N N . MET B 1 316 ? -15.328 3.797 -2.002 1 96.94 316 MET B N 1
ATOM 5851 C CA . MET B 1 316 ? -15.555 4.742 -0.913 1 96.94 316 MET B CA 1
ATOM 5852 C C . MET B 1 316 ? -14.859 6.07 -1.189 1 96.94 316 MET B C 1
ATOM 5854 O O . MET B 1 316 ? -15.445 7.137 -0.98 1 96.94 316 MET B O 1
ATOM 5858 N N . LEU B 1 317 ? -13.625 6.012 -1.647 1 97.69 317 LEU B N 1
ATOM 5859 C CA . LEU B 1 317 ? -12.844 7.203 -1.965 1 97.69 317 LEU B CA 1
ATOM 5860 C C . LEU B 1 317 ? -13.5 8 -3.088 1 97.69 317 LEU B C 1
ATOM 5862 O O . LEU B 1 317 ? -13.562 9.227 -3.029 1 97.69 317 LEU B O 1
ATOM 5866 N N . GLN B 1 318 ? -13.953 7.297 -4.098 1 97.44 318 GLN B N 1
ATOM 5867 C CA . GLN B 1 318 ? -14.641 7.973 -5.191 1 97.44 318 GLN B CA 1
ATOM 5868 C C . GLN B 1 318 ? -15.828 8.789 -4.68 1 97.44 318 GLN B C 1
ATOM 5870 O O . GLN B 1 318 ? -15.992 9.953 -5.059 1 97.44 318 GLN B O 1
ATOM 5875 N N . LYS B 1 319 ? -16.609 8.18 -3.836 1 97.75 319 LYS B N 1
ATOM 5876 C CA . LYS B 1 319 ? -17.781 8.852 -3.277 1 97.75 319 LYS B CA 1
ATOM 5877 C C . LYS B 1 319 ? -17.375 10.062 -2.439 1 97.75 319 LYS B C 1
ATOM 5879 O O . LYS B 1 319 ? -18 11.117 -2.521 1 97.75 319 LYS B O 1
ATOM 5884 N N . SER B 1 320 ? -16.344 9.906 -1.641 1 98.31 320 SER B N 1
ATOM 5885 C CA . SER B 1 320 ? -15.891 11.008 -0.795 1 98.31 320 SER B CA 1
ATOM 5886 C C . SER B 1 320 ? -15.383 12.18 -1.632 1 98.31 320 SER B C 1
ATOM 5888 O O . SER B 1 320 ? -15.656 13.344 -1.317 1 98.31 320 SER B O 1
ATOM 5890 N N . LEU B 1 321 ? -14.617 11.891 -2.67 1 98.62 321 LEU B N 1
ATOM 5891 C CA . LEU B 1 321 ? -14.102 12.938 -3.549 1 98.62 321 LEU B CA 1
ATOM 5892 C C . LEU B 1 321 ? -15.242 13.688 -4.223 1 98.62 321 LEU B C 1
ATOM 5894 O O . LEU B 1 321 ? -15.195 14.914 -4.348 1 98.62 321 LEU B O 1
ATOM 5898 N N . GLU B 1 322 ? -16.234 12.945 -4.652 1 97.94 322 GLU B N 1
ATOM 5899 C CA . GLU B 1 322 ? -17.422 13.578 -5.23 1 97.94 322 GLU B CA 1
ATOM 5900 C C . GLU B 1 322 ? -18.078 14.539 -4.242 1 97.94 322 GLU B C 1
ATOM 5902 O O . GLU B 1 322 ? -18.453 15.648 -4.609 1 97.94 322 GLU B O 1
ATOM 5907 N N . GLN B 1 323 ? -18.172 14.133 -3.053 1 97.81 323 GLN B N 1
ATOM 5908 C CA . GLN B 1 323 ? -18.797 14.953 -2.02 1 97.81 323 GLN B CA 1
ATOM 5909 C C . GLN B 1 323 ? -17.969 16.203 -1.723 1 97.81 323 GLN B C 1
ATOM 5911 O O . GLN B 1 323 ? -18.516 17.281 -1.535 1 97.81 323 GLN B O 1
ATOM 5916 N N . VAL B 1 324 ? -16.672 16.047 -1.632 1 98.19 324 VAL B N 1
ATOM 5917 C CA . VAL B 1 324 ? -15.797 17.188 -1.375 1 98.19 324 VAL B CA 1
ATOM 5918 C C . VAL B 1 324 ? -15.945 18.219 -2.502 1 98.19 324 VAL B C 1
ATOM 5920 O O . VAL B 1 324 ? -16.094 19.406 -2.248 1 98.19 324 VAL B O 1
ATOM 5923 N N . LEU B 1 325 ? -15.953 17.734 -3.75 1 97.94 325 LEU B N 1
ATOM 5924 C CA . LEU B 1 325 ? -16.062 18.609 -4.914 1 97.94 325 LEU B CA 1
ATOM 5925 C C . LEU B 1 325 ? -17.406 19.328 -4.926 1 97.94 325 LEU B C 1
ATOM 5927 O O . LEU B 1 325 ? -17.5 20.484 -5.328 1 97.94 325 LEU B O 1
ATOM 5931 N N . GLU B 1 326 ? -18.422 18.641 -4.477 1 96.94 326 GLU B N 1
ATOM 5932 C CA . GLU B 1 326 ? -19.797 19.156 -4.551 1 96.94 326 GLU B CA 1
ATOM 5933 C C . GLU B 1 326 ? -20.094 20.094 -3.375 1 96.94 326 GLU B C 1
ATOM 5935 O O . GLU B 1 326 ? -20.781 21.094 -3.535 1 96.94 326 GLU B O 1
ATOM 5940 N N . ARG B 1 327 ? -19.547 19.75 -2.25 1 95.25 327 ARG B N 1
ATOM 5941 C CA . ARG B 1 327 ? -20.094 20.344 -1.032 1 95.25 327 ARG B CA 1
ATOM 5942 C C . ARG B 1 327 ? -19.109 21.359 -0.437 1 95.25 327 ARG B C 1
ATOM 5944 O O . ARG B 1 327 ? -19.5 22.172 0.406 1 95.25 327 ARG B O 1
ATOM 5951 N N . VAL B 1 328 ? -17.891 21.297 -0.786 1 96.88 328 VAL B N 1
ATOM 5952 C CA . VAL B 1 328 ? -16.906 22.156 -0.151 1 96.88 328 VAL B CA 1
ATOM 5953 C C . VAL B 1 328 ? -16.531 23.297 -1.104 1 96.88 328 VAL B C 1
ATOM 5955 O O . VAL B 1 328 ? -16.047 23.047 -2.211 1 96.88 328 VAL B O 1
ATOM 5958 N N . ASN B 1 329 ? -16.812 24.484 -0.73 1 96.62 329 ASN B N 1
ATOM 5959 C CA . ASN B 1 329 ? -16.266 25.656 -1.417 1 96.62 329 ASN B CA 1
ATOM 5960 C C . ASN B 1 329 ? -14.914 26.047 -0.852 1 96.62 329 ASN B C 1
ATOM 5962 O O . ASN B 1 329 ? -14.836 26.719 0.179 1 96.62 329 ASN B O 1
ATOM 5966 N N . LEU B 1 330 ? -13.859 25.781 -1.547 1 96 330 LEU B N 1
ATOM 5967 C CA . LEU B 1 330 ? -12.484 25.906 -1.067 1 96 330 LEU B CA 1
ATOM 5968 C C . LEU B 1 330 ? -12.109 27.359 -0.866 1 96 330 LEU B C 1
ATOM 5970 O O . LEU B 1 330 ? -11.172 27.672 -0.125 1 96 330 LEU B O 1
ATOM 5974 N N . HIS B 1 331 ? -12.883 28.266 -1.404 1 93.81 331 HIS B N 1
ATOM 5975 C CA . HIS B 1 331 ? -12.555 29.688 -1.321 1 93.81 331 HIS B CA 1
ATOM 5976 C C . HIS B 1 331 ? -13.234 30.344 -0.123 1 93.81 331 HIS B C 1
ATOM 5978 O O . HIS B 1 331 ? -12.805 31.406 0.333 1 93.81 331 HIS B O 1
ATOM 5984 N N . THR B 1 332 ? -14.227 29.703 0.448 1 95.19 332 THR B N 1
ATOM 5985 C CA . THR B 1 332 ? -14.961 30.359 1.531 1 95.19 332 THR B CA 1
ATOM 5986 C C . THR B 1 332 ? -14.898 29.516 2.803 1 95.19 332 THR B C 1
ATOM 5988 O O . THR B 1 332 ? -15.258 29.984 3.883 1 95.19 332 THR B O 1
ATOM 5991 N N . CYS B 1 333 ? -14.453 28.297 2.639 1 95.19 333 CYS B N 1
ATOM 5992 C CA . CYS B 1 333 ? -14.547 27.375 3.768 1 95.19 333 CYS B CA 1
ATOM 5993 C C . CYS B 1 333 ? -13.766 27.906 4.965 1 95.19 333 CYS B C 1
ATOM 5995 O O . CYS B 1 333 ? -14.195 27.75 6.109 1 95.19 333 CYS B O 1
ATOM 5997 N N . GLN B 1 334 ? -12.656 28.578 4.766 1 96.25 334 GLN B N 1
ATOM 5998 C CA . GLN B 1 334 ? -11.875 29.109 5.883 1 96.25 334 GLN B CA 1
ATOM 5999 C C . GLN B 1 334 ? -12.641 30.188 6.629 1 96.25 334 GLN B C 1
ATOM 6001 O O . GLN B 1 334 ? -12.578 30.281 7.855 1 96.25 334 GLN B O 1
ATOM 6006 N N . SER B 1 335 ? -13.305 31.031 5.891 1 96 335 SER B N 1
ATOM 6007 C CA . SER B 1 335 ? -14.133 32.062 6.527 1 96 335 SER B CA 1
ATOM 6008 C C . SER B 1 335 ? -15.258 31.422 7.348 1 96 335 SER B C 1
ATOM 6010 O O . SER B 1 335 ? -15.57 31.875 8.445 1 96 335 SER B O 1
ATOM 6012 N N . GLN B 1 336 ? -15.875 30.422 6.82 1 95.75 336 GLN B N 1
ATOM 6013 C CA . GLN B 1 336 ? -16.906 29.688 7.539 1 95.75 336 GLN B CA 1
ATOM 6014 C C . GLN B 1 336 ? -16.359 29.062 8.812 1 95.75 336 GLN B C 1
ATOM 6016 O O . GLN B 1 336 ? -16.984 29.141 9.875 1 95.75 336 GLN B O 1
ATOM 6021 N N . LEU B 1 337 ? -15.227 28.453 8.703 1 97.12 337 LEU B N 1
ATOM 6022 C CA . LEU B 1 337 ? -14.594 27.781 9.836 1 97.12 337 LEU B CA 1
ATOM 6023 C C . LEU B 1 337 ? -14.172 28.797 10.898 1 97.12 337 LEU B C 1
ATOM 6025 O O . LEU B 1 337 ? -14.25 28.516 12.094 1 97.12 337 LEU B O 1
ATOM 6029 N N . ARG B 1 338 ? -13.734 29.953 10.453 1 96.5 338 ARG B N 1
ATOM 6030 C CA . ARG B 1 338 ? -13.406 31.016 11.398 1 96.5 338 ARG B CA 1
ATOM 6031 C C . ARG B 1 338 ? -14.617 31.391 12.25 1 96.5 338 ARG B C 1
ATOM 6033 O O . ARG B 1 338 ? -14.492 31.594 13.453 1 96.5 338 ARG B O 1
ATOM 6040 N N . THR B 1 339 ? -15.727 31.469 11.617 1 96.81 339 THR B N 1
ATOM 6041 C CA . THR B 1 339 ? -16.969 31.766 12.32 1 96.81 339 THR B CA 1
ATOM 6042 C C . THR B 1 339 ? -17.312 30.672 13.312 1 96.81 339 THR B C 1
ATOM 6044 O O . THR B 1 339 ? -17.703 30.938 14.445 1 96.81 339 THR B O 1
ATOM 6047 N N . ILE B 1 340 ? -17.125 29.484 12.875 1 96 340 ILE B N 1
ATOM 6048 C CA . ILE B 1 340 ? -17.438 28.312 13.688 1 96 340 ILE B CA 1
ATOM 6049 C C . ILE B 1 340 ? -16.562 28.312 14.945 1 96 340 ILE B C 1
ATOM 6051 O O . ILE B 1 340 ? -17.047 28.016 16.047 1 96 340 ILE B O 1
ATOM 6055 N N . VAL B 1 341 ? -15.289 28.719 14.844 1 97.06 341 VAL B N 1
ATOM 6056 C CA . VAL B 1 341 ? -14.359 28.578 15.969 1 97.06 341 VAL B CA 1
ATOM 6057 C C . VAL B 1 341 ? -14.32 29.875 16.781 1 97.06 341 VAL B C 1
ATOM 6059 O O . VAL B 1 341 ? -13.539 30 17.719 1 97.06 341 VAL B O 1
ATOM 6062 N N . ASN B 1 342 ? -15.172 30.828 16.5 1 96.81 342 ASN B N 1
ATOM 6063 C CA . ASN B 1 342 ? -15.188 32.125 17.141 1 96.81 342 ASN B CA 1
ATOM 6064 C C . ASN B 1 342 ? -15.289 32.031 18.656 1 96.81 342 ASN B C 1
ATOM 6066 O O . ASN B 1 342 ? -14.648 32.781 19.391 1 96.81 342 ASN B O 1
ATOM 6070 N N . PRO B 1 343 ? -16.156 31.125 19.219 1 97.62 343 PRO B N 1
ATOM 6071 C CA . PRO B 1 343 ? -16.188 30.984 20.672 1 97.62 343 PRO B CA 1
ATOM 6072 C C . PRO B 1 343 ? -14.82 30.672 21.266 1 97.62 343 PRO B C 1
ATOM 6074 O O . PRO B 1 343 ? -14.477 31.188 22.344 1 97.62 343 PRO B O 1
ATOM 6077 N N . LEU B 1 344 ? -14.062 29.844 20.609 1 97.62 344 LEU B N 1
ATOM 6078 C CA . LEU B 1 344 ? -12.711 29.516 21.062 1 97.62 344 LEU B CA 1
ATOM 6079 C C . LEU B 1 344 ? -11.805 30.75 20.984 1 97.62 344 LEU B C 1
ATOM 6081 O O . LEU B 1 344 ? -11.055 31.016 21.922 1 97.62 344 LEU B O 1
ATOM 6085 N N . LEU B 1 345 ? -11.891 31.484 19.922 1 96.5 345 LEU B N 1
ATOM 6086 C CA . LEU B 1 345 ? -11.086 32.688 19.734 1 96.5 345 LEU B CA 1
ATOM 6087 C C . LEU B 1 345 ? -11.398 33.719 20.812 1 96.5 345 LEU B C 1
ATOM 6089 O O . LEU B 1 345 ? -10.484 34.344 21.375 1 96.5 345 LEU B O 1
ATOM 6093 N N . THR B 1 346 ? -12.617 33.875 21.031 1 97.12 346 THR B N 1
ATOM 6094 C CA . THR B 1 346 ? -13.062 34.812 22.062 1 97.12 346 THR B CA 1
ATOM 6095 C C . THR B 1 346 ? -12.547 34.406 23.438 1 97.12 346 THR B C 1
ATOM 6097 O O . THR B 1 346 ? -12.062 35.25 24.188 1 97.12 346 THR B O 1
ATOM 6100 N N . TRP B 1 347 ? -12.68 33.156 23.672 1 97.31 347 TRP B N 1
ATOM 6101 C CA . TRP B 1 347 ? -12.242 32.656 24.969 1 97.31 347 TRP B CA 1
ATOM 6102 C C . TRP B 1 347 ? -10.734 32.844 25.141 1 97.31 347 TRP B C 1
ATOM 6104 O O . TRP B 1 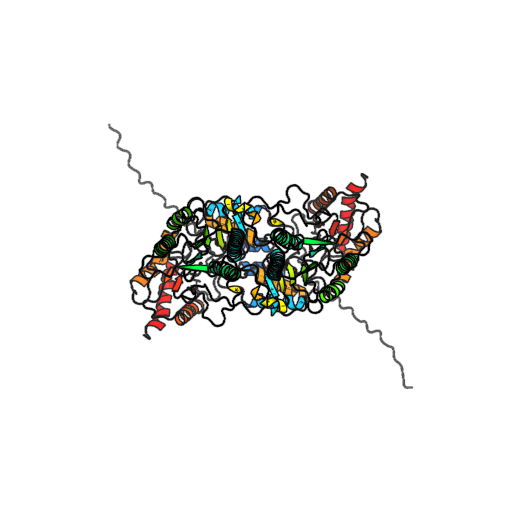347 ? -10.281 33.25 26.219 1 97.31 347 TRP B O 1
ATOM 6114 N N . ILE B 1 348 ? -9.922 32.625 24.188 1 97 348 ILE B N 1
ATOM 6115 C CA . ILE B 1 348 ? -8.469 32.75 24.25 1 97 348 ILE B CA 1
ATOM 6116 C C . ILE B 1 348 ? -8.109 34.219 24.453 1 97 348 ILE B C 1
ATOM 6118 O O . ILE B 1 348 ? -7.207 34.562 25.234 1 97 348 ILE B O 1
ATOM 6122 N N . THR B 1 349 ? -8.812 35.094 23.75 1 95.88 349 THR B N 1
ATOM 6123 C CA . THR B 1 349 ? -8.586 36.531 23.875 1 95.88 349 THR B CA 1
ATOM 6124 C C . THR B 1 349 ? -8.875 37 25.297 1 95.88 349 THR B C 1
ATOM 6126 O O . THR B 1 349 ? -8.195 37.906 25.812 1 95.88 349 THR B O 1
ATOM 6129 N N . ALA B 1 350 ? -9.789 36.375 25.875 1 96.44 350 ALA B N 1
ATOM 6130 C CA . ALA B 1 350 ? -10.18 36.75 27.234 1 96.44 350 ALA B CA 1
ATOM 6131 C C . ALA B 1 350 ? -9.234 36.125 28.266 1 96.44 350 ALA B C 1
ATOM 6133 O O . ALA B 1 350 ? -9.219 36.531 29.422 1 96.44 350 ALA B O 1
ATOM 6134 N N . ASN B 1 351 ? -8.461 35.125 27.828 1 94.69 351 ASN B N 1
ATOM 6135 C CA . ASN B 1 351 ? -7.562 34.438 28.75 1 94.69 351 ASN B CA 1
ATOM 6136 C C . ASN B 1 351 ? -6.145 34.375 28.188 1 94.69 351 ASN B C 1
ATOM 6138 O O . ASN B 1 351 ? -5.57 33.281 28.078 1 94.69 351 ASN B O 1
ATOM 6142 N N . PRO B 1 352 ? -5.492 35.5 27.922 1 94.12 352 PRO B N 1
ATOM 6143 C CA . PRO B 1 352 ? -4.18 35.531 27.281 1 94.12 352 PRO B CA 1
ATOM 6144 C C . PRO B 1 352 ? -3.076 34.906 28.141 1 94.12 352 PRO B C 1
ATOM 6146 O O . PRO B 1 352 ? -2.02 34.531 27.625 1 94.12 352 PRO B O 1
ATOM 6149 N N . ASP B 1 353 ? -3.277 34.844 29.422 1 93.69 353 ASP B N 1
ATOM 6150 C CA . ASP B 1 353 ? -2.281 34.281 30.328 1 93.69 353 ASP B CA 1
ATOM 6151 C C . ASP B 1 353 ? -2.314 32.75 30.281 1 93.69 353 ASP B C 1
ATOM 6153 O O . ASP B 1 353 ? -1.372 32.094 30.734 1 93.69 353 ASP B O 1
ATOM 6157 N N . ARG B 1 354 ? -3.395 32.188 29.688 1 95 354 ARG B N 1
ATOM 6158 C CA . ARG B 1 354 ? -3.559 30.75 29.734 1 95 354 ARG B CA 1
ATOM 6159 C C . ARG B 1 354 ? -3.139 30.109 28.406 1 95 354 ARG B C 1
ATOM 6161 O O . ARG B 1 354 ? -2.35 29.172 28.391 1 95 354 ARG B O 1
ATOM 6168 N N . PHE B 1 355 ? -3.727 30.672 27.375 1 96.25 355 PHE B N 1
ATOM 6169 C CA . PHE B 1 355 ? -3.416 30.078 26.078 1 96.25 355 PHE B CA 1
ATOM 6170 C C . PHE B 1 355 ? -3.205 31.172 25.031 1 96.25 355 PHE B C 1
ATOM 6172 O O . PHE B 1 355 ? -3.713 32.281 25.172 1 96.25 355 PHE B O 1
ATOM 6179 N N . GLU B 1 356 ? -2.477 30.828 24.031 1 94.38 356 GLU B N 1
ATOM 6180 C CA . GLU B 1 356 ? -2.242 31.734 22.906 1 94.38 356 GLU B CA 1
ATOM 6181 C C . GLU B 1 356 ? -2.459 31.016 21.578 1 94.38 356 GLU B C 1
ATOM 6183 O O . GLU B 1 356 ? -2.232 29.812 21.469 1 94.38 356 GLU B O 1
ATOM 6188 N N . MET B 1 357 ? -2.883 31.766 20.625 1 91.31 357 MET B N 1
ATOM 6189 C CA . MET B 1 357 ? -2.988 31.312 19.234 1 91.31 357 MET B CA 1
ATOM 6190 C C . MET B 1 357 ? -1.633 31.359 18.547 1 91.31 357 MET B C 1
ATOM 6192 O O . MET B 1 357 ? -0.713 32.031 19.016 1 91.31 357 MET B O 1
ATOM 6196 N N . PRO B 1 358 ? -1.565 30.562 17.375 1 87.81 358 PRO B N 1
ATOM 6197 C CA . PRO B 1 358 ? -0.382 30.828 16.562 1 87.81 358 PRO B CA 1
ATOM 6198 C C . PRO B 1 358 ? -0.262 32.312 16.156 1 87.81 358 PRO B C 1
ATOM 6200 O O . PRO B 1 358 ? -1.255 32.938 15.781 1 87.81 358 PRO B O 1
ATOM 6203 N N . LYS B 1 359 ? 0.864 32.844 16.344 1 84.44 359 LYS B N 1
ATOM 6204 C CA . LYS B 1 359 ? 1.09 34.25 16.078 1 84.44 359 LYS B CA 1
ATOM 6205 C C . LYS B 1 359 ? 1.137 34.531 14.57 1 84.44 359 LYS B C 1
ATOM 6207 O O . LYS B 1 359 ? 0.817 35.625 14.117 1 84.44 359 LYS B O 1
ATOM 6212 N N . SER B 1 360 ? 1.483 33.531 13.836 1 88.19 360 SER B N 1
ATOM 6213 C CA . SER B 1 360 ? 1.568 33.625 12.383 1 88.19 360 SER B CA 1
ATOM 6214 C C . SER B 1 360 ? 0.214 33.375 11.734 1 88.19 360 SER B C 1
ATOM 6216 O O . SER B 1 360 ? -0.691 32.812 12.367 1 88.19 360 SER B O 1
ATOM 6218 N N . PRO B 1 361 ? 0.116 33.906 10.453 1 91.19 361 PRO B N 1
ATOM 6219 C CA . PRO B 1 361 ? -1.103 33.531 9.734 1 91.19 361 PRO B CA 1
ATOM 6220 C C . PRO B 1 361 ? -1.368 32.031 9.805 1 91.19 361 PRO B C 1
ATOM 6222 O O . PRO B 1 361 ? -0.434 31.219 9.727 1 91.19 361 PRO B O 1
ATOM 6225 N N . HIS B 1 362 ? -2.58 31.734 10.078 1 94.69 362 HIS B N 1
ATOM 6226 C CA . HIS B 1 362 ? -2.926 30.328 10.25 1 94.69 362 HIS B CA 1
ATOM 6227 C C . HIS B 1 362 ? -4.309 30.016 9.695 1 94.69 362 HIS B C 1
ATOM 6229 O O . HIS B 1 362 ? -5.109 30.938 9.469 1 94.69 362 HIS B O 1
ATOM 6235 N N . VAL B 1 363 ? -4.547 28.75 9.438 1 97.44 363 VAL B N 1
ATOM 6236 C CA . VAL B 1 363 ? -5.84 28.281 8.961 1 97.44 363 VAL B CA 1
ATOM 6237 C C . VAL B 1 363 ? -6.77 28.031 10.148 1 97.44 363 VAL B C 1
ATOM 6239 O O . VAL B 1 363 ? -6.344 28.109 11.305 1 97.44 363 VAL B O 1
ATOM 6242 N N . TYR B 1 364 ? -8.07 27.812 9.82 1 97.62 364 TYR B N 1
ATOM 6243 C CA . TYR B 1 364 ? -9.031 27.672 10.914 1 97.62 364 TYR B CA 1
ATOM 6244 C C . TYR B 1 364 ? -9.594 26.266 10.977 1 97.62 364 TYR B C 1
ATOM 6246 O O . TYR B 1 364 ? -10.305 25.906 11.922 1 97.62 364 TYR B O 1
ATOM 6254 N N . HIS B 1 365 ? -9.25 25.344 9.992 1 98.31 365 HIS B N 1
ATOM 6255 C CA . HIS B 1 365 ? -9.688 23.953 10.078 1 98.31 365 HIS B CA 1
ATOM 6256 C C . HIS B 1 365 ? -8.766 23.141 10.977 1 98.31 365 HIS B C 1
ATOM 6258 O O . HIS B 1 365 ? -9.055 21.984 11.281 1 98.31 365 HIS B O 1
ATOM 6264 N N . LEU B 1 366 ? -7.691 23.688 11.359 1 98.25 366 LEU B N 1
ATOM 6265 C CA . LEU B 1 366 ? -6.676 23.109 12.234 1 98.25 366 LEU B CA 1
ATOM 6266 C C . LEU B 1 366 ? -5.957 24.188 13.016 1 98.25 366 LEU B C 1
ATOM 6268 O O . LEU B 1 366 ? -5.199 24.984 12.445 1 98.25 366 LEU B O 1
ATOM 6272 N N . ILE B 1 367 ? -6.191 24.297 14.336 1 97.75 367 ILE B N 1
ATOM 6273 C CA . ILE B 1 367 ? -5.613 25.359 15.156 1 97.75 367 ILE B CA 1
ATOM 6274 C C . ILE B 1 367 ? -4.879 24.734 16.344 1 97.75 367 ILE B C 1
ATOM 6276 O O . ILE B 1 367 ? -5.457 23.953 17.094 1 97.75 367 ILE B O 1
ATOM 6280 N N . GLY B 1 368 ? -3.615 25.062 16.438 1 97.12 368 GLY B N 1
ATOM 6281 C CA . GLY B 1 368 ? -2.863 24.656 17.609 1 97.12 368 GLY B CA 1
ATOM 6282 C C . GLY B 1 368 ? -2.75 25.734 18.656 1 97.12 368 GLY B C 1
ATOM 6283 O O . GLY B 1 368 ? -2.053 26.734 18.453 1 97.12 368 GLY B O 1
ATOM 6284 N N . ILE B 1 369 ? -3.416 25.594 19.828 1 97.25 369 ILE B N 1
ATOM 6285 C CA . ILE B 1 369 ? -3.289 26.562 20.906 1 97.25 369 ILE B CA 1
ATOM 6286 C C . ILE B 1 369 ? -2.268 26.078 21.922 1 97.25 369 ILE B C 1
ATOM 6288 O O . ILE B 1 369 ? -2.191 24.875 22.219 1 97.25 369 ILE B O 1
ATOM 6292 N N . ARG B 1 370 ? -1.458 26.969 22.375 1 95.5 370 ARG B N 1
ATOM 6293 C CA . ARG B 1 370 ? -0.363 26.625 23.266 1 95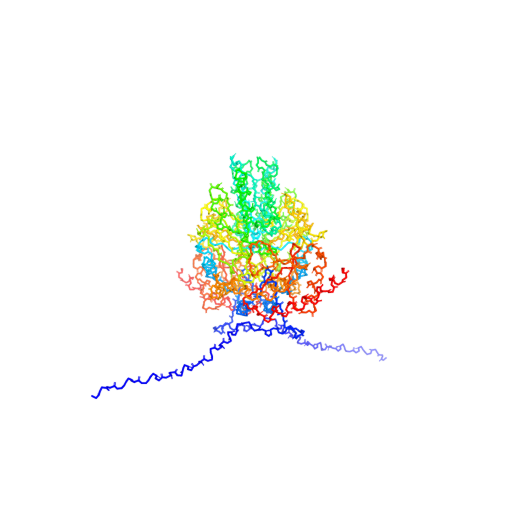.5 370 ARG B CA 1
ATOM 6294 C C . ARG B 1 370 ? -0.539 27.297 24.625 1 95.5 370 ARG B C 1
ATOM 6296 O O . ARG B 1 370 ? -1.043 28.422 24.703 1 95.5 370 ARG B O 1
ATOM 6303 N N . PRO B 1 371 ? -0.125 26.578 25.703 1 95.94 371 PRO B N 1
ATOM 6304 C CA . PRO B 1 371 ? -0.1 27.25 27 1 95.94 371 PRO B CA 1
ATOM 6305 C C . PRO B 1 371 ? 0.862 28.438 27.016 1 95.94 371 PRO B C 1
ATOM 6307 O O . PRO B 1 371 ? 2.035 28.297 26.672 1 95.94 371 PRO B O 1
ATOM 6310 N N . THR B 1 372 ? 0.272 29.547 27.422 1 93.88 372 THR B N 1
ATOM 6311 C CA . THR B 1 372 ? 1.107 30.75 27.516 1 93.88 372 THR B CA 1
ATOM 6312 C C . THR B 1 372 ? 2.244 30.531 28.5 1 93.88 372 THR B C 1
ATOM 6314 O O . THR B 1 372 ? 2.021 30.062 29.625 1 93.88 372 THR B O 1
ATOM 6317 N N . ASP B 1 373 ? 3.479 30.828 28.062 1 88.94 373 ASP B N 1
ATOM 6318 C CA . ASP B 1 373 ? 4.68 30.75 28.891 1 88.94 373 ASP B CA 1
ATOM 6319 C C . ASP B 1 373 ? 4.883 29.328 29.406 1 88.94 373 ASP B C 1
ATOM 6321 O O . ASP B 1 373 ? 5.461 29.141 30.484 1 88.94 373 ASP B O 1
ATOM 6325 N N . GLY B 1 374 ? 4.246 28.359 28.859 1 90 374 GLY B N 1
ATOM 6326 C CA . GLY B 1 374 ? 4.504 26.953 29.141 1 90 374 GLY B CA 1
ATOM 6327 C C . GLY B 1 374 ? 4.027 26.516 30.5 1 90 374 GLY B C 1
ATOM 6328 O O . GLY B 1 374 ? 4.68 25.703 31.172 1 90 374 GLY B O 1
ATOM 6329 N N . TRP B 1 375 ? 2.918 27.094 30.969 1 92.88 375 TRP B N 1
ATOM 6330 C CA . TRP B 1 375 ? 2.449 26.781 32.312 1 92.88 375 TRP B CA 1
ATOM 6331 C C . TRP B 1 375 ? 1.918 25.359 32.375 1 92.88 375 TRP B C 1
ATOM 6333 O O . TRP B 1 375 ? 1.809 24.781 33.469 1 92.88 375 TRP B O 1
ATOM 6343 N N . LEU B 1 376 ? 1.604 24.766 31.312 1 93.88 376 LEU B N 1
ATOM 6344 C CA . LEU B 1 376 ? 1.166 23.375 31.219 1 93.88 376 LEU B CA 1
ATOM 6345 C C . LEU B 1 376 ? 2.217 22.516 30.531 1 93.88 376 LEU B C 1
ATOM 6347 O O . LEU B 1 376 ? 2.656 22.828 29.422 1 93.88 376 LEU B O 1
ATOM 6351 N N . SER B 1 377 ? 2.648 21.453 31.156 1 92.56 377 SER B N 1
ATOM 6352 C CA . SER B 1 377 ? 3.539 20.516 30.5 1 92.56 377 SER B CA 1
ATOM 6353 C C . SER B 1 377 ? 2.791 19.672 29.469 1 92.56 377 SER B C 1
ATOM 6355 O O . SER B 1 377 ? 1.564 19.578 29.516 1 92.56 377 SER B O 1
ATOM 6357 N N . VAL B 1 378 ? 3.498 19.078 28.531 1 93.5 378 VAL B N 1
ATOM 6358 C CA . VAL B 1 378 ? 2.896 18.234 27.516 1 93.5 378 VAL B CA 1
ATOM 6359 C C . VAL B 1 378 ? 2.197 17.047 28.172 1 93.5 378 VAL B C 1
ATOM 6361 O O . VAL B 1 378 ? 1.112 16.641 27.75 1 93.5 378 VAL B O 1
ATOM 6364 N N . THR B 1 379 ? 2.791 16.5 29.219 1 92.5 379 THR B N 1
ATOM 6365 C CA . THR B 1 379 ? 2.191 15.391 29.953 1 92.5 379 THR B CA 1
ATOM 6366 C C . THR B 1 379 ? 0.831 15.789 30.516 1 92.5 379 THR B C 1
ATOM 6368 O O . THR B 1 379 ? -0.12 15.008 30.469 1 92.5 379 THR B O 1
ATOM 6371 N N . GLN B 1 380 ? 0.785 16.969 31.094 1 94.69 380 GLN B N 1
ATOM 6372 C CA . GLN B 1 380 ? -0.478 17.469 31.609 1 94.69 380 GLN B CA 1
ATOM 6373 C C . GLN B 1 380 ? -1.494 17.688 30.5 1 94.69 380 GLN B C 1
ATOM 6375 O O . GLN B 1 380 ? -2.684 17.422 30.672 1 94.69 380 GLN B O 1
ATOM 6380 N N . MET B 1 381 ? -1.057 18.141 29.391 1 96.38 381 MET B N 1
ATOM 6381 C CA . MET B 1 381 ? -1.936 18.344 28.234 1 96.38 381 MET B CA 1
ATOM 6382 C C . MET B 1 381 ? -2.539 17.016 27.781 1 96.38 381 MET B C 1
ATOM 6384 O O . MET B 1 381 ? -3.727 16.953 27.453 1 96.38 381 MET B O 1
ATOM 6388 N N . LEU B 1 382 ? -1.699 16.031 27.734 1 94.62 382 LEU B N 1
ATOM 6389 C CA . LEU B 1 382 ? -2.17 14.695 27.344 1 94.62 382 LEU B CA 1
ATOM 6390 C C . LEU B 1 382 ? -3.219 14.188 28.328 1 94.62 382 LEU B C 1
ATOM 6392 O O . LEU B 1 382 ? -4.195 13.555 27.922 1 94.62 382 LEU B O 1
ATOM 6396 N N . LYS B 1 383 ? -3.016 14.422 29.609 1 95.69 383 LYS B N 1
ATOM 6397 C CA . LYS B 1 383 ? -3.996 14.047 30.625 1 95.69 383 LYS B CA 1
ATOM 6398 C C . LYS B 1 383 ? -5.316 14.781 30.406 1 95.69 383 LYS B C 1
ATOM 6400 O O . LYS B 1 383 ? -6.391 14.195 30.562 1 95.69 383 LYS B O 1
ATOM 6405 N N . ILE B 1 384 ? -5.227 16.031 30.109 1 97.06 384 ILE B N 1
ATOM 6406 C CA . ILE B 1 384 ? -6.414 16.844 29.844 1 97.06 384 ILE B CA 1
ATOM 6407 C C . ILE B 1 384 ? -7.16 16.297 28.641 1 97.06 384 ILE B C 1
ATOM 6409 O O . ILE B 1 384 ? -8.383 16.109 28.672 1 97.06 384 ILE B O 1
ATOM 6413 N N . ALA B 1 385 ? -6.438 16.078 27.547 1 96.69 385 ALA B N 1
ATOM 6414 C CA . ALA B 1 385 ? -7.055 15.523 26.344 1 96.69 385 ALA B CA 1
ATOM 6415 C C . ALA B 1 385 ? -7.75 14.195 26.641 1 96.69 385 ALA B C 1
ATOM 6417 O O . ALA B 1 385 ? -8.852 13.938 26.141 1 96.69 385 ALA B O 1
ATOM 6418 N N . LYS B 1 386 ? -7.117 13.375 27.406 1 95.38 386 LYS B N 1
ATOM 6419 C CA . LYS B 1 386 ? -7.699 12.094 27.797 1 95.38 386 LYS B CA 1
ATOM 6420 C C . LYS B 1 386 ? -8.977 12.289 28.609 1 95.38 386 LYS B C 1
ATOM 6422 O O . LYS B 1 386 ? -9.961 11.586 28.422 1 95.38 386 LYS B O 1
ATOM 6427 N N . THR B 1 387 ? -8.969 13.195 29.547 1 96.31 387 THR B N 1
ATOM 6428 C CA . THR B 1 387 ? -10.141 13.516 30.359 1 96.31 387 THR B CA 1
ATOM 6429 C C . THR B 1 387 ? -11.289 14 29.484 1 96.31 387 THR B C 1
ATOM 6431 O O . THR B 1 387 ? -12.438 13.586 29.672 1 96.31 387 THR B O 1
ATOM 6434 N N . LEU B 1 388 ? -10.961 14.867 28.562 1 97.19 388 LEU B N 1
ATOM 6435 C CA . LEU B 1 388 ? -11.977 15.352 27.625 1 97.19 388 LEU B CA 1
ATOM 6436 C C . LEU B 1 388 ? -12.609 14.195 26.859 1 97.19 388 LEU B C 1
ATOM 6438 O O . LEU B 1 388 ? -13.836 14.156 26.688 1 97.19 388 LEU B O 1
ATOM 6442 N N . GLN B 1 389 ? -11.789 13.305 26.438 1 95 389 GLN B N 1
ATOM 6443 C CA . GLN B 1 389 ? -12.242 12.156 25.656 1 95 389 GLN B CA 1
ATOM 6444 C C . GLN B 1 389 ? -13.094 11.219 26.5 1 95 389 GLN B C 1
ATOM 6446 O O . GLN B 1 389 ? -14.211 10.867 26.125 1 95 389 GLN B O 1
ATOM 6451 N N . THR B 1 390 ? -12.641 10.812 27.656 1 93.81 390 THR B N 1
ATOM 6452 C CA . THR B 1 390 ? -13.25 9.758 28.453 1 93.81 390 THR B CA 1
ATOM 6453 C C . THR B 1 390 ? -14.469 10.281 29.203 1 93.81 390 THR B C 1
ATOM 6455 O O . THR B 1 390 ? -15.492 9.602 29.297 1 93.81 390 THR B O 1
ATOM 6458 N N . ASP B 1 391 ? -14.391 11.492 29.703 1 94.44 391 ASP B N 1
ATOM 6459 C CA . ASP B 1 391 ? -15.43 12 30.594 1 94.44 391 ASP B CA 1
ATOM 6460 C C . ASP B 1 391 ? -16.469 12.82 29.828 1 94.44 391 ASP B C 1
ATOM 6462 O O . ASP B 1 391 ? -17.609 12.969 30.266 1 94.44 391 ASP B O 1
ATOM 6466 N N . HIS B 1 392 ? -16.031 13.336 28.672 1 95.31 392 HIS B N 1
ATOM 6467 C CA . HIS B 1 392 ? -16.922 14.328 28.078 1 95.31 392 HIS B CA 1
ATOM 6468 C C . HIS B 1 392 ? -17.141 14.039 26.594 1 95.31 392 HIS B C 1
ATOM 6470 O O . HIS B 1 392 ? -17.859 14.773 25.922 1 95.31 392 HIS B O 1
ATOM 6476 N N . GLN B 1 393 ? -16.516 13.008 25.969 1 94.5 393 GLN B N 1
ATOM 6477 C CA . GLN B 1 393 ? -16.641 12.609 24.562 1 94.5 393 GLN B CA 1
ATOM 6478 C C . GLN B 1 393 ? -16.219 13.727 23.625 1 94.5 393 GLN B C 1
ATOM 6480 O O . GLN B 1 393 ? -16.906 14.023 22.656 1 94.5 393 GLN B O 1
ATOM 6485 N N . ILE B 1 394 ? -15.258 14.469 24.047 1 96.94 394 ILE B N 1
ATOM 6486 C CA . ILE B 1 394 ? -14.617 15.484 23.234 1 96.94 394 ILE B CA 1
ATOM 6487 C C . ILE B 1 394 ? -13.258 14.977 22.734 1 96.94 394 ILE B C 1
ATOM 6489 O O . ILE B 1 394 ? -12.406 14.609 23.547 1 96.94 394 ILE B O 1
ATOM 6493 N N . PHE B 1 395 ? -13.102 15 21.422 1 96 395 PHE B N 1
ATOM 6494 C CA . PHE B 1 395 ? -11.898 14.414 20.828 1 96 395 PHE B CA 1
ATOM 6495 C C . PHE B 1 395 ? -11.039 15.484 20.172 1 96 395 PHE B C 1
ATOM 6497 O O . PHE B 1 395 ? -11.484 16.172 19.25 1 96 395 PHE B O 1
ATOM 6504 N N . LEU B 1 396 ? -9.914 15.727 20.641 1 97.06 396 LEU B N 1
ATOM 6505 C CA . LEU B 1 396 ? -8.867 16.562 20.078 1 97.06 396 LEU B CA 1
ATOM 6506 C C . LEU B 1 396 ? -7.496 15.93 20.266 1 97.06 396 LEU B C 1
ATOM 6508 O O . LEU B 1 396 ? -7.391 14.812 20.781 1 97.06 396 LEU B O 1
ATOM 6512 N N . ALA B 1 397 ? -6.422 16.578 19.734 1 96.5 397 ALA B N 1
ATOM 6513 C CA . ALA B 1 397 ? -5.094 15.984 19.812 1 96.5 397 ALA B CA 1
ATOM 6514 C C . ALA B 1 397 ? -4.094 16.953 20.422 1 96.5 397 ALA B C 1
ATOM 6516 O O . ALA B 1 397 ? -4.32 18.172 20.453 1 96.5 397 ALA B O 1
ATOM 6517 N N . VAL B 1 398 ? -3.07 16.422 21.062 1 96.25 398 VAL B N 1
ATOM 6518 C CA . VAL B 1 398 ? -1.909 17.188 21.5 1 96.25 398 VAL B CA 1
ATOM 6519 C C . VAL B 1 398 ? -0.746 16.953 20.531 1 96.25 398 VAL B C 1
ATOM 6521 O O . VAL B 1 398 ? -0.302 15.828 20.359 1 96.25 398 VAL B O 1
ATOM 6524 N N . ARG B 1 399 ? -0.303 18.016 19.875 1 95.94 399 ARG B N 1
ATOM 6525 C CA . ARG B 1 399 ? 0.747 17.922 18.859 1 95.94 399 ARG B CA 1
ATOM 6526 C C . ARG B 1 399 ? 1.794 19.016 19.078 1 95.94 399 ARG B C 1
ATOM 6528 O O . ARG B 1 399 ? 1.469 20.203 19.078 1 95.94 399 ARG B O 1
ATOM 6535 N N . CYS B 1 400 ? 3.041 18.656 19.219 1 93.25 400 CYS B N 1
ATOM 6536 C CA . CYS B 1 400 ? 4.172 19.578 19.328 1 93.25 400 CYS B CA 1
ATOM 6537 C C . CYS B 1 400 ? 3.918 20.625 20.391 1 93.25 400 CYS B C 1
ATOM 6539 O O . CYS B 1 400 ? 4.145 21.812 20.172 1 93.25 400 CYS B O 1
ATOM 6541 N N . GLY B 1 401 ? 3.314 20.219 21.469 1 93.44 401 GLY B N 1
ATOM 6542 C CA . GLY B 1 401 ? 3.121 21.109 22.609 1 93.44 401 GLY B CA 1
ATOM 6543 C C . GLY B 1 401 ? 1.897 22 22.469 1 93.44 401 GLY B C 1
ATOM 6544 O O . GLY B 1 401 ? 1.774 23 23.156 1 93.44 401 GLY B O 1
ATOM 6545 N N . ALA B 1 402 ? 1.012 21.656 21.594 1 95.81 402 ALA B N 1
ATOM 6546 C CA . ALA B 1 402 ? -0.222 22.422 21.391 1 95.81 402 ALA B CA 1
ATOM 6547 C C . ALA B 1 402 ? -1.441 21.5 21.438 1 95.81 402 ALA B C 1
ATOM 6549 O O . ALA B 1 402 ? -1.365 20.328 21.047 1 95.81 402 ALA B O 1
ATOM 6550 N N . PHE B 1 403 ? -2.547 22.016 22.031 1 97.81 403 PHE B N 1
ATOM 6551 C CA . PHE B 1 403 ? -3.832 21.391 21.75 1 97.81 403 PHE B CA 1
ATOM 6552 C C . PHE B 1 403 ? -4.273 21.688 20.328 1 97.81 403 PHE B C 1
ATOM 6554 O O . PHE B 1 403 ? -4.527 22.844 19.969 1 97.81 403 PHE B O 1
ATOM 6561 N N . ARG B 1 404 ? -4.277 20.688 19.531 1 98.19 404 ARG B N 1
ATOM 6562 C CA . ARG B 1 404 ? -4.719 20.859 18.156 1 98.19 404 ARG B CA 1
ATOM 6563 C C . ARG B 1 404 ? -6.219 20.641 18.016 1 98.19 404 ARG B C 1
ATOM 6565 O O . ARG B 1 404 ? -6.707 19.516 18.219 1 98.19 404 ARG B O 1
ATOM 6572 N N . ILE B 1 405 ? -6.91 21.672 17.719 1 98.44 405 ILE B N 1
ATOM 6573 C CA . ILE B 1 405 ? -8.352 21.688 17.516 1 98.44 405 ILE B CA 1
ATOM 6574 C C . ILE B 1 405 ? -8.664 21.719 16.016 1 98.44 405 ILE B C 1
ATOM 6576 O O . ILE B 1 405 ? -8.352 22.703 15.344 1 98.44 405 ILE B O 1
ATOM 6580 N N . SER B 1 406 ? -9.289 20.641 15.516 1 98.38 406 SER B N 1
ATOM 6581 C CA . SER B 1 406 ? -9.523 20.531 14.086 1 98.38 406 SER B CA 1
ATOM 6582 C C . SER B 1 406 ? -10.984 20.25 13.781 1 98.38 406 SER B C 1
ATOM 6584 O O . SER B 1 406 ? -11.359 19.109 13.531 1 98.38 406 SER B O 1
ATOM 6586 N N . PRO B 1 407 ? -11.805 21.344 13.688 1 97.56 407 PRO B N 1
ATOM 6587 C CA . PRO B 1 407 ? -13.219 21.203 13.344 1 97.56 407 PRO B CA 1
ATOM 6588 C C . PRO B 1 407 ? -13.438 20.984 11.844 1 97.56 407 PRO B C 1
ATOM 6590 O O . PRO B 1 407 ? -12.484 21.031 11.062 1 97.56 407 PRO B O 1
ATOM 6593 N N . TYR B 1 408 ? -14.594 20.625 11.484 1 96.62 408 TYR B N 1
ATOM 6594 C CA . TYR B 1 408 ? -15.016 20.547 10.094 1 96.62 408 TYR B CA 1
ATOM 6595 C C . TYR B 1 408 ? -16.281 21.359 9.867 1 96.62 408 TYR B C 1
ATOM 6597 O O . TYR B 1 408 ? -16.781 22.016 10.781 1 96.62 408 TYR B O 1
ATOM 6605 N N . LEU B 1 409 ? -16.719 21.391 8.664 1 95.38 409 LEU B N 1
ATOM 6606 C CA . LEU B 1 409 ? -17.797 22.281 8.242 1 95.38 409 LEU B CA 1
ATOM 6607 C C . LEU B 1 409 ? -19.125 21.875 8.883 1 95.38 409 LEU B C 1
ATOM 6609 O O . LEU B 1 409 ? -20.062 22.656 8.938 1 95.38 409 LEU B O 1
ATOM 6613 N N . ASN B 1 410 ? -19.188 20.641 9.398 1 91.5 410 ASN B N 1
ATOM 6614 C CA . ASN B 1 410 ? -20.422 20.203 10.062 1 91.5 410 ASN B CA 1
ATOM 6615 C C . ASN B 1 410 ? -20.359 20.469 11.562 1 91.5 410 ASN B C 1
ATOM 6617 O O . ASN B 1 410 ? -21.328 20.203 12.273 1 91.5 410 ASN B O 1
ATOM 6621 N N . THR B 1 411 ? -19.266 20.984 12.078 1 94.25 411 THR B N 1
ATOM 6622 C CA . THR B 1 411 ? -19.203 21.438 13.461 1 94.25 411 THR B CA 1
ATOM 6623 C C . THR B 1 411 ? -20.078 22.672 13.656 1 94.25 411 THR B C 1
ATOM 6625 O O . THR B 1 411 ? -20.109 23.578 12.812 1 94.25 411 THR B O 1
ATOM 6628 N N . THR B 1 412 ? -20.797 22.703 14.758 1 92 412 THR B N 1
ATOM 6629 C CA . THR B 1 412 ? -21.703 23.828 14.977 1 92 412 THR B CA 1
ATOM 6630 C C . THR B 1 412 ? -21.125 24.797 16 1 92 412 THR B C 1
ATOM 6632 O O . THR B 1 412 ? -20.203 24.438 16.75 1 92 412 THR B O 1
ATOM 6635 N N . GLU B 1 413 ? -21.719 25.938 15.945 1 90.31 413 GLU B N 1
ATOM 6636 C CA . GLU B 1 413 ? -21.344 26.906 16.969 1 90.31 413 GLU B CA 1
ATOM 6637 C C . GLU B 1 413 ? -21.672 26.391 18.359 1 90.31 413 GLU B C 1
ATOM 6639 O O . GLU B 1 413 ? -20.938 26.688 19.312 1 90.31 413 GLU B O 1
ATOM 6644 N N . HIS B 1 414 ? -22.766 25.672 18.422 1 92.38 414 HIS B N 1
ATOM 6645 C CA . HIS B 1 414 ? -23.141 25.047 19.688 1 92.38 414 HIS B CA 1
ATOM 6646 C C . HIS B 1 414 ? -22.062 24.078 20.172 1 92.38 414 HIS B C 1
ATOM 6648 O O . HIS B 1 414 ? -21.688 24.078 21.344 1 92.38 414 HIS B O 1
ATOM 6654 N N . ASP B 1 415 ? -21.547 23.281 19.234 1 95.5 415 ASP B N 1
ATOM 6655 C CA . ASP B 1 415 ? -20.453 22.359 19.562 1 95.5 415 ASP B CA 1
ATOM 6656 C C . ASP B 1 415 ? -19.25 23.109 20.125 1 95.5 415 ASP B C 1
ATOM 6658 O O . ASP B 1 415 ? -18.672 22.703 21.125 1 95.5 415 ASP B O 1
ATOM 6662 N N . MET B 1 416 ? -18.938 24.219 19.594 1 97 416 MET B N 1
ATOM 6663 C CA . MET B 1 416 ? -17.75 24.969 19.984 1 97 416 MET B CA 1
ATOM 6664 C C . MET B 1 416 ? -17.953 25.656 21.328 1 97 416 MET B C 1
ATOM 6666 O O . MET B 1 416 ? -17.031 25.703 22.141 1 97 416 MET B O 1
ATOM 6670 N N . ASN B 1 417 ? -19.125 26.172 21.547 1 97 417 ASN B N 1
ATOM 6671 C CA . ASN B 1 417 ? -19.438 26.766 22.844 1 97 417 ASN B CA 1
ATOM 6672 C C . ASN B 1 417 ? -19.344 25.75 23.969 1 97 417 ASN B C 1
ATOM 6674 O O . ASN B 1 417 ? -18.781 26.031 25.031 1 97 417 ASN B O 1
ATOM 6678 N N . GLU B 1 418 ? -19.953 24.609 23.656 1 96.88 418 GLU B N 1
ATOM 6679 C CA . GLU B 1 418 ? -19.891 23.531 24.641 1 96.88 418 GLU B CA 1
ATOM 6680 C C . GLU B 1 418 ? -18.453 23.062 24.875 1 96.88 418 GLU B C 1
ATOM 6682 O O . GLU B 1 418 ? -18.062 22.797 26.016 1 96.88 418 GLU B O 1
ATOM 6687 N N . PHE B 1 419 ? -17.719 22.953 23.859 1 97.94 419 PHE B N 1
ATOM 6688 C CA . PHE B 1 419 ? -16.312 22.609 23.984 1 97.94 419 PHE B CA 1
ATOM 6689 C C . PHE B 1 419 ? -15.586 23.609 24.875 1 97.94 419 PHE B C 1
ATOM 6691 O O . PHE B 1 419 ? -14.906 23.203 25.828 1 97.94 419 PHE B O 1
ATOM 6698 N N . VAL B 1 420 ? -15.695 24.859 24.625 1 98.06 420 VAL B N 1
ATOM 6699 C CA . VAL B 1 420 ? -14.984 25.891 25.359 1 98.06 420 VAL B CA 1
ATOM 6700 C C . VAL B 1 420 ? -15.359 25.844 26.828 1 98.06 420 VAL B C 1
ATOM 6702 O O . VAL B 1 420 ? -14.492 25.938 27.703 1 98.06 420 VAL B O 1
ATOM 6705 N N . ARG B 1 421 ? -16.609 25.688 27.094 1 97.56 421 ARG B N 1
ATOM 6706 C CA . ARG B 1 421 ? -17.094 25.609 28.469 1 97.56 421 ARG B CA 1
ATOM 6707 C C . ARG B 1 421 ? -16.438 24.453 29.234 1 97.56 421 ARG B C 1
ATOM 6709 O O . ARG B 1 421 ? -15.922 24.641 30.328 1 97.56 421 ARG B O 1
ATOM 6716 N N . ILE B 1 422 ? -16.516 23.328 28.625 1 97.62 422 ILE B N 1
ATOM 6717 C CA . ILE B 1 422 ? -15.992 22.125 29.281 1 97.62 422 ILE B CA 1
ATOM 6718 C C . ILE B 1 422 ? -14.477 22.203 29.375 1 97.62 422 ILE B C 1
ATOM 6720 O O . ILE B 1 422 ? -13.891 21.844 30.406 1 97.62 422 ILE B O 1
ATOM 6724 N N . PHE B 1 423 ? -13.852 22.641 28.281 1 98 423 PHE B N 1
ATOM 6725 C CA . PHE B 1 423 ? -12.406 22.797 28.25 1 98 423 PHE B CA 1
ATOM 6726 C C . PHE B 1 423 ? -11.93 23.734 29.344 1 98 423 PHE B C 1
ATOM 6728 O O . PHE B 1 423 ? -10.977 23.422 30.062 1 98 423 PHE B O 1
ATOM 6735 N N . ASP B 1 424 ? -12.555 24.812 29.5 1 97 424 ASP B N 1
ATOM 6736 C CA . ASP B 1 424 ? -12.234 25.766 30.562 1 97 424 ASP B CA 1
ATOM 6737 C C . ASP B 1 424 ? -12.312 25.094 31.938 1 97 424 ASP B C 1
ATOM 6739 O O . ASP B 1 424 ? -11.438 25.297 32.781 1 97 424 ASP B O 1
ATOM 6743 N N . GLY B 1 425 ? -13.344 24.359 32.125 1 95.94 425 GLY B N 1
ATOM 6744 C CA . GLY B 1 425 ? -13.508 23.672 33.375 1 95.94 425 GLY B CA 1
ATOM 6745 C C . GLY B 1 425 ? -12.398 22.688 33.656 1 95.94 425 GLY B C 1
ATOM 6746 O O . GLY B 1 425 ? -11.906 22.594 34.781 1 95.94 425 GLY B O 1
ATOM 6747 N N . VAL B 1 426 ? -12.039 21.906 32.688 1 96.19 426 VAL B N 1
ATOM 6748 C CA . VAL B 1 426 ? -11.031 20.875 32.844 1 96.19 426 VAL B CA 1
ATOM 6749 C C . VAL B 1 426 ? -9.656 21.5 33.062 1 96.19 426 VAL B C 1
ATOM 6751 O O . VAL B 1 426 ? -8.891 21.062 33.906 1 96.19 426 VAL B O 1
ATOM 6754 N N . VAL B 1 427 ? -9.352 22.562 32.344 1 95.31 427 VAL B N 1
ATOM 6755 C CA . VAL B 1 427 ? -8.039 23.203 32.375 1 95.31 427 VAL B CA 1
ATOM 6756 C C . VAL B 1 427 ? -7.891 23.969 33.688 1 95.31 427 VAL B C 1
ATOM 6758 O O . VAL B 1 427 ? -6.793 24.047 34.25 1 95.31 427 VAL B O 1
ATOM 6761 N N . THR B 1 428 ? -8.953 24.531 34.219 1 91.88 428 THR B N 1
ATOM 6762 C CA . THR B 1 428 ? -8.922 25.328 35.438 1 91.88 428 THR B CA 1
ATOM 6763 C C . THR B 1 428 ? -8.445 24.5 36.625 1 91.88 428 THR B C 1
ATOM 6765 O O . THR B 1 428 ? -7.777 25 37.531 1 91.88 428 THR B O 1
ATOM 6768 N N . LYS B 1 429 ? -8.727 23.219 36.562 1 89.06 429 LYS B N 1
ATOM 6769 C CA . LYS B 1 429 ? -8.273 22.328 37.625 1 89.06 429 LYS B CA 1
ATOM 6770 C C . LYS B 1 429 ? -6.746 22.266 37.656 1 89.06 429 LYS B C 1
ATOM 6772 O O . LYS B 1 429 ? -6.156 22.047 38.719 1 89.06 429 LYS B O 1
ATOM 6777 N N . PHE B 1 430 ? -6.137 22.438 36.594 1 86.88 430 PHE B N 1
ATOM 6778 C CA . PHE B 1 430 ? -4.684 22.422 36.5 1 86.88 430 PHE B CA 1
ATOM 6779 C C . PHE B 1 430 ? -4.113 23.812 36.688 1 86.88 430 PHE B C 1
ATOM 6781 O O . PHE B 1 430 ? -2.938 23.969 37.031 1 86.88 430 PHE B O 1
ATOM 6788 N N . TRP B 1 431 ? -4.879 24.828 36.469 1 80.62 431 TRP B N 1
ATOM 6789 C CA . TRP B 1 431 ? -4.461 26.219 36.562 1 80.62 431 TRP B CA 1
ATOM 6790 C C . TRP B 1 431 ? -4.453 26.688 38.031 1 80.62 431 TRP B C 1
ATOM 6792 O O . TRP B 1 431 ? -3.537 27.391 38.438 1 80.62 431 TRP B O 1
ATOM 6802 N N . SER B 1 432 ? -5.484 26.406 38.844 1 72.06 432 SER B N 1
ATOM 6803 C CA . SER B 1 432 ? -5.645 26.844 40.219 1 72.06 432 SER B CA 1
ATOM 6804 C C . SER B 1 432 ? -4.52 26.297 41.094 1 72.06 432 SER B C 1
ATOM 6806 O O . SER B 1 432 ? -4.199 26.891 42.125 1 72.06 432 SER B O 1
ATOM 6808 N N . GLY B 1 433 ? -3.902 25.359 40.719 1 56.69 433 GLY B N 1
ATOM 6809 C CA . GLY B 1 433 ? -2.801 24.844 41.531 1 56.69 433 GLY B CA 1
ATOM 6810 C C . GLY B 1 433 ? -1.494 25.578 41.281 1 56.69 433 GLY B C 1
ATOM 6811 O O . GLY B 1 433 ? -0.469 25.25 41.875 1 56.69 433 GLY B O 1
ATOM 6812 N N . ARG B 1 434 ? -1.562 26.625 40.469 1 59.03 434 ARG B N 1
ATOM 6813 C CA . ARG B 1 434 ? -0.361 27.422 40.219 1 59.03 434 ARG B CA 1
ATOM 6814 C C . ARG B 1 434 ? -0.319 28.641 41.125 1 59.03 434 ARG B C 1
ATOM 6816 O O . ARG B 1 434 ? -1.363 29.188 41.5 1 59.03 434 ARG B O 1
#

Organism: NCBI:txid303405

Radius of gyration: 30.71 Å; Cα contacts (8 Å, |Δi|>4): 1651; chains: 2; bounding box: 93×139×78 Å

Secondary structure (DSSP, 8-state):
------------------------S------TTSSPPEE-BTTT-PPPPHHHHHHHHHHHT--TT-PPPHHHHHHHHHHHHHHHT--GGGEEEES-HHHHHHHHHHHHHHHHHH-S-----EEEEETT--GGGTHHHHHHHHHHTTSSS--EEEEEPPPSSS-HHHHHHHHHHHHTTTTEEEEEE-SB-TTT-BB--HHHHHHHHHHTTPEEEEE-TTTBTTB---TTTS--SEEEEESSSTT---SS-EEEEE-GGGTTT---SS--GGGB--TTSS-TTTSS---BTTBS--PBPSSGGGG--SSPPPTTHHHHHHHHHHHHHHH--TTTHHHHHHHHTHHHHHHHHH-TTTEE--SS-B-SSSEEEEEGGG-S-HHHHHHHHHHHHHHH-EE-EEETTEEEEB--TT--HHHHHHHHHHHHHHHHHHHTT-/------------------------S------TTSSPPEE-BTTT-PPPPHHHHHHHHHHHT--TT-PPPHHHHHHHHHHHHHHHT--GGGEEEES-HHHHHHHHHHHHHHHHHH-S-----EEEEETT--GGGTHHHHHHHHHHTTSSS--EEEEEPPPSSS-HHHHHHHHHHHHTTTTEEEEEE-SB-TTT-BB--HHHHHHHHHHTTPEEEEE-TTTBTTB---HHHH--SEEEEESSSTT---SS-EEEEE-GGGTTT---SS--GGGB--TTSS-TTTSS---BTTBS--PBPSSGGGG--SSPPPTTHHHHHHHHHHHHHHH--TTTHHHHHHHHTHHHHHHHHH-TTTEE--SS-B-SSSEEEEEGGG-S-HHHHHHHHHHHHHHH-EE-EEETTEEEEB--TT--HHHHHHHHHHHHHHHHHHHTT-